Protein AF-0000000087011183 (afdb_homodimer)

Radius of gyration: 33.84 Å; Cα contacts (8 Å, |Δi|>4): 1869; chains: 2; bounding box: 61×112×69 Å

Organism: Acidianus infernus (NCBI:txid12915)

pLDDT: mean 91.59, std 7.74, range [49.94, 98.88]

Sequence (814 aa):
MSFDADVIIVGGGLSGLSAGITAVMEGLNVILLERGEYSGAKNVSGGRMYIHALKMLIPDALERAPLERPITKETFEIFCDKNRKITFSFEEKDKKNSFSVLRSKFDRWLASEAENLGLLISYSTLVLNAYREGEGITLETNRGTLKAPLIIDASGVTSIVFRLLGLRKFTPDKWMLGVKEIIKTDVNLPENEGEVRTIVGAIKGVKGGGFVYTNKDTLSVGMAVTFDSLPKSEFPAKDLVEAFRERIGIEGEILEYSAHAIPYYGFKNLPPLYDKNLIAVGDSAGFLINDGFTIRGMDLAIGSGMIAGLAAKKIVESRNFSNTEVYYEMLKDSFVLKHLELAYNRFELINSPLTLSTYPEILCNVLSDMFTVEENRNTLINDFIYRLKEKGIPLSQTVRDLWKAIKMSFDADVIIVGGGLSGLSAGITAVMEGLNVILLERGEYSGAKNVSGGRMYIHALKMLIPDALERAPLERPITKETFEIFCDKNRKITFSFEEKDKKNSFSVLRSKFDRWLASEAENLGLLISYSTLVLNAYREGEGITLETNRGTLKAPLIIDASGVTSIVFRLLGLRKFTPDKWMLGVKEIIKTDVNLPENEGEVRTIVGAIKGVKGGGFVYTNKDTLSVGMAVTFDSLPKSEFPAKDLVEAFRERIGIEGEILEYSAHAIPYYGFKNLPPLYDKNLIAVGDSAGFLINDGFTIRGMDLAIGSGMIAGLAAKKIVESRNFSNTEVYYEMLKDSFVLKHLELAYNRFELINSPLTLSTYPEILCNVLSDMFTVEENRNTLINDFIYRLKEKGIPLSQTVRDLWKAIK

Secondary structure (DSSP, 8-state):
---S-SEEEE--SHHHHHHHHHHHHTT--EEEE-SSSSTTTT-----EEESHHHHHHSTTHHHHS----BEEEEEEEEEETTTEEEEEEEEETT--SEEE--HHHHHHHHHHHHHHTT-EEE-S--EEEEEEETTEEEEEETTEEEEESEEEE--GGG-HHHHHTTS----GGGEEEEEEEEEE----S-TT-EEEEEEESSSTT--EEEEEEE-SSEEEEEEEEEGGGS-TTT--HHHHHHHHHHHTT--SEEEEEEEEEEE---GGGPPP-EETTEEE-GGGGT--EE-SS-EE-HHHHHHHHHHHHHHHHHHHHHT-TT-THHHHHHHHTSHHHHHHHHTHHHHHHHTSHIIIIIHHHHHHHHHHHHT---SS---HHHHHHHHHHHTT--HHHHHHHHHHHH-/---S-SEEEE--SHHHHHHHHHHHHTT--EEEE-SSSSTTTT----SEEESHHHHHHSTTHHHHS----BEEEEEEEEEETTTEEEEEEEEETT--SEEE--HHHHHHHHHHHHHHTT-EEE-S--EEEEEEETTEEEEEETTEEEEESEEEE--GGG-HHHHHTTS----GGGEEEEEEEEEE----S-TT-EEEEEEESSSTT--EEEEEEE-SSEEEEEEEEEGGGS-TTT--HHHHHHHHHHHTT--SEEEEEEEEEEE---GGGPPP-EETTEEE-GGGGT--EE-SS-EE-HHHHHHHHHHHHHHHHHHHHHT-TT-THHHHHHHHTSHHHHHHHHTHHHHHHHTSHIIIIIHHHHHHHHHHHHT---SS---HHHHHHHHHHHTT--HHHHHHHHHHHH-

Foldseek 3Di:
DDAPWQEEEEALEQLRLLLLLQQVVLPTGYEYEAQAPAYLPADDDLFKAFCVLVCVSPVCCVVPFPFFAAAFKEKEKEAAPPRDIDIDMDGHPPDRRMTGHDRVRRSRVSNVVSVVSPYHYDYSWAFDAWDDDDQWMWTQTPVGIGIHNAYEQAHAQPSPHCVRHVQDDDDLQQKKKKKKWKFFDDDPDPRHYKYKYWYADLDPQWQWIWIWIDGRGIIITIIITRPVSDPPPPPDSVNVRVSSCVSVPHDGDTDDIHMDMAGRQFLVRWGDQDFQSYGYAFRSRRQWFDLSRDTDGSSRSSQLSNLSSVLSSVCSVVVPRGVSCVSVVSVVPDCRSVVRNVSRLSSVLSNDPCNRHVVSNLVSQLVVLVPDDDPDHDDSVVSSCVSCVVVPHDPVNVVVSVVSSVD/DDAPWQEEEEALEQLRLLLLLQQVVLPTGYEYEAQAQAYLPADDDLFKAFCVLVCVSPVCCVVPFPFFAAAFKEKEKEAAPPRDIDMDMDGHPPDRRMTGHDRVRRSRVSVVVSVVSPYHYHYSWAFDAWDDDDQWMWTQTPVGIGIHNAYEQAHAQPSPHCVRHVQDDDDLQQKKKKKKWKFFDDDPDPRHYKYKYWYADLDPQWQWIWIWIDGRGIIITIIITRPVSDPPPPPDSVNVRVSSCVSVPHDGDTDDIHMDMAGRQFLVRWGDQDFQSYGYAFRSRPQWFDLSRDTHGSSRSSQLSSLSSVLSSVCSVVVRRGVSCVSVVSVVPDCRSVVRNVSRLSSVLSNDPCNRHVVSNLVSQLVVLVPDDDPDHDDSVVSSCVSCVVVPHDPVNVVVSVVSSVD

Nearest PDB structures (foldseek):
  3if9-assembly2_C-3  TM=6.413E-01  e=8.658E-13  Bacillus subtilis
  7rdf-assembly1_A  TM=5.840E-01  e=4.592E-14  Pseudomonas aeruginosa PAO1
  1ng3-assembly1_A  TM=6.221E-01  e=1.804E-12  Bacillus subtilis
  3if9-assembly1_B-2  TM=6.233E-01  e=2.835E-12  Bacillus subtilis
  3if9-assembly2_D-3  TM=6.185E-01  e=3.553E-12  Bacillus subtilis

Structure (mmCIF, N/CA/C/O backbone):
data_AF-0000000087011183-model_v1
#
loop_
_entity.id
_entity.type
_entity.pdbx_description
1 polymer 'FAD-dependent oxidoreductase'
#
loop_
_atom_site.group_PDB
_atom_site.id
_atom_site.type_symbol
_atom_site.label_atom_id
_atom_site.label_alt_id
_atom_site.label_comp_id
_atom_site.label_asym_id
_atom_site.label_entity_id
_atom_site.label_seq_id
_atom_site.pdbx_PDB_ins_code
_atom_site.Cartn_x
_atom_site.Cartn_y
_atom_site.Cartn_z
_atom_site.occupancy
_atom_site.B_iso_or_equiv
_atom_site.auth_seq_id
_atom_site.auth_comp_id
_atom_site.auth_asym_id
_atom_site.auth_atom_id
_atom_site.pdbx_PDB_model_num
ATOM 1 N N . MET A 1 1 ? -8.805 58.406 22.766 1 58.78 1 MET A N 1
ATOM 2 C CA . MET A 1 1 ? -9.141 57.219 23.547 1 58.78 1 MET A CA 1
ATOM 3 C C . MET A 1 1 ? -7.879 56.5 23.984 1 58.78 1 MET A C 1
ATOM 5 O O . MET A 1 1 ? -6.895 56.438 23.25 1 58.78 1 MET A O 1
ATOM 9 N N . SER A 1 2 ? -7.793 56.219 25.266 1 85.06 2 SER A N 1
ATOM 10 C CA . SER A 1 2 ? -6.637 55.5 25.797 1 85.06 2 SER A CA 1
ATOM 11 C C . SER A 1 2 ? -6.754 54 25.594 1 85.06 2 SER A C 1
ATOM 13 O O . SER A 1 2 ? -7.82 53.438 25.797 1 85.06 2 SER A O 1
ATOM 15 N N . PHE A 1 3 ? -5.758 53.469 24.906 1 91.38 3 PHE A N 1
ATOM 16 C CA . PHE A 1 3 ? -5.746 52.031 24.641 1 91.38 3 PHE A CA 1
ATOM 17 C C . PHE A 1 3 ? -4.938 51.281 25.688 1 91.38 3 PHE A C 1
ATOM 19 O O . PHE A 1 3 ? -3.984 51.844 26.25 1 91.38 3 PHE A O 1
ATOM 26 N N . ASP A 1 4 ? -5.402 50.062 25.922 1 95.44 4 ASP A N 1
ATOM 27 C CA . ASP A 1 4 ? -4.715 49.25 26.906 1 95.44 4 ASP A CA 1
ATOM 28 C C . ASP A 1 4 ? -3.457 48.625 26.312 1 95.44 4 ASP A C 1
ATOM 30 O O . ASP A 1 4 ? -2.521 48.281 27.047 1 95.44 4 ASP A O 1
ATOM 34 N N . ALA A 1 5 ? -3.404 48.406 25.031 1 97.81 5 ALA A N 1
ATOM 35 C CA . ALA A 1 5 ? -2.287 47.844 24.281 1 97.81 5 ALA A CA 1
ATOM 36 C C . ALA A 1 5 ? -2.336 48.281 22.812 1 97.81 5 ALA A C 1
ATOM 38 O O . ALA A 1 5 ? -3.348 48.812 22.344 1 97.81 5 ALA A O 1
ATOM 39 N N . ASP A 1 6 ? -1.196 48.094 22.141 1 97.81 6 ASP A N 1
ATOM 40 C CA . ASP A 1 6 ? -1.198 48.312 20.703 1 97.81 6 ASP A CA 1
ATOM 41 C C . ASP A 1 6 ? -2.055 47.281 19.984 1 97.81 6 ASP A C 1
ATOM 43 O O . ASP A 1 6 ? -2.732 47.594 19 1 97.81 6 ASP A O 1
ATOM 47 N N . VAL A 1 7 ? -1.964 46.062 20.484 1 98.44 7 VAL A N 1
ATOM 48 C CA . VAL A 1 7 ? -2.668 44.938 19.906 1 98.44 7 VAL A CA 1
ATOM 49 C C . VAL A 1 7 ? -3.186 44.031 21.016 1 98.44 7 VAL A C 1
ATOM 51 O O . VAL A 1 7 ? -2.486 43.781 22 1 98.44 7 VAL A O 1
ATOM 54 N N . ILE A 1 8 ? -4.414 43.531 20.875 1 98.88 8 ILE A N 1
ATOM 55 C CA . ILE A 1 8 ? -4.934 42.469 21.734 1 98.88 8 ILE A CA 1
ATOM 56 C C . ILE A 1 8 ? -5.203 41.219 20.891 1 98.88 8 ILE A C 1
ATOM 58 O O . ILE A 1 8 ? -5.812 41.312 19.828 1 98.88 8 ILE A O 1
ATOM 62 N N . ILE A 1 9 ? -4.652 40.125 21.328 1 98.88 9 ILE A N 1
ATOM 63 C CA . ILE A 1 9 ? -4.844 38.844 20.672 1 98.88 9 ILE A CA 1
ATOM 64 C C . ILE A 1 9 ? -5.82 38 21.484 1 98.88 9 ILE A C 1
ATOM 66 O O . ILE A 1 9 ? -5.66 37.844 22.688 1 98.88 9 ILE A O 1
ATOM 70 N N . VAL A 1 10 ? -6.844 37.469 20.797 1 98.75 10 VAL A N 1
ATOM 71 C CA . VAL A 1 10 ? -7.836 36.656 21.469 1 98.75 10 VAL A CA 1
ATOM 72 C C . VAL A 1 10 ? -7.613 35.188 21.109 1 98.75 10 VAL A C 1
ATOM 74 O O . VAL A 1 10 ? -7.922 34.75 19.984 1 98.75 10 VAL A O 1
ATOM 77 N N . GLY A 1 11 ? -7.145 34.375 22.078 1 97.62 11 GLY A N 1
ATOM 78 C CA . GLY A 1 11 ? -6.832 32.969 21.875 1 97.62 11 GLY A CA 1
ATOM 79 C C . GLY A 1 11 ? -5.355 32.688 22.031 1 97.62 11 GLY A C 1
ATOM 80 O O . GLY A 1 11 ? -4.523 33.219 21.297 1 97.62 11 GLY A O 1
ATOM 81 N N . GLY A 1 12 ? -5.07 31.797 22.891 1 96.94 12 GLY A N 1
ATOM 82 C CA . GLY A 1 12 ? -3.691 31.453 23.188 1 96.94 12 GLY A CA 1
ATOM 83 C C . GLY A 1 12 ? -3.273 30.125 22.609 1 96.94 12 GLY A C 1
ATOM 84 O O . GLY A 1 12 ? -2.559 29.344 23.25 1 96.94 12 GLY A O 1
ATOM 85 N N . GLY A 1 13 ? -3.756 29.766 21.469 1 95.94 13 GLY A N 1
ATOM 86 C CA . GLY A 1 13 ? -3.279 28.609 20.719 1 95.94 13 GLY A CA 1
ATOM 87 C C . GLY A 1 13 ? -2.043 28.906 19.891 1 95.94 13 GLY A C 1
ATOM 88 O O . GLY A 1 13 ? -1.379 29.922 20.094 1 95.94 13 GLY A O 1
ATOM 89 N N . LEU A 1 14 ? -1.748 28.078 18.906 1 96.69 14 LEU A N 1
ATOM 90 C CA . LEU A 1 14 ? -0.529 28.203 18.125 1 96.69 14 LEU A CA 1
ATOM 91 C C . LEU A 1 14 ? -0.516 29.5 17.328 1 96.69 14 LEU A C 1
ATOM 93 O O . LEU A 1 14 ? 0.507 30.188 17.281 1 96.69 14 LEU A O 1
ATOM 97 N N . SER A 1 15 ? -1.608 29.781 16.75 1 97.94 15 SER A N 1
ATOM 98 C CA . SER A 1 15 ? -1.646 30.969 15.906 1 97.94 15 SER A CA 1
ATOM 99 C C . SER A 1 15 ? -1.542 32.25 16.75 1 97.94 15 SER A C 1
ATOM 101 O O . SER A 1 15 ? -0.808 33.156 16.391 1 97.94 15 SER A O 1
ATOM 103 N N . GLY A 1 16 ? -2.258 32.312 17.875 1 98.56 16 GLY A N 1
ATOM 104 C CA . GLY A 1 16 ? -2.191 33.469 18.75 1 98.56 16 GLY A CA 1
ATOM 105 C C . GLY A 1 16 ? -0.817 33.688 19.344 1 98.56 16 GLY A C 1
ATOM 106 O O . GLY A 1 16 ? -0.309 34.781 19.359 1 98.56 16 GLY A O 1
ATOM 107 N N . LEU A 1 17 ? -0.274 32.625 19.828 1 98.69 17 LEU A N 1
ATOM 108 C CA . LEU A 1 17 ? 1.056 32.688 20.422 1 98.69 17 LEU A CA 1
ATOM 109 C C . LEU A 1 17 ? 2.088 33.125 19.391 1 98.69 17 LEU A C 1
ATOM 111 O O . LEU A 1 17 ? 2.982 33.906 19.688 1 98.69 17 LEU A O 1
ATOM 115 N N . SER A 1 18 ? 1.971 32.594 18.203 1 98.81 18 SER A N 1
ATOM 116 C CA . SER A 1 18 ? 2.898 32.969 17.125 1 98.81 18 SER A CA 1
ATOM 117 C C . SER A 1 18 ? 2.764 34.438 16.766 1 98.81 18 SER A C 1
ATOM 119 O O . SER A 1 18 ? 3.764 35.125 16.531 1 98.81 18 SER A O 1
ATOM 121 N N . ALA A 1 19 ? 1.576 34.906 16.688 1 98.88 19 ALA A N 1
ATOM 122 C CA . ALA A 1 19 ? 1.336 36.312 16.438 1 98.88 19 ALA A CA 1
ATOM 123 C C . ALA A 1 19 ? 1.932 37.188 17.562 1 98.88 19 ALA A C 1
ATOM 125 O O . ALA A 1 19 ? 2.588 38.188 17.281 1 98.88 19 ALA A O 1
ATOM 126 N N . GLY A 1 20 ? 1.687 36.781 18.781 1 98.81 20 GLY A N 1
ATOM 127 C CA . GLY A 1 20 ? 2.211 37.5 19.938 1 98.81 20 GLY A CA 1
ATOM 128 C C . GLY A 1 20 ? 3.727 37.562 19.953 1 98.81 20 GLY A C 1
ATOM 129 O O . GLY A 1 20 ? 4.301 38.625 20.156 1 98.81 20 GLY A O 1
ATOM 130 N N . ILE A 1 21 ? 4.312 36.406 19.75 1 98.75 21 ILE A N 1
ATOM 131 C CA . ILE A 1 21 ? 5.77 36.312 19.719 1 98.75 21 ILE A CA 1
ATOM 132 C C . ILE A 1 21 ? 6.312 37.312 18.672 1 98.75 21 ILE A C 1
ATOM 134 O O . ILE A 1 21 ? 7.188 38.125 18.969 1 98.75 21 ILE A O 1
ATOM 138 N N . THR A 1 22 ? 5.773 37.25 17.5 1 98.81 22 THR A N 1
ATOM 139 C CA . THR A 1 22 ? 6.258 38.062 16.406 1 98.81 22 THR A CA 1
ATOM 140 C C . THR A 1 22 ? 6.016 39.562 16.688 1 98.81 22 THR A C 1
ATOM 142 O O . THR A 1 22 ? 6.91 40.375 16.5 1 98.81 22 THR A O 1
ATOM 145 N N . ALA A 1 23 ? 4.879 39.906 17.172 1 98.75 23 ALA A N 1
ATOM 146 C CA . ALA A 1 23 ? 4.527 41.281 17.453 1 98.75 23 ALA A CA 1
ATOM 147 C C . ALA A 1 23 ? 5.43 41.875 18.547 1 98.75 23 ALA A C 1
ATOM 149 O O . ALA A 1 23 ? 5.898 43 18.422 1 98.75 23 ALA A O 1
ATOM 150 N N . VAL A 1 24 ? 5.641 41.125 19.594 1 98.56 24 VAL A N 1
ATOM 151 C CA . VAL A 1 24 ? 6.496 41.594 20.672 1 98.56 24 VAL A CA 1
ATOM 152 C C . VAL A 1 24 ? 7.922 41.781 20.172 1 98.56 24 VAL A C 1
ATOM 154 O O . VAL A 1 24 ? 8.586 42.75 20.516 1 98.56 24 VAL A O 1
ATOM 157 N N . MET A 1 25 ? 8.367 40.844 19.406 1 98.06 25 MET A N 1
ATOM 158 C CA . MET A 1 25 ? 9.703 40.938 18.828 1 98.06 25 MET A CA 1
ATOM 159 C C . MET A 1 25 ? 9.828 42.188 17.969 1 98.06 25 MET A C 1
ATOM 161 O O . MET A 1 25 ? 10.914 42.75 17.828 1 98.06 25 MET A O 1
ATOM 165 N N . GLU A 1 26 ? 8.719 42.594 17.406 1 97.94 26 GLU A N 1
ATOM 166 C CA . GLU A 1 26 ? 8.688 43.812 16.578 1 97.94 26 GLU A CA 1
ATOM 167 C C . GLU A 1 26 ? 8.531 45.062 17.422 1 97.94 26 GLU A C 1
ATOM 169 O O . GLU A 1 26 ? 8.43 46.156 16.891 1 97.94 26 GLU A O 1
ATOM 174 N N . GLY A 1 27 ? 8.383 44.938 18.734 1 97.94 27 GLY A N 1
ATOM 175 C CA . GLY A 1 27 ? 8.422 46.062 19.641 1 97.94 27 GLY A CA 1
ATOM 176 C C . GLY A 1 27 ? 7.039 46.562 20.047 1 97.94 27 GLY A C 1
ATOM 177 O O . GLY A 1 27 ? 6.902 47.656 20.609 1 97.94 27 GLY A O 1
ATOM 178 N N . LEU A 1 28 ? 6.004 45.812 19.812 1 98.38 28 LEU A N 1
ATOM 179 C CA . LEU A 1 28 ? 4.648 46.25 20.125 1 98.38 28 LEU A CA 1
ATOM 180 C C . LEU A 1 28 ? 4.262 45.844 21.531 1 98.38 28 LEU A C 1
ATOM 182 O O . LEU A 1 28 ? 4.754 44.844 22.062 1 98.38 28 LEU A O 1
ATOM 186 N N . ASN A 1 29 ? 3.463 46.656 22.156 1 98.06 29 ASN A N 1
ATOM 187 C CA . ASN A 1 29 ? 2.803 46.25 23.391 1 98.06 29 ASN A CA 1
ATOM 188 C C . ASN A 1 29 ? 1.587 45.375 23.141 1 98.06 29 ASN A C 1
ATOM 190 O O . ASN A 1 29 ? 0.594 45.844 22.562 1 98.06 29 ASN A O 1
ATOM 194 N N . VAL A 1 30 ? 1.672 44.125 23.641 1 98.62 30 VAL A N 1
ATOM 195 C CA . VAL A 1 30 ? 0.666 43.125 23.266 1 98.62 30 VAL A CA 1
ATOM 196 C C . VAL A 1 30 ? 0.103 42.469 24.516 1 98.62 30 VAL A C 1
ATOM 198 O O . VAL A 1 30 ? 0.847 42.156 25.453 1 98.62 30 VAL A O 1
ATOM 201 N N . ILE A 1 31 ? -1.219 42.281 24.531 1 98.75 31 ILE A N 1
ATOM 202 C CA . ILE A 1 31 ? -1.897 41.469 25.531 1 98.75 31 ILE A CA 1
ATOM 203 C C . ILE A 1 31 ? -2.607 40.312 24.844 1 98.75 31 ILE A C 1
ATOM 205 O O . ILE A 1 31 ? -3.344 40.5 23.875 1 98.75 31 ILE A O 1
ATOM 209 N N . LEU A 1 32 ? -2.299 39.125 25.281 1 98.81 32 LEU A N 1
ATOM 210 C CA . LEU A 1 32 ? -2.963 37.906 24.766 1 98.81 32 LEU A CA 1
ATOM 211 C C . LEU A 1 32 ? -3.949 37.375 25.781 1 98.81 32 LEU A C 1
ATOM 213 O O . LEU A 1 32 ? -3.607 37.188 26.953 1 98.81 32 LEU A O 1
ATOM 217 N N . LEU A 1 33 ? -5.191 37.125 25.344 1 98.56 33 LEU A N 1
ATOM 218 C CA . LEU A 1 33 ? -6.25 36.594 26.188 1 98.56 33 LEU A CA 1
ATOM 219 C C . LEU A 1 33 ? -6.488 35.125 25.891 1 98.56 33 LEU A C 1
ATOM 221 O O . LEU A 1 33 ? -6.684 34.75 24.734 1 98.56 33 LEU A O 1
ATOM 225 N N . GLU A 1 34 ? -6.398 34.281 26.891 1 97.44 34 GLU A N 1
ATOM 226 C CA . GLU A 1 34 ? -6.684 32.844 26.781 1 97.44 34 GLU A CA 1
ATOM 227 C C . GLU A 1 34 ? -7.754 32.438 27.797 1 97.44 34 GLU A C 1
ATOM 229 O O . GLU A 1 34 ? -7.633 32.688 28.984 1 97.44 34 GLU A O 1
ATOM 234 N N . ARG A 1 35 ? -8.781 31.766 27.25 1 95.38 35 ARG A N 1
ATOM 235 C CA . ARG A 1 35 ? -9.914 31.406 28.109 1 95.38 35 ARG A CA 1
ATOM 236 C C . ARG A 1 35 ? -9.555 30.25 29.031 1 95.38 35 ARG A C 1
ATOM 238 O O . ARG A 1 35 ? -10.148 30.094 30.094 1 95.38 35 ARG A O 1
ATOM 245 N N . GLY A 1 36 ? -8.664 29.406 28.656 1 93.44 36 GLY A N 1
ATOM 246 C CA . GLY A 1 36 ? -8.234 28.297 29.484 1 93.44 36 GLY A CA 1
ATOM 247 C C . GLY A 1 36 ? -7.266 28.703 30.578 1 93.44 36 GLY A C 1
ATOM 248 O O . GLY A 1 36 ? -6.781 29.844 30.594 1 93.44 36 GLY A O 1
ATOM 249 N N . GLU A 1 37 ? -6.941 27.688 31.438 1 93.69 37 GLU A N 1
ATOM 250 C CA . GLU A 1 37 ? -6 27.938 32.531 1 93.69 37 GLU A CA 1
ATOM 251 C C . GLU A 1 37 ? -4.559 27.953 32.031 1 93.69 37 GLU A C 1
ATOM 253 O O . GLU A 1 37 ? -3.674 28.516 32.656 1 93.69 37 GLU A O 1
ATOM 258 N N . TYR A 1 38 ? -4.371 27.359 30.906 1 93.06 38 TYR A N 1
ATOM 259 C CA . TYR A 1 38 ? -3.09 27.344 30.219 1 93.06 38 TYR A CA 1
ATOM 260 C C . TYR A 1 38 ? -3.285 27.172 28.719 1 93.06 38 TYR A C 1
ATOM 262 O O . TYR A 1 38 ? -4.363 26.781 28.266 1 93.06 38 TYR A O 1
ATOM 270 N N . SER A 1 39 ? -2.285 27.609 27.953 1 91.19 39 SER A N 1
ATOM 271 C CA . SER A 1 39 ? -2.355 27.438 26.5 1 91.19 39 SER A CA 1
ATOM 272 C C . SER A 1 39 ? -2.42 25.969 26.125 1 91.19 39 SER A C 1
ATOM 274 O O . SER A 1 39 ? -1.643 25.156 26.625 1 91.19 39 SER A O 1
ATOM 276 N N . GLY A 1 40 ? -3.312 25.625 25.219 1 81.12 40 GLY A N 1
ATOM 277 C CA . GLY A 1 40 ? -3.445 24.234 24.781 1 81.12 40 GLY A CA 1
ATOM 278 C C . GLY A 1 40 ? -4.5 23.469 25.547 1 81.12 40 GLY A C 1
ATOM 279 O O . GLY A 1 40 ? -4.805 22.312 25.203 1 81.12 40 GLY A O 1
ATOM 280 N N . ALA A 1 41 ? -5.117 24.062 26.453 1 75.75 41 ALA A N 1
ATOM 281 C CA . ALA A 1 41 ? -6.066 23.375 27.312 1 75.75 41 ALA A CA 1
ATOM 282 C C . ALA A 1 41 ? -7.324 22.969 26.547 1 75.75 41 ALA A C 1
ATOM 284 O O . ALA A 1 41 ? -8.008 22.016 26.906 1 75.75 41 ALA A O 1
ATOM 285 N N . LYS A 1 42 ? -7.559 23.609 25.453 1 69.88 42 LYS A N 1
ATOM 286 C CA . LYS A 1 42 ? -8.828 23.391 24.766 1 69.88 42 LYS A CA 1
ATOM 287 C C . LYS A 1 42 ? -8.594 22.969 23.312 1 69.88 42 LYS A C 1
ATOM 289 O O . LYS A 1 42 ? -9.477 23.141 22.469 1 69.88 42 LYS A O 1
ATOM 294 N N . ASN A 1 43 ? -7.48 22.422 23.094 1 74.06 43 ASN A N 1
ATOM 295 C CA . ASN A 1 43 ? -7.145 22.125 21.703 1 74.06 43 ASN A CA 1
ATOM 296 C C . ASN A 1 43 ? -7.324 20.641 21.391 1 74.06 43 ASN A C 1
ATOM 298 O O . ASN A 1 43 ? -7.211 19.797 22.281 1 74.06 43 ASN A O 1
ATOM 302 N N . VAL A 1 44 ? -7.895 20.5 20.172 1 70.56 44 VAL A N 1
ATOM 303 C CA . VAL A 1 44 ? -7.918 19.141 19.625 1 70.56 44 VAL A CA 1
ATOM 304 C C . VAL A 1 44 ? -7.18 19.109 18.297 1 70.56 44 VAL A C 1
ATOM 306 O O . VAL A 1 44 ? -7.422 19.953 17.422 1 70.56 44 VAL A O 1
ATOM 309 N N . SER A 1 45 ? -6.098 18.406 18.281 1 76.94 45 SER A N 1
ATOM 310 C CA . SER A 1 45 ? -5.344 18.172 17.047 1 76.94 45 SER A CA 1
ATOM 311 C C . SER A 1 45 ? -5.031 16.688 16.875 1 76.94 45 SER A C 1
ATOM 313 O O . SER A 1 45 ? -5.066 15.922 17.844 1 76.94 45 SER A O 1
ATOM 315 N N . GLY A 1 46 ? -4.855 16.406 15.602 1 77.25 46 GLY A N 1
ATOM 316 C CA . GLY A 1 46 ? -4.387 15.039 15.398 1 77.25 46 GLY A CA 1
ATOM 317 C C . GLY A 1 46 ? -3.02 14.781 16 1 77.25 46 GLY A C 1
ATOM 318 O O . GLY A 1 46 ? -2.787 13.727 16.594 1 77.25 46 GLY A O 1
ATOM 319 N N . GLY A 1 47 ? -2.176 15.766 15.773 1 89.25 47 GLY A N 1
ATOM 320 C CA . GLY A 1 47 ? -0.932 15.633 16.516 1 89.25 47 GLY A CA 1
ATOM 321 C C . GLY A 1 47 ? 0.29 15.547 15.617 1 89.25 47 GLY A C 1
ATOM 322 O O . GLY A 1 47 ? 1.333 15.031 16.031 1 89.25 47 GLY A O 1
ATOM 323 N N . ARG A 1 48 ? 0.129 15.945 14.422 1 94.69 48 ARG A N 1
ATOM 324 C CA . ARG A 1 48 ? 1.303 16.016 13.555 1 94.69 48 ARG A CA 1
ATOM 325 C C . ARG A 1 48 ? 1.602 17.469 13.156 1 94.69 48 ARG A C 1
ATOM 327 O O . ARG A 1 48 ? 0.699 18.203 12.758 1 94.69 48 ARG A O 1
ATOM 334 N N . MET A 1 49 ? 2.893 17.797 13.258 1 96.06 49 MET A N 1
ATOM 335 C CA . MET A 1 49 ? 3.303 19.156 12.883 1 96.06 49 MET A CA 1
ATOM 336 C C . MET A 1 49 ? 4.449 19.109 11.883 1 96.06 49 MET A C 1
ATOM 338 O O . MET A 1 49 ? 5.488 18.5 12.141 1 96.06 49 MET A O 1
ATOM 342 N N . TYR A 1 50 ? 4.223 19.719 10.766 1 95.25 50 TYR A N 1
ATOM 343 C CA . TYR A 1 50 ? 5.348 20 9.883 1 95.25 50 TYR A CA 1
ATOM 344 C C . TYR A 1 50 ? 6.184 21.156 10.422 1 95.25 50 TYR A C 1
ATOM 346 O O . TYR A 1 50 ? 5.645 22.203 10.773 1 95.25 50 TYR A O 1
ATOM 354 N N . ILE A 1 51 ? 7.453 21.094 10.414 1 95.75 51 ILE A N 1
ATOM 355 C CA . ILE A 1 51 ? 8.266 21.891 11.328 1 95.75 51 ILE A CA 1
ATOM 356 C C . ILE A 1 51 ? 8.758 23.156 10.617 1 95.75 51 ILE A C 1
ATOM 358 O O . ILE A 1 51 ? 9.305 24.062 11.258 1 95.75 51 ILE A O 1
ATOM 362 N N . HIS A 1 52 ? 8.555 23.297 9.336 1 95.12 52 HIS A N 1
ATOM 363 C CA . HIS A 1 52 ? 9.141 24.391 8.57 1 95.12 52 HIS A CA 1
ATOM 364 C C . HIS A 1 52 ? 8.711 25.734 9.133 1 95.12 52 HIS A C 1
ATOM 366 O O . HIS A 1 52 ? 9.523 26.656 9.273 1 95.12 52 HIS A O 1
ATOM 372 N N . ALA A 1 53 ? 7.461 25.891 9.492 1 97.06 53 ALA A N 1
ATOM 373 C CA . ALA A 1 53 ? 6.961 27.156 10.039 1 97.06 53 ALA A CA 1
ATOM 374 C C . ALA A 1 53 ? 7.523 27.406 11.438 1 97.06 53 ALA A C 1
ATOM 376 O O . ALA A 1 53 ? 7.891 28.531 11.766 1 97.06 53 ALA A O 1
ATOM 377 N N . LEU A 1 54 ? 7.582 26.391 12.211 1 97.56 54 LEU A N 1
ATOM 378 C CA . LEU A 1 54 ? 8.133 26.516 13.555 1 97.56 54 LEU A CA 1
ATOM 379 C C . LEU A 1 54 ? 9.586 26.969 13.508 1 97.56 54 LEU A C 1
ATOM 381 O O . LEU A 1 54 ? 10 27.828 14.297 1 97.56 54 LEU A O 1
ATOM 385 N N . LYS A 1 55 ? 10.289 26.438 12.617 1 96.31 55 LYS A N 1
ATOM 386 C CA . LYS A 1 55 ? 11.695 26.797 12.477 1 96.31 55 LYS A CA 1
ATOM 387 C C . LYS A 1 55 ? 11.852 28.266 12.078 1 96.31 55 LYS A C 1
ATOM 389 O O . LYS A 1 55 ? 12.82 28.922 12.469 1 96.31 55 LYS A O 1
ATOM 394 N N . MET A 1 56 ? 10.953 28.75 11.336 1 96.19 56 MET A N 1
ATOM 395 C CA . MET A 1 56 ? 10.969 30.156 10.969 1 96.19 56 MET A CA 1
ATOM 396 C C . MET A 1 56 ? 10.711 31.047 12.18 1 96.19 56 MET A C 1
ATOM 398 O O . MET A 1 56 ? 11.328 32.094 12.336 1 96.19 56 MET A O 1
ATOM 402 N N . LEU A 1 57 ? 9.82 30.594 13.023 1 97.75 57 LEU A N 1
ATOM 403 C CA . LEU A 1 57 ? 9.438 31.375 14.203 1 97.75 57 LEU A CA 1
ATOM 404 C C . LEU A 1 57 ? 10.523 31.297 15.273 1 97.75 57 LEU A C 1
ATOM 406 O O . LEU A 1 57 ? 10.891 32.312 15.859 1 97.75 57 LEU A O 1
ATOM 410 N N . ILE A 1 58 ? 10.961 30.109 15.523 1 97.25 58 ILE A N 1
ATOM 411 C CA . ILE A 1 58 ? 12.008 29.828 16.5 1 97.25 58 ILE A CA 1
ATOM 412 C C . ILE A 1 58 ? 13.062 28.922 15.867 1 97.25 58 ILE A C 1
ATOM 414 O O . ILE A 1 58 ? 12.93 27.703 15.891 1 97.25 58 ILE A O 1
ATOM 418 N N . PRO A 1 59 ? 14.125 29.422 15.391 1 95.44 59 PRO A N 1
ATOM 419 C CA . PRO A 1 59 ? 15.094 28.688 14.57 1 95.44 59 PRO A CA 1
ATOM 420 C C . PRO A 1 59 ? 15.695 27.484 15.297 1 95.44 59 PRO A C 1
ATOM 422 O O . PRO A 1 59 ? 15.992 26.469 14.672 1 95.44 59 PRO A O 1
ATOM 425 N N . ASP A 1 60 ? 15.891 27.484 16.625 1 94.94 60 ASP A N 1
ATOM 426 C CA . ASP A 1 60 ? 16.484 26.375 17.359 1 94.94 60 ASP A CA 1
ATOM 427 C C . ASP A 1 60 ? 15.422 25.547 18.078 1 94.94 60 ASP A C 1
ATOM 429 O O . ASP A 1 60 ? 15.703 24.906 19.078 1 94.94 60 ASP A O 1
ATOM 433 N N . ALA A 1 61 ? 14.211 25.641 17.625 1 93.31 61 ALA A N 1
ATOM 434 C CA . ALA A 1 61 ? 13.07 25 18.266 1 93.31 61 ALA A CA 1
ATOM 435 C C . ALA A 1 61 ? 13.242 23.484 18.312 1 93.31 61 ALA A C 1
ATOM 437 O O . ALA A 1 61 ? 12.797 22.828 19.25 1 93.31 61 ALA A O 1
ATOM 438 N N . LEU A 1 62 ? 13.844 22.891 17.344 1 92.25 62 LEU A N 1
ATOM 439 C CA . LEU A 1 62 ? 13.969 21.438 17.266 1 92.25 62 LEU A CA 1
ATOM 440 C C . LEU A 1 62 ? 14.742 20.891 18.453 1 92.25 62 LEU A C 1
ATOM 442 O O . LEU A 1 62 ? 14.508 19.766 18.891 1 92.25 62 LEU A O 1
ATOM 446 N N . GLU A 1 63 ? 15.555 21.656 18.953 1 93.19 63 GLU A N 1
ATOM 447 C CA . GLU A 1 63 ? 16.391 21.234 20.078 1 93.19 63 GLU A CA 1
ATOM 448 C C . GLU A 1 63 ? 15.664 21.438 21.406 1 93.19 63 GLU A C 1
ATOM 450 O O . GLU A 1 63 ? 15.961 20.75 22.391 1 93.19 63 GLU A O 1
ATOM 455 N N . ARG A 1 64 ? 14.695 22.297 21.406 1 95.38 64 ARG A N 1
ATOM 456 C CA . ARG A 1 64 ? 14.156 22.734 22.688 1 95.38 64 ARG A CA 1
ATOM 457 C C . ARG A 1 64 ? 12.688 22.344 22.828 1 95.38 64 ARG A C 1
ATOM 459 O O . ARG A 1 64 ? 12.195 22.156 23.938 1 95.38 64 ARG A O 1
ATOM 466 N N . ALA A 1 65 ? 12.039 22.203 21.781 1 96.62 65 ALA A N 1
ATOM 467 C CA . ALA A 1 65 ? 10.602 21.969 21.812 1 96.62 65 ALA A CA 1
ATOM 468 C C . ALA A 1 65 ? 10.289 20.531 22.234 1 96.62 65 ALA A C 1
ATOM 470 O O . ALA A 1 65 ? 11.062 19.625 21.938 1 96.62 65 ALA A O 1
ATOM 471 N N . PRO A 1 66 ? 9.211 20.359 22.922 1 96.5 66 PRO A N 1
ATOM 472 C CA . PRO A 1 66 ? 8.812 19.016 23.344 1 96.5 66 PRO A CA 1
ATOM 473 C C . PRO A 1 66 ? 8.141 18.219 22.219 1 96.5 66 PRO A C 1
ATOM 475 O O . PRO A 1 66 ? 6.965 17.875 22.328 1 96.5 66 PRO A O 1
ATOM 478 N N . LEU A 1 67 ? 8.914 17.891 21.281 1 96.75 67 LEU A N 1
ATOM 479 C CA . LEU A 1 67 ? 8.438 17.047 20.172 1 96.75 67 LEU A CA 1
ATOM 480 C C . LEU A 1 67 ? 8.438 15.578 20.578 1 96.75 67 LEU A C 1
ATOM 482 O O . LEU A 1 67 ? 9.266 15.148 21.391 1 96.75 67 LEU A O 1
ATOM 486 N N . GLU A 1 68 ? 7.484 14.836 20.062 1 96.25 68 GLU A N 1
ATOM 487 C CA . GLU A 1 68 ? 7.395 13.414 20.391 1 96.25 68 GLU A CA 1
ATOM 488 C C . GLU A 1 68 ? 8.289 12.578 19.469 1 96.25 68 GLU A C 1
ATOM 490 O O . GLU A 1 68 ? 9.492 12.453 19.719 1 96.25 68 GLU A O 1
ATOM 495 N N . ARG A 1 69 ? 7.793 12.25 18.25 1 96.31 69 ARG A N 1
ATOM 496 C CA . ARG A 1 69 ? 8.586 11.453 17.312 1 96.31 69 ARG A CA 1
ATOM 497 C C . ARG A 1 69 ? 8.578 12.07 15.922 1 96.31 69 ARG A C 1
ATOM 499 O O . ARG A 1 69 ? 7.551 12.586 15.469 1 96.31 69 ARG A O 1
ATOM 506 N N . PRO A 1 70 ? 9.82 11.969 15.273 1 96.88 70 PRO A N 1
ATOM 507 C CA . PRO A 1 70 ? 9.75 12.273 13.844 1 96.88 70 PRO A CA 1
ATOM 508 C C . PRO A 1 70 ? 8.898 11.266 13.07 1 96.88 70 PRO A C 1
ATOM 510 O O . PRO A 1 70 ? 8.93 10.07 13.367 1 96.88 70 PRO A O 1
ATOM 513 N N . ILE A 1 71 ? 8.141 11.758 12.133 1 96.38 71 ILE A N 1
ATOM 514 C CA . ILE A 1 71 ? 7.312 10.883 11.312 1 96.38 71 ILE A CA 1
ATOM 515 C C . ILE A 1 71 ? 8.125 10.359 10.133 1 96.38 71 ILE A C 1
ATOM 517 O O . ILE A 1 71 ? 8.539 11.133 9.266 1 96.38 71 ILE A O 1
ATOM 521 N N . THR A 1 72 ? 8.344 9.062 10.094 1 96.75 72 THR A N 1
ATOM 522 C CA . THR A 1 72 ? 9.18 8.469 9.047 1 96.75 72 THR A CA 1
ATOM 523 C C . THR A 1 72 ? 8.367 7.48 8.211 1 96.75 72 THR A C 1
ATOM 525 O O . THR A 1 72 ? 8.875 6.938 7.227 1 96.75 72 THR A O 1
ATOM 528 N N . LYS A 1 73 ? 7.168 7.23 8.57 1 95.69 73 LYS A N 1
ATOM 529 C CA . LYS A 1 73 ? 6.316 6.285 7.855 1 95.69 73 LYS A CA 1
ATOM 530 C C . LYS A 1 73 ? 4.895 6.824 7.715 1 95.69 73 LYS A C 1
ATOM 532 O O . LYS A 1 73 ? 4.297 7.277 8.695 1 95.69 73 LYS A O 1
ATOM 537 N N . GLU A 1 74 ? 4.418 6.824 6.465 1 95.62 74 GLU A N 1
ATOM 538 C CA . GLU A 1 74 ? 3.043 7.18 6.121 1 95.62 74 GLU A CA 1
ATOM 539 C C . GLU A 1 74 ? 2.246 5.957 5.684 1 95.62 74 GLU A C 1
ATOM 541 O O . GLU A 1 74 ? 2.674 5.211 4.801 1 95.62 74 GLU A O 1
ATOM 546 N N . THR A 1 75 ? 1.126 5.766 6.332 1 96.06 75 THR A N 1
ATOM 547 C CA . THR A 1 75 ? 0.302 4.617 5.973 1 96.06 75 THR A CA 1
ATOM 548 C C . THR A 1 75 ? -1.134 5.047 5.688 1 96.06 75 THR A C 1
ATOM 550 O O . THR A 1 75 ? -1.719 5.82 6.449 1 96.06 75 THR A O 1
ATOM 553 N N . PHE A 1 76 ? -1.646 4.617 4.59 1 94.44 76 PHE A N 1
ATOM 554 C CA . PHE A 1 76 ? -3.037 4.828 4.211 1 94.44 76 PHE A CA 1
ATOM 555 C C . PHE A 1 76 ? -3.797 3.508 4.184 1 94.44 76 PHE A C 1
ATOM 557 O O . PHE A 1 76 ? -3.334 2.529 3.594 1 94.44 76 PHE A O 1
ATOM 564 N N . GLU A 1 77 ? -4.859 3.449 4.883 1 95.5 77 GLU A N 1
ATOM 565 C CA . GLU A 1 77 ? -5.688 2.248 4.93 1 95.5 77 GLU A CA 1
ATOM 566 C C . GLU A 1 77 ? -7.109 2.535 4.457 1 95.5 77 GLU A C 1
ATOM 568 O O . GLU A 1 77 ? -7.715 3.529 4.863 1 95.5 77 GLU A O 1
ATOM 573 N N . ILE A 1 78 ? -7.598 1.699 3.629 1 93.62 78 ILE A N 1
ATOM 574 C CA . ILE A 1 78 ? -8.961 1.793 3.113 1 93.62 78 ILE A CA 1
ATOM 575 C C . ILE A 1 78 ? -9.719 0.507 3.428 1 93.62 78 ILE A C 1
ATOM 577 O O . ILE A 1 78 ? -9.336 -0.574 2.973 1 93.62 78 ILE A O 1
ATOM 581 N N . PHE A 1 79 ? -10.734 0.63 4.211 1 93 79 PHE A N 1
ATOM 582 C CA . PHE A 1 79 ? -11.609 -0.497 4.496 1 93 79 PHE A CA 1
ATOM 583 C C . PHE A 1 79 ? -12.734 -0.585 3.469 1 93 79 PHE A C 1
ATOM 585 O O . PHE A 1 79 ? -13.43 0.4 3.215 1 93 79 PHE A O 1
ATOM 592 N N . CYS A 1 80 ? -12.836 -1.705 2.857 1 92.38 80 CYS A N 1
ATOM 593 C CA . CYS A 1 80 ? -13.883 -1.968 1.882 1 92.38 80 CYS A CA 1
ATOM 594 C C . CYS A 1 80 ? -14.883 -2.982 2.42 1 92.38 80 CYS A C 1
ATOM 596 O O . CYS A 1 80 ? -14.734 -3.48 3.537 1 92.38 80 CYS A O 1
ATOM 598 N N . ASP A 1 81 ? -15.992 -3.221 1.666 1 88.94 81 ASP A N 1
ATOM 599 C CA . ASP A 1 81 ? -16.984 -4.234 2.021 1 88.94 81 ASP A CA 1
ATOM 600 C C . ASP A 1 81 ? -16.375 -5.637 1.973 1 88.94 81 ASP A C 1
ATOM 602 O O . ASP A 1 81 ? -15.266 -5.82 1.466 1 88.94 81 ASP A O 1
ATOM 606 N N . LYS A 1 82 ? -17.031 -6.594 2.664 1 88 82 LYS A N 1
ATOM 607 C CA . LYS A 1 82 ? -16.688 -8.016 2.629 1 88 82 LYS A CA 1
ATOM 608 C C . LYS A 1 82 ? -15.344 -8.273 3.295 1 88 82 LYS A C 1
ATOM 610 O O . LYS A 1 82 ? -14.555 -9.086 2.805 1 88 82 LYS A O 1
ATOM 615 N N . ASN A 1 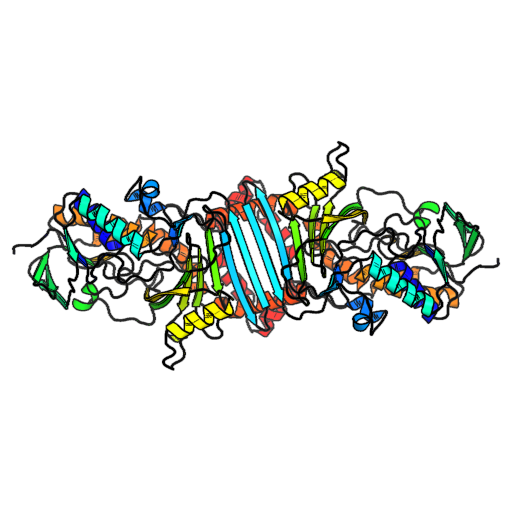83 ? -15.086 -7.418 4.309 1 88.31 83 ASN A N 1
ATOM 616 C CA . ASN A 1 83 ? -13.891 -7.602 5.125 1 88.31 83 ASN A CA 1
ATOM 617 C C . ASN A 1 83 ? -12.617 -7.48 4.293 1 88.31 83 ASN A C 1
ATOM 619 O O . ASN A 1 83 ? -11.695 -8.289 4.434 1 88.31 83 ASN A O 1
ATOM 623 N N . ARG A 1 84 ? -12.617 -6.602 3.408 1 94.25 84 ARG A N 1
ATOM 624 C CA . ARG A 1 84 ? -11.445 -6.324 2.58 1 94.25 84 ARG A CA 1
ATOM 625 C C . ARG A 1 84 ? -10.773 -5.02 2.996 1 94.25 84 ARG A C 1
ATOM 627 O O . ARG A 1 84 ? -11.438 -4.117 3.521 1 94.25 84 ARG A O 1
ATOM 634 N N . LYS A 1 85 ? -9.5 -4.961 2.789 1 95.19 85 LYS A N 1
ATOM 635 C CA . LYS A 1 85 ? -8.734 -3.785 3.201 1 95.19 85 LYS A CA 1
ATOM 636 C C . LYS A 1 85 ? -7.531 -3.564 2.291 1 95.19 85 LYS A C 1
ATOM 638 O O . LYS A 1 85 ? -6.832 -4.516 1.937 1 95.19 85 LYS A O 1
ATOM 643 N N . ILE A 1 86 ? -7.363 -2.363 1.85 1 95.88 86 ILE A N 1
ATOM 644 C CA . ILE A 1 86 ? -6.176 -1.936 1.123 1 95.88 86 ILE A CA 1
ATOM 645 C C . ILE A 1 86 ? -5.266 -1.133 2.051 1 95.88 86 ILE A C 1
ATOM 647 O O . ILE A 1 86 ? -5.734 -0.285 2.812 1 95.88 86 ILE A O 1
ATOM 651 N N . THR A 1 87 ? -3.984 -1.405 2.012 1 96.44 87 THR A N 1
ATOM 652 C CA . THR A 1 87 ? -3.014 -0.63 2.777 1 96.44 87 THR A CA 1
ATOM 653 C C . THR A 1 87 ? -1.862 -0.173 1.887 1 96.44 87 THR A C 1
ATOM 655 O O . THR A 1 87 ? -1.307 -0.968 1.125 1 96.44 87 THR A O 1
ATOM 658 N N . PHE A 1 88 ? -1.578 1.04 1.913 1 95.38 88 PHE A N 1
ATOM 659 C CA . PHE A 1 88 ? -0.417 1.63 1.258 1 95.38 88 PHE A CA 1
ATOM 660 C C . PHE A 1 88 ? 0.468 2.35 2.27 1 95.38 88 PHE A C 1
ATOM 662 O O . PHE A 1 88 ? -0.023 3.129 3.088 1 95.38 88 PHE A O 1
ATOM 669 N N . SER A 1 89 ? 1.762 2.086 2.229 1 96 89 SER A N 1
ATOM 670 C CA . SER A 1 89 ? 2.67 2.771 3.141 1 96 89 SER A CA 1
ATOM 671 C C . SER A 1 89 ? 3.943 3.213 2.426 1 96 89 SER A C 1
ATOM 673 O O . SER A 1 89 ? 4.371 2.58 1.459 1 96 89 SER A O 1
ATOM 675 N N . PHE A 1 90 ? 4.449 4.266 2.818 1 95.62 90 PHE A N 1
ATOM 676 C CA . PHE A 1 90 ? 5.734 4.797 2.377 1 95.62 90 PHE A CA 1
ATOM 677 C C . PHE A 1 90 ? 6.617 5.145 3.57 1 95.62 90 PHE A C 1
ATOM 679 O O . PHE A 1 90 ? 6.199 5.887 4.461 1 95.62 90 PHE A O 1
ATOM 686 N N . GLU A 1 91 ? 7.812 4.609 3.588 1 95.69 91 GLU A N 1
ATOM 687 C CA . GLU A 1 91 ? 8.758 4.809 4.684 1 95.69 91 GLU A CA 1
ATOM 688 C C . GLU A 1 91 ? 10.031 5.5 4.195 1 95.69 91 GLU A C 1
ATOM 690 O O . GLU A 1 91 ? 10.555 5.164 3.131 1 95.69 91 GLU A O 1
ATOM 695 N N . GLU A 1 92 ? 10.422 6.465 4.836 1 94.62 92 GLU A N 1
ATOM 696 C CA . GLU A 1 92 ? 11.695 7.156 4.648 1 94.62 92 GLU A CA 1
ATOM 697 C C . GLU A 1 92 ? 12.414 7.363 5.98 1 94.62 92 GLU A C 1
ATOM 699 O O . GLU A 1 92 ? 12.164 8.344 6.68 1 94.62 92 GLU A O 1
ATOM 704 N N . LYS A 1 93 ? 13.422 6.531 6.238 1 90.88 93 LYS A N 1
ATOM 705 C CA . LYS A 1 93 ? 14.117 6.555 7.52 1 90.88 93 LYS A CA 1
ATOM 706 C C . LYS A 1 93 ? 14.898 7.855 7.695 1 90.88 93 LYS A C 1
ATOM 708 O O . LYS A 1 93 ? 15.383 8.43 6.723 1 90.88 93 LYS A O 1
ATOM 713 N N . ASP A 1 94 ? 14.945 8.43 8.891 1 89.38 94 ASP A N 1
ATOM 714 C CA . ASP A 1 94 ? 15.727 9.578 9.32 1 89.38 94 ASP A CA 1
ATOM 715 C C . ASP A 1 94 ? 15.094 10.883 8.836 1 89.38 94 ASP A C 1
ATOM 717 O O . ASP A 1 94 ? 15.688 11.953 8.984 1 89.38 94 ASP A O 1
ATOM 721 N N . LYS A 1 95 ? 13.961 10.773 8.203 1 92 95 LYS A N 1
ATOM 722 C CA . LYS A 1 95 ? 13.258 11.992 7.82 1 92 95 LYS A CA 1
ATOM 723 C C . LYS A 1 95 ? 12.859 12.812 9.047 1 92 95 LYS A C 1
ATOM 725 O O . LYS A 1 95 ? 12.375 12.258 10.039 1 92 95 LYS A O 1
ATOM 730 N N . LYS A 1 96 ? 13.094 14.094 9 1 92.62 96 LYS A N 1
ATOM 731 C CA . LYS A 1 96 ? 12.781 14.969 10.125 1 92.62 96 LYS A CA 1
ATOM 732 C C . LYS A 1 96 ? 12 16.203 9.664 1 92.62 96 LYS A C 1
ATOM 734 O O . LYS A 1 96 ? 12.242 17.312 10.148 1 92.62 96 LYS A O 1
ATOM 739 N N . ASN A 1 97 ? 11.109 15.992 8.789 1 94.5 97 ASN A N 1
ATOM 740 C CA . ASN A 1 97 ? 10.328 17.094 8.227 1 94.5 97 ASN A CA 1
ATOM 741 C C . ASN A 1 97 ? 9.078 17.359 9.062 1 94.5 97 ASN A C 1
ATOM 743 O O . ASN A 1 97 ? 8.562 18.484 9.062 1 94.5 97 ASN A O 1
ATOM 747 N N . SER A 1 98 ? 8.641 16.359 9.75 1 96.44 98 SER A N 1
ATOM 748 C CA . SER A 1 98 ? 7.465 16.5 10.617 1 96.44 98 SER A CA 1
ATOM 749 C C . SER A 1 98 ? 7.586 15.633 11.859 1 96.44 98 SER A C 1
ATOM 751 O O . SER A 1 98 ? 8.359 14.68 11.883 1 96.44 98 SER A O 1
ATOM 753 N N . PHE A 1 99 ? 6.832 16 12.859 1 96.81 99 PHE A N 1
ATOM 754 C CA . PHE A 1 99 ? 6.879 15.32 14.156 1 96.81 99 PHE A CA 1
ATOM 755 C C . PHE A 1 99 ? 5.477 15.18 14.742 1 96.81 99 PHE A C 1
ATOM 757 O O . PHE A 1 99 ? 4.609 16.016 14.492 1 96.81 99 PHE A O 1
ATOM 764 N N . SER A 1 100 ? 5.273 14.102 15.469 1 96.75 100 SER A N 1
ATOM 765 C CA . SER A 1 100 ? 4.113 14.078 16.344 1 96.75 100 SER A CA 1
ATOM 766 C C . SER A 1 100 ? 4.312 14.984 17.562 1 96.75 100 SER A C 1
ATOM 768 O O . SER A 1 100 ? 5.434 15.133 18.047 1 96.75 100 SER A O 1
ATOM 770 N N . VAL A 1 101 ? 3.184 15.578 17.953 1 95.94 101 VAL A N 1
ATOM 771 C CA . VAL A 1 101 ? 3.23 16.5 19.078 1 95.94 101 VAL A CA 1
ATOM 772 C C . VAL A 1 101 ? 1.989 16.328 19.953 1 95.94 101 VAL A C 1
ATOM 774 O O . VAL A 1 101 ? 0.911 16 19.453 1 95.94 101 VAL A O 1
ATOM 777 N N . LEU A 1 102 ? 2.186 16.438 21.203 1 93.69 102 LEU A N 1
ATOM 778 C CA . LEU A 1 102 ? 1.083 16.609 22.141 1 93.69 102 LEU A CA 1
ATOM 779 C C . LEU A 1 102 ? 0.866 18.078 22.484 1 93.69 102 LEU A C 1
ATOM 781 O O . LEU A 1 102 ? 1.695 18.688 23.156 1 93.69 102 LEU A O 1
ATOM 785 N N . ARG A 1 103 ? -0.259 18.547 22.062 1 92.44 103 ARG A N 1
ATOM 786 C CA . ARG A 1 103 ? -0.509 19.984 22.109 1 92.44 103 ARG A CA 1
ATOM 787 C C . ARG A 1 103 ? -0.529 20.5 23.547 1 92.44 103 ARG A C 1
ATOM 789 O O . ARG A 1 103 ? -0.148 21.641 23.812 1 92.44 103 ARG A O 1
ATOM 796 N N . SER A 1 104 ? -0.966 19.703 24.484 1 88.31 104 SER A N 1
ATOM 797 C CA . SER A 1 104 ? -0.979 20.109 25.875 1 88.31 104 SER A CA 1
ATOM 798 C C . SER A 1 104 ? 0.423 20.469 26.359 1 88.31 104 SER A C 1
ATOM 800 O O . SER A 1 104 ? 0.59 21.375 27.188 1 88.31 104 SER A O 1
ATOM 802 N N . LYS A 1 105 ? 1.371 19.766 25.891 1 92.06 105 LYS A N 1
ATOM 803 C CA . LYS A 1 105 ? 2.762 20.016 26.25 1 92.06 105 LYS A CA 1
ATOM 804 C C . LYS A 1 105 ? 3.369 21.094 25.359 1 92.06 105 LYS A C 1
ATOM 806 O O . LYS A 1 105 ? 4.035 22.016 25.844 1 92.06 105 LYS A O 1
ATOM 811 N N . PHE A 1 106 ? 3.139 20.984 24.156 1 96.06 106 PHE A N 1
ATOM 812 C CA . PHE A 1 106 ? 3.791 21.844 23.188 1 96.06 106 PHE A CA 1
ATOM 813 C C . PHE A 1 106 ? 3.32 23.297 23.344 1 96.06 106 PHE A C 1
ATOM 815 O O . PHE A 1 106 ? 4.129 24.219 23.328 1 96.06 106 PHE A O 1
ATOM 822 N N . ASP A 1 107 ? 2.02 23.5 23.406 1 96 107 ASP A N 1
ATOM 823 C CA . ASP A 1 107 ? 1.486 24.859 23.516 1 96 107 ASP A CA 1
ATOM 824 C C . ASP A 1 107 ? 1.979 25.547 24.797 1 96 107 ASP A C 1
ATOM 826 O O . ASP A 1 107 ? 2.219 26.75 24.812 1 96 107 ASP A O 1
ATOM 830 N N . ARG A 1 108 ? 2.078 24.797 25.844 1 95.75 108 ARG A N 1
ATOM 831 C CA . ARG A 1 108 ? 2.609 25.359 27.094 1 95.75 108 ARG A CA 1
ATOM 832 C C . ARG A 1 108 ? 4.055 25.812 26.906 1 95.75 108 ARG A C 1
ATOM 834 O O . ARG A 1 108 ? 4.449 26.859 27.406 1 95.75 108 ARG A O 1
ATOM 841 N N . TRP A 1 109 ? 4.75 24.938 26.281 1 97.44 109 TRP A N 1
ATOM 842 C CA . TRP A 1 109 ? 6.133 25.297 25.984 1 97.44 109 TRP A CA 1
ATOM 843 C C . TRP A 1 109 ? 6.203 26.562 25.141 1 97.44 109 TRP A C 1
ATOM 845 O O . TRP A 1 109 ? 6.969 27.484 25.453 1 97.44 109 TRP A O 1
ATOM 855 N N . LEU A 1 110 ? 5.414 26.641 24.109 1 97.94 110 LEU A N 1
ATOM 856 C CA . LEU A 1 110 ? 5.422 27.812 23.234 1 97.94 110 LEU A CA 1
ATOM 857 C C . LEU A 1 110 ? 5 29.062 23.984 1 97.94 110 LEU A C 1
ATOM 859 O O . LEU A 1 110 ? 5.547 30.141 23.766 1 97.94 110 LEU A O 1
ATOM 863 N N . ALA A 1 111 ? 4.047 28.922 24.859 1 98.06 111 ALA A N 1
ATOM 864 C CA . ALA A 1 111 ? 3.605 30.031 25.703 1 98.06 111 ALA A CA 1
ATOM 865 C C . ALA A 1 111 ? 4.738 30.547 26.594 1 98.06 111 ALA A C 1
ATOM 867 O O . ALA A 1 111 ? 4.91 31.75 26.75 1 98.06 111 ALA A O 1
ATOM 868 N N . SER A 1 112 ? 5.406 29.625 27.141 1 98 112 SER A N 1
ATOM 869 C CA . SER A 1 112 ? 6.539 30 27.984 1 98 112 SER A CA 1
ATOM 870 C C . SER A 1 112 ? 7.586 30.766 27.188 1 98 112 SER A C 1
ATOM 872 O O . SER A 1 112 ? 8.156 31.75 27.672 1 98 112 SER A O 1
ATOM 874 N N . GLU A 1 113 ? 7.855 30.312 25.969 1 97.62 113 GLU A N 1
ATOM 875 C CA . GLU A 1 113 ? 8.758 31.031 25.078 1 97.62 113 GLU A CA 1
ATOM 876 C C . GLU A 1 113 ? 8.266 32.469 24.844 1 97.62 113 GLU A C 1
ATOM 878 O O . GLU A 1 113 ? 9.062 33.406 24.828 1 97.62 113 GLU A O 1
ATOM 883 N N . ALA A 1 114 ? 6.996 32.562 24.625 1 98.25 114 ALA A N 1
ATOM 884 C CA . ALA A 1 114 ? 6.383 33.875 24.359 1 98.25 114 ALA A CA 1
ATOM 885 C C . ALA A 1 114 ? 6.508 34.781 25.578 1 98.25 114 ALA A C 1
ATOM 887 O O . ALA A 1 114 ? 6.855 35.969 25.438 1 98.25 114 ALA A O 1
ATOM 888 N N . GLU A 1 115 ? 6.227 34.281 26.719 1 98.19 115 GLU A N 1
ATOM 889 C CA . GLU A 1 115 ? 6.309 35.062 27.953 1 98.19 115 GLU A CA 1
ATOM 890 C C . GLU A 1 115 ? 7.738 35.5 28.234 1 98.19 115 GLU A C 1
ATOM 892 O O . GLU A 1 115 ? 7.961 36.625 28.688 1 98.19 115 GLU A O 1
ATOM 897 N N . ASN A 1 116 ? 8.656 34.656 27.969 1 97.5 116 ASN A N 1
ATOM 898 C CA . ASN A 1 116 ? 10.062 35 28.141 1 97.5 116 ASN A CA 1
ATOM 899 C C . ASN A 1 116 ? 10.477 36.156 27.25 1 97.5 116 ASN A C 1
ATOM 901 O O . ASN A 1 116 ? 11.422 36.906 27.562 1 97.5 116 ASN A O 1
ATOM 905 N N . LEU A 1 117 ? 9.766 36.375 26.172 1 97.06 117 LEU A N 1
ATOM 906 C CA . LEU A 1 117 ? 10.07 37.438 25.25 1 97.06 117 LEU A CA 1
ATOM 907 C C . LEU A 1 117 ? 9.328 38.719 25.641 1 97.06 117 LEU A C 1
ATOM 909 O O . LEU A 1 117 ? 9.516 39.781 25.031 1 97.06 117 LEU A O 1
ATOM 913 N N . GLY A 1 118 ? 8.414 38.594 26.641 1 97.06 118 GLY A N 1
ATOM 914 C CA . GLY A 1 118 ? 7.746 39.781 27.141 1 97.06 118 GLY A CA 1
ATOM 915 C C . GLY A 1 118 ? 6.27 39.812 26.797 1 97.06 118 GLY A C 1
ATOM 916 O O . GLY A 1 118 ? 5.59 40.812 27.078 1 97.06 118 GLY A O 1
ATOM 917 N N . LEU A 1 119 ? 5.766 38.75 26.281 1 98.5 119 LEU A N 1
ATOM 918 C CA . LEU A 1 119 ? 4.336 38.719 25.984 1 98.5 119 LEU A CA 1
ATOM 919 C C . LEU A 1 119 ? 3.521 38.594 27.266 1 98.5 119 LEU A C 1
ATOM 921 O O . LEU A 1 119 ? 3.785 37.688 28.078 1 98.5 119 LEU A O 1
ATOM 925 N N . LEU A 1 120 ? 2.547 39.469 27.422 1 98.38 120 LEU A N 1
ATOM 926 C CA . LEU A 1 120 ? 1.627 39.375 28.547 1 98.38 120 LEU A CA 1
ATOM 927 C C . LEU A 1 120 ? 0.434 38.469 28.203 1 98.38 120 LEU A C 1
ATOM 929 O O . LEU A 1 120 ? -0.373 38.812 27.328 1 98.38 120 LEU A O 1
ATOM 933 N N . ILE A 1 121 ? 0.339 37.375 28.891 1 98.38 121 ILE A N 1
ATOM 934 C CA . ILE A 1 121 ? -0.763 36.438 28.656 1 98.38 121 ILE A CA 1
ATOM 935 C C . ILE A 1 121 ? -1.721 36.469 29.844 1 98.38 121 ILE A C 1
ATOM 937 O O . ILE A 1 121 ? -1.307 36.25 30.984 1 98.38 121 ILE A O 1
ATOM 941 N N . SER A 1 122 ? -2.938 36.781 29.531 1 98.06 122 SER A N 1
ATOM 942 C CA . SER A 1 122 ? -3.986 36.719 30.547 1 98.06 122 SER A CA 1
ATOM 943 C C . SER A 1 122 ? -4.801 35.438 30.422 1 98.06 122 SER A C 1
ATOM 945 O O . SER A 1 122 ? -5.648 35.312 29.531 1 98.06 122 SER A O 1
ATOM 947 N N . TYR A 1 123 ? -4.574 34.5 31.328 1 97.06 123 TYR A N 1
ATOM 948 C CA . TYR A 1 123 ? -5.289 33.219 31.328 1 97.06 123 TYR A CA 1
ATOM 949 C C . TYR A 1 123 ? -6.652 33.375 32 1 97.06 123 TYR A C 1
ATOM 951 O O . TYR A 1 123 ? -6.938 34.375 32.625 1 97.06 123 TYR A O 1
ATOM 959 N N . SER A 1 124 ? -7.512 32.344 31.781 1 96.94 124 SER A N 1
ATOM 960 C CA . SER A 1 124 ? -8.852 32.312 32.344 1 96.94 124 SER A CA 1
ATOM 961 C C . SER A 1 124 ? -9.617 33.594 32.031 1 96.94 124 SER A C 1
ATOM 963 O O . SER A 1 124 ? -10.312 34.125 32.875 1 96.94 124 SER A O 1
ATOM 965 N N . THR A 1 125 ? -9.398 34.156 30.891 1 97.5 125 THR A N 1
ATOM 966 C CA . THR A 1 125 ? -10.047 35.375 30.422 1 97.5 125 THR A CA 1
ATOM 967 C C . THR A 1 125 ? -10.93 35.094 29.219 1 97.5 125 THR A C 1
ATOM 969 O O . THR A 1 125 ? -10.422 34.875 28.109 1 97.5 125 THR A O 1
ATOM 972 N N . LEU A 1 126 ? -12.141 35.125 29.438 1 96.94 126 LEU A N 1
ATOM 973 C CA . LEU A 1 126 ? -13.133 34.812 28.422 1 96.94 126 LEU A CA 1
ATOM 974 C C . LEU A 1 126 ? -13.711 36.094 27.828 1 96.94 126 LEU A C 1
ATOM 976 O O . LEU A 1 126 ? -14.164 36.969 28.562 1 96.94 126 LEU A O 1
ATOM 980 N N . VAL A 1 127 ? -13.672 36.219 26.547 1 98.31 127 VAL A N 1
ATOM 981 C CA . VAL A 1 127 ? -14.289 37.375 25.859 1 98.31 127 VAL A CA 1
ATOM 982 C C . VAL A 1 127 ? -15.789 37.125 25.719 1 98.31 127 VAL A C 1
ATOM 984 O O . VAL A 1 127 ? -16.203 36.125 25.125 1 98.31 127 VAL A O 1
ATOM 987 N N . LEU A 1 128 ? -16.578 38.094 26.172 1 98.12 128 LEU A N 1
ATOM 988 C CA . LEU A 1 128 ? -18.016 37.938 26.219 1 98.12 128 LEU A CA 1
ATOM 989 C C . LEU A 1 128 ? -18.719 38.812 25.188 1 98.12 128 LEU A C 1
ATOM 991 O O . LEU A 1 128 ? -19.828 38.531 24.766 1 98.12 128 LEU A O 1
ATOM 995 N N . ASN A 1 129 ? -18.062 39.875 24.953 1 98.31 129 ASN A N 1
ATOM 996 C CA . ASN A 1 129 ? -18.625 40.844 24 1 98.31 129 ASN A CA 1
ATOM 997 C C . ASN A 1 129 ? -17.531 41.656 23.328 1 98.31 129 ASN A C 1
ATOM 999 O O . ASN A 1 129 ? -16.422 41.781 23.859 1 98.31 129 ASN A O 1
ATOM 1003 N N . ALA A 1 130 ? -17.875 42.219 22.172 1 98.5 130 ALA A N 1
ATOM 1004 C CA . ALA A 1 130 ? -16.969 43.062 21.422 1 98.5 130 ALA A CA 1
ATOM 1005 C C . ALA A 1 130 ? -17.734 44.125 20.625 1 98.5 130 ALA A C 1
ATOM 1007 O O . ALA A 1 130 ? -18.797 43.844 20.078 1 98.5 130 ALA A O 1
ATOM 1008 N N . TYR A 1 131 ? -17.234 45.375 20.641 1 97.81 131 TYR A N 1
ATOM 1009 C CA . TYR A 1 131 ? -17.859 46.438 19.859 1 97.81 131 TYR A CA 1
ATOM 1010 C C . TYR A 1 131 ? -16.828 47.5 19.484 1 97.81 131 TYR A C 1
ATOM 1012 O O . TYR A 1 131 ? -15.828 47.656 20.172 1 97.81 131 TYR A O 1
ATOM 1020 N N . ARG A 1 132 ? -17.109 48.094 18.422 1 96.62 132 ARG A N 1
ATOM 1021 C CA . ARG A 1 132 ? -16.234 49.188 17.953 1 96.62 132 ARG A CA 1
ATOM 1022 C C . ARG A 1 132 ? -16.484 50.469 18.734 1 96.62 132 ARG A C 1
ATOM 1024 O O . ARG A 1 132 ? -17.625 50.781 19.047 1 96.62 132 ARG A O 1
ATOM 1031 N N . GLU A 1 133 ? -15.492 51.062 19.141 1 92.69 133 GLU A N 1
ATOM 1032 C CA . GLU A 1 133 ? -15.539 52.344 19.859 1 92.69 133 GLU A CA 1
ATOM 1033 C C . GLU A 1 133 ? -14.352 53.219 19.5 1 92.69 133 GLU A C 1
ATOM 1035 O O . GLU A 1 133 ? -13.195 52.844 19.688 1 92.69 133 GLU A O 1
ATOM 1040 N N . GLY A 1 134 ? -14.672 54.469 18.969 1 90.12 134 GLY A N 1
ATOM 1041 C CA . GLY A 1 134 ? -13.602 55.312 18.516 1 90.12 134 GLY A CA 1
ATOM 1042 C C . GLY A 1 134 ? -12.805 54.75 17.359 1 90.12 134 GLY A C 1
ATOM 1043 O O . GLY A 1 134 ? -13.383 54.344 16.344 1 90.12 134 GLY A O 1
ATOM 1044 N N . GLU A 1 135 ? -11.523 54.656 17.656 1 92 135 GLU A N 1
ATOM 1045 C CA . GLU A 1 135 ? -10.641 54.188 16.594 1 92 135 GLU A CA 1
ATOM 1046 C C . GLU A 1 135 ? -10.227 52.719 16.828 1 92 135 GLU A C 1
ATOM 1048 O O . GLU A 1 135 ? -9.305 52.219 16.188 1 92 135 GLU A O 1
ATOM 1053 N N . GLY A 1 136 ? -10.953 52.094 17.75 1 96 136 GLY A N 1
ATOM 1054 C CA . GLY A 1 136 ? -10.555 50.75 18.062 1 96 136 GLY A CA 1
ATOM 1055 C C . GLY A 1 136 ? -11.727 49.844 18.391 1 96 136 GLY A C 1
ATOM 1056 O O . GLY A 1 136 ? -12.844 50.062 17.938 1 96 136 GLY A O 1
ATOM 1057 N N . ILE A 1 137 ? -11.398 48.719 19.016 1 97.88 137 ILE A N 1
ATOM 1058 C CA . ILE A 1 137 ? -12.398 47.75 19.453 1 97.88 137 ILE A CA 1
ATOM 1059 C C . ILE A 1 137 ? -12.297 47.531 20.953 1 97.88 137 ILE A C 1
ATOM 1061 O O . ILE A 1 137 ? -11.195 47.469 21.516 1 97.88 137 ILE A O 1
ATOM 1065 N N . THR A 1 138 ? -13.43 47.562 21.578 1 98.25 138 THR A N 1
ATOM 1066 C CA . THR A 1 138 ? -13.531 47.281 23 1 98.25 138 THR A CA 1
ATOM 1067 C C . THR A 1 138 ? -13.992 45.844 23.219 1 98.25 138 THR A C 1
ATOM 1069 O O . THR A 1 138 ? -14.977 45.406 22.609 1 98.25 138 THR A O 1
ATOM 1072 N N . LEU A 1 139 ? -13.258 45.062 24.047 1 98.56 139 LEU A N 1
ATOM 1073 C CA . LEU A 1 139 ? -13.602 43.719 24.422 1 98.56 139 LEU A CA 1
ATOM 1074 C C . LEU A 1 139 ? -14.086 43.656 25.875 1 98.56 139 LEU A C 1
ATOM 1076 O O . LEU A 1 139 ? -13.391 44.094 26.781 1 98.56 139 LEU A O 1
ATOM 1080 N N . GLU A 1 140 ? -15.289 43.156 26.047 1 98.62 140 GLU A N 1
ATOM 1081 C CA . GLU A 1 140 ? -15.773 42.844 27.391 1 98.62 140 GLU A CA 1
ATOM 1082 C C . GLU A 1 140 ? -15.445 41.406 27.766 1 98.62 140 GLU A C 1
ATOM 1084 O O . GLU A 1 140 ? -15.812 40.469 27.047 1 98.62 140 GLU A O 1
ATOM 1089 N N . THR A 1 141 ? -14.695 41.281 28.859 1 98.19 141 THR A N 1
ATOM 1090 C CA . THR A 1 141 ? -14.32 39.938 29.328 1 98.19 141 THR A CA 1
ATOM 1091 C C . THR A 1 141 ? -14.883 39.688 30.719 1 98.19 141 THR A C 1
ATOM 1093 O O . THR A 1 141 ? -15.5 40.562 31.328 1 98.19 141 THR A O 1
ATOM 1096 N N . ASN A 1 142 ? -14.719 38.438 31.188 1 97.81 142 ASN A N 1
ATOM 1097 C CA . ASN A 1 142 ? -15.117 38.094 32.531 1 97.81 142 ASN A CA 1
ATOM 1098 C C . ASN A 1 142 ? -14.195 38.75 33.562 1 97.81 142 ASN A C 1
ATOM 1100 O O . ASN A 1 142 ? -14.445 38.656 34.781 1 97.81 142 ASN A O 1
ATOM 1104 N N . ARG A 1 143 ? -13.156 39.406 33.125 1 96.69 143 ARG A N 1
ATOM 1105 C CA . ARG A 1 143 ? -12.195 40.031 34.031 1 96.69 143 ARG A CA 1
ATOM 1106 C C . ARG A 1 143 ? -12.094 41.531 33.812 1 96.69 143 ARG A C 1
ATOM 1108 O O . ARG A 1 143 ? -11.156 42.188 34.281 1 96.69 143 ARG A O 1
ATOM 1115 N N . GLY A 1 144 ? -13.031 42.094 33.062 1 96.88 144 GLY A N 1
ATOM 1116 C CA . GLY A 1 144 ? -13.031 43.5 32.812 1 96.88 144 GLY A CA 1
ATOM 1117 C C . GLY A 1 144 ? -13.039 43.844 31.328 1 96.88 144 GLY A C 1
ATOM 1118 O O . GLY A 1 144 ? -13.242 42.969 30.484 1 96.88 144 GLY A O 1
ATOM 1119 N N . THR A 1 145 ? -12.844 45.094 31.109 1 97.62 145 THR A N 1
ATOM 1120 C CA . THR A 1 145 ? -12.906 45.594 29.734 1 97.62 145 THR A CA 1
ATOM 1121 C C . THR A 1 145 ? -11.523 46.031 29.25 1 97.62 145 THR A C 1
ATOM 1123 O O . THR A 1 145 ? -10.75 46.625 30.016 1 97.62 145 THR A O 1
ATOM 1126 N N . LEU A 1 146 ? -11.227 45.656 28.016 1 97.94 146 LEU A N 1
ATOM 1127 C CA . LEU A 1 146 ? -9.969 46 27.375 1 97.94 146 LEU A CA 1
ATOM 1128 C C . LEU A 1 146 ? -10.211 46.625 26 1 97.94 146 LEU A C 1
ATOM 1130 O O . LEU A 1 146 ? -11.172 46.281 25.328 1 97.94 146 LEU A O 1
ATOM 1134 N N . LYS A 1 147 ? -9.297 47.562 25.672 1 97.5 147 LYS A N 1
ATOM 1135 C CA . LYS A 1 147 ? -9.43 48.25 24.391 1 97.5 147 LYS A CA 1
ATOM 1136 C C . LYS A 1 147 ? -8.102 48.281 23.641 1 97.5 147 LYS A C 1
ATOM 1138 O O . LYS A 1 147 ? -7.043 48.469 24.25 1 97.5 147 LYS A O 1
ATOM 1143 N N . ALA A 1 148 ? -8.164 48.125 22.344 1 97.94 148 ALA A N 1
ATOM 1144 C CA . ALA A 1 148 ? -6.988 48.25 21.484 1 97.94 148 ALA A CA 1
ATOM 1145 C C . ALA A 1 148 ? -7.371 48.719 20.078 1 97.94 148 ALA A C 1
ATOM 1147 O O . ALA A 1 148 ? -8.516 48.531 19.656 1 97.94 148 ALA A O 1
ATOM 1148 N N . PRO A 1 149 ? -6.488 49.375 19.406 1 97.75 149 PRO A N 1
ATOM 1149 C CA . PRO A 1 149 ? -6.773 49.781 18.031 1 97.75 149 PRO A CA 1
ATOM 1150 C C . PRO A 1 149 ? -6.781 48.625 17.031 1 97.75 149 PRO A C 1
ATOM 1152 O O . PRO A 1 149 ? -7.352 48.75 15.945 1 97.75 149 PRO A O 1
ATOM 1155 N N . LEU A 1 150 ? -6.191 47.531 17.375 1 98.31 150 LEU A N 1
ATOM 1156 C CA . LEU A 1 150 ? -6.137 46.344 16.516 1 98.31 150 LEU A CA 1
ATOM 1157 C C . LEU A 1 150 ? -6.363 45.094 17.344 1 98.31 150 LEU A C 1
ATOM 1159 O O . LEU A 1 150 ? -5.773 44.938 18.422 1 98.31 150 LEU A O 1
ATOM 1163 N N . ILE A 1 151 ? -7.238 44.219 16.812 1 98.88 151 ILE A N 1
ATOM 1164 C CA . ILE A 1 151 ? -7.5 42.906 17.438 1 98.88 151 ILE A CA 1
ATOM 1165 C C . ILE A 1 151 ? -7.117 41.812 16.469 1 98.88 151 ILE A C 1
ATOM 1167 O O . ILE A 1 151 ? -7.414 41.875 15.273 1 98.88 151 ILE A O 1
ATOM 1171 N N . ILE A 1 152 ? -6.379 40.844 16.938 1 98.88 152 ILE A N 1
ATOM 1172 C CA . ILE A 1 152 ? -6.129 39.594 16.203 1 98.88 152 ILE A CA 1
ATOM 1173 C C . ILE A 1 152 ? -6.988 38.469 16.781 1 98.88 152 ILE A C 1
ATOM 1175 O O . ILE A 1 152 ? -6.816 38.094 17.953 1 98.88 152 ILE A O 1
ATOM 1179 N N . ASP A 1 153 ? -7.883 37.969 15.992 1 98.81 153 ASP A N 1
ATOM 1180 C CA . ASP A 1 153 ? -8.766 36.875 16.406 1 98.81 153 ASP A CA 1
ATOM 1181 C C . ASP A 1 153 ? -8.117 35.531 16.156 1 98.81 153 ASP A C 1
ATOM 1183 O O . ASP A 1 153 ? -8.117 35.031 15.023 1 98.81 153 ASP A O 1
ATOM 1187 N N . ALA A 1 154 ? -7.641 34.938 17.156 1 98.19 154 ALA A N 1
ATOM 1188 C CA . ALA A 1 154 ? -7.035 33.625 17.156 1 98.19 154 ALA A CA 1
ATOM 1189 C C . ALA A 1 154 ? -7.84 32.625 18.016 1 98.19 154 ALA A C 1
ATOM 1191 O O . ALA A 1 154 ? -7.273 31.781 18.688 1 98.19 154 ALA A O 1
ATOM 1192 N N . SER A 1 155 ? -9.141 32.781 18.016 1 96.31 155 SER A N 1
ATOM 1193 C CA . SER A 1 155 ? -10.008 32.062 18.938 1 96.31 155 SER A CA 1
ATOM 1194 C C . SER A 1 155 ? -10.477 30.75 18.359 1 96.31 155 SER A C 1
ATOM 1196 O O . SER A 1 155 ? -11.492 30.203 18.781 1 96.31 155 SER A O 1
ATOM 1198 N N . GLY A 1 156 ? -9.758 30.234 17.344 1 93.44 156 GLY A N 1
ATOM 1199 C CA . GLY A 1 156 ? -10.094 28.938 16.766 1 93.44 156 GLY A CA 1
ATOM 1200 C C . GLY A 1 156 ? -11.305 29 15.852 1 93.44 156 GLY A C 1
ATOM 1201 O O . GLY A 1 156 ? -11.602 30.031 15.266 1 93.44 156 GLY A O 1
ATOM 1202 N N . VAL A 1 157 ? -11.906 27.891 15.68 1 91.38 157 VAL A N 1
ATOM 1203 C CA . VAL A 1 157 ? -12.961 27.734 14.688 1 91.38 157 VAL A CA 1
ATOM 1204 C C . VAL A 1 157 ? -14.164 28.594 15.062 1 91.38 157 VAL A C 1
ATOM 1206 O O . VAL A 1 157 ? -14.953 28.984 14.203 1 91.38 157 VAL A O 1
ATOM 1209 N N . THR A 1 158 ? -14.281 28.969 16.266 1 90.44 158 THR A N 1
ATOM 1210 C CA . THR A 1 158 ? -15.422 29.75 16.719 1 90.44 158 THR A CA 1
ATOM 1211 C C . THR A 1 158 ? -15.312 31.188 16.219 1 90.44 158 THR A C 1
ATOM 1213 O O . THR A 1 158 ? -16.328 31.859 16.016 1 90.44 158 THR A O 1
ATOM 1216 N N . SER A 1 159 ? -14.07 31.641 16.062 1 95 159 SER A N 1
ATOM 1217 C CA . SER A 1 159 ? -13.844 33 15.602 1 95 159 SER A CA 1
ATOM 1218 C C . SER A 1 159 ? -14.703 34 16.375 1 95 159 SER A C 1
ATOM 1220 O O . SER A 1 159 ? -15.43 34.781 15.781 1 95 159 SER A O 1
ATOM 1222 N N . ILE A 1 160 ? -14.555 34.094 17.594 1 96.31 160 ILE A N 1
ATOM 1223 C CA . ILE A 1 160 ? -15.508 34.688 18.531 1 96.31 160 ILE A CA 1
ATOM 1224 C C . ILE A 1 160 ? -15.617 36.188 18.281 1 96.31 160 ILE A C 1
ATOM 1226 O O . ILE A 1 160 ? -16.703 36.75 18.344 1 96.31 160 ILE A O 1
ATOM 1230 N N . VAL A 1 161 ? -14.539 36.906 18 1 98.25 161 VAL A N 1
ATOM 1231 C CA . VAL A 1 161 ? -14.578 38.344 17.844 1 98.25 161 VAL A CA 1
ATOM 1232 C C . VAL A 1 161 ? -15.32 38.719 16.562 1 98.25 161 VAL A C 1
ATOM 1234 O O . VAL A 1 161 ? -16.172 39.594 16.562 1 98.25 161 VAL A O 1
ATOM 1237 N N . PHE A 1 162 ? -14.977 37.969 15.516 1 97.94 162 PHE A N 1
ATOM 1238 C CA . PHE A 1 162 ? -15.711 38.156 14.266 1 97.94 162 PHE A CA 1
ATOM 1239 C C . PHE A 1 162 ? -17.203 37.969 14.477 1 97.94 162 PHE A C 1
ATOM 1241 O O . PHE A 1 162 ? -18.016 38.719 13.945 1 97.94 162 PHE A O 1
ATOM 1248 N N . ARG A 1 163 ? -17.516 36.969 15.195 1 96.25 163 ARG A N 1
ATOM 1249 C CA . ARG A 1 163 ? -18.922 36.656 15.43 1 96.25 163 ARG A CA 1
ATOM 1250 C C . ARG A 1 163 ? -19.594 37.719 16.281 1 96.25 163 ARG A C 1
ATOM 1252 O O . ARG A 1 163 ? -20.719 38.125 15.977 1 96.25 163 ARG A O 1
ATOM 1259 N N . LEU A 1 164 ? -19.031 38.188 17.328 1 97.12 164 LEU A N 1
ATOM 1260 C CA . LEU A 1 164 ? -19.594 39.156 18.234 1 97.12 164 LEU A CA 1
ATOM 1261 C C . LEU A 1 164 ? -19.781 40.5 17.516 1 97.12 164 LEU A C 1
ATOM 1263 O O . LEU A 1 164 ? -20.703 41.25 17.844 1 97.12 164 LEU A O 1
ATOM 1267 N N . LEU A 1 165 ? -18.969 40.75 16.484 1 97.62 165 LEU A N 1
ATOM 1268 C CA . LEU A 1 165 ? -19.094 42 15.727 1 97.62 165 LEU A CA 1
ATOM 1269 C C . LEU A 1 165 ? -20.062 41.812 14.57 1 97.62 165 LEU A C 1
ATOM 1271 O O . LEU A 1 165 ? -20.234 42.75 13.758 1 97.62 165 LEU A O 1
ATOM 1275 N N . GLY A 1 166 ? -20.641 40.594 14.406 1 95.69 166 GLY A N 1
ATOM 1276 C CA . GLY A 1 166 ? -21.641 40.312 13.375 1 95.69 166 GLY A CA 1
ATOM 1277 C C . GLY A 1 166 ? -21.031 40.094 12 1 95.69 166 GLY A C 1
ATOM 1278 O O . GLY A 1 166 ? -21.719 40.219 10.984 1 95.69 166 GLY A O 1
ATOM 1279 N N . LEU A 1 167 ? -19.766 39.75 11.93 1 96 167 LEU A N 1
ATOM 1280 C CA . LEU A 1 167 ? -19.062 39.656 10.656 1 96 167 LEU A CA 1
ATOM 1281 C C . LEU A 1 167 ? -19.031 38.188 10.18 1 96 167 LEU A C 1
ATOM 1283 O O . LEU A 1 167 ? -18.609 37.906 9.055 1 96 167 LEU A O 1
ATOM 1287 N N . ARG A 1 168 ? -19.344 37.281 11.023 1 93.62 168 ARG A N 1
ATOM 1288 C CA . ARG A 1 168 ? -19.344 35.844 10.711 1 93.62 168 ARG A CA 1
ATOM 1289 C C . ARG A 1 168 ? -20.516 35.125 11.367 1 93.62 168 ARG A C 1
ATOM 1291 O O . ARG A 1 168 ? -20.875 35.438 12.508 1 93.62 168 ARG A O 1
ATOM 1298 N N . LYS A 1 169 ? -21.141 34.219 10.594 1 88.62 169 LYS A N 1
ATOM 1299 C CA . LYS A 1 169 ? -22.234 33.438 11.102 1 88.62 169 LYS A CA 1
ATOM 1300 C C . LYS A 1 169 ? -21.781 32 11.406 1 88.62 169 LYS A C 1
ATOM 1302 O O . LYS A 1 169 ? -20.75 31.547 10.898 1 88.62 169 LYS A O 1
ATOM 1307 N N . PHE A 1 170 ? -22.562 31.469 12.188 1 79.62 170 PHE A N 1
ATOM 1308 C CA . PHE A 1 170 ? -22.312 30.062 12.492 1 79.62 170 PHE A CA 1
ATOM 1309 C C . PHE A 1 170 ? -22.594 29.188 11.281 1 79.62 170 PHE A C 1
ATOM 1311 O O . PHE A 1 170 ? -23.672 29.266 10.695 1 79.62 170 PHE A O 1
ATOM 1318 N N . THR A 1 171 ? -21.578 28.391 10.797 1 81.81 171 THR A N 1
ATOM 1319 C CA . THR A 1 171 ? -21.734 27.562 9.609 1 81.81 171 THR A CA 1
ATOM 1320 C C . THR A 1 171 ? -21.312 26.125 9.906 1 81.81 171 THR A C 1
ATOM 1322 O O . THR A 1 171 ? -20.25 25.672 9.445 1 81.81 171 THR A O 1
ATOM 1325 N N . PRO A 1 172 ? -22.141 25.344 10.469 1 79.06 172 PRO A N 1
ATOM 1326 C CA . PRO A 1 172 ? -21.781 23.969 10.812 1 79.06 172 PRO A CA 1
ATOM 1327 C C . PRO A 1 172 ? -21.453 23.109 9.586 1 79.06 172 PRO A C 1
ATOM 1329 O O . PRO A 1 172 ? -20.688 22.156 9.68 1 79.06 172 PRO A O 1
ATOM 1332 N N . ASP A 1 173 ? -21.984 23.469 8.461 1 83.38 173 ASP A N 1
ATOM 1333 C CA . ASP A 1 173 ? -21.766 22.719 7.23 1 83.38 173 ASP A CA 1
ATOM 1334 C C . ASP A 1 173 ? -20.344 22.906 6.723 1 83.38 173 ASP A C 1
ATOM 1336 O O . ASP A 1 173 ? -19.891 22.156 5.859 1 83.38 173 ASP A O 1
ATOM 1340 N N . LYS A 1 174 ? -19.719 23.844 7.305 1 87.12 174 LYS A N 1
ATOM 1341 C CA . LYS A 1 174 ? -18.328 24.109 6.91 1 87.12 174 LYS A CA 1
ATOM 1342 C C . LYS A 1 174 ? -17.359 23.688 8 1 87.12 174 LYS A C 1
ATOM 1344 O O . LYS A 1 174 ? -16.203 24.109 8.008 1 87.12 174 LYS A O 1
ATOM 1349 N N . TRP A 1 175 ? -17.875 22.859 8.852 1 88.12 175 TRP A N 1
ATOM 1350 C CA . TRP A 1 175 ? -17.047 22.344 9.922 1 88.12 175 TRP A CA 1
ATOM 1351 C C . TRP A 1 175 ? -17.047 20.812 9.93 1 88.12 175 TRP A C 1
ATOM 1353 O O . TRP A 1 175 ? -17.906 20.188 9.297 1 88.12 175 TRP A O 1
ATOM 1363 N N . MET A 1 176 ? -16.094 20.312 10.555 1 88.19 176 MET A N 1
ATOM 1364 C CA . MET A 1 176 ? -16.016 18.891 10.867 1 88.19 176 MET A CA 1
ATOM 1365 C C . MET A 1 176 ? -15.812 18.656 12.359 1 88.19 176 MET A C 1
ATOM 1367 O O . MET A 1 176 ? -15.367 19.562 13.07 1 88.19 176 MET A O 1
ATOM 1371 N N . LEU A 1 177 ? -16.219 17.5 12.75 1 88.69 177 LEU A N 1
ATOM 1372 C CA . LEU A 1 177 ? -15.938 17.094 14.125 1 88.69 177 LEU A CA 1
ATOM 1373 C C . LEU A 1 177 ? -14.633 16.312 14.195 1 88.69 177 LEU A C 1
ATOM 1375 O O . LEU A 1 177 ? -14.453 15.32 13.492 1 88.69 177 LEU A O 1
ATOM 1379 N N . GLY A 1 178 ? -13.758 16.828 14.984 1 90.5 178 GLY A N 1
ATOM 1380 C CA . GLY A 1 178 ? -12.562 16.062 15.344 1 90.5 178 GLY A CA 1
ATOM 1381 C C . GLY A 1 178 ? -12.648 15.438 16.719 1 90.5 178 GLY A C 1
ATOM 1382 O O . GLY A 1 178 ? -12.938 16.109 17.703 1 90.5 178 GLY A O 1
ATOM 1383 N N . VAL A 1 179 ? -12.477 14.164 16.781 1 91.62 179 VAL A N 1
ATOM 1384 C CA . VAL A 1 179 ? -12.438 13.445 18.047 1 91.62 179 VAL A CA 1
ATOM 1385 C C . VAL A 1 179 ? -11.117 12.688 18.172 1 91.62 179 VAL A C 1
ATOM 1387 O O . VAL A 1 179 ? -10.586 12.18 17.172 1 91.62 179 VAL A O 1
ATOM 1390 N N . LYS A 1 180 ? -10.625 12.656 19.359 1 93.31 180 LYS A N 1
ATOM 1391 C CA . LYS A 1 180 ? -9.32 12.031 19.531 1 93.31 180 LYS A CA 1
ATOM 1392 C C . LYS A 1 180 ? -9.18 11.422 20.922 1 93.31 180 LYS A C 1
ATOM 1394 O O . LYS A 1 180 ? -9.688 11.969 21.906 1 93.31 180 LYS A O 1
ATOM 1399 N N . GLU A 1 181 ? -8.523 10.32 20.984 1 94.81 181 GLU A N 1
ATOM 1400 C CA . GLU A 1 181 ? -8.086 9.672 22.219 1 94.81 181 GLU A CA 1
ATOM 1401 C C . GLU A 1 181 ? -6.57 9.5 22.25 1 94.81 181 GLU A C 1
ATOM 1403 O O . GLU A 1 181 ? -5.957 9.242 21.203 1 94.81 181 GLU A O 1
ATOM 1408 N N . ILE A 1 182 ? -6.059 9.719 23.391 1 95.19 182 ILE A N 1
ATOM 1409 C CA . ILE A 1 182 ? -4.668 9.336 23.609 1 95.19 182 ILE A CA 1
ATOM 1410 C C . ILE A 1 182 ? -4.613 8 24.344 1 95.19 182 ILE A C 1
ATOM 1412 O O . ILE A 1 182 ? -5.133 7.875 25.469 1 95.19 182 ILE A O 1
ATOM 1416 N N . ILE A 1 183 ? -3.967 7.082 23.734 1 96.56 183 ILE A N 1
ATOM 1417 C CA . ILE A 1 183 ? -3.98 5.715 24.234 1 96.56 183 ILE A CA 1
ATOM 1418 C C . ILE A 1 183 ? -2.574 5.312 24.672 1 96.56 183 ILE A C 1
ATOM 1420 O O . ILE A 1 183 ? -1.63 5.375 23.891 1 96.56 183 ILE A O 1
ATOM 1424 N N . LYS A 1 184 ? -2.453 4.93 25.906 1 96.31 184 LYS A N 1
ATOM 1425 C CA . LYS A 1 184 ? -1.201 4.34 26.375 1 96.31 184 LYS A CA 1
ATOM 1426 C C . LYS A 1 184 ? -1.086 2.883 25.938 1 96.31 184 LYS A C 1
ATOM 1428 O O . LYS A 1 184 ? -1.926 2.053 26.281 1 96.31 184 LYS A O 1
ATOM 1433 N N . THR A 1 185 ? -0.179 2.59 25.109 1 92.38 185 THR A N 1
ATOM 1434 C CA . THR A 1 185 ? 0.041 1.243 24.594 1 92.38 185 THR A CA 1
ATOM 1435 C C . THR A 1 185 ? 1.509 1.034 24.234 1 92.38 185 THR A C 1
ATOM 1437 O O . THR A 1 185 ? 2.311 1.969 24.312 1 92.38 185 THR A O 1
ATOM 1440 N N . ASP A 1 186 ? 1.915 -0.202 23.984 1 88.44 186 ASP A N 1
ATOM 1441 C CA . ASP A 1 186 ? 3.271 -0.497 23.531 1 88.44 186 ASP A CA 1
ATOM 1442 C C . ASP A 1 186 ? 3.473 -0.062 22.078 1 88.44 186 ASP A C 1
ATOM 1444 O O . ASP A 1 186 ? 2.824 -0.587 21.172 1 88.44 186 ASP A O 1
ATOM 1448 N N . VAL A 1 187 ? 4.32 0.995 22.062 1 87.06 187 VAL A N 1
ATOM 1449 C CA . VAL A 1 187 ? 4.688 1.452 20.719 1 87.06 187 VAL A CA 1
ATOM 1450 C C . VAL A 1 187 ? 5.848 0.614 20.188 1 87.06 187 VAL A C 1
ATOM 1452 O O . VAL A 1 187 ? 6.938 0.611 20.766 1 87.06 187 VAL A O 1
ATOM 1455 N N . ASN A 1 188 ? 5.699 -0.399 19.422 1 83.38 188 ASN A N 1
ATOM 1456 C CA . ASN A 1 188 ? 6.703 -1.319 18.891 1 83.38 188 ASN A CA 1
ATOM 1457 C C . ASN A 1 188 ? 7.434 -0.724 17.703 1 83.38 188 ASN A C 1
ATOM 1459 O O . ASN A 1 188 ? 7.504 -1.347 16.641 1 83.38 188 ASN A O 1
ATOM 1463 N N . LEU A 1 189 ? 8.047 0.483 17.828 1 89.38 189 LEU A N 1
ATOM 1464 C CA . LEU A 1 189 ? 8.867 1.167 16.828 1 89.38 189 LEU A CA 1
ATOM 1465 C C . LEU A 1 189 ? 10.117 1.755 17.469 1 89.38 189 LEU A C 1
ATOM 1467 O O . LEU A 1 189 ? 10.102 2.127 18.656 1 89.38 189 LEU A O 1
ATOM 1471 N N . PRO A 1 190 ? 11.203 1.809 16.75 1 88 190 PRO A N 1
ATOM 1472 C CA . PRO A 1 190 ? 12.375 2.518 17.281 1 88 190 PRO A CA 1
ATOM 1473 C C . PRO A 1 190 ? 12.055 3.951 17.703 1 88 190 PRO A C 1
ATOM 1475 O O . PRO A 1 190 ? 11.141 4.57 17.156 1 88 190 PRO A O 1
ATOM 1478 N N . GLU A 1 191 ? 12.82 4.477 18.656 1 86.5 191 GLU A N 1
ATOM 1479 C CA . GLU A 1 191 ? 12.547 5.766 19.281 1 86.5 191 GLU A CA 1
ATOM 1480 C C . GLU A 1 191 ? 12.531 6.891 18.25 1 86.5 191 GLU A C 1
ATOM 1482 O O . GLU A 1 191 ? 11.812 7.879 18.422 1 86.5 191 GLU A O 1
ATOM 1487 N N . ASN A 1 192 ? 13.25 6.824 17.234 1 89.75 192 ASN A N 1
ATOM 1488 C CA . ASN A 1 192 ? 13.359 7.91 16.266 1 89.75 192 ASN A CA 1
ATOM 1489 C C . ASN A 1 192 ? 12.492 7.656 15.039 1 89.75 192 ASN A C 1
ATOM 1491 O O . ASN A 1 192 ? 12.719 8.242 13.984 1 89.75 192 ASN A O 1
ATOM 1495 N N . GLU A 1 193 ? 11.547 6.793 15.227 1 94.69 193 GLU A N 1
ATOM 1496 C CA . GLU A 1 193 ? 10.641 6.492 14.117 1 94.69 193 GLU A CA 1
ATOM 1497 C C . GLU A 1 193 ? 9.188 6.605 14.562 1 94.69 193 GLU A C 1
ATOM 1499 O O . GLU A 1 193 ? 8.812 6.125 15.633 1 94.69 193 GLU A O 1
ATOM 1504 N N . GLY A 1 194 ? 8.43 7.359 13.828 1 96.62 194 GLY A N 1
ATOM 1505 C CA . GLY A 1 194 ? 6.996 7.477 14.031 1 96.62 194 GLY A CA 1
ATOM 1506 C C . GLY A 1 194 ? 6.188 7.195 12.781 1 96.62 194 GLY A C 1
ATOM 1507 O O . GLY A 1 194 ? 6.703 7.297 11.664 1 96.62 194 GLY A O 1
ATOM 1508 N N . GLU A 1 195 ? 4.949 6.812 13.039 1 96.56 195 GLU A N 1
ATOM 1509 C CA . GLU A 1 195 ? 4.059 6.469 11.93 1 96.56 195 GLU A CA 1
ATOM 1510 C C . GLU A 1 195 ? 2.76 7.266 12 1 96.56 195 GLU A C 1
ATOM 1512 O O . GLU A 1 195 ? 2.234 7.516 13.086 1 96.56 195 GLU A O 1
ATOM 1517 N N . VAL A 1 196 ? 2.346 7.707 10.852 1 96.06 196 VAL A N 1
ATOM 1518 C CA . VAL A 1 196 ? 1.017 8.289 10.695 1 96.06 196 VAL A CA 1
ATOM 1519 C C . VAL A 1 196 ? 0.152 7.379 9.828 1 96.06 196 VAL A C 1
ATOM 1521 O O . VAL A 1 196 ? 0.533 7.039 8.703 1 96.06 196 VAL A O 1
ATOM 1524 N N . ARG A 1 197 ? -0.982 6.988 10.375 1 95.75 197 ARG A N 1
ATOM 1525 C CA . ARG A 1 197 ? -1.961 6.199 9.641 1 95.75 197 ARG A CA 1
ATOM 1526 C C . ARG A 1 197 ? -3.211 7.02 9.336 1 95.75 197 ARG A C 1
ATOM 1528 O O . ARG A 1 197 ? -3.777 7.652 10.227 1 95.75 197 ARG A O 1
ATOM 1535 N N . THR A 1 198 ? -3.52 7.074 8.125 1 94 198 THR A N 1
ATOM 1536 C CA . THR A 1 198 ? -4.785 7.645 7.68 1 94 198 THR A CA 1
ATOM 1537 C C . THR A 1 198 ? -5.742 6.547 7.223 1 94 198 THR A C 1
ATOM 1539 O O . THR A 1 198 ? -5.391 5.73 6.367 1 94 198 THR A O 1
ATOM 1542 N N . ILE A 1 199 ? -6.922 6.555 7.781 1 93.94 199 ILE A N 1
ATOM 1543 C CA . ILE A 1 199 ? -7.816 5.422 7.594 1 93.94 199 ILE A CA 1
ATOM 1544 C C . ILE A 1 199 ? -9.172 5.91 7.086 1 93.94 199 ILE A C 1
ATOM 1546 O O . ILE A 1 199 ? -9.758 6.832 7.656 1 93.94 199 ILE A O 1
ATOM 1550 N N . VAL A 1 200 ? -9.648 5.301 6.059 1 90.75 200 VAL A N 1
ATOM 1551 C CA . VAL A 1 200 ? -10.961 5.648 5.516 1 90.75 200 VAL A CA 1
ATOM 1552 C C . VAL A 1 200 ? -11.828 4.398 5.43 1 90.75 200 VAL A C 1
ATOM 1554 O O . VAL A 1 200 ? -11.32 3.293 5.234 1 90.75 200 VAL A O 1
ATOM 1557 N N . GLY A 1 201 ? -13.094 4.547 5.691 1 88.75 201 GLY A N 1
ATOM 1558 C CA . GLY A 1 201 ? -14.07 3.49 5.48 1 88.75 201 GLY A CA 1
ATOM 1559 C C . GLY A 1 201 ? -14.164 2.52 6.641 1 88.75 201 GLY A C 1
ATOM 1560 O O . GLY A 1 201 ? -14.812 1.479 6.539 1 88.75 201 GLY A O 1
ATOM 1561 N N . ALA A 1 202 ? -13.516 2.809 7.691 1 88.81 202 ALA A N 1
ATOM 1562 C CA . ALA A 1 202 ? -13.5 1.888 8.828 1 88.81 202 ALA A CA 1
ATOM 1563 C C . ALA A 1 202 ? -14.875 1.817 9.492 1 88.81 202 ALA A C 1
ATOM 1565 O O . ALA A 1 202 ? -15.258 0.775 10.023 1 88.81 202 ALA A O 1
ATOM 1566 N N . ILE A 1 203 ? -15.484 2.977 9.523 1 85.94 203 ILE A N 1
ATOM 1567 C CA . ILE A 1 203 ? -16.828 3.014 10.078 1 85.94 203 ILE A CA 1
ATOM 1568 C C . ILE A 1 203 ? -17.844 3.285 8.961 1 85.94 203 ILE A C 1
ATOM 1570 O O . ILE A 1 203 ? -17.844 4.367 8.367 1 85.94 203 ILE A O 1
ATOM 1574 N N . LYS A 1 204 ? -18.672 2.299 8.805 1 79.62 204 LYS A N 1
ATOM 1575 C CA . LYS A 1 204 ? -19.641 2.393 7.707 1 79.62 204 LYS A CA 1
ATOM 1576 C C . LYS A 1 204 ? -20.594 3.561 7.918 1 79.62 204 LYS A C 1
ATOM 1578 O O . LYS A 1 204 ? -21.078 3.781 9.031 1 79.62 204 LYS A O 1
ATOM 1583 N N . GLY A 1 205 ? -20.797 4.316 6.836 1 76.88 205 GLY A N 1
ATOM 1584 C CA . GLY A 1 205 ? -21.797 5.367 6.859 1 76.88 205 GLY A CA 1
ATOM 1585 C C . GLY A 1 205 ? -21.266 6.699 7.344 1 76.88 205 GLY A C 1
ATOM 1586 O O . GLY A 1 205 ? -21.938 7.727 7.242 1 76.88 205 GLY A O 1
ATOM 1587 N N . VAL A 1 206 ? -20.141 6.699 7.883 1 80.12 206 VAL A N 1
ATOM 1588 C CA . VAL A 1 206 ? -19.531 7.93 8.391 1 80.12 206 VAL A CA 1
ATOM 1589 C C . VAL A 1 206 ? -18.672 8.57 7.312 1 80.12 206 VAL A C 1
ATOM 1591 O O . VAL A 1 206 ? -17.828 7.898 6.711 1 80.12 206 VAL A O 1
ATOM 1594 N N . LYS A 1 207 ? -18.953 9.828 7.051 1 83.31 207 LYS A N 1
ATOM 1595 C CA . LYS A 1 207 ? -18.156 10.57 6.082 1 83.31 207 LYS A CA 1
ATOM 1596 C C . LYS A 1 207 ? -16.938 11.219 6.75 1 83.31 207 LYS A C 1
ATOM 1598 O O . LYS A 1 207 ? -17.094 12.047 7.652 1 83.31 207 LYS A O 1
ATOM 1603 N N . GLY A 1 208 ? -15.891 10.891 6.371 1 86.25 208 GLY A N 1
ATOM 1604 C CA . GLY A 1 208 ? -14.633 11.328 6.961 1 86.25 208 GLY A CA 1
ATOM 1605 C C . GLY A 1 208 ? -13.602 10.219 7.066 1 86.25 208 GLY A C 1
ATOM 1606 O O . GLY A 1 208 ? -13.609 9.281 6.266 1 86.25 208 GLY A O 1
ATOM 1607 N N . GLY A 1 209 ? -12.688 10.414 7.961 1 88.31 209 GLY A N 1
ATOM 1608 C CA . GLY A 1 209 ? -11.609 9.453 8.109 1 88.31 209 GLY A CA 1
ATOM 1609 C C . GLY A 1 209 ? -11.008 9.445 9.508 1 88.31 209 GLY A C 1
ATOM 1610 O O . GLY A 1 209 ? -11.422 10.219 10.367 1 88.31 209 GLY A O 1
ATOM 1611 N N . GLY A 1 210 ? -10.289 8.453 9.703 1 92.38 210 GLY A N 1
ATOM 1612 C CA . GLY A 1 210 ? -9.586 8.312 10.969 1 92.38 210 GLY A CA 1
ATOM 1613 C C . GLY A 1 210 ? -8.078 8.445 10.828 1 92.38 210 GLY A C 1
ATOM 1614 O O . GLY A 1 210 ? -7.551 8.469 9.719 1 92.38 210 GLY A O 1
ATOM 1615 N N . PHE A 1 211 ? -7.469 8.625 11.984 1 95.19 211 PHE A N 1
ATOM 1616 C CA . PHE A 1 211 ? -6.016 8.75 12 1 95.19 211 PHE A CA 1
ATOM 1617 C C . PHE A 1 211 ? -5.43 8.086 13.234 1 95.19 211 PHE A C 1
ATOM 1619 O O . PHE A 1 211 ? -6.117 7.938 14.25 1 95.19 211 PHE A O 1
ATOM 1626 N N . VAL A 1 212 ? -4.23 7.652 13.148 1 96.69 212 VAL A N 1
ATOM 1627 C CA . VAL A 1 212 ? -3.414 7.168 14.25 1 96.69 212 VAL A CA 1
ATOM 1628 C C . VAL A 1 212 ? -2.006 7.746 14.148 1 96.69 212 VAL A C 1
ATOM 1630 O O . VAL A 1 212 ? -1.318 7.551 13.141 1 96.69 212 VAL A O 1
ATOM 1633 N N . TYR A 1 213 ? -1.629 8.492 15.094 1 96.5 213 TYR A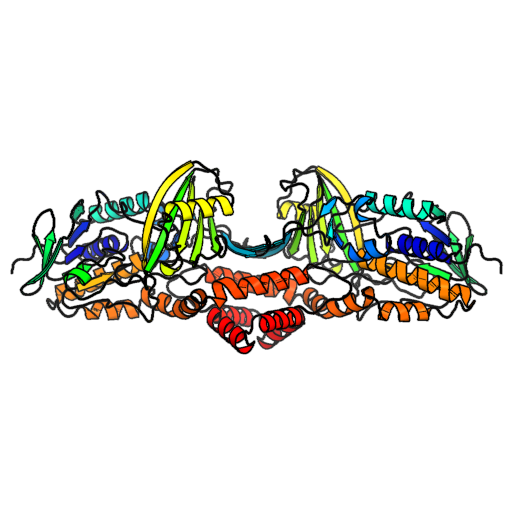 N 1
ATOM 1634 C CA . TYR A 1 213 ? -0.283 9.047 15.148 1 96.5 213 TYR A CA 1
ATOM 1635 C C . TYR A 1 213 ? 0.514 8.438 16.297 1 96.5 213 TYR A C 1
ATOM 1637 O O . TYR A 1 213 ? 0.005 8.305 17.422 1 96.5 213 TYR A O 1
ATOM 1645 N N . THR A 1 214 ? 1.736 8.094 16.031 1 96.75 214 THR A N 1
ATOM 1646 C CA . THR A 1 214 ? 2.607 7.5 17.031 1 96.75 214 THR A CA 1
ATOM 1647 C C . THR A 1 214 ? 3.354 8.578 17.812 1 96.75 214 THR A C 1
ATOM 1649 O O . THR A 1 214 ? 4.055 9.406 17.219 1 96.75 214 THR A O 1
ATOM 1652 N N . ASN A 1 215 ? 3.158 8.555 19.078 1 96.38 215 ASN A N 1
ATOM 1653 C CA . ASN A 1 215 ? 3.947 9.398 19.969 1 96.38 215 ASN A CA 1
ATOM 1654 C C . ASN A 1 215 ? 5.062 8.609 20.641 1 96.38 215 ASN A C 1
ATOM 1656 O O . ASN A 1 215 ? 5.461 7.547 20.156 1 96.38 215 ASN A O 1
ATOM 1660 N N . LYS A 1 216 ? 5.711 9.195 21.656 1 94.88 216 LYS A N 1
ATOM 1661 C CA . LYS A 1 216 ? 6.824 8.516 22.312 1 94.88 216 LYS A CA 1
ATOM 1662 C C . LYS A 1 216 ? 6.355 7.238 23 1 94.88 216 LYS A C 1
ATOM 1664 O O . LYS A 1 216 ? 6.887 6.152 22.734 1 94.88 216 LYS A O 1
ATOM 1669 N N . ASP A 1 217 ? 5.227 7.355 23.797 1 93.25 217 ASP A N 1
ATOM 1670 C CA . ASP A 1 217 ? 4.758 6.203 24.562 1 93.25 217 ASP A CA 1
ATOM 1671 C C . ASP A 1 217 ? 3.244 6.043 24.453 1 93.25 217 ASP A C 1
ATOM 1673 O O . ASP A 1 217 ? 2.629 5.297 25.219 1 93.25 217 ASP A O 1
ATOM 1677 N N . THR A 1 218 ? 2.684 6.762 23.531 1 95.56 218 THR A N 1
ATOM 1678 C CA . THR A 1 218 ? 1.238 6.727 23.344 1 95.56 218 THR A CA 1
ATOM 1679 C C . THR A 1 218 ? 0.891 6.777 21.859 1 95.56 218 THR A C 1
ATOM 1681 O O . THR A 1 218 ? 1.76 7.023 21.016 1 95.56 218 THR A O 1
ATOM 1684 N N . LEU A 1 219 ? -0.354 6.43 21.609 1 96.56 219 LEU A N 1
ATOM 1685 C CA . LEU A 1 219 ? -0.94 6.641 20.297 1 96.56 219 LEU A CA 1
ATOM 1686 C C . LEU A 1 219 ? -2.049 7.688 20.359 1 96.56 219 LEU A C 1
ATOM 1688 O O . LEU A 1 219 ? -2.844 7.703 21.297 1 96.56 219 LEU A O 1
ATOM 1692 N N . SER A 1 220 ? -1.973 8.641 19.438 1 96.19 220 SER A N 1
ATOM 1693 C CA . SER A 1 220 ? -3.135 9.492 19.203 1 96.19 220 SER A CA 1
ATOM 1694 C C . SER A 1 220 ? -4.086 8.852 18.203 1 96.19 220 SER A C 1
ATOM 1696 O O . SER A 1 220 ? -3.732 8.664 17.031 1 96.19 220 SER A O 1
ATOM 1698 N N . VAL A 1 221 ? -5.266 8.492 18.625 1 96.31 221 VAL A N 1
ATOM 1699 C CA . VAL A 1 221 ? -6.266 7.832 17.797 1 96.31 221 VAL A CA 1
ATOM 1700 C C . VAL A 1 221 ? -7.504 8.719 17.672 1 96.31 221 VAL A C 1
ATOM 1702 O O . VAL A 1 221 ? -8.094 9.109 18.688 1 96.31 221 VAL A O 1
ATOM 1705 N N . GLY A 1 222 ? -7.836 8.992 16.422 1 94.56 222 GLY A N 1
ATOM 1706 C CA . GLY A 1 222 ? -8.977 9.883 16.297 1 94.56 222 GLY A CA 1
ATOM 1707 C C . GLY A 1 222 ? -9.617 9.836 14.914 1 94.56 222 GLY A C 1
ATOM 1708 O O . GLY A 1 222 ? -9.234 9.023 14.078 1 94.56 222 GLY A O 1
ATOM 1709 N N . MET A 1 223 ? -10.711 10.641 14.789 1 92.06 223 MET A N 1
ATOM 1710 C CA . MET A 1 223 ? -11.445 10.758 13.531 1 92.06 223 MET A CA 1
ATOM 1711 C C . MET A 1 223 ? -11.828 12.211 13.266 1 92.06 223 MET A C 1
ATOM 1713 O O . MET A 1 223 ? -11.992 13 14.203 1 92.06 223 MET A O 1
ATOM 1717 N N . ALA A 1 224 ? -11.836 12.562 12.07 1 90.12 224 ALA A N 1
ATOM 1718 C CA . ALA A 1 224 ? -12.477 13.781 11.578 1 90.12 224 ALA A CA 1
ATOM 1719 C C . ALA A 1 224 ? -13.664 13.445 10.68 1 90.12 224 ALA A C 1
ATOM 1721 O O . ALA A 1 224 ? -13.5 12.812 9.633 1 90.12 224 ALA A O 1
ATOM 1722 N N . VAL A 1 225 ? -14.844 13.898 11.102 1 88.25 225 VAL A N 1
ATOM 1723 C CA . VAL A 1 225 ? -16.047 13.484 10.375 1 88.25 225 VAL A CA 1
ATOM 1724 C C . VAL A 1 225 ? -16.969 14.688 10.172 1 88.25 225 VAL A C 1
ATOM 1726 O O . VAL A 1 225 ? -16.938 15.641 10.961 1 88.25 225 VAL A O 1
ATOM 1729 N N . THR A 1 226 ? -17.719 14.57 9.148 1 84.62 226 THR A N 1
ATOM 1730 C CA . THR A 1 226 ? -18.688 15.641 8.914 1 84.62 226 THR A CA 1
ATOM 1731 C C . THR A 1 226 ? -19.875 15.492 9.844 1 84.62 226 THR A C 1
ATOM 1733 O O . THR A 1 226 ? -20.297 14.375 10.156 1 84.62 226 THR A O 1
ATOM 1736 N N . PHE A 1 227 ? -20.422 16.594 10.125 1 80.69 227 PHE A N 1
ATOM 1737 C CA . PHE A 1 227 ? -21.516 16.594 11.078 1 80.69 227 PHE A CA 1
ATOM 1738 C C . PHE A 1 227 ? -22.75 15.922 10.484 1 80.69 227 PHE A C 1
ATOM 1740 O O . PHE A 1 227 ? -23.531 15.281 11.203 1 80.69 227 PHE A O 1
ATOM 1747 N N . ASP A 1 228 ? -22.938 16.016 9.242 1 78.31 228 ASP A N 1
ATOM 1748 C CA . ASP A 1 228 ? -24.141 15.477 8.586 1 78.31 228 ASP A CA 1
ATOM 1749 C C . ASP A 1 228 ? -24.094 13.953 8.523 1 78.31 228 ASP A C 1
ATOM 1751 O O . ASP A 1 228 ? -25.109 13.312 8.273 1 78.31 228 ASP A O 1
ATOM 1755 N N . SER A 1 229 ? -23 13.43 8.719 1 76.12 229 SER A N 1
ATOM 1756 C CA . SER A 1 229 ? -22.875 11.984 8.625 1 76.12 229 SER A CA 1
ATOM 1757 C C . SER A 1 229 ? -23.078 11.32 9.984 1 76.12 229 SER A C 1
ATOM 1759 O O . SER A 1 229 ? -23.109 10.094 10.086 1 76.12 229 SER A O 1
ATOM 1761 N N . LEU A 1 230 ? -23.125 12.102 10.977 1 75.06 230 LEU A N 1
ATOM 1762 C CA . LEU A 1 230 ? -23.328 11.562 12.32 1 75.06 230 LEU A CA 1
ATOM 1763 C C . LEU A 1 230 ? -24.781 11.156 12.539 1 75.06 230 LEU A C 1
ATOM 1765 O O . LEU A 1 230 ? -25.703 11.828 12.055 1 75.06 230 LEU A O 1
ATOM 1769 N N . PRO A 1 231 ? -24.984 9.828 12.93 1 62.72 231 PRO A N 1
ATOM 1770 C CA . PRO A 1 231 ? -26.375 9.438 13.172 1 62.72 231 PRO A CA 1
ATOM 1771 C C . PRO A 1 231 ? -27.109 10.414 14.078 1 62.72 231 PRO A C 1
ATOM 1773 O O . PRO A 1 231 ? -26.5 11.023 14.961 1 62.72 231 PRO A O 1
ATOM 1776 N N . LYS A 1 232 ? -28.359 10.836 13.648 1 57.62 232 LYS A N 1
ATOM 1777 C CA . LYS A 1 232 ? -29.25 11.75 14.367 1 57.62 232 LYS A CA 1
ATOM 1778 C C . LYS A 1 232 ? -29.25 11.445 15.859 1 57.62 232 LYS A C 1
ATOM 1780 O O . LYS A 1 232 ? -29.656 12.281 16.672 1 57.62 232 LYS A O 1
ATOM 1785 N N . SER A 1 233 ? -29.078 10.164 16.141 1 50.5 233 SER A N 1
ATOM 1786 C CA . SER A 1 233 ? -29.109 9.883 17.578 1 50.5 233 SER A CA 1
ATOM 1787 C C . SER A 1 233 ? -27.859 10.383 18.281 1 50.5 233 SER A C 1
ATOM 1789 O O . SER A 1 233 ? -26.797 10.508 17.656 1 50.5 233 SER A O 1
ATOM 1791 N N . GLU A 1 234 ? -27.984 10.852 19.375 1 50.97 234 GLU A N 1
ATOM 1792 C CA . GLU A 1 234 ? -26.969 11.367 20.281 1 50.97 234 GLU A CA 1
ATOM 1793 C C . GLU A 1 234 ? -25.766 10.43 20.344 1 50.97 234 GLU A C 1
ATOM 1795 O O . GLU A 1 234 ? -25.594 9.68 21.312 1 50.97 234 GLU A O 1
ATOM 1800 N N . PHE A 1 235 ? -25.438 9.758 19.312 1 55.59 235 PHE A N 1
ATOM 1801 C CA . PHE A 1 235 ? -24.203 8.992 19.438 1 55.59 235 PHE A CA 1
ATOM 1802 C C . PHE A 1 235 ? -23.047 9.891 19.844 1 55.59 235 PHE A C 1
ATOM 1804 O O . PHE A 1 235 ? -22.672 10.805 19.094 1 55.59 235 PHE A O 1
ATOM 1811 N N . PRO A 1 236 ? -22.781 9.867 21.125 1 70.06 236 PRO A N 1
ATOM 1812 C CA . PRO A 1 236 ? -21.688 10.711 21.641 1 70.06 236 PRO A CA 1
ATOM 1813 C C . PRO A 1 236 ? -20.391 10.523 20.875 1 70.06 236 PRO A C 1
ATOM 1815 O O . PRO A 1 236 ? -20.094 9.422 20.391 1 70.06 236 PRO A O 1
ATOM 1818 N N . ALA A 1 237 ? -19.891 11.562 20.312 1 77.56 237 ALA A N 1
ATOM 1819 C CA . ALA A 1 237 ? -18.562 11.602 19.688 1 77.56 237 ALA A CA 1
ATOM 1820 C C . ALA A 1 237 ? -17.625 10.57 20.312 1 77.56 237 ALA A C 1
ATOM 1822 O O . ALA A 1 237 ? -16.812 9.969 19.625 1 77.56 237 ALA A O 1
ATOM 1823 N N . LYS A 1 238 ? -17.906 10.273 21.516 1 81.56 238 LYS A N 1
ATOM 1824 C CA . LYS A 1 238 ? -17.078 9.328 22.266 1 81.56 238 LYS A CA 1
ATOM 1825 C C . LYS A 1 238 ? -17.281 7.902 21.766 1 81.56 238 LYS A C 1
ATOM 1827 O O . LYS A 1 238 ? -16.312 7.133 21.656 1 81.56 238 LYS A O 1
ATOM 1832 N N . ASP A 1 239 ? -18.484 7.602 21.406 1 86.5 239 ASP A N 1
ATOM 1833 C CA . ASP A 1 239 ? -18.781 6.262 20.922 1 86.5 239 ASP A CA 1
ATOM 1834 C C . ASP A 1 239 ? -18.172 6.031 19.531 1 86.5 239 ASP A C 1
ATOM 1836 O O . ASP A 1 239 ? -17.75 4.918 19.219 1 86.5 239 ASP A O 1
ATOM 1840 N N . LEU A 1 240 ? -18.094 7.039 18.844 1 87.75 240 LEU A N 1
ATOM 1841 C CA . LEU A 1 240 ? -17.562 6.953 17.5 1 87.75 240 LEU A CA 1
ATOM 1842 C C . LEU A 1 240 ? -16.078 6.598 17.516 1 87.75 240 LEU A C 1
ATOM 1844 O O . LEU A 1 240 ? -15.641 5.668 16.844 1 87.75 240 LEU A O 1
ATOM 1848 N N . VAL A 1 241 ? -15.336 7.254 18.328 1 91.5 241 VAL A N 1
ATOM 1849 C CA . VAL A 1 241 ? -13.898 7.023 18.375 1 91.5 241 VAL A CA 1
ATOM 1850 C C . VAL A 1 241 ? -13.609 5.664 19 1 91.5 241 VAL A C 1
ATOM 1852 O O . VAL A 1 241 ? -12.656 4.977 18.625 1 91.5 241 VAL A O 1
ATOM 1855 N N . GLU A 1 242 ? -14.43 5.316 19.922 1 92.44 242 GLU A N 1
ATOM 1856 C CA . GLU A 1 242 ? -14.273 4.004 20.531 1 92.44 242 GLU A CA 1
ATOM 1857 C C . GLU A 1 242 ? -14.523 2.887 19.516 1 92.44 242 GLU A C 1
ATOM 1859 O O . GLU A 1 242 ? -13.75 1.933 19.438 1 92.44 242 GLU A O 1
ATOM 1864 N N . ALA A 1 243 ? -15.594 3.029 18.812 1 91.88 243 ALA A N 1
ATOM 1865 C CA . ALA A 1 243 ? -15.898 2.055 17.766 1 91.88 243 ALA A CA 1
ATOM 1866 C C . ALA A 1 243 ? -14.781 1.989 16.734 1 91.88 243 ALA A C 1
ATOM 1868 O O . ALA A 1 243 ? -14.414 0.905 16.266 1 91.88 243 ALA A O 1
ATOM 1869 N N . PHE A 1 244 ? -14.281 3.062 16.375 1 94.06 244 PHE A N 1
ATOM 1870 C CA . PHE A 1 244 ? -13.172 3.15 15.43 1 94.06 244 PHE A CA 1
ATOM 1871 C C . PHE A 1 244 ? -11.938 2.441 15.977 1 94.06 244 PHE A C 1
ATOM 1873 O O . PHE A 1 244 ? -11.344 1.608 15.297 1 94.06 244 PHE A O 1
ATOM 1880 N N . ARG A 1 245 ? -11.586 2.789 17.203 1 95.25 245 ARG A N 1
ATOM 1881 C CA . ARG A 1 245 ? -10.43 2.186 17.859 1 95.25 245 ARG A CA 1
ATOM 1882 C C . ARG A 1 245 ? -10.547 0.667 17.891 1 95.25 245 ARG A C 1
ATOM 1884 O O . ARG A 1 245 ? -9.586 -0.043 17.594 1 95.25 245 ARG A O 1
ATOM 1891 N N . GLU A 1 246 ? -11.695 0.166 18.172 1 93.56 246 GLU A N 1
ATOM 1892 C CA . GLU A 1 246 ? -11.938 -1.274 18.203 1 93.56 246 GLU A CA 1
ATOM 1893 C C . GLU A 1 246 ? -11.812 -1.886 16.812 1 93.56 246 GLU A C 1
ATOM 1895 O O . GLU A 1 246 ? -11.227 -2.959 16.656 1 93.56 246 GLU A O 1
ATOM 1900 N N . ARG A 1 247 ? -12.344 -1.208 15.867 1 92.69 247 ARG A N 1
ATOM 1901 C CA . ARG A 1 247 ? -12.344 -1.678 14.484 1 92.69 247 ARG A CA 1
ATOM 1902 C C . ARG A 1 247 ? -10.914 -1.851 13.969 1 92.69 247 ARG A C 1
ATOM 1904 O O . ARG A 1 247 ? -10.633 -2.785 13.219 1 92.69 247 ARG A O 1
ATOM 1911 N N . ILE A 1 248 ? -10.086 -0.979 14.383 1 94.12 248 ILE A N 1
ATOM 1912 C CA . ILE A 1 248 ? -8.734 -1.026 13.836 1 94.12 248 ILE A CA 1
ATOM 1913 C C . ILE A 1 248 ? -7.82 -1.811 14.781 1 94.12 248 ILE A C 1
ATOM 1915 O O . ILE A 1 248 ? -6.613 -1.91 14.547 1 94.12 248 ILE A O 1
ATOM 1919 N N . GLY A 1 249 ? -8.367 -2.271 15.883 1 92.56 249 GLY A N 1
ATOM 1920 C CA . GLY A 1 249 ? -7.695 -3.246 16.719 1 92.56 249 GLY A CA 1
ATOM 1921 C C . GLY A 1 249 ? -6.699 -2.617 17.688 1 92.56 249 GLY A C 1
ATOM 1922 O O . GLY A 1 249 ? -5.68 -3.225 18.016 1 92.56 249 GLY A O 1
ATOM 1923 N N . ILE A 1 250 ? -6.863 -1.446 18.078 1 94.38 250 ILE A N 1
ATOM 1924 C CA . ILE A 1 250 ? -5.969 -0.796 19.031 1 94.38 250 ILE A CA 1
ATOM 1925 C C . ILE A 1 250 ? -6.527 -0.937 20.438 1 94.38 250 ILE A C 1
ATOM 1927 O O . ILE A 1 250 ? -7.664 -0.533 20.703 1 94.38 250 ILE A O 1
ATOM 1931 N N . GLU A 1 251 ? -5.758 -1.493 21.25 1 92.31 251 GLU A N 1
ATOM 1932 C CA . GLU A 1 251 ? -6.098 -1.661 22.656 1 92.31 251 GLU A CA 1
ATOM 1933 C C . GLU A 1 251 ? -5.145 -0.872 23.547 1 92.31 251 GLU A C 1
ATOM 1935 O O . GLU A 1 251 ? -4.043 -0.513 23.125 1 92.31 251 GLU A O 1
ATOM 1940 N N . GLY A 1 252 ? -5.598 -0.546 24.719 1 93.38 252 GLY A N 1
ATOM 1941 C CA . GLY A 1 252 ? -4.777 0.163 25.688 1 93.38 252 GLY A CA 1
ATOM 1942 C C . GLY A 1 252 ? -5.582 1.019 26.641 1 93.38 252 GLY A C 1
ATOM 1943 O O . GLY A 1 252 ? -6.816 1.016 26.594 1 93.38 252 GLY A O 1
ATOM 1944 N N . GLU A 1 253 ? -4.859 1.715 27.531 1 95.81 253 GLU A N 1
ATOM 1945 C CA . GLU A 1 253 ? -5.48 2.609 28.516 1 95.81 253 GLU A CA 1
ATOM 1946 C C . GLU A 1 253 ? -5.738 3.986 27.906 1 95.81 253 GLU A C 1
ATOM 1948 O O . GLU A 1 253 ? -4.832 4.602 27.344 1 95.81 253 GLU A O 1
ATOM 1953 N N . ILE A 1 254 ? -6.965 4.434 27.984 1 95 254 ILE A N 1
ATOM 1954 C CA . ILE A 1 254 ? -7.301 5.766 27.484 1 95 254 ILE A CA 1
ATOM 1955 C C . ILE A 1 254 ? -6.82 6.82 28.484 1 95 254 ILE A C 1
ATOM 1957 O O . ILE A 1 254 ? -7.281 6.859 29.625 1 95 254 ILE A O 1
ATOM 1961 N N . LEU A 1 255 ? -5.984 7.715 28.031 1 93.25 255 LEU A N 1
ATOM 1962 C CA . LEU A 1 255 ? -5.426 8.734 28.906 1 93.25 255 LEU A CA 1
ATOM 1963 C C . LEU A 1 255 ? -6.207 10.039 28.797 1 93.25 255 LEU A C 1
ATOM 1965 O O . LEU A 1 255 ? -6.34 10.789 29.766 1 93.25 255 LEU A O 1
ATOM 1969 N N . GLU A 1 256 ? -6.57 10.359 27.609 1 89.94 256 GLU A N 1
ATOM 1970 C CA . GLU A 1 256 ? -7.262 11.609 27.328 1 89.94 256 GLU A CA 1
ATOM 1971 C C . GLU A 1 256 ? -8.289 11.43 26.219 1 89.94 256 GLU A C 1
ATOM 1973 O O . GLU A 1 256 ? -8.125 10.578 25.344 1 89.94 256 GLU A O 1
ATOM 1978 N N . TYR A 1 257 ? -9.297 12.148 26.312 1 90.25 257 TYR A N 1
ATOM 1979 C CA . TYR A 1 257 ? -10.312 12.266 25.266 1 90.25 257 TYR A CA 1
ATOM 1980 C C . TYR A 1 257 ? -10.586 13.727 24.938 1 90.25 257 TYR A C 1
ATOM 1982 O O . TYR A 1 257 ? -10.641 14.57 25.828 1 90.25 257 TYR A O 1
ATOM 1990 N N . SER A 1 258 ? -10.695 13.992 23.672 1 88.75 258 SER A N 1
ATOM 1991 C CA . SER A 1 258 ? -11.031 15.359 23.266 1 88.75 258 SER A CA 1
ATOM 1992 C C . SER A 1 258 ? -11.898 15.359 22.016 1 88.75 258 SER A C 1
ATOM 1994 O O . SER A 1 258 ? -11.789 14.477 21.156 1 88.75 258 SER A O 1
ATOM 1996 N N . ALA A 1 259 ? -12.75 16.297 21.938 1 88.75 259 ALA A N 1
ATOM 1997 C CA . ALA A 1 259 ? -13.602 16.547 20.781 1 88.75 259 ALA A CA 1
ATOM 1998 C C . ALA A 1 259 ? -13.695 18.031 20.484 1 88.75 259 ALA A C 1
ATOM 2000 O O . ALA A 1 259 ? -13.805 18.844 21.391 1 88.75 259 ALA A O 1
ATOM 2001 N N . HIS A 1 260 ? -13.5 18.359 19.25 1 87.56 260 HIS A N 1
ATOM 2002 C CA . HIS A 1 260 ? -13.578 19.75 18.859 1 87.56 260 HIS A CA 1
ATOM 2003 C C . HIS A 1 260 ? -14.016 19.891 17.406 1 87.56 260 HIS A C 1
ATOM 2005 O O . HIS A 1 260 ? -13.75 19.016 16.578 1 87.56 260 HIS A O 1
ATOM 2011 N N . ALA A 1 261 ? -14.594 20.984 17.125 1 88.81 261 ALA A N 1
ATOM 2012 C CA . ALA A 1 261 ? -14.891 21.328 15.734 1 88.81 261 ALA A CA 1
ATOM 2013 C C . ALA A 1 261 ? -13.648 21.859 15.023 1 88.81 261 ALA A C 1
ATOM 2015 O O . ALA A 1 261 ? -12.836 22.562 15.633 1 88.81 261 ALA A O 1
ATOM 2016 N N . ILE A 1 262 ? -13.523 21.516 13.781 1 88.81 262 ILE A N 1
ATOM 2017 C CA . ILE A 1 262 ? -12.422 22.031 12.977 1 88.81 262 ILE A CA 1
ATOM 2018 C C . ILE A 1 262 ? -12.961 22.625 11.68 1 88.81 262 ILE A C 1
ATOM 2020 O O . ILE A 1 262 ? -14 22.188 11.18 1 88.81 262 ILE A O 1
ATOM 2024 N N . PRO A 1 263 ? -12.273 23.609 11.188 1 89.5 263 PRO A N 1
ATOM 2025 C CA . PRO A 1 263 ? -12.766 24.234 9.961 1 89.5 263 PRO A CA 1
ATOM 2026 C C . PRO A 1 263 ? -12.602 23.344 8.734 1 89.5 263 PRO A C 1
ATOM 2028 O O . PRO A 1 263 ? -11.617 22.609 8.633 1 89.5 263 PRO A O 1
ATOM 2031 N N . TYR A 1 264 ? -13.492 23.438 7.914 1 86.31 264 TYR A N 1
ATOM 2032 C CA . TYR A 1 264 ? -13.539 22.656 6.676 1 86.31 264 TYR A CA 1
ATOM 2033 C C . TYR A 1 264 ? -14.023 23.531 5.516 1 86.31 264 TYR A C 1
ATOM 2035 O O . TYR A 1 264 ? -14.969 23.156 4.812 1 86.31 264 TYR A O 1
ATOM 2043 N N . TYR A 1 265 ? -13.352 24.609 5.262 1 83.38 265 TYR A N 1
ATOM 2044 C CA . TYR A 1 265 ? -13.805 25.609 4.293 1 83.38 265 TYR A CA 1
ATOM 2045 C C . TYR A 1 265 ? -13.25 25.312 2.906 1 83.38 265 TYR A C 1
ATOM 2047 O O . TYR A 1 265 ? -13.961 25.406 1.909 1 83.38 265 TYR A O 1
ATOM 2055 N N . GLY A 1 266 ? -12.008 24.969 2.848 1 86.44 266 GLY A N 1
ATOM 2056 C CA . GLY A 1 266 ? -11.289 24.984 1.583 1 86.44 266 GLY A CA 1
ATOM 2057 C C . GLY A 1 266 ? -10.898 26.375 1.14 1 86.44 266 GLY A C 1
ATOM 2058 O O . GLY A 1 266 ? -11.484 27.375 1.58 1 86.44 266 GLY A O 1
ATOM 2059 N N . PHE A 1 267 ? -10.078 26.453 0.155 1 91.38 267 PHE A N 1
ATOM 2060 C CA . PHE A 1 267 ? -9.453 27.719 -0.239 1 91.38 267 PHE A CA 1
ATOM 2061 C C . PHE A 1 267 ? -10.5 28.688 -0.785 1 91.38 267 PHE A C 1
ATOM 2063 O O . PHE A 1 267 ? -10.539 29.844 -0.391 1 91.38 267 PHE A O 1
ATOM 2070 N N . LYS A 1 268 ? -11.406 28.266 -1.594 1 91 268 LYS A N 1
ATOM 2071 C CA . LYS A 1 268 ? -12.336 29.141 -2.301 1 91 268 LYS A CA 1
ATOM 2072 C C . LYS A 1 268 ? -13.492 29.578 -1.397 1 91 268 LYS A C 1
ATOM 2074 O O . LYS A 1 268 ? -14.242 30.484 -1.728 1 91 268 LYS A O 1
ATOM 2079 N N . ASN A 1 269 ? -13.602 28.953 -0.229 1 90.5 269 ASN A N 1
ATOM 2080 C CA . ASN A 1 269 ? -14.727 29.234 0.646 1 90.5 269 ASN A CA 1
ATOM 2081 C C . ASN A 1 269 ? -14.273 29.812 1.979 1 90.5 269 ASN A C 1
ATOM 2083 O O . ASN A 1 269 ? -14.992 29.734 2.979 1 90.5 269 ASN A O 1
ATOM 2087 N N . LEU A 1 270 ? -13.172 30.375 1.961 1 93.75 270 LEU A N 1
ATOM 2088 C CA . LEU A 1 270 ? -12.672 30.969 3.193 1 93.75 270 LEU A CA 1
ATOM 2089 C C . LEU A 1 270 ? -13.555 32.125 3.633 1 93.75 270 LEU A C 1
ATOM 2091 O O . LEU A 1 270 ? -14.031 32.906 2.799 1 93.75 270 LEU A O 1
ATOM 2095 N N . PRO A 1 271 ? -13.727 32.25 4.957 1 93.69 271 PRO A N 1
ATOM 2096 C CA . PRO A 1 271 ? -14.422 33.438 5.461 1 93.69 271 PRO A CA 1
ATOM 2097 C C . PRO A 1 271 ? -13.562 34.719 5.387 1 93.69 271 PRO A C 1
ATOM 2099 O O . PRO A 1 271 ? -12.383 34.625 5.055 1 93.69 271 PRO A O 1
ATOM 2102 N N . PRO A 1 272 ? -14.242 35.844 5.688 1 94.88 272 PRO A N 1
ATOM 2103 C CA . PRO A 1 272 ? -13.43 37.062 5.703 1 94.88 272 PRO A CA 1
ATOM 2104 C C . PRO A 1 272 ? -12.227 36.969 6.641 1 94.88 272 PRO A C 1
ATOM 2106 O O . PRO A 1 272 ? -12.383 36.562 7.797 1 94.88 272 PRO A O 1
ATOM 2109 N N . LEU A 1 273 ? -11.117 37.406 6.16 1 97.62 273 LEU A N 1
ATOM 2110 C CA . LEU A 1 273 ? -9.867 37.25 6.898 1 97.62 273 LEU A CA 1
ATOM 2111 C C . LEU A 1 273 ? -9.523 38.5 7.691 1 97.62 273 LEU A C 1
ATOM 2113 O O . LEU A 1 273 ? -8.672 38.469 8.578 1 97.62 273 LEU A O 1
ATOM 2117 N N . TYR A 1 274 ? -10.141 39.562 7.289 1 97.94 274 TYR A N 1
ATOM 2118 C CA . TYR A 1 274 ? -9.859 40.844 7.953 1 97.94 274 TYR A CA 1
ATOM 2119 C C . TYR A 1 274 ? -11.039 41.812 7.82 1 97.94 274 TYR A C 1
ATOM 2121 O O . TYR A 1 274 ? -11.922 41.594 6.98 1 97.94 274 TYR A O 1
ATOM 2129 N N . ASP A 1 275 ? -11.141 42.656 8.695 1 97.88 275 ASP A N 1
ATOM 2130 C CA . ASP A 1 275 ? -12.023 43.812 8.703 1 97.88 275 ASP A CA 1
ATOM 2131 C C . ASP A 1 275 ? -11.367 45 9.422 1 97.88 275 ASP A C 1
ATOM 2133 O O . ASP A 1 275 ? -10.227 44.906 9.891 1 97.88 275 ASP A O 1
ATOM 2137 N N . LYS A 1 276 ? -12.086 46.188 9.461 1 96.5 276 LYS A N 1
ATOM 2138 C CA . LYS A 1 276 ? -11.523 47.344 10.148 1 96.5 276 LYS A CA 1
ATOM 2139 C C . LYS A 1 276 ? -11.102 47 11.57 1 96.5 276 LYS A C 1
ATOM 2141 O O . LYS A 1 276 ? -11.914 46.531 12.359 1 96.5 276 LYS A O 1
ATOM 2146 N N . ASN A 1 277 ? -9.773 47.188 11.938 1 97.88 277 ASN A N 1
ATOM 2147 C CA . ASN A 1 277 ? -9.195 47 13.266 1 97.88 277 ASN A CA 1
ATOM 2148 C C . ASN A 1 277 ? -9.148 45.5 13.656 1 97.88 277 ASN A C 1
ATOM 2150 O O . ASN A 1 277 ? -8.906 45.188 14.82 1 97.88 277 ASN A O 1
ATOM 2154 N N . LEU A 1 278 ? -9.391 44.562 12.617 1 98.38 278 LEU A N 1
ATOM 2155 C CA . LEU A 1 278 ? -9.578 43.156 12.984 1 98.38 278 LEU A CA 1
ATOM 2156 C C . LEU A 1 278 ? -8.953 42.25 11.953 1 98.38 278 LEU A C 1
ATOM 2158 O O . LEU A 1 278 ? -9.156 42.438 10.75 1 98.38 278 LEU A O 1
ATOM 2162 N N . ILE A 1 279 ? -8.172 41.281 12.469 1 98.5 279 ILE A N 1
ATOM 2163 C CA . ILE A 1 279 ? -7.555 40.25 11.617 1 98.5 279 ILE A CA 1
ATOM 2164 C C . ILE A 1 279 ? -7.816 38.875 12.195 1 98.5 279 ILE A C 1
ATOM 2166 O O . ILE A 1 279 ? -7.816 38.688 13.414 1 98.5 279 ILE A O 1
ATOM 2170 N N . ALA A 1 280 ? -7.969 37.844 11.266 1 98.56 280 ALA A N 1
ATOM 2171 C CA . ALA A 1 280 ? -8.18 36.469 11.688 1 98.56 280 ALA A CA 1
ATOM 2172 C C . ALA A 1 280 ? -6.957 35.594 11.375 1 98.56 280 ALA A C 1
ATOM 2174 O O . ALA A 1 280 ? -6.348 35.75 10.312 1 98.56 280 ALA A O 1
ATOM 2175 N N . VAL A 1 281 ? -6.598 34.688 12.266 1 98.5 281 VAL A N 1
ATOM 2176 C CA . VAL A 1 281 ? -5.461 33.781 12.039 1 98.5 281 VAL A CA 1
ATOM 2177 C C . VAL A 1 281 ? -5.836 32.344 12.414 1 98.5 281 VAL A C 1
ATOM 2179 O O . VAL A 1 281 ? -6.781 32.125 13.18 1 98.5 281 VAL A O 1
ATOM 2182 N N . GLY A 1 282 ? -5.066 31.344 11.883 1 97 282 GLY A N 1
ATOM 2183 C CA . GLY A 1 282 ? -5.281 29.938 12.219 1 97 282 GLY A CA 1
ATOM 2184 C C . GLY A 1 282 ? -6.664 29.438 11.836 1 97 282 GLY A C 1
ATOM 2185 O O . GLY A 1 282 ? -7.164 29.75 10.75 1 97 282 GLY A O 1
ATOM 2186 N N . ASP A 1 283 ? -7.242 28.688 12.758 1 95.31 283 ASP A N 1
ATOM 2187 C CA . ASP A 1 283 ? -8.547 28.094 12.492 1 95.31 283 ASP A CA 1
ATOM 2188 C C . ASP A 1 283 ? -9.625 29.172 12.391 1 95.31 283 ASP A C 1
ATOM 2190 O O . ASP A 1 283 ? -10.633 28.984 11.703 1 95.31 283 ASP A O 1
ATOM 2194 N N . SER A 1 284 ? -9.422 30.281 13.094 1 96 284 SER A N 1
ATOM 2195 C CA . SER A 1 284 ? -10.359 31.391 12.969 1 96 284 SER A CA 1
ATOM 2196 C C . SER A 1 284 ? -10.438 31.906 11.531 1 96 284 SER A C 1
ATOM 2198 O O . SER A 1 284 ? -11.492 32.375 11.086 1 96 284 SER A O 1
ATOM 2200 N N . ALA A 1 285 ? -9.344 31.781 10.836 1 97.12 285 ALA A N 1
ATOM 2201 C CA . ALA A 1 285 ? -9.266 32.188 9.438 1 97.12 285 ALA A CA 1
ATOM 2202 C C . ALA A 1 285 ? -9.617 31.047 8.5 1 97.12 285 ALA A C 1
ATOM 2204 O O . ALA A 1 285 ? -9.688 31.234 7.285 1 97.12 285 ALA A O 1
ATOM 2205 N N . GLY A 1 286 ? -9.773 29.875 9.062 1 95.25 286 GLY A N 1
ATOM 2206 C CA . GLY A 1 286 ? -10.125 28.719 8.258 1 95.25 286 GLY A CA 1
ATOM 2207 C C . GLY A 1 286 ? -8.922 28.031 7.633 1 95.25 286 GLY A C 1
ATOM 2208 O O . GLY A 1 286 ? -9.055 27.312 6.645 1 95.25 286 GLY A O 1
ATOM 2209 N N . PHE A 1 287 ? -7.762 28.297 8.164 1 96.25 287 PHE A N 1
ATOM 2210 C CA . PHE A 1 287 ? -6.539 27.781 7.562 1 96.25 287 PHE A CA 1
ATOM 2211 C C . PHE A 1 287 ? -6.293 26.344 7.996 1 96.25 287 PHE A C 1
ATOM 2213 O O . PHE A 1 287 ? -5.531 26.078 8.93 1 96.25 287 PHE A O 1
ATOM 2220 N N . LEU A 1 288 ? -6.918 25.391 7.316 1 93.56 288 LEU A N 1
ATOM 2221 C CA . LEU A 1 288 ? -6.762 23.953 7.508 1 93.56 288 LEU A CA 1
ATOM 2222 C C . LEU A 1 288 ? -6.785 23.234 6.168 1 93.56 288 LEU A C 1
ATOM 2224 O O . LEU A 1 288 ? -7.641 23.5 5.32 1 93.56 288 LEU A O 1
ATOM 2228 N N . ILE A 1 289 ? -5.801 22.453 6.016 1 90.75 289 ILE A N 1
ATOM 2229 C CA . ILE A 1 289 ? -5.711 21.641 4.812 1 90.75 289 ILE A CA 1
ATOM 2230 C C . ILE A 1 289 ? -6.074 20.188 5.145 1 90.75 289 ILE A C 1
ATOM 2232 O O . ILE A 1 289 ? -5.504 19.594 6.062 1 90.75 289 ILE A O 1
ATOM 2236 N N . ASN A 1 290 ? -7.051 19.719 4.527 1 83.81 290 ASN A N 1
ATOM 2237 C CA . ASN A 1 290 ? -7.406 18.312 4.492 1 83.81 290 ASN A CA 1
ATOM 2238 C C . ASN A 1 290 ? -7.543 17.797 3.061 1 83.81 290 ASN A C 1
ATOM 2240 O O . ASN A 1 290 ? -8.578 17.984 2.428 1 83.81 290 ASN A O 1
ATOM 2244 N N . ASP A 1 291 ? -6.555 17.109 2.568 1 77.06 291 ASP A N 1
ATOM 2245 C CA . ASP A 1 291 ? -6.574 16.75 1.153 1 77.06 291 ASP A CA 1
ATOM 2246 C C . ASP A 1 291 ? -6.609 15.234 0.969 1 77.06 291 ASP A C 1
ATOM 2248 O O . ASP A 1 291 ? -6.27 14.727 -0.101 1 77.06 291 ASP A O 1
ATOM 2252 N N . GLY A 1 292 ? -7.023 14.547 2.064 1 73.25 292 GLY A N 1
ATOM 2253 C CA . GLY A 1 292 ? -7.137 13.102 1.963 1 73.25 292 GLY A CA 1
ATOM 2254 C C . GLY A 1 292 ? -5.848 12.383 2.299 1 73.25 292 GLY A C 1
ATOM 2255 O O . GLY A 1 292 ? -5.871 11.234 2.756 1 73.25 292 GLY A O 1
ATOM 2256 N N . PHE A 1 293 ? -4.777 13.109 2.068 1 75 293 PHE A N 1
ATOM 2257 C CA . PHE A 1 293 ? -3.486 12.5 2.379 1 75 293 PHE A CA 1
ATOM 2258 C C . PHE A 1 293 ? -2.943 13.031 3.701 1 75 293 PHE A C 1
ATOM 2260 O O . PHE A 1 293 ? -2.318 12.297 4.461 1 75 293 PHE A O 1
ATOM 2267 N N . THR A 1 294 ? -3.223 14.289 3.906 1 80.81 294 THR A N 1
ATOM 2268 C CA . THR A 1 294 ? -2.721 14.922 5.121 1 80.81 294 THR A CA 1
ATOM 2269 C C . THR A 1 294 ? -3.768 15.859 5.715 1 80.81 294 THR A C 1
ATOM 2271 O O . THR A 1 294 ? -4.641 16.359 5 1 80.81 294 THR A O 1
ATOM 2274 N N . ILE A 1 295 ? -3.719 15.906 6.957 1 85.5 295 ILE A N 1
ATOM 2275 C CA . ILE A 1 295 ? -4.418 16.969 7.684 1 85.5 295 ILE A CA 1
ATOM 2276 C C . ILE A 1 295 ? -3.402 17.922 8.305 1 85.5 295 ILE A C 1
ATOM 2278 O O . ILE A 1 295 ? -2.652 17.547 9.203 1 85.5 295 ILE A O 1
ATOM 2282 N N . ARG A 1 296 ? -3.404 19.141 7.766 1 91.69 296 ARG A N 1
ATOM 2283 C CA . ARG A 1 296 ? -2.404 20.125 8.18 1 91.69 296 ARG A CA 1
ATOM 2284 C C . ARG A 1 296 ? -3.062 21.406 8.648 1 91.69 296 ARG A C 1
ATOM 2286 O O . ARG A 1 296 ? -3.939 21.953 7.977 1 91.69 296 ARG A O 1
ATOM 2293 N N . GLY A 1 297 ? -2.686 21.828 9.781 1 94.25 297 GLY A N 1
ATOM 2294 C CA . GLY A 1 297 ? -3.197 23.094 10.281 1 94.25 297 GLY A CA 1
ATOM 2295 C C . GLY A 1 297 ? -2.217 23.828 11.18 1 94.25 297 GLY A C 1
ATOM 2296 O O . GLY A 1 297 ? -2.219 25.062 11.242 1 94.25 297 GLY A O 1
ATOM 2297 N N . MET A 1 298 ? -1.379 23.078 11.781 1 96 298 MET A N 1
ATOM 2298 C CA . MET A 1 298 ? -0.498 23.672 12.781 1 96 298 MET A CA 1
ATOM 2299 C C . MET A 1 298 ? 0.537 24.578 12.117 1 96 298 MET A C 1
ATOM 2301 O O . MET A 1 298 ? 0.804 25.688 12.602 1 96 298 MET A O 1
ATOM 2305 N N . ASP A 1 299 ? 1.103 24.094 11.047 1 96.44 299 ASP A N 1
ATOM 2306 C CA . ASP A 1 299 ? 2.076 24.938 10.359 1 96.44 299 ASP A CA 1
ATOM 2307 C C . ASP A 1 299 ? 1.41 26.188 9.766 1 96.44 299 ASP A C 1
ATOM 2309 O O . ASP A 1 299 ? 1.995 27.266 9.766 1 96.44 299 ASP A O 1
ATOM 2313 N N . LEU A 1 300 ? 0.199 26.016 9.328 1 97 300 LEU A N 1
ATOM 2314 C CA . LEU A 1 300 ? -0.54 27.156 8.805 1 97 300 LEU A CA 1
ATOM 2315 C C . LEU A 1 300 ? -0.89 28.141 9.922 1 97 300 LEU A C 1
ATOM 2317 O O . LEU A 1 300 ? -0.872 29.359 9.711 1 97 300 LEU A O 1
ATOM 2321 N N . ALA A 1 301 ? -1.229 27.594 11.031 1 97.31 301 ALA A N 1
ATOM 2322 C CA . ALA A 1 301 ? -1.512 28.422 12.195 1 97.31 301 ALA A CA 1
ATOM 2323 C C . ALA A 1 301 ? -0.293 29.25 12.586 1 97.31 301 ALA A C 1
ATOM 2325 O O . ALA A 1 301 ? -0.394 30.469 12.75 1 97.31 301 ALA A O 1
ATOM 2326 N N . ILE A 1 302 ? 0.803 28.656 12.672 1 98.31 302 ILE A N 1
ATOM 2327 C CA . ILE A 1 302 ? 2.035 29.344 13.039 1 98.31 302 ILE A CA 1
ATOM 2328 C C . ILE A 1 302 ? 2.381 30.391 11.977 1 98.31 302 ILE A C 1
ATOM 2330 O O . ILE A 1 302 ? 2.664 31.547 12.297 1 98.31 302 ILE A O 1
ATOM 2334 N N . GLY A 1 303 ? 2.316 29.969 10.734 1 98.44 303 GLY A N 1
ATOM 2335 C CA . GLY A 1 303 ? 2.629 30.875 9.641 1 98.44 303 GLY A CA 1
ATOM 2336 C C . GLY A 1 303 ? 1.732 32.094 9.609 1 98.44 303 GLY A C 1
ATOM 2337 O O . GLY A 1 303 ? 2.217 33.219 9.492 1 98.44 303 GLY A O 1
ATOM 2338 N N . SER A 1 304 ? 0.466 31.875 9.719 1 98.69 304 SER A N 1
ATOM 2339 C CA . SER A 1 304 ? -0.469 33 9.695 1 98.69 304 SER A CA 1
ATOM 2340 C C . SER A 1 304 ? -0.277 33.906 10.906 1 98.69 304 SER A C 1
ATOM 2342 O O . SER A 1 304 ? -0.429 35.125 10.805 1 98.69 304 SER A O 1
ATOM 2344 N N . GLY A 1 305 ? 0.035 33.312 12.047 1 98.88 305 GLY A N 1
ATOM 2345 C CA . GLY A 1 305 ? 0.358 34.125 13.227 1 98.88 305 GLY A CA 1
ATOM 2346 C C . GLY A 1 305 ? 1.56 35.031 13.023 1 98.88 305 GLY A C 1
ATOM 2347 O O . GLY A 1 305 ? 1.502 36.219 13.32 1 98.88 305 GLY A O 1
ATOM 2348 N N . MET A 1 306 ? 2.574 34.438 12.492 1 98.81 306 MET A N 1
ATOM 2349 C CA . MET A 1 306 ? 3.779 35.219 12.219 1 98.81 306 MET A CA 1
ATOM 2350 C C . MET A 1 306 ? 3.473 36.406 11.305 1 98.81 306 MET A C 1
ATOM 2352 O O . MET A 1 306 ? 3.879 37.531 11.586 1 98.81 306 MET A O 1
ATOM 2356 N N . ILE A 1 307 ? 2.758 36.125 10.281 1 98.75 307 ILE A N 1
ATOM 2357 C CA . ILE A 1 307 ? 2.428 37.156 9.297 1 98.75 307 ILE A CA 1
ATOM 2358 C C . ILE A 1 307 ? 1.554 38.25 9.953 1 98.75 307 ILE A C 1
ATOM 2360 O O . ILE A 1 307 ? 1.729 39.438 9.695 1 98.75 307 ILE A O 1
ATOM 2364 N N . ALA A 1 308 ? 0.658 37.812 10.781 1 98.88 308 ALA A N 1
ATOM 2365 C CA . ALA A 1 308 ? -0.206 38.75 11.492 1 98.88 308 ALA A CA 1
ATOM 2366 C C . ALA A 1 308 ? 0.609 39.656 12.398 1 98.88 308 ALA A C 1
ATOM 2368 O O . ALA A 1 308 ? 0.325 40.875 12.5 1 98.88 308 ALA A O 1
ATOM 2369 N N . GLY A 1 309 ? 1.586 39.156 13.109 1 98.81 309 GLY A N 1
ATOM 2370 C CA . GLY A 1 309 ? 2.461 39.969 13.938 1 98.81 309 GLY A CA 1
ATOM 2371 C C . GLY A 1 309 ? 3.199 41.031 13.148 1 98.81 309 GLY A C 1
ATOM 2372 O O . GLY A 1 309 ? 3.268 42.188 13.57 1 98.81 309 GLY A O 1
ATOM 2373 N N . LEU A 1 310 ? 3.682 40.625 12.008 1 98.69 310 LEU A N 1
ATOM 2374 C CA . LEU A 1 310 ? 4.387 41.562 11.141 1 98.69 310 LEU A CA 1
ATOM 2375 C C . LEU A 1 310 ? 3.434 42.625 10.586 1 98.69 310 LEU A C 1
ATOM 2377 O O . LEU A 1 310 ? 3.785 43.781 10.5 1 98.69 310 LEU A O 1
ATOM 2381 N N . ALA A 1 311 ? 2.283 42.188 10.203 1 98.62 311 ALA A N 1
ATOM 2382 C CA . ALA A 1 311 ? 1.275 43.094 9.703 1 98.62 311 ALA A CA 1
ATOM 2383 C C . ALA A 1 311 ? 0.861 44.094 10.773 1 98.62 311 ALA A C 1
ATOM 2385 O O . ALA A 1 311 ? 0.655 45.281 10.484 1 98.62 311 ALA A O 1
ATOM 2386 N N . ALA A 1 312 ? 0.729 43.625 11.984 1 98.56 312 ALA A N 1
ATOM 2387 C CA . ALA A 1 312 ? 0.369 44.5 13.102 1 98.56 312 ALA A CA 1
ATOM 2388 C C . ALA A 1 312 ? 1.368 45.656 13.25 1 98.56 312 ALA A C 1
ATOM 2390 O O . ALA A 1 312 ? 0.981 46.781 13.5 1 98.56 312 ALA A O 1
ATOM 2391 N N . LYS A 1 313 ? 2.59 45.344 13.148 1 98.31 313 LYS A N 1
ATOM 2392 C CA . LYS A 1 313 ? 3.619 46.375 13.219 1 98.31 313 LYS A CA 1
ATOM 2393 C C . LYS A 1 313 ? 3.371 47.469 12.188 1 98.31 313 LYS A C 1
ATOM 2395 O O . LYS A 1 313 ? 3.379 48.656 12.516 1 98.31 313 LYS A O 1
ATOM 2400 N N . LYS A 1 314 ? 3.119 47.031 10.992 1 98 314 LYS A N 1
ATOM 2401 C CA . LYS A 1 314 ? 2.885 47.969 9.906 1 98 314 LYS A CA 1
ATOM 2402 C C . LYS A 1 314 ? 1.643 48.844 10.172 1 98 314 LYS A C 1
ATOM 2404 O O . LYS A 1 314 ? 1.653 50.031 9.961 1 98 314 LYS A O 1
ATOM 2409 N N . ILE A 1 315 ? 0.627 48.188 10.641 1 97.5 315 ILE A N 1
ATOM 2410 C CA . ILE A 1 315 ? -0.648 48.844 10.883 1 97.5 315 ILE A CA 1
ATOM 2411 C C . ILE A 1 315 ? -0.496 49.875 12.016 1 97.5 315 ILE A C 1
ATOM 2413 O O . ILE A 1 315 ? -0.914 51.031 11.898 1 97.5 315 ILE A O 1
ATOM 2417 N N . VAL A 1 316 ? 0.121 49.5 13.117 1 96.19 316 VAL A N 1
ATOM 2418 C CA . VAL A 1 316 ? 0.276 50.344 14.305 1 96.19 316 VAL A CA 1
ATOM 2419 C C . VAL A 1 316 ? 1.209 51.5 13.992 1 96.19 316 VAL A C 1
ATOM 2421 O O . VAL A 1 316 ? 0.942 52.625 14.391 1 96.19 316 VAL A O 1
ATOM 2424 N N . GLU A 1 317 ? 2.238 51.25 13.289 1 95.88 317 GLU A N 1
ATOM 2425 C CA . GLU A 1 317 ? 3.203 52.312 12.961 1 95.88 317 GLU A CA 1
ATOM 2426 C C . GLU A 1 317 ? 2.582 53.375 12.055 1 95.88 317 GLU A C 1
ATOM 2428 O O . GLU A 1 317 ? 2.9 54.562 12.164 1 95.88 317 GLU A O 1
ATOM 2433 N N . SER A 1 318 ? 1.779 52.969 11.195 1 95.56 318 SER A N 1
ATOM 2434 C CA . SER A 1 318 ? 1.146 53.906 10.273 1 95.56 318 SER A CA 1
ATOM 2435 C C . SER A 1 318 ? 0.009 54.688 10.953 1 95.56 318 SER A C 1
ATOM 2437 O O . SER A 1 318 ? -0.469 55.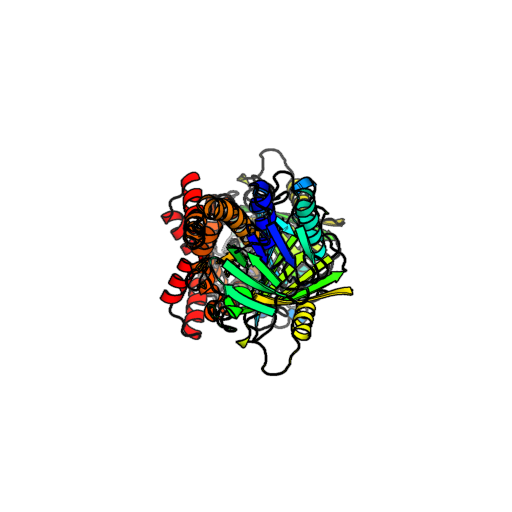688 10.438 1 95.56 318 SER A O 1
ATOM 2439 N N . ARG A 1 319 ? -0.515 54.219 12.031 1 93.62 319 ARG A N 1
ATOM 2440 C CA . ARG A 1 319 ? -1.638 54.75 12.789 1 93.62 319 ARG A CA 1
ATOM 2441 C C . ARG A 1 319 ? -2.918 54.719 11.961 1 93.62 319 ARG A C 1
ATOM 2443 O O . ARG A 1 319 ? -3.805 55.562 12.164 1 93.62 319 ARG A O 1
ATOM 2450 N N . ASN A 1 320 ? -2.951 53.906 10.953 1 94.06 320 ASN A N 1
ATOM 2451 C CA . ASN A 1 320 ? -4.145 53.625 10.164 1 94.06 320 ASN A CA 1
ATOM 2452 C C . ASN A 1 320 ? -4.695 52.219 10.445 1 94.06 320 ASN A C 1
ATOM 2454 O O . ASN A 1 320 ? -4.465 51.281 9.672 1 94.06 320 ASN A O 1
ATOM 2458 N N . PHE A 1 321 ? -5.52 52.156 11.375 1 94.44 321 PHE A N 1
ATOM 2459 C CA . PHE A 1 321 ? -5.957 50.875 11.938 1 94.44 321 PHE A CA 1
ATOM 2460 C C . PHE A 1 321 ? -7.051 50.25 11.07 1 94.44 321 PHE A C 1
ATOM 2462 O O . PHE A 1 321 ? -7.395 49.094 11.25 1 94.44 321 PHE A O 1
ATOM 2469 N N . SER A 1 322 ? -7.523 50.938 10.094 1 92.94 322 SER A N 1
ATOM 2470 C CA . SER A 1 322 ? -8.523 50.406 9.156 1 92.94 322 SER A CA 1
ATOM 2471 C C . SER A 1 322 ? -7.863 49.688 7.992 1 92.94 322 SER A C 1
ATOM 2473 O O . SER A 1 322 ? -8.516 48.938 7.277 1 92.94 322 SER A O 1
ATOM 2475 N N . ASN A 1 323 ? -6.574 49.875 7.82 1 94.5 323 ASN A N 1
ATOM 2476 C CA . ASN A 1 323 ? -5.852 49.281 6.703 1 94.5 323 ASN A CA 1
ATOM 2477 C C . ASN A 1 323 ? -5.375 47.875 7.031 1 94.5 323 ASN A C 1
ATOM 2479 O O . ASN A 1 323 ? -4.184 47.594 6.926 1 94.5 323 ASN A O 1
ATOM 2483 N N . THR A 1 324 ? -6.336 47.031 7.344 1 97.31 324 THR A N 1
ATOM 2484 C CA . THR A 1 324 ? -6.008 45.656 7.715 1 97.31 324 THR A CA 1
ATOM 2485 C C . THR A 1 324 ? -5.809 44.812 6.469 1 97.31 324 THR A C 1
ATOM 2487 O O . THR A 1 324 ? -5.352 43.656 6.566 1 97.31 324 THR A O 1
ATOM 2490 N N . GLU A 1 325 ? -5.996 45.344 5.277 1 97 325 GLU A N 1
ATOM 2491 C CA . GLU A 1 325 ? -5.785 44.656 4.008 1 97 325 GLU A CA 1
ATOM 2492 C C . GLU A 1 325 ? -4.316 44.281 3.818 1 97 325 GLU A C 1
ATOM 2494 O O . GLU A 1 325 ? -3.996 43.344 3.094 1 97 325 GLU A O 1
ATOM 2499 N N . VAL A 1 326 ? -3.447 45 4.453 1 97.56 326 VAL A N 1
ATOM 2500 C CA . VAL A 1 326 ? -2.016 44.719 4.375 1 97.56 326 VAL A CA 1
ATOM 2501 C C . VAL A 1 326 ? -1.74 43.312 4.82 1 97.56 326 VAL A C 1
ATOM 2503 O O . VAL A 1 326 ? -0.852 42.625 4.285 1 97.56 326 VAL A O 1
ATOM 2506 N N . TYR A 1 327 ? -2.471 42.812 5.766 1 98.12 327 TYR A N 1
ATOM 2507 C CA . TYR A 1 327 ? -2.35 41.438 6.219 1 98.12 327 TYR A CA 1
ATOM 2508 C C . TYR A 1 327 ? -2.613 40.469 5.082 1 98.12 327 TYR A C 1
ATOM 2510 O O . TYR A 1 327 ? -1.836 39.531 4.859 1 98.12 327 TYR A O 1
ATOM 2518 N N . TYR A 1 328 ? -3.672 40.688 4.391 1 97.56 328 TYR A N 1
ATOM 2519 C CA . TYR A 1 328 ? -4.039 39.812 3.283 1 97.56 328 TYR A CA 1
ATOM 2520 C C . TYR A 1 328 ? -2.984 39.844 2.184 1 97.56 328 TYR A C 1
ATOM 2522 O O . TYR A 1 328 ? -2.654 38.812 1.594 1 97.56 328 TYR A O 1
ATOM 2530 N N . GLU A 1 329 ? -2.496 41 1.895 1 97.69 329 GLU A N 1
ATOM 2531 C CA . GLU A 1 329 ? -1.453 41.156 0.883 1 97.69 329 GLU A CA 1
ATOM 2532 C C . GLU A 1 329 ? -0.216 40.344 1.247 1 97.69 329 GLU A C 1
ATOM 2534 O O . GLU A 1 329 ? 0.402 39.719 0.381 1 97.69 329 GLU A O 1
ATOM 2539 N N . MET A 1 330 ? 0.095 40.312 2.479 1 97.94 330 MET A N 1
ATOM 2540 C CA . MET A 1 330 ? 1.242 39.562 2.953 1 97.94 330 MET A CA 1
ATOM 2541 C C . MET A 1 330 ? 0.946 38.062 2.924 1 97.94 330 MET A C 1
ATOM 2543 O O . MET A 1 330 ? 1.825 37.25 2.611 1 97.94 330 MET A O 1
ATOM 2547 N N . LEU A 1 331 ? -0.23 37.688 3.26 1 97.38 331 LEU A N 1
ATOM 2548 C CA . LEU A 1 331 ? -0.656 36.281 3.242 1 97.38 331 LEU A CA 1
ATOM 2549 C C . LEU A 1 331 ? -0.578 35.719 1.831 1 97.38 331 LEU A C 1
ATOM 2551 O O . LEU A 1 331 ? -0.202 34.562 1.648 1 97.38 331 LEU A O 1
ATOM 2555 N N . LYS A 1 332 ? -0.974 36.469 0.855 1 95.56 332 LYS A N 1
ATOM 2556 C CA . LYS A 1 332 ? -1.026 36.031 -0.537 1 95.56 332 LYS A CA 1
ATOM 2557 C C . LYS A 1 332 ? 0.339 35.531 -1.012 1 95.56 332 LYS A C 1
ATOM 2559 O O . LYS A 1 332 ? 0.425 34.625 -1.833 1 95.56 332 LYS A O 1
ATOM 2564 N N . ASP A 1 333 ? 1.324 36.125 -0.494 1 94.19 333 ASP A N 1
ATOM 2565 C CA . ASP A 1 333 ? 2.676 35.781 -0.928 1 94.19 333 ASP A CA 1
ATOM 2566 C C . ASP A 1 333 ? 3.293 34.719 -0.022 1 94.19 333 ASP A C 1
ATOM 2568 O O . ASP A 1 333 ? 4.422 34.281 -0.254 1 94.19 333 ASP A O 1
ATOM 2572 N N . SER A 1 334 ? 2.605 34.281 0.891 1 96.19 334 SER A N 1
ATOM 2573 C CA . SER A 1 334 ? 3.119 33.344 1.873 1 96.19 334 SER A CA 1
ATOM 2574 C C . SER A 1 334 ? 2.738 31.906 1.512 1 96.19 334 SER A C 1
ATOM 2576 O O . SER A 1 334 ? 1.85 31.688 0.686 1 96.19 334 SER A O 1
ATOM 2578 N N . PHE A 1 335 ? 3.422 30.938 2.178 1 95.31 335 PHE A N 1
ATOM 2579 C CA . PHE A 1 335 ? 3.115 29.531 1.952 1 95.31 335 PHE A CA 1
ATOM 2580 C C . PHE A 1 335 ? 1.71 29.188 2.438 1 95.31 335 PHE A C 1
ATOM 2582 O O . PHE A 1 335 ? 1.091 28.234 1.958 1 95.31 335 PHE A O 1
ATOM 2589 N N . VAL A 1 336 ? 1.172 30 3.365 1 96.94 336 VAL A N 1
ATOM 2590 C CA . VAL A 1 336 ? -0.111 29.688 3.988 1 96.94 336 VAL A CA 1
ATOM 2591 C C . VAL A 1 336 ? -1.203 29.641 2.924 1 96.94 336 VAL A C 1
ATOM 2593 O O . VAL A 1 336 ? -1.841 28.594 2.736 1 96.94 336 VAL A O 1
ATOM 2596 N N . LEU A 1 337 ? -1.384 30.688 2.17 1 95.81 337 LEU A N 1
ATOM 2597 C CA . LEU A 1 337 ? -2.441 30.719 1.164 1 95.81 337 LEU A CA 1
ATOM 2598 C C . LEU A 1 337 ? -2.055 29.906 -0.058 1 95.81 337 LEU A C 1
ATOM 2600 O O . LEU A 1 337 ? -2.91 29.266 -0.681 1 95.81 337 LEU A O 1
ATOM 2604 N N . LYS A 1 338 ? -0.792 29.891 -0.385 1 94.19 338 LYS A N 1
ATOM 2605 C CA . LYS A 1 338 ? -0.331 29.141 -1.545 1 94.19 338 LYS A CA 1
ATOM 2606 C C . LYS A 1 338 ? -0.579 27.641 -1.361 1 94.19 338 LYS A C 1
ATOM 2608 O O . LYS A 1 338 ? -1.025 26.969 -2.287 1 94.19 338 LYS A O 1
ATOM 2613 N N . HIS A 1 339 ? -0.243 27.156 -0.189 1 93.88 339 HIS A N 1
ATOM 2614 C CA . HIS A 1 339 ? -0.467 25.734 0.079 1 93.88 339 HIS A CA 1
ATOM 2615 C C . HIS A 1 339 ? -1.956 25.406 0.095 1 93.88 339 HIS A C 1
ATOM 2617 O O . HIS A 1 339 ? -2.361 24.328 -0.348 1 93.88 339 HIS A O 1
ATOM 2623 N N . LEU A 1 340 ? -2.727 26.328 0.672 1 93.75 340 LEU A N 1
ATOM 2624 C CA . LEU A 1 340 ? -4.172 26.125 0.689 1 93.75 340 LEU A CA 1
ATOM 2625 C C . LEU A 1 340 ? -4.727 26.047 -0.729 1 93.75 340 LEU A C 1
ATOM 2627 O O . LEU A 1 340 ? -5.562 25.188 -1.028 1 93.75 340 LEU A O 1
ATOM 2631 N N . GLU A 1 341 ? -4.277 26.891 -1.551 1 92.38 341 GLU A N 1
ATOM 2632 C CA . GLU A 1 341 ? -4.727 26.938 -2.939 1 92.38 341 GLU A CA 1
ATOM 2633 C C . GLU A 1 341 ? -4.305 25.672 -3.689 1 92.38 341 GLU A C 1
ATOM 2635 O O . GLU A 1 341 ? -5.09 25.094 -4.445 1 92.38 341 GLU A O 1
ATOM 2640 N N . LEU A 1 342 ? -3.119 25.328 -3.449 1 88.25 342 LEU A N 1
ATOM 2641 C CA . LEU A 1 342 ? -2.582 24.141 -4.098 1 88.25 342 LEU A CA 1
ATOM 2642 C C . LEU A 1 342 ? -3.379 22.906 -3.705 1 88.25 342 LEU A C 1
ATOM 2644 O O . LEU A 1 342 ? -3.559 21.984 -4.516 1 88.25 342 LEU A O 1
ATOM 2648 N N . ALA A 1 343 ? -3.848 22.844 -2.508 1 89.25 343 ALA A N 1
ATOM 2649 C CA . ALA A 1 343 ? -4.527 21.656 -1.979 1 89.25 343 ALA A CA 1
ATOM 2650 C C . ALA A 1 343 ? -6.008 21.672 -2.352 1 89.25 343 ALA A C 1
ATOM 2652 O O . ALA A 1 343 ? -6.727 20.703 -2.092 1 89.25 343 ALA A O 1
ATOM 2653 N N . TYR A 1 344 ? -6.469 22.672 -2.957 1 88.06 344 TYR A N 1
ATOM 2654 C CA . TYR A 1 344 ? -7.902 22.906 -3.117 1 88.06 344 TYR A CA 1
ATOM 2655 C C . TYR A 1 344 ? -8.531 21.812 -3.973 1 88.06 344 TYR A C 1
ATOM 2657 O O . TYR A 1 344 ? -9.602 21.297 -3.643 1 88.06 344 TYR A O 1
ATOM 2665 N N . ASN A 1 345 ? -7.887 21.438 -5.066 1 82.81 345 ASN A N 1
ATOM 2666 C CA . ASN A 1 345 ? -8.438 20.422 -5.953 1 82.81 345 ASN A CA 1
ATOM 2667 C C . ASN A 1 345 ? -8.586 19.078 -5.246 1 82.81 345 ASN A C 1
ATOM 2669 O O . ASN A 1 345 ? -9.602 18.406 -5.391 1 82.81 345 ASN A O 1
ATOM 2673 N N . ARG A 1 346 ? -7.645 18.719 -4.551 1 84.12 346 ARG A N 1
ATOM 2674 C CA . ARG A 1 346 ? -7.699 17.469 -3.797 1 84.12 346 ARG A CA 1
ATOM 2675 C C . ARG A 1 346 ? -8.742 17.547 -2.686 1 84.12 346 ARG A C 1
ATOM 2677 O O . ARG A 1 346 ? -9.414 16.547 -2.391 1 84.12 346 ARG A O 1
ATOM 2684 N N . PHE A 1 347 ? -8.828 18.688 -2.17 1 77.62 347 PHE A N 1
ATOM 2685 C CA . PHE A 1 347 ? -9.844 18.938 -1.149 1 77.62 347 PHE A CA 1
ATOM 2686 C C . PHE A 1 347 ? -11.234 18.672 -1.7 1 77.62 347 PHE A C 1
ATOM 2688 O O . PHE A 1 347 ? -12.039 17.984 -1.07 1 77.62 347 PHE A O 1
ATOM 2695 N N . GLU A 1 348 ? -11.508 19.125 -2.828 1 80.69 348 GLU A N 1
ATOM 2696 C CA . GLU A 1 348 ? -12.812 18.953 -3.451 1 80.69 348 GLU A CA 1
ATOM 2697 C C . GLU A 1 348 ? -13.07 17.484 -3.773 1 80.69 348 GLU A C 1
ATOM 2699 O O . GLU A 1 348 ? -14.195 17 -3.637 1 80.69 348 GLU A O 1
ATOM 2704 N N . LEU A 1 349 ? -12.086 16.891 -4.145 1 81 349 LEU A N 1
ATOM 2705 C CA . LEU A 1 349 ? -12.203 15.492 -4.531 1 81 349 LEU A CA 1
ATOM 2706 C C . LEU A 1 349 ? -12.531 14.625 -3.32 1 81 349 LEU A C 1
ATOM 2708 O O . LEU A 1 349 ? -13.43 13.781 -3.385 1 81 349 LEU A O 1
ATOM 2712 N N . ILE A 1 350 ? -11.836 14.82 -2.289 1 77.69 350 ILE A N 1
ATOM 2713 C CA . ILE A 1 350 ? -11.969 13.938 -1.133 1 77.69 350 ILE A CA 1
ATOM 2714 C C . ILE A 1 350 ? -13.328 14.164 -0.471 1 77.69 350 ILE A C 1
ATOM 2716 O O . ILE A 1 350 ? -13.82 13.305 0.266 1 77.69 350 ILE A O 1
ATOM 2720 N N . ASN A 1 351 ? -13.883 15.25 -0.766 1 74.19 351 ASN A N 1
ATOM 2721 C CA . ASN A 1 351 ? -15.195 15.562 -0.196 1 74.19 351 ASN A CA 1
ATOM 2722 C C . ASN A 1 351 ? -16.328 14.953 -1.022 1 74.19 351 ASN A C 1
ATOM 2724 O O . ASN A 1 351 ? -17.484 15.016 -0.624 1 74.19 351 ASN A O 1
ATOM 2728 N N . SER A 1 352 ? -15.945 14.32 -1.979 1 78.69 352 SER A N 1
ATOM 2729 C CA . SER A 1 352 ? -16.969 13.711 -2.818 1 78.69 352 SER A CA 1
ATOM 2730 C C . SER A 1 352 ? -17.266 12.281 -2.387 1 78.69 352 SER A C 1
ATOM 2732 O O . SER A 1 352 ? -16.359 11.547 -1.99 1 78.69 352 SER A O 1
ATOM 2734 N N . PRO A 1 353 ? -18.531 11.914 -2.408 1 75.5 353 PRO A N 1
ATOM 2735 C CA . PRO A 1 353 ? -18.891 10.523 -2.088 1 75.5 353 PRO A CA 1
ATOM 2736 C C . PRO A 1 353 ? -18.219 9.516 -3.016 1 75.5 353 PRO A C 1
ATOM 2738 O O . PRO A 1 353 ? -17.922 8.391 -2.602 1 75.5 353 PRO A O 1
ATOM 2741 N N . LEU A 1 354 ? -17.984 9.883 -4.145 1 81.62 354 LEU A N 1
ATOM 2742 C CA . LEU A 1 354 ? -17.328 9.016 -5.113 1 81.62 354 LEU A CA 1
ATOM 2743 C C . LEU A 1 354 ? -15.938 8.609 -4.625 1 81.62 354 LEU A C 1
ATOM 2745 O O . LEU A 1 354 ? -15.594 7.426 -4.629 1 81.62 354 LEU A O 1
ATOM 2749 N N . THR A 1 355 ? -15.258 9.547 -4.137 1 80.94 355 THR A N 1
ATOM 2750 C CA . THR A 1 355 ? -13.875 9.312 -3.746 1 80.94 355 THR A CA 1
ATOM 2751 C C . THR A 1 355 ? -13.805 8.57 -2.414 1 80.94 355 THR A C 1
ATOM 2753 O O . THR A 1 355 ? -12.938 7.719 -2.217 1 80.94 355 THR A O 1
ATOM 2756 N N . LEU A 1 356 ? -14.695 8.859 -1.544 1 77.38 356 LEU A N 1
ATOM 2757 C CA . LEU A 1 356 ? -14.617 8.32 -0.192 1 77.38 356 LEU A CA 1
ATOM 2758 C C . LEU A 1 356 ? -15.18 6.902 -0.141 1 77.38 356 LEU A C 1
ATOM 2760 O O . LEU A 1 356 ? -14.758 6.09 0.683 1 77.38 356 LEU A O 1
ATOM 2764 N N . SER A 1 357 ? -16.078 6.582 -1.069 1 81.06 357 SER A N 1
ATOM 2765 C CA . SER A 1 357 ? -16.75 5.301 -0.925 1 81.06 357 SER A CA 1
ATOM 2766 C C . SER A 1 357 ? -16.719 4.508 -2.227 1 81.06 357 SER A C 1
ATOM 2768 O O . SER A 1 357 ? -16.219 3.381 -2.26 1 81.06 357 SER A O 1
ATOM 2770 N N . THR A 1 358 ? -17.078 5.09 -3.281 1 85.69 358 THR A N 1
ATOM 2771 C CA . THR A 1 358 ? -17.312 4.355 -4.52 1 85.69 358 THR A CA 1
ATOM 2772 C C . THR A 1 358 ? -15.992 3.895 -5.137 1 85.69 358 THR A C 1
ATOM 2774 O O . THR A 1 358 ? -15.828 2.715 -5.449 1 85.69 358 THR A O 1
ATOM 2777 N N . TYR A 1 359 ? -15.094 4.789 -5.301 1 88 359 TYR A N 1
ATOM 2778 C CA . TYR A 1 359 ? -13.82 4.438 -5.93 1 88 359 TYR A CA 1
ATOM 2779 C C . TYR A 1 359 ? -13.078 3.383 -5.117 1 88 359 TYR A C 1
ATOM 2781 O O . TYR A 1 359 ? -12.578 2.404 -5.668 1 88 359 TYR A O 1
ATOM 2789 N N . PRO A 1 360 ? -13.086 3.561 -3.773 1 86.31 360 PRO A N 1
ATOM 2790 C CA . PRO A 1 360 ? -12.438 2.523 -2.969 1 86.31 360 PRO A CA 1
ATOM 2791 C C . PRO A 1 360 ? -13.062 1.144 -3.17 1 86.31 360 PRO A C 1
ATOM 2793 O O . PRO A 1 360 ? -12.344 0.149 -3.291 1 86.31 360 PRO A O 1
ATOM 2796 N N . GLU A 1 361 ? -14.312 1.073 -3.266 1 89.12 361 GLU A N 1
ATOM 2797 C CA . GLU A 1 361 ? -15 -0.201 -3.457 1 89.12 361 GLU A CA 1
ATOM 2798 C C . GLU A 1 361 ? -14.672 -0.808 -4.816 1 89.12 361 GLU A C 1
ATOM 2800 O O . GLU A 1 361 ? -14.453 -2.016 -4.926 1 89.12 361 GLU A O 1
ATOM 2805 N N . ILE A 1 362 ? -14.625 -0.009 -5.785 1 89.81 362 ILE A N 1
ATOM 2806 C CA . ILE A 1 362 ? -14.289 -0.469 -7.125 1 89.81 362 ILE A CA 1
ATOM 2807 C C . ILE A 1 362 ? -12.867 -1.027 -7.137 1 89.81 362 ILE A C 1
ATOM 2809 O O . ILE A 1 362 ? -12.625 -2.115 -7.66 1 89.81 362 ILE A O 1
ATOM 2813 N N . LEU A 1 363 ? -11.992 -0.269 -6.566 1 90.12 363 LEU A N 1
ATOM 2814 C CA . LEU A 1 363 ? -10.594 -0.704 -6.527 1 90.12 363 LEU A CA 1
ATOM 2815 C C . LEU A 1 363 ? -10.469 -2.039 -5.805 1 90.12 363 LEU A C 1
ATOM 2817 O O . LEU A 1 363 ? -9.75 -2.932 -6.262 1 90.12 363 LEU A O 1
ATOM 2821 N N . CYS A 1 364 ? -11.164 -2.199 -4.742 1 88.44 364 CYS A N 1
ATOM 2822 C CA . CYS A 1 364 ? -11.133 -3.453 -3.998 1 88.44 364 CYS A CA 1
ATOM 2823 C C . CYS A 1 364 ? -11.648 -4.609 -4.848 1 88.44 364 CYS A C 1
ATOM 2825 O O . CYS A 1 364 ? -11.102 -5.711 -4.805 1 88.44 364 CYS A O 1
ATOM 2827 N N . ASN A 1 365 ? -12.664 -4.367 -5.566 1 89.38 365 ASN A N 1
ATOM 2828 C CA . ASN A 1 365 ? -13.211 -5.398 -6.441 1 89.38 365 ASN A CA 1
ATOM 2829 C C . ASN A 1 365 ? -12.211 -5.805 -7.52 1 89.38 365 ASN A C 1
ATOM 2831 O O . ASN A 1 365 ? -12.047 -6.992 -7.805 1 89.38 365 ASN A O 1
ATOM 2835 N N . VAL A 1 366 ? -11.602 -4.824 -8.062 1 88.19 366 VAL A N 1
ATOM 2836 C CA . VAL A 1 366 ? -10.617 -5.078 -9.109 1 88.19 366 VAL A CA 1
ATOM 2837 C C . VAL A 1 366 ? -9.445 -5.875 -8.539 1 88.19 366 VAL A C 1
ATOM 2839 O O . VAL A 1 366 ? -8.984 -6.84 -9.148 1 88.19 366 VAL A O 1
ATOM 2842 N N . LEU A 1 367 ? -9.008 -5.504 -7.398 1 88.81 367 LEU A N 1
ATOM 2843 C CA . LEU A 1 367 ? -7.902 -6.211 -6.762 1 88.81 367 LEU A CA 1
ATOM 2844 C C . LEU A 1 367 ? -8.312 -7.633 -6.387 1 88.81 367 LEU A C 1
ATOM 2846 O O . LEU A 1 367 ? -7.523 -8.57 -6.539 1 88.81 367 LEU A O 1
ATOM 2850 N N . SER A 1 368 ? -9.477 -7.773 -5.898 1 87.94 368 SER A N 1
ATOM 2851 C CA . SER A 1 368 ? -9.977 -9.109 -5.613 1 87.94 368 SER A CA 1
ATOM 2852 C C . SER A 1 368 ? -9.938 -9.992 -6.855 1 87.94 368 SER A C 1
ATOM 2854 O O . SER A 1 368 ? -9.461 -11.133 -6.801 1 87.94 368 SER A O 1
ATOM 2856 N N . ASP A 1 369 ? -10.344 -9.438 -7.941 1 85.44 369 ASP A N 1
ATOM 2857 C CA . ASP A 1 369 ? -10.352 -10.172 -9.203 1 85.44 369 ASP A CA 1
ATOM 2858 C C . ASP A 1 369 ? -8.93 -10.484 -9.664 1 85.44 369 ASP A C 1
ATOM 2860 O O . ASP A 1 369 ? -8.664 -11.562 -10.203 1 85.44 369 ASP A O 1
ATOM 2864 N N . MET A 1 370 ? -8.102 -9.586 -9.5 1 84.56 370 MET A N 1
ATOM 2865 C CA . MET A 1 370 ? -6.703 -9.75 -9.898 1 84.56 370 MET A CA 1
ATOM 2866 C C . MET A 1 370 ? -6.074 -10.953 -9.195 1 84.56 370 MET A C 1
ATOM 2868 O O . MET A 1 370 ? -5.336 -11.719 -9.812 1 84.56 370 MET A O 1
ATOM 2872 N N . PHE A 1 371 ? -6.434 -11.188 -7.949 1 84.81 371 PHE A N 1
ATOM 2873 C CA . PHE A 1 371 ? -5.785 -12.234 -7.172 1 84.81 371 PHE A CA 1
ATOM 2874 C C . PHE A 1 371 ? -6.648 -13.492 -7.133 1 84.81 371 PHE A C 1
ATOM 2876 O O . PHE A 1 371 ? -6.375 -14.414 -6.367 1 84.81 371 PHE A O 1
ATOM 2883 N N . THR A 1 372 ? -7.715 -13.422 -7.836 1 84.62 372 THR A N 1
ATOM 2884 C CA . THR A 1 372 ? -8.531 -14.617 -8.023 1 84.62 372 THR A CA 1
ATOM 2885 C C . THR A 1 372 ? -8.25 -15.266 -9.375 1 84.62 372 THR A C 1
ATOM 2887 O O . THR A 1 372 ? -8.32 -14.609 -10.414 1 84.62 372 THR A O 1
ATOM 2890 N N . VAL A 1 373 ? -7.754 -16.438 -9.32 1 85.31 373 VAL A N 1
ATOM 2891 C CA . VAL A 1 373 ? -7.473 -17.156 -10.555 1 85.31 373 VAL A CA 1
ATOM 2892 C C . VAL A 1 373 ? -8.547 -18.219 -10.797 1 85.31 373 VAL A C 1
ATOM 2894 O O . VAL A 1 373 ? -8.727 -19.125 -9.969 1 85.31 373 VAL A O 1
ATOM 2897 N N . GLU A 1 374 ? -9.258 -18 -11.875 1 86.44 374 GLU A N 1
ATOM 2898 C CA . GLU A 1 374 ? -10.25 -18.938 -12.406 1 86.44 374 GLU A CA 1
ATOM 2899 C C . GLU A 1 374 ? -9.977 -19.25 -13.875 1 86.44 374 GLU A C 1
ATOM 2901 O O . GLU A 1 374 ? -9.016 -18.75 -14.453 1 86.44 374 GLU A O 1
ATOM 2906 N N . GLU A 1 375 ? -10.719 -20.078 -14.398 1 83.5 375 GLU A N 1
ATOM 2907 C CA . GLU A 1 375 ? -10.492 -20.469 -15.789 1 83.5 375 GLU A CA 1
ATOM 2908 C C . GLU A 1 375 ? -10.594 -19.266 -16.719 1 83.5 375 GLU A C 1
ATOM 2910 O O . GLU A 1 375 ? -9.758 -19.094 -17.609 1 83.5 375 GLU A O 1
ATOM 2915 N N . ASN A 1 376 ? -11.594 -18.516 -16.422 1 80.94 376 ASN A N 1
ATOM 2916 C CA . ASN A 1 376 ? -11.773 -17.312 -17.219 1 80.94 376 ASN A CA 1
ATOM 2917 C C . ASN A 1 376 ? -11.266 -16.078 -16.469 1 80.94 376 ASN A C 1
ATOM 2919 O O . ASN A 1 376 ? -11.547 -15.898 -15.289 1 80.94 376 ASN A O 1
ATOM 2923 N N . ARG A 1 377 ? -10.438 -15.414 -17.172 1 83.31 377 ARG A N 1
ATOM 2924 C CA . ARG A 1 377 ? -9.883 -14.203 -16.578 1 83.31 377 ARG A CA 1
ATOM 2925 C C . ARG A 1 377 ? -9.938 -13.039 -17.562 1 83.31 377 ARG A C 1
ATOM 2927 O O . ARG A 1 377 ? -9.766 -13.227 -18.766 1 83.31 377 ARG A O 1
ATOM 2934 N N . ASN A 1 378 ? -10.164 -11.859 -16.953 1 80.62 378 ASN A N 1
ATOM 2935 C CA . ASN A 1 378 ? -10.172 -10.617 -17.734 1 80.62 378 ASN A CA 1
ATOM 2936 C C . ASN A 1 378 ? -8.961 -9.75 -17.406 1 80.62 378 ASN A C 1
ATOM 2938 O O . ASN A 1 378 ? -8.273 -9.984 -16.406 1 80.62 378 ASN A O 1
ATOM 2942 N N . THR A 1 379 ? -8.742 -8.781 -18.297 1 84.38 379 THR A N 1
ATOM 2943 C CA . THR A 1 379 ? -7.711 -7.797 -17.984 1 84.38 379 THR A CA 1
ATOM 2944 C C . THR A 1 379 ? -8.164 -6.883 -16.844 1 84.38 379 THR A C 1
ATOM 2946 O O . THR A 1 379 ? -9.359 -6.785 -16.562 1 84.38 379 THR A O 1
ATOM 2949 N N . LEU A 1 380 ? -7.18 -6.27 -16.297 1 83.81 380 LEU A N 1
ATOM 2950 C CA . LEU A 1 380 ? -7.48 -5.367 -15.188 1 83.81 380 LEU A CA 1
ATOM 2951 C C . LEU A 1 380 ? -8.305 -4.176 -15.664 1 83.81 380 LEU A C 1
ATOM 2953 O O . LEU A 1 380 ? -9.242 -3.75 -14.977 1 83.81 380 LEU A O 1
ATOM 2957 N N . ILE A 1 381 ? -8.023 -3.645 -16.797 1 86.06 381 ILE A N 1
ATOM 2958 C CA . ILE A 1 381 ? -8.719 -2.469 -17.312 1 86.06 381 ILE A CA 1
ATOM 2959 C C . ILE A 1 381 ? -10.164 -2.828 -17.625 1 86.06 381 ILE A C 1
ATOM 2961 O O . ILE A 1 381 ? -11.078 -2.041 -17.375 1 86.06 381 ILE A O 1
ATOM 2965 N N . ASN A 1 382 ? -10.328 -4.023 -18.188 1 86.94 382 ASN A N 1
ATOM 2966 C CA . ASN A 1 382 ? -11.695 -4.453 -18.484 1 86.94 382 ASN A CA 1
ATOM 2967 C C . ASN A 1 382 ? -12.508 -4.652 -17.203 1 86.94 382 ASN A C 1
ATOM 2969 O O . ASN A 1 382 ? -13.68 -4.301 -17.141 1 86.94 382 ASN A O 1
ATOM 2973 N N . ASP A 1 383 ? -11.891 -5.207 -16.266 1 87.31 383 ASP A N 1
ATOM 2974 C CA . ASP A 1 383 ? -12.547 -5.371 -14.969 1 87.31 383 ASP A CA 1
ATOM 2975 C C . ASP A 1 383 ? -12.906 -4.016 -14.367 1 87.31 383 ASP A C 1
ATOM 2977 O O . ASP A 1 383 ? -14.016 -3.828 -13.859 1 87.31 383 ASP A O 1
ATOM 2981 N N . PHE A 1 384 ? -12.023 -3.104 -14.438 1 89.75 384 PHE A N 1
ATOM 2982 C CA . PHE A 1 384 ? -12.234 -1.764 -13.906 1 89.75 384 PHE A CA 1
ATOM 2983 C C . PHE A 1 384 ? -13.383 -1.068 -14.617 1 89.75 384 PHE A C 1
ATOM 2985 O O . PHE A 1 384 ? -14.289 -0.541 -13.977 1 89.75 384 PHE A O 1
ATOM 2992 N N . ILE A 1 385 ? -13.383 -1.118 -15.922 1 87.94 385 ILE A N 1
ATOM 2993 C CA . ILE A 1 385 ? -14.422 -0.482 -16.719 1 87.94 385 ILE A CA 1
ATOM 2994 C C . ILE A 1 385 ? -15.773 -1.129 -16.422 1 87.94 385 ILE A C 1
ATOM 2996 O O . ILE A 1 385 ? -16.781 -0.437 -16.312 1 87.94 385 ILE A O 1
ATOM 3000 N N . TYR A 1 386 ? -15.742 -2.418 -16.359 1 87.38 386 TYR A N 1
ATOM 3001 C CA . TYR A 1 386 ? -16.969 -3.143 -16.047 1 87.38 386 TYR A CA 1
ATOM 3002 C C . TYR A 1 386 ? -17.547 -2.689 -14.703 1 87.38 386 TYR A C 1
ATOM 3004 O O . TYR A 1 386 ? -18.75 -2.463 -14.586 1 87.38 386 TYR A O 1
ATOM 3012 N N . ARG A 1 387 ? -16.719 -2.547 -13.711 1 87.56 387 ARG A N 1
ATOM 3013 C CA . ARG A 1 387 ? -17.172 -2.145 -12.383 1 87.56 387 ARG A CA 1
ATOM 3014 C C . ARG A 1 387 ? -17.688 -0.71 -12.391 1 87.56 387 ARG A C 1
ATOM 3016 O O . ARG A 1 387 ? -18.656 -0.39 -11.695 1 87.56 387 ARG A O 1
ATOM 3023 N N . LEU A 1 388 ? -17.016 0.161 -13.102 1 90 388 LEU A N 1
ATOM 3024 C CA . LEU A 1 388 ? -17.484 1.536 -13.242 1 90 388 LEU A CA 1
ATOM 3025 C C . LEU A 1 388 ? -18.891 1.577 -13.836 1 90 388 LEU A C 1
ATOM 3027 O O . LEU A 1 388 ? -19.75 2.293 -13.336 1 90 388 LEU A O 1
ATOM 3031 N N . LYS A 1 389 ? -19.078 0.791 -14.875 1 89.5 389 LYS A N 1
ATOM 3032 C CA . LYS A 1 389 ? -20.359 0.736 -15.555 1 89.5 389 LYS A CA 1
ATOM 3033 C C . LYS A 1 389 ? -21.453 0.231 -14.609 1 89.5 389 LYS A C 1
ATOM 3035 O O . LYS A 1 389 ? -22.578 0.73 -14.641 1 89.5 389 LYS A O 1
ATOM 3040 N N . GLU A 1 390 ? -21.125 -0.703 -13.875 1 88.44 390 GLU A N 1
ATOM 3041 C CA . GLU A 1 390 ? -22.078 -1.249 -12.906 1 88.44 390 GLU A CA 1
ATOM 3042 C C . GLU A 1 390 ? -22.547 -0.178 -11.93 1 88.44 390 GLU A C 1
ATOM 3044 O O . GLU A 1 390 ? -23.688 -0.214 -11.469 1 88.44 390 GLU A O 1
ATOM 3049 N N . LYS A 1 391 ? -21.703 0.779 -11.617 1 88.31 391 LYS A N 1
ATOM 3050 C CA . LYS A 1 391 ? -22.031 1.819 -10.648 1 88.31 391 LYS A CA 1
ATOM 3051 C C . LYS A 1 391 ? -22.516 3.084 -11.344 1 88.31 391 LYS A C 1
ATOM 3053 O O . LYS A 1 391 ? -22.781 4.098 -10.688 1 88.31 391 LYS A O 1
ATOM 3058 N N . GLY A 1 392 ? -22.531 3.119 -12.633 1 87.5 392 GLY A N 1
ATOM 3059 C CA . GLY A 1 392 ? -23.047 4.238 -13.406 1 87.5 392 GLY A CA 1
ATOM 3060 C C . GLY A 1 392 ? -22.078 5.395 -13.5 1 87.5 392 GLY A C 1
ATOM 3061 O O . GLY A 1 392 ? -22.484 6.555 -13.602 1 87.5 392 GLY A O 1
ATOM 3062 N N . ILE A 1 393 ? -20.781 5.145 -13.414 1 90.19 393 ILE A N 1
ATOM 3063 C CA . ILE A 1 393 ? -19.781 6.199 -13.461 1 90.19 393 ILE A CA 1
ATOM 3064 C C . ILE A 1 393 ? -19.094 6.191 -14.82 1 90.19 393 ILE A C 1
ATOM 3066 O O . ILE A 1 393 ? -18.422 5.219 -15.188 1 90.19 393 ILE A O 1
ATOM 3070 N N . PRO A 1 394 ? -19.188 7.258 -15.523 1 89.69 394 PRO A N 1
ATOM 3071 C CA . PRO A 1 394 ? -18.5 7.324 -16.812 1 89.69 394 PRO A CA 1
ATOM 3072 C C . PRO A 1 394 ? -16.969 7.367 -16.672 1 89.69 394 PRO A C 1
ATOM 3074 O O . PRO A 1 394 ? -16.453 7.969 -15.727 1 89.69 394 PRO A O 1
ATOM 3077 N N . LEU A 1 395 ? -16.312 6.773 -17.578 1 87.5 395 LEU A N 1
ATOM 3078 C CA . LEU A 1 395 ? -14.852 6.77 -17.578 1 87.5 395 LEU A CA 1
ATOM 3079 C C . LEU A 1 395 ? -14.312 8.195 -17.625 1 87.5 395 LEU A C 1
ATOM 3081 O O . LEU A 1 395 ? -13.273 8.484 -17.016 1 87.5 395 LEU A O 1
ATOM 3085 N N . SER A 1 396 ? -14.969 9.023 -18.297 1 88.62 396 SER A N 1
ATOM 3086 C CA . SER A 1 396 ? -14.539 10.414 -18.391 1 88.62 396 SER A CA 1
ATOM 3087 C C . SER A 1 396 ? -14.5 11.078 -17.031 1 88.62 396 SER A C 1
ATOM 3089 O O . SER A 1 396 ? -13.602 11.883 -16.75 1 88.62 396 SER A O 1
ATOM 3091 N N . GLN A 1 397 ? -15.445 10.742 -16.234 1 88.5 397 GLN A N 1
ATOM 3092 C CA . GLN A 1 397 ? -15.484 11.281 -14.883 1 88.5 397 GLN A CA 1
ATOM 3093 C C . GLN A 1 397 ? -14.297 10.781 -14.062 1 88.5 397 GLN A C 1
ATOM 3095 O O . GLN A 1 397 ? -13.672 11.547 -13.328 1 88.5 397 GLN A O 1
ATOM 3100 N N . THR A 1 398 ? -14 9.578 -14.195 1 87.94 398 THR A N 1
ATOM 3101 C CA . THR A 1 398 ? -12.883 8.992 -13.477 1 87.94 398 THR A CA 1
ATOM 3102 C C . THR A 1 398 ? -11.57 9.648 -13.891 1 87.94 398 THR A C 1
ATOM 3104 O O . THR A 1 398 ? -10.727 9.961 -13.047 1 87.94 398 THR A O 1
ATOM 3107 N N . VAL A 1 399 ? -11.406 9.836 -15.141 1 86.25 399 VAL A N 1
ATOM 3108 C CA . VAL A 1 399 ? -10.203 10.461 -15.664 1 86.25 399 VAL A CA 1
ATOM 3109 C C . VAL A 1 399 ? -10.086 11.891 -15.133 1 86.25 399 VAL A C 1
ATOM 3111 O O . VAL A 1 399 ? -9.008 12.32 -14.734 1 86.25 399 VAL A O 1
ATOM 3114 N N . ARG A 1 400 ? -11.18 12.57 -15.109 1 86.44 400 ARG A N 1
ATOM 3115 C CA . ARG A 1 400 ? -11.195 13.93 -14.57 1 86.44 400 ARG A CA 1
ATOM 3116 C C . ARG A 1 400 ? -10.82 13.938 -13.094 1 86.44 400 ARG A C 1
ATOM 3118 O O . ARG A 1 400 ? -10.047 14.781 -12.648 1 86.44 400 ARG A O 1
ATOM 3125 N N . ASP A 1 401 ? -11.398 13.047 -12.43 1 86.62 401 ASP A N 1
ATOM 3126 C CA . ASP A 1 401 ? -11.117 12.961 -11 1 86.62 401 ASP A CA 1
ATOM 3127 C C . ASP A 1 401 ? -9.648 12.641 -10.75 1 86.62 401 ASP A C 1
ATOM 3129 O O . ASP A 1 401 ? -9.023 13.211 -9.852 1 86.62 401 ASP A O 1
ATOM 3133 N N . LEU A 1 402 ? -9.094 11.742 -11.539 1 83.31 402 LEU A N 1
ATOM 3134 C CA . LEU A 1 402 ? -7.684 11.398 -11.406 1 83.31 402 LEU A CA 1
ATOM 3135 C C . LEU A 1 402 ? -6.801 12.602 -11.719 1 83.31 402 LEU A C 1
ATOM 3137 O O . LEU A 1 402 ? -5.809 12.844 -11.031 1 83.31 402 LEU A O 1
ATOM 3141 N N . TRP A 1 403 ? -7.215 13.305 -12.68 1 83.5 403 TRP A N 1
ATOM 3142 C CA . TRP A 1 403 ? -6.465 14.5 -13.055 1 83.5 403 TRP A CA 1
ATOM 3143 C C . TRP A 1 403 ? -6.484 15.531 -11.93 1 83.5 403 TRP A C 1
ATOM 3145 O O . TRP A 1 403 ? -5.457 16.141 -11.617 1 83.5 403 TRP A O 1
ATOM 3155 N N . LYS A 1 404 ? -7.605 15.727 -11.344 1 82.94 404 LYS A N 1
ATOM 3156 C CA . LYS A 1 404 ? -7.73 16.641 -10.211 1 82.94 404 LYS A CA 1
ATOM 3157 C C . LYS A 1 404 ? -6.855 16.203 -9.047 1 82.94 404 LYS A C 1
ATOM 3159 O O . LYS A 1 404 ? -6.262 17.031 -8.352 1 82.94 404 LYS A O 1
ATOM 3164 N N . ALA A 1 405 ? -6.75 14.969 -8.93 1 80.06 405 ALA A N 1
ATOM 3165 C CA . ALA A 1 405 ? -6.016 14.414 -7.789 1 80.06 405 ALA A CA 1
ATOM 3166 C C . ALA A 1 405 ? -4.516 14.672 -7.934 1 80.06 405 ALA A C 1
ATOM 3168 O O . ALA A 1 405 ? -3.818 14.891 -6.941 1 80.06 405 ALA A O 1
ATOM 3169 N N . ILE A 1 406 ? -4.039 14.719 -9.227 1 79.38 406 ILE A N 1
ATOM 3170 C CA . ILE A 1 406 ? -2.592 14.766 -9.398 1 79.38 406 ILE A CA 1
ATOM 3171 C C . ILE A 1 406 ? -2.154 16.203 -9.688 1 79.38 406 ILE A C 1
ATOM 3173 O O . ILE A 1 406 ? -0.963 16.516 -9.641 1 79.38 406 ILE A O 1
ATOM 3177 N N . LYS A 1 407 ? -3.109 17.141 -10.039 1 80.62 407 LYS A N 1
ATOM 3178 C CA . LYS A 1 407 ? -2.797 18.531 -10.336 1 80.62 407 LYS A CA 1
ATOM 3179 C C . LYS A 1 407 ? -2.729 19.359 -9.062 1 80.62 407 LYS A C 1
ATOM 3181 O O . LYS A 1 407 ? -1.907 20.281 -8.953 1 80.62 407 LYS A O 1
ATOM 3186 N N . MET B 1 1 ? 6.898 -53.938 -32.969 1 58.91 1 MET B N 1
ATOM 3187 C CA . MET B 1 1 ? 7.719 -53.656 -31.781 1 58.91 1 MET B CA 1
ATOM 3188 C C . MET B 1 1 ? 6.879 -53.719 -30.5 1 58.91 1 MET B C 1
ATOM 3190 O O . MET B 1 1 ? 5.707 -53.312 -30.516 1 58.91 1 MET B O 1
ATOM 3194 N N . SER B 1 2 ? 7.34 -54.469 -29.547 1 85 2 SER B N 1
ATOM 3195 C CA . SER B 1 2 ? 6.633 -54.594 -28.281 1 85 2 SER B CA 1
ATOM 3196 C C . SER B 1 2 ? 6.93 -53.438 -27.359 1 85 2 SER B C 1
ATOM 3198 O O . SER B 1 2 ? 8.078 -53 -27.219 1 85 2 SER B O 1
ATOM 3200 N N . PHE B 1 3 ? 5.867 -52.75 -26.969 1 91.38 3 PHE B N 1
ATOM 3201 C CA . PHE B 1 3 ? 6.008 -51.625 -26.078 1 91.38 3 PHE B CA 1
ATOM 3202 C C . PHE B 1 3 ? 5.812 -52.031 -24.625 1 91.38 3 PHE B C 1
ATOM 3204 O O . PHE B 1 3 ? 5.066 -52.969 -24.328 1 91.38 3 PHE B O 1
ATOM 3211 N N . ASP B 1 4 ? 6.539 -51.281 -23.781 1 95.44 4 ASP B N 1
ATOM 3212 C CA . ASP B 1 4 ? 6.445 -51.594 -22.359 1 95.44 4 ASP B CA 1
ATOM 3213 C C . ASP B 1 4 ? 5.195 -50.969 -21.75 1 95.44 4 ASP B C 1
ATOM 3215 O O . ASP B 1 4 ? 4.684 -51.438 -20.734 1 95.44 4 ASP B O 1
ATOM 3219 N N . ALA B 1 5 ? 4.691 -49.906 -22.328 1 97.75 5 ALA B N 1
ATOM 3220 C CA . ALA B 1 5 ? 3.496 -49.188 -21.906 1 97.75 5 ALA B CA 1
ATOM 3221 C C . ALA B 1 5 ? 2.898 -48.406 -23.078 1 97.75 5 ALA B C 1
ATOM 3223 O O . ALA B 1 5 ? 3.539 -48.219 -24.109 1 97.75 5 ALA B O 1
ATOM 3224 N N . ASP B 1 6 ? 1.641 -48 -22.891 1 97.81 6 ASP B N 1
ATOM 3225 C CA . ASP B 1 6 ? 1.046 -47.094 -23.875 1 97.81 6 ASP B CA 1
ATOM 3226 C C . ASP B 1 6 ? 1.731 -45.75 -23.859 1 97.81 6 ASP B C 1
ATOM 3228 O O . ASP B 1 6 ? 1.91 -45.125 -24.906 1 97.81 6 ASP B O 1
ATOM 3232 N N . VAL B 1 7 ? 2.057 -45.312 -22.656 1 98.38 7 VAL B N 1
ATOM 3233 C CA . VAL B 1 7 ? 2.676 -44 -22.438 1 98.38 7 VAL B CA 1
ATOM 3234 C C . VAL B 1 7 ? 3.736 -44.125 -21.344 1 98.38 7 VAL B C 1
ATOM 3236 O O . VAL B 1 7 ? 3.525 -44.781 -20.328 1 98.38 7 VAL B O 1
ATOM 3239 N N . ILE B 1 8 ? 4.891 -43.469 -21.547 1 98.88 8 ILE B N 1
ATOM 3240 C CA . ILE B 1 8 ? 5.883 -43.281 -20.484 1 98.88 8 ILE B CA 1
ATOM 3241 C C . ILE B 1 8 ? 6.027 -41.812 -20.172 1 98.88 8 ILE B C 1
ATOM 3243 O O . ILE B 1 8 ? 6.152 -40.969 -21.078 1 98.88 8 ILE B O 1
ATOM 3247 N N . ILE B 1 9 ? 5.883 -41.5 -18.906 1 98.88 9 ILE B N 1
ATOM 3248 C CA . ILE B 1 9 ? 6.027 -40.125 -18.422 1 98.88 9 ILE B CA 1
ATOM 3249 C C . ILE B 1 9 ? 7.379 -39.969 -17.719 1 98.88 9 ILE B C 1
ATOM 3251 O O . ILE B 1 9 ? 7.727 -40.781 -16.859 1 98.88 9 ILE B O 1
ATOM 3255 N N . VAL B 1 10 ? 8.141 -38.938 -18.125 1 98.75 10 VAL B N 1
ATOM 3256 C CA . VAL B 1 10 ? 9.445 -38.688 -17.531 1 98.75 10 VAL B CA 1
ATOM 3257 C C . VAL B 1 10 ? 9.367 -37.5 -16.594 1 98.75 10 VAL B C 1
ATOM 3259 O O . VAL B 1 10 ? 9.289 -36.344 -17.047 1 98.75 10 VAL B O 1
ATOM 3262 N N . GLY B 1 11 ? 9.461 -37.75 -15.281 1 97.56 11 GLY B N 1
ATOM 3263 C CA . GLY B 1 11 ? 9.359 -36.75 -14.25 1 97.56 11 GLY B CA 1
ATOM 3264 C C . GLY B 1 11 ? 8.133 -36.906 -13.375 1 97.56 11 GLY B C 1
ATOM 3265 O O . GLY B 1 11 ? 7 -36.906 -13.867 1 97.56 11 GLY B O 1
ATOM 3266 N N . GLY B 1 12 ? 8.359 -37 -12.148 1 96.94 12 GLY B N 1
ATOM 3267 C CA . GLY B 1 12 ? 7.285 -37.219 -11.195 1 96.94 12 GLY B CA 1
ATOM 3268 C C . GLY B 1 12 ? 6.922 -36 -10.398 1 96.94 12 GLY B C 1
ATOM 3269 O O . GLY B 1 12 ? 6.664 -36.062 -9.195 1 96.94 12 GLY B O 1
ATOM 3270 N N . GLY B 1 13 ? 6.984 -34.844 -10.984 1 95.88 13 GLY B N 1
ATOM 3271 C CA . GLY B 1 13 ? 6.473 -33.625 -10.391 1 95.88 13 GLY B CA 1
ATOM 3272 C C . GLY B 1 13 ? 4.98 -33.438 -10.602 1 95.88 13 GLY B C 1
ATOM 3273 O O . GLY B 1 13 ? 4.277 -34.375 -10.961 1 95.88 13 GLY B O 1
ATOM 3274 N N . LEU B 1 14 ? 4.477 -32.219 -10.43 1 96.69 14 LEU B N 1
ATOM 3275 C CA . LEU B 1 14 ? 3.047 -31.953 -10.492 1 96.69 14 LEU B CA 1
ATOM 3276 C C . LEU B 1 14 ? 2.498 -32.25 -11.883 1 96.69 14 LEU B C 1
ATOM 3278 O O . LEU B 1 14 ? 1.431 -32.844 -12.023 1 96.69 14 LEU B O 1
ATOM 3282 N N . SER B 1 15 ? 3.211 -31.812 -12.836 1 97.88 15 SER B N 1
ATOM 3283 C CA . SER B 1 15 ? 2.707 -32 -14.195 1 97.88 15 SER B CA 1
ATOM 3284 C C . SER B 1 15 ? 2.707 -33.469 -14.594 1 97.88 15 SER B C 1
ATOM 3286 O O . SER B 1 15 ? 1.739 -33.969 -15.18 1 97.88 15 SER B O 1
ATOM 3288 N N . GLY B 1 16 ? 3.781 -34.188 -14.281 1 98.56 16 GLY B N 1
ATOM 3289 C CA . GLY B 1 16 ? 3.855 -35.625 -14.594 1 98.56 16 GLY B CA 1
ATOM 3290 C C . GLY B 1 16 ? 2.805 -36.438 -13.875 1 98.56 16 GLY B C 1
ATOM 3291 O O . GLY B 1 16 ? 2.146 -37.281 -14.484 1 98.56 16 GLY B O 1
ATOM 3292 N N . LEU B 1 17 ? 2.689 -36.156 -12.633 1 98.62 17 LEU B N 1
ATOM 3293 C CA . LEU B 1 17 ? 1.699 -36.906 -11.836 1 98.62 17 LEU B CA 1
ATOM 3294 C C . LEU B 1 17 ? 0.288 -36.594 -12.344 1 98.62 17 LEU B C 1
ATOM 3296 O O . LEU B 1 17 ? -0.547 -37.5 -12.406 1 98.62 17 LEU B O 1
ATOM 3300 N N . SER B 1 18 ? 0.032 -35.375 -12.68 1 98.81 18 SER B N 1
ATOM 3301 C CA . SER B 1 18 ? -1.284 -35 -13.195 1 98.81 18 SER B CA 1
ATOM 3302 C C . SER B 1 18 ? -1.566 -35.688 -14.523 1 98.81 18 SER B C 1
ATOM 3304 O O . SER B 1 18 ? -2.684 -36.156 -14.766 1 98.81 18 SER B O 1
ATOM 3306 N N . ALA B 1 19 ? -0.606 -35.75 -15.375 1 98.88 19 ALA B N 1
ATOM 3307 C CA . ALA B 1 19 ? -0.737 -36.469 -16.641 1 98.88 19 ALA B CA 1
ATOM 3308 C C . ALA B 1 19 ? -0.999 -37.969 -16.391 1 98.88 19 ALA B C 1
ATOM 3310 O O . ALA B 1 19 ? -1.876 -38.562 -17.031 1 98.88 19 ALA B O 1
ATOM 3311 N N . GLY B 1 20 ? -0.233 -38.531 -15.492 1 98.81 20 GLY B N 1
ATOM 3312 C CA . GLY B 1 20 ? -0.391 -39.938 -15.148 1 98.81 20 GLY B CA 1
ATOM 3313 C C . GLY B 1 20 ? -1.767 -40.25 -14.609 1 98.81 20 GLY B C 1
ATOM 3314 O O . GLY B 1 20 ? -2.398 -41.219 -15.047 1 98.81 20 GLY B O 1
ATOM 3315 N N . ILE B 1 21 ? -2.17 -39.438 -13.664 1 98.75 21 ILE B N 1
ATOM 3316 C CA . ILE B 1 21 ? -3.488 -39.625 -13.062 1 98.75 21 ILE B CA 1
ATOM 3317 C C . ILE B 1 21 ? -4.555 -39.625 -14.156 1 98.75 21 ILE B C 1
ATOM 3319 O O . ILE B 1 21 ? -5.375 -40.531 -14.242 1 98.75 21 ILE B O 1
ATOM 3323 N N . THR B 1 22 ? -4.512 -38.625 -14.984 1 98.81 22 THR B N 1
ATOM 3324 C CA . THR B 1 22 ? -5.52 -38.469 -16.031 1 98.81 22 THR B CA 1
ATOM 3325 C C . THR B 1 22 ? -5.457 -39.625 -17.016 1 98.81 22 THR B C 1
ATOM 3327 O O . THR B 1 22 ? -6.484 -40.219 -17.391 1 98.81 22 THR B O 1
ATOM 3330 N N . ALA B 1 23 ? -4.297 -40 -17.438 1 98.75 23 ALA B N 1
ATOM 3331 C CA . ALA B 1 23 ? -4.121 -41.062 -18.422 1 98.75 23 ALA B CA 1
ATOM 3332 C C . ALA B 1 23 ? -4.621 -42.406 -17.875 1 98.75 23 ALA B C 1
ATOM 3334 O O . ALA B 1 23 ? -5.297 -43.156 -18.594 1 98.75 23 ALA B O 1
ATOM 3335 N N . VAL B 1 24 ? -4.27 -42.719 -16.656 1 98.56 24 VAL B N 1
ATOM 3336 C CA . VAL B 1 24 ? -4.707 -43.969 -16.031 1 98.56 24 VAL B CA 1
ATOM 3337 C C . VAL B 1 24 ? -6.23 -43.969 -15.922 1 98.56 24 VAL B C 1
ATOM 3339 O O . VAL B 1 24 ? -6.871 -45 -16.172 1 98.56 24 VAL B O 1
ATOM 3342 N N . MET B 1 25 ? -6.77 -42.875 -15.5 1 98.06 25 MET B N 1
ATOM 3343 C CA . MET B 1 25 ? -8.219 -42.781 -15.391 1 98.06 25 MET B CA 1
ATOM 3344 C C . MET B 1 25 ? -8.891 -43 -16.75 1 98.06 25 MET B C 1
ATOM 3346 O O . MET B 1 25 ? -10.031 -43.469 -16.812 1 98.06 25 MET B O 1
ATOM 3350 N N . GLU B 1 26 ? -8.172 -42.656 -17.781 1 97.94 26 GLU B N 1
ATOM 3351 C CA . GLU B 1 26 ? -8.68 -42.844 -19.141 1 97.94 26 GLU B CA 1
ATOM 3352 C C . GLU B 1 26 ? -8.438 -44.281 -19.625 1 97.94 26 GLU B C 1
ATOM 3354 O O . GLU B 1 26 ? -8.734 -44.594 -20.781 1 97.94 26 GLU B O 1
ATOM 3359 N N . GLY B 1 27 ? -7.77 -45.125 -18.859 1 97.94 27 GLY B N 1
ATOM 3360 C CA . GLY B 1 27 ? -7.656 -46.531 -19.141 1 97.94 27 GLY B CA 1
ATOM 3361 C C . GLY B 1 27 ? -6.34 -46.906 -19.797 1 97.94 27 GLY B C 1
ATOM 3362 O O . GLY B 1 27 ? -6.195 -48.031 -20.312 1 97.94 27 GLY B O 1
ATOM 3363 N N . LEU B 1 28 ? -5.363 -46.062 -19.797 1 98.38 28 LEU B N 1
ATOM 3364 C CA . LEU B 1 28 ? -4.09 -46.344 -20.453 1 98.38 28 LEU B CA 1
ATOM 3365 C C . LEU B 1 28 ? -3.123 -47.031 -19.5 1 98.38 28 LEU B C 1
ATOM 3367 O O . LEU B 1 28 ? -3.193 -46.844 -18.281 1 98.38 28 LEU B O 1
ATOM 3371 N N . ASN B 1 29 ? -2.305 -47.844 -20.031 1 98 29 ASN B N 1
ATOM 3372 C CA . ASN B 1 29 ? -1.161 -48.375 -19.297 1 98 29 ASN B CA 1
ATOM 3373 C C . ASN B 1 29 ? -0.001 -47.406 -19.266 1 98 29 ASN B C 1
ATOM 3375 O O . ASN B 1 29 ? 0.595 -47.094 -20.312 1 98 29 ASN B O 1
ATOM 3379 N N . VAL B 1 30 ? 0.336 -46.938 -18.047 1 98.62 30 VAL B N 1
ATOM 3380 C CA . VAL B 1 30 ? 1.28 -45.844 -17.938 1 98.62 30 VAL B CA 1
ATOM 3381 C C . VAL B 1 30 ? 2.393 -46.188 -16.953 1 98.62 30 VAL B C 1
ATOM 3383 O O . VAL B 1 30 ? 2.133 -46.812 -15.906 1 98.62 30 VAL B O 1
ATOM 3386 N N . ILE B 1 31 ? 3.625 -45.844 -17.328 1 98.75 31 ILE B N 1
ATOM 3387 C CA . ILE B 1 31 ? 4.773 -45.906 -16.422 1 98.75 31 ILE B CA 1
ATOM 3388 C C . ILE B 1 31 ? 5.359 -44.5 -16.25 1 98.75 31 ILE B C 1
ATOM 3390 O O . ILE B 1 31 ? 5.617 -43.812 -17.219 1 98.75 31 ILE B O 1
ATOM 3394 N N . LEU B 1 32 ? 5.465 -44.094 -15 1 98.81 32 LEU B N 1
ATOM 3395 C CA . LEU B 1 32 ? 6.082 -42.812 -14.695 1 98.81 32 LEU B CA 1
ATOM 3396 C C . LEU B 1 32 ? 7.469 -43 -14.086 1 98.81 32 LEU B C 1
ATOM 3398 O O . LEU B 1 32 ? 7.641 -43.812 -13.164 1 98.81 32 LEU B O 1
ATOM 3402 N N . LEU B 1 33 ? 8.461 -42.281 -14.656 1 98.56 33 LEU B N 1
ATOM 3403 C CA . LEU B 1 33 ? 9.844 -42.375 -14.195 1 98.56 33 LEU B CA 1
ATOM 3404 C C . LEU B 1 33 ? 10.211 -41.125 -13.391 1 98.56 33 LEU B C 1
ATOM 3406 O O . LEU B 1 33 ? 10.016 -40 -13.852 1 98.56 33 LEU B O 1
ATOM 3410 N N . GLU B 1 34 ? 10.648 -41.312 -12.164 1 97.44 34 GLU B N 1
ATOM 3411 C CA . GLU B 1 34 ? 11.125 -40.25 -11.297 1 97.44 34 GLU B CA 1
ATOM 3412 C C . GLU B 1 34 ? 12.562 -40.5 -10.836 1 97.44 34 GLU B C 1
ATOM 3414 O O . GLU B 1 34 ? 12.859 -41.562 -10.305 1 97.44 34 GLU B O 1
ATOM 3419 N N . ARG B 1 35 ? 13.398 -39.469 -11.062 1 95.38 35 ARG B N 1
ATOM 3420 C CA . ARG B 1 35 ? 14.812 -39.656 -10.75 1 95.38 35 ARG B CA 1
ATOM 3421 C C . ARG B 1 35 ? 15.055 -39.625 -9.242 1 95.38 35 ARG B C 1
ATOM 3423 O O . ARG B 1 35 ? 16.031 -40.188 -8.758 1 95.38 35 ARG B O 1
ATOM 3430 N N . GLY B 1 36 ? 14.258 -38.938 -8.508 1 93.44 36 GLY B N 1
ATOM 3431 C CA . GLY B 1 36 ? 14.391 -38.875 -7.059 1 93.44 36 GLY B CA 1
ATOM 3432 C C . GLY B 1 36 ? 13.859 -40.125 -6.359 1 93.44 36 GLY B C 1
ATOM 3433 O O . GLY B 1 36 ? 13.227 -40.969 -6.988 1 93.44 36 GLY B O 1
ATOM 3434 N N . GLU B 1 37 ? 14.07 -40.125 -5.02 1 93.75 37 GLU B N 1
ATOM 3435 C CA . GLU B 1 37 ? 13.594 -41.25 -4.207 1 93.75 37 GLU B CA 1
ATOM 3436 C C . GLU B 1 37 ? 12.094 -41.125 -3.957 1 93.75 37 GLU B C 1
ATOM 3438 O O . GLU B 1 37 ? 11.445 -42.125 -3.643 1 93.75 37 GLU B O 1
ATOM 3443 N N . TYR B 1 38 ? 11.602 -39.969 -4.082 1 93.12 38 TYR B N 1
ATOM 3444 C CA . TYR B 1 38 ? 10.172 -39.688 -3.979 1 93.12 38 TYR B CA 1
ATOM 3445 C C . TYR B 1 38 ? 9.805 -38.438 -4.789 1 93.12 38 TYR B C 1
ATOM 3447 O O . TYR B 1 38 ? 10.672 -37.656 -5.176 1 93.12 38 TYR B O 1
ATOM 3455 N N . SER B 1 39 ? 8.523 -38.375 -5.148 1 91.31 39 SER B N 1
ATOM 3456 C CA . SER B 1 39 ? 8.062 -37.188 -5.879 1 91.31 39 SER B CA 1
ATOM 3457 C C . SER B 1 39 ? 8.234 -35.906 -5.055 1 91.31 39 SER B C 1
ATOM 3459 O O . SER B 1 39 ? 7.867 -35.875 -3.879 1 91.31 39 SER B O 1
ATOM 3461 N N . GLY B 1 40 ? 8.758 -34.875 -5.652 1 81.25 40 GLY B N 1
ATOM 3462 C CA . GLY B 1 40 ? 8.953 -33.625 -4.957 1 81.25 40 GLY B CA 1
ATOM 3463 C C . GLY B 1 40 ? 10.344 -33.469 -4.367 1 81.25 40 GLY B C 1
ATOM 3464 O O . GLY B 1 40 ? 10.688 -32.406 -3.852 1 81.25 40 GLY B O 1
ATOM 3465 N N . ALA B 1 41 ? 11.148 -34.406 -4.523 1 75.94 41 ALA B N 1
ATOM 3466 C CA . ALA B 1 41 ? 12.469 -34.406 -3.896 1 75.94 41 ALA B CA 1
ATOM 3467 C C . ALA B 1 41 ? 13.375 -33.375 -4.535 1 75.94 41 ALA B C 1
ATOM 3469 O O . ALA B 1 41 ? 14.305 -32.875 -3.895 1 75.94 41 ALA B O 1
ATOM 3470 N N . LYS B 1 42 ? 13.047 -32.969 -5.719 1 70.06 42 LYS B N 1
ATOM 3471 C CA . LYS B 1 42 ? 13.969 -32.094 -6.438 1 70.06 42 LYS B CA 1
ATOM 3472 C C . LYS B 1 42 ? 13.281 -30.781 -6.867 1 70.06 42 LYS B C 1
ATOM 3474 O O . LYS B 1 42 ? 13.727 -30.109 -7.797 1 70.06 42 LYS B O 1
ATOM 3479 N N . ASN B 1 43 ? 12.266 -30.484 -6.172 1 74 43 ASN B N 1
ATOM 3480 C CA . ASN B 1 43 ? 11.477 -29.328 -6.617 1 74 43 ASN B CA 1
ATOM 3481 C C . ASN B 1 43 ? 11.781 -28.094 -5.789 1 74 43 ASN B C 1
ATOM 3483 O O . ASN B 1 43 ? 12.148 -28.188 -4.617 1 74 43 ASN B O 1
ATOM 3487 N N . VAL B 1 44 ? 11.875 -27 -6.609 1 70.31 44 VAL B N 1
ATOM 3488 C CA . VAL B 1 44 ? 11.922 -25.703 -5.945 1 70.31 44 VAL B CA 1
ATOM 3489 C C . VAL B 1 44 ? 10.742 -24.844 -6.398 1 70.31 44 VAL B C 1
ATOM 3491 O O . VAL B 1 44 ? 10.477 -24.734 -7.598 1 70.31 44 VAL B O 1
ATOM 3494 N N . SER B 1 45 ? 9.883 -24.562 -5.477 1 76.88 45 SER B N 1
ATOM 3495 C CA . SER B 1 45 ? 8.773 -23.641 -5.715 1 76.88 45 SER B CA 1
ATOM 3496 C C . SER B 1 45 ? 8.695 -22.578 -4.621 1 76.88 45 SER B C 1
ATOM 3498 O O . SER B 1 45 ? 9.242 -22.766 -3.531 1 76.88 45 SER B O 1
ATOM 3500 N N . GLY B 1 46 ? 8.094 -21.5 -5.066 1 77.31 46 GLY B N 1
ATOM 3501 C CA . GLY B 1 46 ? 7.832 -20.531 -4.016 1 77.31 46 GLY B CA 1
ATOM 3502 C C . GLY B 1 46 ? 6.879 -21.047 -2.951 1 77.31 46 GLY B C 1
ATOM 3503 O O . GLY B 1 46 ? 7.098 -20.828 -1.759 1 77.31 46 GLY B O 1
ATOM 3504 N N . GLY B 1 47 ? 5.844 -21.672 -3.457 1 89.12 47 GLY B N 1
ATOM 3505 C CA . GLY B 1 47 ? 5.027 -22.344 -2.455 1 89.12 47 GLY B CA 1
ATOM 3506 C C . GLY B 1 47 ? 3.592 -21.844 -2.434 1 89.12 47 GLY B C 1
ATOM 3507 O O . GLY B 1 47 ? 2.904 -21.969 -1.417 1 89.12 47 GLY B O 1
ATOM 3508 N N . ARG B 1 48 ? 3.209 -21.234 -3.482 1 94.69 48 ARG B N 1
ATOM 3509 C CA . ARG B 1 48 ? 1.801 -20.875 -3.57 1 94.69 48 ARG B CA 1
ATOM 3510 C C . ARG B 1 48 ? 1.118 -21.594 -4.73 1 94.69 48 ARG B C 1
ATOM 3512 O O . ARG B 1 48 ? 1.649 -21.641 -5.84 1 94.69 48 ARG B O 1
ATOM 3519 N N . MET B 1 49 ? -0.073 -22.109 -4.418 1 96.06 49 MET B N 1
ATOM 3520 C CA . MET B 1 49 ? -0.831 -22.812 -5.453 1 96.06 49 MET B CA 1
ATOM 3521 C C . MET B 1 49 ? -2.25 -22.25 -5.555 1 96.06 49 MET B C 1
ATOM 3523 O O . MET B 1 49 ? -2.979 -22.219 -4.562 1 96.06 49 MET B O 1
ATOM 3527 N N . TYR B 1 50 ? -2.576 -21.812 -6.711 1 95.31 50 TYR B N 1
ATOM 3528 C CA . TYR B 1 50 ? -3.986 -21.562 -6.984 1 95.31 50 TYR B CA 1
ATOM 3529 C C . TYR B 1 50 ? -4.742 -22.875 -7.199 1 95.31 50 TYR B C 1
ATOM 3531 O O . TYR B 1 50 ? -4.301 -23.734 -7.957 1 95.31 50 TYR B O 1
ATOM 3539 N N . ILE B 1 51 ? -5.883 -23.047 -6.68 1 95.75 51 ILE B N 1
ATOM 3540 C CA . ILE B 1 51 ? -6.414 -24.375 -6.418 1 95.75 51 ILE B CA 1
ATOM 3541 C C . ILE B 1 51 ? -7.352 -24.797 -7.547 1 95.75 51 ILE B C 1
ATOM 3543 O O . ILE B 1 51 ? -7.766 -25.953 -7.625 1 95.75 51 ILE B O 1
ATOM 3547 N N . HIS B 1 52 ? -7.688 -23.922 -8.453 1 95.12 52 HIS B N 1
ATOM 3548 C CA . HIS B 1 52 ? -8.711 -24.203 -9.461 1 95.12 52 HIS B CA 1
ATOM 3549 C C . HIS B 1 52 ? -8.344 -25.422 -10.289 1 95.12 52 HIS B C 1
ATOM 3551 O O . HIS B 1 52 ? -9.195 -26.281 -10.555 1 95.12 52 HIS B O 1
ATOM 3557 N N . ALA B 1 53 ? -7.105 -25.562 -10.664 1 97.06 53 ALA B N 1
ATOM 3558 C CA . ALA B 1 53 ? -6.668 -26.719 -11.453 1 97.06 53 ALA B CA 1
ATOM 3559 C C . ALA B 1 53 ? -6.684 -28 -10.625 1 97.06 53 ALA B C 1
ATOM 3561 O O . ALA B 1 53 ? -7.098 -29.047 -11.117 1 97.06 53 ALA B O 1
ATOM 3562 N N . LEU B 1 54 ? -6.254 -27.891 -9.422 1 97.56 54 LEU B N 1
ATOM 3563 C CA . LEU B 1 54 ? -6.258 -29.047 -8.531 1 97.56 54 LEU B CA 1
ATOM 3564 C C . LEU B 1 54 ? -7.676 -29.578 -8.344 1 97.56 54 LEU B C 1
ATOM 3566 O O . LEU B 1 54 ? -7.895 -30.797 -8.352 1 97.56 54 LEU B O 1
ATOM 3570 N N . LYS B 1 55 ? -8.562 -28.703 -8.188 1 96.38 55 LYS B N 1
ATOM 3571 C CA . LYS B 1 55 ? -9.953 -29.094 -7.988 1 96.38 55 LYS B CA 1
ATOM 3572 C C . LYS B 1 55 ? -10.508 -29.797 -9.219 1 96.38 55 LYS B C 1
ATOM 3574 O O . LYS B 1 55 ? -11.359 -30.688 -9.102 1 96.38 55 LYS B O 1
ATOM 3579 N N . MET B 1 56 ? -10.07 -29.422 -10.336 1 96.19 56 MET B N 1
ATOM 3580 C CA . MET B 1 56 ? -10.477 -30.109 -11.57 1 96.19 56 MET B CA 1
ATOM 3581 C C . MET B 1 56 ? -9.93 -31.531 -11.617 1 96.19 56 MET B C 1
ATOM 3583 O O . MET B 1 56 ? -10.625 -32.438 -12.047 1 96.19 56 MET B O 1
ATOM 3587 N N . LEU B 1 57 ? -8.711 -31.688 -11.156 1 97.75 57 LEU B N 1
ATOM 3588 C CA . LEU B 1 57 ? -8.055 -33 -11.188 1 97.75 57 LEU B CA 1
ATOM 3589 C C . LEU B 1 57 ? -8.609 -33.906 -10.117 1 97.75 57 LEU B C 1
ATOM 3591 O O . LEU B 1 57 ? -8.906 -35.062 -10.383 1 97.75 57 LEU B O 1
ATOM 3595 N N . ILE B 1 58 ? -8.695 -33.375 -8.945 1 97.31 58 ILE B N 1
ATOM 3596 C CA . ILE B 1 58 ? -9.219 -34.094 -7.777 1 97.31 58 ILE B CA 1
ATOM 3597 C C . ILE B 1 58 ? -10.25 -33.219 -7.07 1 97.31 58 ILE B C 1
ATOM 3599 O O . ILE B 1 58 ? -9.906 -32.375 -6.227 1 97.31 58 ILE B O 1
ATOM 3603 N N . PRO B 1 59 ? -11.492 -33.375 -7.293 1 95.5 59 PRO B N 1
ATOM 3604 C CA . PRO B 1 59 ? -12.555 -32.469 -6.859 1 95.5 59 PRO B CA 1
ATOM 3605 C C . PRO B 1 59 ? -12.602 -32.312 -5.344 1 95.5 59 PRO B C 1
ATOM 3607 O O . PRO B 1 59 ? -12.93 -31.234 -4.848 1 95.5 59 PRO B O 1
ATOM 3610 N N . ASP B 1 60 ? -12.258 -33.312 -4.5 1 95 60 ASP B N 1
ATOM 3611 C CA . ASP B 1 60 ? -12.32 -33.219 -3.047 1 95 60 ASP B CA 1
ATOM 3612 C C . ASP B 1 60 ? -10.93 -33 -2.453 1 95 60 ASP B C 1
ATOM 3614 O O . ASP B 1 60 ? -10.68 -33.344 -1.297 1 95 60 ASP B O 1
ATOM 3618 N N . ALA B 1 61 ? -10.031 -32.5 -3.25 1 93.5 61 ALA B N 1
ATOM 3619 C CA . ALA B 1 61 ? -8.633 -32.344 -2.852 1 93.5 61 ALA B CA 1
ATOM 3620 C C . ALA B 1 61 ? -8.508 -31.391 -1.661 1 93.5 61 ALA B C 1
ATOM 3622 O O . ALA B 1 61 ? -7.621 -31.562 -0.818 1 93.5 61 ALA B O 1
ATOM 3623 N N . LEU B 1 62 ? -9.312 -30.406 -1.549 1 92.31 62 LEU B N 1
ATOM 3624 C CA . LEU B 1 62 ? -9.195 -29.391 -0.497 1 92.31 62 LEU B CA 1
ATOM 3625 C C . LEU B 1 62 ? -9.344 -30.031 0.881 1 92.31 62 LEU B C 1
ATOM 3627 O O . LEU B 1 62 ? -8.758 -29.562 1.855 1 92.31 62 LEU B O 1
ATOM 3631 N N . GLU B 1 63 ? -10.023 -31.047 0.927 1 93.25 63 GLU B N 1
ATOM 3632 C CA . GLU B 1 63 ? -10.266 -31.734 2.195 1 93.25 63 GLU B CA 1
ATOM 3633 C C . GLU B 1 63 ? -9.133 -32.688 2.527 1 93.25 63 GLU B C 1
ATOM 3635 O O . GLU B 1 63 ? -8.898 -33 3.697 1 93.25 63 GLU B O 1
ATOM 3640 N N . ARG B 1 64 ? -8.406 -33.094 1.53 1 95.44 64 ARG B N 1
ATOM 3641 C CA . ARG B 1 64 ? -7.508 -34.219 1.734 1 95.44 64 ARG B CA 1
ATOM 3642 C C . ARG B 1 64 ? -6.055 -33.812 1.534 1 95.44 64 ARG B C 1
ATOM 3644 O O . ARG B 1 64 ? -5.145 -34.406 2.102 1 95.44 64 ARG B O 1
ATOM 3651 N N . ALA B 1 65 ? -5.848 -32.844 0.777 1 96.69 65 ALA B N 1
ATOM 3652 C CA . ALA B 1 65 ? -4.488 -32.469 0.415 1 96.69 65 ALA B CA 1
ATOM 3653 C C . ALA B 1 65 ? -3.793 -31.734 1.571 1 96.69 65 ALA B C 1
ATOM 3655 O O . ALA B 1 65 ? -4.441 -31.062 2.365 1 96.69 65 ALA B O 1
ATOM 3656 N N . PRO B 1 66 ? -2.518 -31.922 1.673 1 96.44 66 PRO B N 1
ATOM 3657 C CA . PRO B 1 66 ? -1.755 -31.266 2.732 1 96.44 66 PRO B CA 1
ATOM 3658 C C . PRO B 1 66 ? -1.439 -29.812 2.406 1 96.44 66 PRO B C 1
ATOM 3660 O O . PRO B 1 66 ? -0.27 -29.438 2.277 1 96.44 66 PRO B O 1
ATOM 3663 N N . LEU B 1 67 ? -2.453 -29.031 2.412 1 96.75 67 LEU B N 1
ATOM 3664 C CA . LEU B 1 67 ? -2.295 -27.594 2.211 1 96.75 67 LEU B CA 1
ATOM 3665 C C . LEU B 1 67 ? -1.872 -26.906 3.506 1 96.75 67 LEU B C 1
ATOM 3667 O O . LEU B 1 67 ? -2.232 -27.359 4.598 1 96.75 67 LEU B O 1
ATOM 3671 N N . GLU B 1 68 ? -1.075 -25.875 3.387 1 96.25 68 GLU B N 1
ATOM 3672 C CA . GLU B 1 68 ? -0.618 -25.141 4.566 1 96.25 68 GLU B CA 1
ATOM 3673 C C . GLU B 1 68 ? -1.63 -24.078 4.992 1 96.25 68 GLU B C 1
ATOM 3675 O O . GLU B 1 68 ? -2.602 -24.391 5.688 1 96.25 68 GLU B O 1
ATOM 3680 N N . ARG B 1 69 ? -1.609 -22.891 4.34 1 96.31 69 ARG B N 1
ATOM 3681 C CA . ARG B 1 69 ? -2.543 -21.812 4.691 1 96.31 69 ARG B CA 1
ATOM 3682 C C . ARG B 1 69 ? -3.182 -21.219 3.443 1 96.31 69 ARG B C 1
ATOM 3684 O O . ARG B 1 69 ? -2.52 -21.062 2.416 1 96.31 69 ARG B O 1
ATOM 3691 N N . PRO B 1 70 ? -4.535 -20.922 3.629 1 96.88 70 PRO B N 1
ATOM 3692 C CA . PRO B 1 70 ? -5.078 -20.062 2.566 1 96.88 70 PRO B CA 1
ATOM 3693 C C . PRO B 1 70 ? -4.43 -18.688 2.529 1 96.88 70 PRO B C 1
ATOM 3695 O O . PRO B 1 70 ? -4.129 -18.109 3.58 1 96.88 70 PRO B O 1
ATOM 3698 N N . ILE B 1 71 ? -4.188 -18.203 1.348 1 96.44 71 ILE B N 1
ATOM 3699 C CA . ILE B 1 71 ? -3.592 -16.875 1.2 1 96.44 71 ILE B CA 1
ATOM 3700 C C . ILE B 1 71 ? -4.688 -15.812 1.211 1 96.44 71 ILE B C 1
ATOM 3702 O O . ILE B 1 71 ? -5.539 -15.781 0.318 1 96.44 71 ILE B O 1
ATOM 3706 N N . THR B 1 72 ? -4.68 -14.953 2.205 1 96.75 72 THR B N 1
ATOM 3707 C CA . THR B 1 72 ? -5.727 -13.953 2.359 1 96.75 72 THR B CA 1
ATOM 3708 C C . THR B 1 72 ? -5.145 -12.547 2.281 1 96.75 72 THR B C 1
ATOM 3710 O O . THR B 1 72 ? -5.883 -11.562 2.303 1 96.75 72 THR B O 1
ATOM 3713 N N . LYS B 1 73 ? -3.863 -12.422 2.221 1 95.81 73 LYS B N 1
ATOM 3714 C CA . LYS B 1 73 ? -3.203 -11.125 2.166 1 95.81 73 LYS B CA 1
ATOM 3715 C C . LYS B 1 73 ? -2.064 -11.125 1.149 1 95.81 73 LYS B C 1
ATOM 3717 O O . LYS B 1 73 ? -1.225 -12.031 1.152 1 95.81 73 LYS B O 1
ATOM 3722 N N . GLU B 1 74 ? -2.121 -10.141 0.249 1 95.62 74 GLU B N 1
ATOM 3723 C CA . GLU B 1 74 ? -1.075 -9.891 -0.738 1 95.62 74 GLU B CA 1
ATOM 3724 C C . GLU B 1 74 ? -0.303 -8.609 -0.41 1 95.62 74 GLU B C 1
ATOM 3726 O O . GLU B 1 74 ? -0.9 -7.551 -0.215 1 95.62 74 GLU B O 1
ATOM 3731 N N . THR B 1 75 ? 0.991 -8.758 -0.333 1 96 75 THR B N 1
ATOM 3732 C CA . THR B 1 75 ? 1.803 -7.586 -0.026 1 96 75 THR B CA 1
ATOM 3733 C C . THR B 1 75 ? 2.914 -7.414 -1.058 1 96 75 THR B C 1
ATOM 3735 O O . THR B 1 75 ? 3.6 -8.375 -1.405 1 96 75 THR B O 1
ATOM 3738 N N . PHE B 1 76 ? 3.031 -6.238 -1.565 1 94.44 76 PHE B N 1
ATOM 3739 C CA . PHE B 1 76 ? 4.105 -5.855 -2.475 1 94.44 76 PHE B CA 1
ATOM 3740 C C . PHE B 1 76 ? 5.02 -4.82 -1.826 1 94.44 76 PHE B C 1
ATOM 3742 O O . PHE B 1 76 ? 4.547 -3.822 -1.279 1 94.44 76 PHE B O 1
ATOM 3749 N N . GLU B 1 77 ? 6.27 -5.09 -1.805 1 95.44 77 GLU B N 1
ATOM 3750 C CA . GLU B 1 77 ? 7.25 -4.18 -1.226 1 95.44 77 GLU B CA 1
ATOM 3751 C C . GLU B 1 77 ? 8.305 -3.775 -2.252 1 95.44 77 GLU B C 1
ATOM 3753 O O . GLU B 1 77 ? 8.828 -4.625 -2.973 1 95.44 77 GLU B O 1
ATOM 3758 N N . ILE B 1 78 ? 8.578 -2.533 -2.299 1 93.62 78 ILE B N 1
ATOM 3759 C CA . ILE B 1 78 ? 9.602 -1.98 -3.184 1 93.62 78 ILE B CA 1
ATOM 3760 C C . ILE B 1 78 ? 10.641 -1.221 -2.363 1 93.62 78 ILE B C 1
ATOM 3762 O O . ILE B 1 78 ? 10.312 -0.239 -1.692 1 93.62 78 ILE B O 1
ATOM 3766 N N . PHE B 1 79 ? 11.844 -1.688 -2.404 1 93 79 PHE B N 1
ATOM 3767 C CA . PHE B 1 79 ? 12.953 -0.994 -1.759 1 93 79 PHE B CA 1
ATOM 3768 C C . PHE B 1 79 ? 13.586 0.011 -2.711 1 93 79 PHE B C 1
ATOM 3770 O O . PHE B 1 79 ? 13.953 -0.337 -3.838 1 93 79 PHE B O 1
ATOM 3777 N N . CYS B 1 80 ? 13.641 1.222 -2.285 1 92.38 80 CYS B N 1
ATOM 3778 C CA . CYS B 1 80 ? 14.266 2.289 -3.057 1 92.38 80 CYS B CA 1
A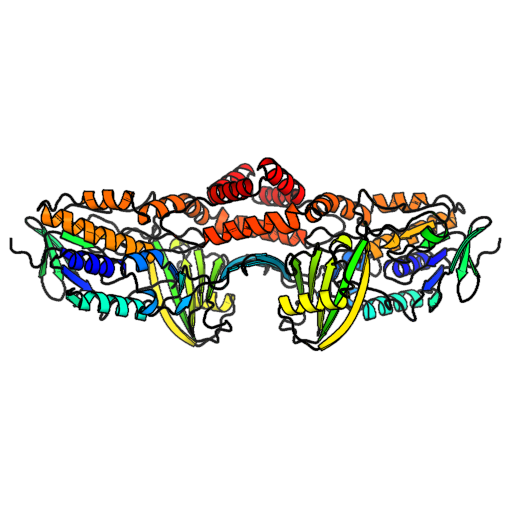TOM 3779 C C . CYS B 1 80 ? 15.562 2.756 -2.396 1 92.38 80 CYS B C 1
ATOM 3781 O O . CYS B 1 80 ? 15.93 2.26 -1.331 1 92.38 80 CYS B O 1
ATOM 3783 N N . ASP B 1 81 ? 16.312 3.643 -3.088 1 88.88 81 ASP B N 1
ATOM 3784 C CA . ASP B 1 81 ? 17.516 4.234 -2.531 1 88.88 81 ASP B CA 1
ATOM 3785 C C . ASP B 1 81 ? 17.203 5.094 -1.31 1 88.88 81 ASP B C 1
ATOM 3787 O O . ASP B 1 81 ? 16.031 5.398 -1.044 1 88.88 81 ASP B O 1
ATOM 3791 N N . LYS B 1 82 ? 18.234 5.359 -0.47 1 87.62 82 LYS B N 1
ATOM 3792 C CA . LYS B 1 82 ? 18.172 6.266 0.672 1 87.62 82 LYS B CA 1
ATOM 3793 C C . LYS B 1 82 ? 17.25 5.719 1.756 1 87.62 82 LYS B C 1
ATOM 3795 O O . LYS B 1 82 ? 16.484 6.469 2.367 1 87.62 82 LYS B O 1
ATOM 3800 N N . ASN B 1 83 ? 17.25 4.359 1.822 1 88.19 83 ASN B N 1
ATOM 3801 C CA . ASN B 1 83 ? 16.5 3.676 2.879 1 88.19 83 ASN B CA 1
ATOM 3802 C C . ASN B 1 83 ? 15.016 3.977 2.807 1 88.19 83 ASN B C 1
ATOM 3804 O O . ASN B 1 83 ? 14.383 4.254 3.826 1 88.19 83 ASN B O 1
ATOM 3808 N N . ARG B 1 84 ? 14.516 4.035 1.657 1 94.19 84 ARG B N 1
ATOM 3809 C CA . ARG B 1 84 ? 13.086 4.246 1.43 1 94.19 84 ARG B CA 1
ATOM 3810 C C . ARG B 1 84 ? 12.406 2.957 0.979 1 94.19 84 ARG B C 1
ATOM 3812 O O . ARG B 1 84 ? 13.047 2.096 0.367 1 94.19 84 ARG B O 1
ATOM 3819 N N . LYS B 1 85 ? 11.164 2.836 1.318 1 95.19 85 LYS B N 1
ATOM 3820 C CA . LYS B 1 85 ? 10.422 1.619 0.998 1 95.19 85 LYS B CA 1
ATOM 3821 C C . LYS B 1 85 ? 8.945 1.916 0.783 1 95.19 85 LYS B C 1
ATOM 3823 O O . LYS B 1 85 ? 8.344 2.682 1.539 1 95.19 85 LYS B O 1
ATOM 3828 N N . ILE B 1 86 ? 8.406 1.414 -0.279 1 95.81 86 ILE B N 1
ATOM 3829 C CA . ILE B 1 86 ? 6.969 1.445 -0.543 1 95.81 86 ILE B CA 1
ATOM 3830 C C . ILE B 1 86 ? 6.359 0.078 -0.244 1 95.81 86 ILE B C 1
ATOM 3832 O O . ILE B 1 86 ? 6.934 -0.955 -0.601 1 95.81 86 ILE B O 1
ATOM 3836 N N . THR B 1 87 ? 5.238 0.052 0.421 1 96.44 87 THR B N 1
ATOM 3837 C CA . THR B 1 87 ? 4.516 -1.191 0.67 1 96.44 87 THR B CA 1
ATOM 3838 C C . THR B 1 87 ? 3.049 -1.056 0.274 1 96.44 87 THR B C 1
ATOM 3840 O O . THR B 1 87 ? 2.393 -0.076 0.633 1 96.44 87 THR B O 1
ATOM 3843 N N . PHE B 1 88 ? 2.582 -1.93 -0.48 1 95.31 88 PHE B N 1
ATOM 3844 C CA . PHE B 1 88 ? 1.174 -2.053 -0.834 1 95.31 88 PHE B CA 1
ATOM 3845 C C . PHE B 1 88 ? 0.632 -3.42 -0.437 1 95.31 88 PHE B C 1
ATOM 3847 O O . PHE B 1 88 ? 1.254 -4.445 -0.723 1 95.31 88 PHE B O 1
ATOM 3854 N N . SER B 1 89 ? -0.504 -3.439 0.233 1 96.06 89 SER B N 1
ATOM 3855 C CA . SER B 1 89 ? -1.095 -4.723 0.607 1 96.06 89 SER B CA 1
ATOM 3856 C C . SER B 1 89 ? -2.602 -4.727 0.367 1 96.06 89 SER B C 1
ATOM 3858 O O . SER B 1 89 ? -3.25 -3.682 0.44 1 96.06 89 SER B O 1
ATOM 3860 N N . PHE B 1 90 ? -3.098 -5.809 0.026 1 95.62 90 PHE B N 1
ATOM 3861 C CA . PHE B 1 90 ? -4.527 -6.07 -0.114 1 95.62 90 PHE B CA 1
ATOM 3862 C C . PHE B 1 90 ? -4.922 -7.324 0.656 1 95.62 90 PHE B C 1
ATOM 3864 O O . PHE B 1 90 ? -4.336 -8.391 0.464 1 95.62 90 PHE B O 1
ATOM 3871 N N . GLU B 1 91 ? -5.898 -7.184 1.503 1 95.75 91 GLU B N 1
ATOM 3872 C CA . GLU B 1 91 ? -6.367 -8.281 2.346 1 95.75 91 GLU B CA 1
ATOM 3873 C C . GLU B 1 91 ? -7.832 -8.609 2.059 1 95.75 91 GLU B C 1
ATOM 3875 O O . GLU B 1 91 ? -8.656 -7.707 1.901 1 95.75 91 GLU B O 1
ATOM 3880 N N . GLU B 1 92 ? -8.125 -9.789 1.887 1 94.69 92 GLU B N 1
ATOM 3881 C CA . GLU B 1 92 ? -9.469 -10.336 1.769 1 94.69 92 GLU B CA 1
ATOM 3882 C C . GLU B 1 92 ? -9.648 -11.57 2.654 1 94.69 92 GLU B C 1
ATOM 3884 O O . GLU B 1 92 ? -9.328 -12.688 2.242 1 94.69 92 GLU B O 1
ATOM 3889 N N . LYS B 1 93 ? -10.297 -11.375 3.791 1 91 93 LYS B N 1
ATOM 3890 C CA . LYS B 1 93 ? -10.445 -12.445 4.773 1 91 93 LYS B CA 1
ATOM 3891 C C . LYS B 1 93 ? -11.312 -13.578 4.234 1 91 93 LYS B C 1
ATOM 3893 O O . LYS B 1 93 ? -12.234 -13.336 3.455 1 91 93 LYS B O 1
ATOM 3898 N N . ASP B 1 94 ? -11 -14.836 4.527 1 89.38 94 ASP B N 1
ATOM 3899 C CA . ASP B 1 94 ? -11.75 -16.047 4.234 1 89.38 94 ASP B CA 1
ATOM 3900 C C . ASP B 1 94 ? -11.594 -16.453 2.771 1 89.38 94 ASP B C 1
ATOM 3902 O O . ASP B 1 94 ? -12.273 -17.375 2.303 1 89.38 94 ASP B O 1
ATOM 3906 N N . LYS B 1 95 ? -10.797 -15.719 2.053 1 92.06 95 LYS B N 1
ATOM 3907 C CA . LYS B 1 95 ? -10.516 -16.125 0.678 1 92.06 95 LYS B CA 1
ATOM 3908 C C . LYS B 1 95 ? -9.836 -17.484 0.636 1 92.06 95 LYS B C 1
ATOM 3910 O O . LYS B 1 95 ? -8.914 -17.75 1.415 1 92.06 95 LYS B O 1
ATOM 3915 N N . LYS B 1 96 ? -10.297 -18.344 -0.225 1 92.69 96 LYS B N 1
ATOM 3916 C CA . LYS B 1 96 ? -9.734 -19.688 -0.338 1 92.69 96 LYS B CA 1
ATOM 3917 C C . LYS B 1 96 ? -9.43 -20.047 -1.792 1 92.69 96 LYS B C 1
ATOM 3919 O O . LYS B 1 96 ? -9.672 -21.172 -2.23 1 92.69 96 LYS B O 1
ATOM 3924 N N . ASN B 1 97 ? -8.914 -19.109 -2.482 1 94.5 97 ASN B N 1
ATOM 3925 C CA . ASN B 1 97 ? -8.609 -19.297 -3.898 1 94.5 97 ASN B CA 1
ATOM 3926 C C . ASN B 1 97 ? -7.211 -19.859 -4.105 1 94.5 97 ASN B C 1
ATOM 3928 O O . ASN B 1 97 ? -6.949 -20.531 -5.109 1 94.5 97 ASN B O 1
ATOM 3932 N N . SER B 1 98 ? -6.367 -19.625 -3.156 1 96.44 98 SER B N 1
ATOM 3933 C CA . SER B 1 98 ? -5 -20.141 -3.221 1 96.44 98 SER B CA 1
ATOM 3934 C C . SER B 1 98 ? -4.473 -20.484 -1.831 1 96.44 98 SER B C 1
ATOM 3936 O O . SER B 1 98 ? -5 -20 -0.826 1 96.44 98 SER B O 1
ATOM 3938 N N . PHE B 1 99 ? -3.467 -21.312 -1.814 1 96.81 99 PHE B N 1
ATOM 3939 C CA . PHE B 1 99 ? -2.889 -21.812 -0.571 1 96.81 99 PHE B CA 1
ATOM 3940 C C . PHE B 1 99 ? -1.37 -21.891 -0.674 1 96.81 99 PHE B C 1
ATOM 3942 O O . PHE B 1 99 ? -0.828 -22.109 -1.758 1 96.81 99 PHE B O 1
ATOM 3949 N N . SER B 1 100 ? -0.716 -21.656 0.446 1 96.75 100 SER B N 1
ATOM 3950 C CA . SER B 1 100 ? 0.682 -22.078 0.523 1 96.75 100 SER B CA 1
ATOM 3951 C C . SER B 1 100 ? 0.803 -23.594 0.633 1 96.75 100 SER B C 1
ATOM 3953 O O . SER B 1 100 ? -0.048 -24.25 1.239 1 96.75 100 SER B O 1
ATOM 3955 N N . VAL B 1 101 ? 1.872 -24.078 -0.006 1 95.94 101 VAL B N 1
ATOM 3956 C CA . VAL B 1 101 ? 2.096 -25.516 -0.018 1 95.94 101 VAL B CA 1
ATOM 3957 C C . VAL B 1 101 ? 3.588 -25.812 0.128 1 95.94 101 VAL B C 1
ATOM 3959 O O . VAL B 1 101 ? 4.426 -25.031 -0.345 1 95.94 101 VAL B O 1
ATOM 3962 N N . LEU B 1 102 ? 3.867 -26.828 0.816 1 93.62 102 LEU B N 1
ATOM 3963 C CA . LEU B 1 102 ? 5.199 -27.422 0.813 1 93.62 102 LEU B CA 1
ATOM 3964 C C . LEU B 1 102 ? 5.262 -28.609 -0.138 1 93.62 102 LEU B C 1
ATOM 3966 O O . LEU B 1 102 ? 4.664 -29.656 0.125 1 93.62 102 LEU B O 1
ATOM 3970 N N . ARG B 1 103 ? 6.035 -28.438 -1.157 1 92.38 103 ARG B N 1
ATOM 3971 C CA . ARG B 1 103 ? 6.023 -29.375 -2.27 1 92.38 103 ARG B CA 1
ATOM 3972 C C . ARG B 1 103 ? 6.504 -30.75 -1.822 1 92.38 103 ARG B C 1
ATOM 3974 O O . ARG B 1 103 ? 6.059 -31.781 -2.35 1 92.38 103 ARG B O 1
ATOM 3981 N N . SER B 1 104 ? 7.406 -30.828 -0.889 1 88.25 104 SER B N 1
ATOM 3982 C CA . SER B 1 104 ? 7.887 -32.094 -0.389 1 88.25 104 SER B CA 1
ATOM 3983 C C . SER B 1 104 ? 6.742 -32.938 0.169 1 88.25 104 SER B C 1
ATOM 3985 O O . SER B 1 104 ? 6.738 -34.156 0.033 1 88.25 104 SER B O 1
ATOM 3987 N N . LYS B 1 105 ? 5.82 -32.281 0.78 1 91.88 105 LYS B N 1
ATOM 3988 C CA . LYS B 1 105 ? 4.652 -32.969 1.335 1 91.88 105 LYS B CA 1
ATOM 3989 C C . LYS B 1 105 ? 3.566 -33.156 0.279 1 91.88 105 LYS B C 1
ATOM 3991 O O . LYS B 1 105 ? 2.992 -34.25 0.149 1 91.88 105 LYS B O 1
ATOM 3996 N N . PHE B 1 106 ? 3.338 -32.188 -0.409 1 96.06 106 PHE B N 1
ATOM 3997 C CA . PHE B 1 106 ? 2.217 -32.156 -1.343 1 96.06 106 PHE B CA 1
ATOM 3998 C C . PHE B 1 106 ? 2.449 -33.156 -2.479 1 96.06 106 PHE B C 1
ATOM 4000 O O . PHE B 1 106 ? 1.545 -33.906 -2.846 1 96.06 106 PHE B O 1
ATOM 4007 N N . ASP B 1 107 ? 3.607 -33.125 -3.098 1 96 107 ASP B N 1
ATOM 4008 C CA . ASP B 1 107 ? 3.891 -34 -4.223 1 96 107 ASP B CA 1
ATOM 4009 C C . ASP B 1 107 ? 3.816 -35.469 -3.797 1 96 107 ASP B C 1
ATOM 4011 O O . ASP B 1 107 ? 3.393 -36.312 -4.574 1 96 107 ASP B O 1
ATOM 4015 N N . ARG B 1 108 ? 4.27 -35.75 -2.631 1 95.75 108 ARG B N 1
ATOM 4016 C CA . ARG B 1 108 ? 4.168 -37.125 -2.121 1 95.75 108 ARG B CA 1
ATOM 4017 C C . ARG B 1 108 ? 2.711 -37.531 -1.989 1 95.75 108 ARG B C 1
ATOM 4019 O O . ARG B 1 108 ? 2.359 -38.688 -2.32 1 95.75 108 ARG B O 1
ATOM 4026 N N . TRP B 1 109 ? 1.989 -36.625 -1.448 1 97.44 109 TRP B N 1
ATOM 4027 C CA . TRP B 1 109 ? 0.559 -36.906 -1.34 1 97.44 109 TRP B CA 1
ATOM 4028 C C . TRP B 1 109 ? -0.054 -37.156 -2.713 1 97.44 109 TRP B C 1
ATOM 4030 O O . TRP B 1 109 ? -0.789 -38.125 -2.904 1 97.44 109 TRP B O 1
ATOM 4040 N N . LEU B 1 110 ? 0.25 -36.312 -3.66 1 97.94 110 LEU B N 1
ATOM 4041 C CA . LEU B 1 110 ? -0.306 -36.438 -5 1 97.94 110 LEU B CA 1
ATOM 4042 C C . LEU B 1 110 ? 0.144 -37.75 -5.645 1 97.94 110 LEU B C 1
ATOM 4044 O O . LEU B 1 110 ? -0.634 -38.406 -6.34 1 97.94 110 LEU B O 1
ATOM 4048 N N . ALA B 1 111 ? 1.37 -38.125 -5.418 1 98.06 111 ALA B N 1
ATOM 4049 C CA . ALA B 1 111 ? 1.894 -39.406 -5.918 1 98.06 111 ALA B CA 1
ATOM 4050 C C . ALA B 1 111 ? 1.123 -40.562 -5.336 1 98.06 111 ALA B C 1
ATOM 4052 O O . ALA B 1 111 ? 0.81 -41.531 -6.051 1 98.06 111 ALA B O 1
ATOM 4053 N N . SER B 1 112 ? 0.901 -40.5 -4.098 1 98 112 SER B N 1
ATOM 4054 C CA . SER B 1 112 ? 0.128 -41.562 -3.459 1 98 112 SER B CA 1
ATOM 4055 C C . SER B 1 112 ? -1.265 -41.656 -4.07 1 98 112 SER B C 1
ATOM 4057 O O . SER B 1 112 ? -1.767 -42.781 -4.281 1 98 112 SER B O 1
ATOM 4059 N N . GLU B 1 113 ? -1.886 -40.531 -4.316 1 97.62 113 GLU B N 1
ATOM 4060 C CA . GLU B 1 113 ? -3.176 -40.531 -5 1 97.62 113 GLU B CA 1
ATOM 4061 C C . GLU B 1 113 ? -3.082 -41.219 -6.363 1 97.62 113 GLU B C 1
ATOM 4063 O O . GLU B 1 113 ? -3.975 -41.969 -6.746 1 97.62 113 GLU B O 1
ATOM 4068 N N . ALA B 1 114 ? -2.037 -40.906 -7.059 1 98.25 114 ALA B N 1
ATOM 4069 C CA . ALA B 1 114 ? -1.815 -41.469 -8.391 1 98.25 114 ALA B CA 1
ATOM 4070 C C . ALA B 1 114 ? -1.625 -43 -8.312 1 98.25 114 ALA B C 1
ATOM 4072 O O . ALA B 1 114 ? -2.205 -43.75 -9.109 1 98.25 114 ALA B O 1
ATOM 4073 N N . GLU B 1 115 ? -0.832 -43.438 -7.395 1 98.19 115 GLU B N 1
ATOM 4074 C CA . GLU B 1 115 ? -0.567 -44.875 -7.219 1 98.19 115 GLU B CA 1
ATOM 4075 C C . GLU B 1 115 ? -1.839 -45.625 -6.844 1 98.19 115 GLU B C 1
ATOM 4077 O O . GLU B 1 115 ? -2.062 -46.75 -7.309 1 98.19 115 GLU B O 1
ATOM 4082 N N . ASN B 1 116 ? -2.627 -45.031 -6.035 1 97.5 116 ASN B N 1
ATOM 4083 C CA . ASN B 1 116 ? -3.893 -45.625 -5.637 1 97.5 116 ASN B CA 1
ATOM 4084 C C . ASN B 1 116 ? -4.82 -45.844 -6.832 1 97.5 116 ASN B C 1
ATOM 4086 O O . ASN B 1 116 ? -5.688 -46.719 -6.809 1 97.5 116 ASN B O 1
ATOM 4090 N N . LEU B 1 117 ? -4.621 -45.062 -7.852 1 97.06 117 LEU B N 1
ATOM 4091 C CA . LEU B 1 117 ? -5.445 -45.156 -9.055 1 97.06 117 LEU B CA 1
ATOM 4092 C C . LEU B 1 117 ? -4.848 -46.156 -10.039 1 97.06 117 LEU B C 1
ATOM 4094 O O . LEU B 1 117 ? -5.445 -46.469 -11.078 1 97.06 117 LEU B O 1
ATOM 4098 N N . GLY B 1 118 ? -3.613 -46.625 -9.727 1 97.06 118 GLY B N 1
ATOM 4099 C CA . GLY B 1 118 ? -3.027 -47.656 -10.562 1 97.06 118 GLY B CA 1
ATOM 4100 C C . GLY B 1 118 ? -1.824 -47.188 -11.352 1 97.06 118 GLY B C 1
ATOM 4101 O O . GLY B 1 118 ? -1.283 -47.938 -12.18 1 97.06 118 GLY B O 1
ATOM 4102 N N . LEU B 1 119 ? -1.389 -46 -11.086 1 98.5 119 LEU B N 1
ATOM 4103 C CA . LEU B 1 119 ? -0.199 -45.5 -11.773 1 98.5 119 LEU B CA 1
ATOM 4104 C C . LEU B 1 119 ? 1.055 -46.219 -11.258 1 98.5 119 LEU B C 1
ATOM 4106 O O . LEU B 1 119 ? 1.284 -46.25 -10.047 1 98.5 119 LEU B O 1
ATOM 4110 N N . LEU B 1 120 ? 1.838 -46.719 -12.18 1 98.38 120 LEU B N 1
ATOM 4111 C CA . LEU B 1 120 ? 3.123 -47.312 -11.82 1 98.38 120 LEU B CA 1
ATOM 4112 C C . LEU B 1 120 ? 4.227 -46.25 -11.836 1 98.38 120 LEU B C 1
ATOM 4114 O O . LEU B 1 120 ? 4.562 -45.719 -12.891 1 98.38 120 LEU B O 1
ATOM 4118 N N . ILE B 1 121 ? 4.777 -46.031 -10.664 1 98.38 121 ILE B N 1
ATOM 4119 C CA . ILE B 1 121 ? 5.844 -45.031 -10.555 1 98.38 121 ILE B CA 1
ATOM 4120 C C . ILE B 1 121 ? 7.168 -45.75 -10.258 1 98.38 121 ILE B C 1
ATOM 4122 O O . ILE B 1 121 ? 7.27 -46.5 -9.289 1 98.38 121 ILE B O 1
ATOM 4126 N N . SER B 1 122 ? 8.102 -45.5 -11.117 1 98.06 122 SER B N 1
ATOM 4127 C CA . SER B 1 122 ? 9.453 -46 -10.898 1 98.06 122 SER B CA 1
ATOM 4128 C C . SER B 1 122 ? 10.367 -44.906 -10.359 1 98.06 122 SER B C 1
ATOM 4130 O O . SER B 1 122 ? 10.805 -44.031 -11.109 1 98.06 122 SER B O 1
ATOM 4132 N N . TYR B 1 123 ? 10.672 -45 -9.086 1 97.12 123 TYR B N 1
ATOM 4133 C CA . TYR B 1 123 ? 11.547 -44.031 -8.445 1 97.12 123 TYR B CA 1
ATOM 4134 C C . TYR B 1 123 ? 13.016 -44.375 -8.688 1 97.12 123 TYR B C 1
ATOM 4136 O O . TYR B 1 123 ? 13.336 -45.438 -9.164 1 97.12 123 TYR B O 1
ATOM 4144 N N . SER B 1 124 ? 13.891 -43.344 -8.406 1 96.94 124 SER B N 1
ATOM 4145 C CA . SER B 1 124 ? 15.336 -43.5 -8.57 1 96.94 124 SER B CA 1
ATOM 4146 C C . SER B 1 124 ? 15.672 -44 -9.977 1 96.94 124 SER B C 1
ATOM 4148 O O . SER B 1 124 ? 16.547 -44.844 -10.148 1 96.94 124 SER B O 1
ATOM 4150 N N . THR B 1 125 ? 14.93 -43.594 -10.961 1 97.5 125 THR B N 1
ATOM 4151 C CA . THR B 1 125 ? 15.117 -43.969 -12.359 1 97.5 125 THR B CA 1
ATOM 4152 C C . THR B 1 125 ? 15.508 -42.719 -13.188 1 97.5 125 THR B C 1
ATOM 4154 O O . THR B 1 125 ? 14.664 -41.875 -13.445 1 97.5 125 THR B O 1
ATOM 4157 N N . LEU B 1 126 ? 16.688 -42.688 -13.531 1 96.94 126 LEU B N 1
ATOM 4158 C CA . LEU B 1 126 ? 17.25 -41.594 -14.289 1 96.94 126 LEU B CA 1
ATOM 4159 C C . LEU B 1 126 ? 17.312 -41.906 -15.773 1 96.94 126 LEU B C 1
ATOM 4161 O O . LEU B 1 126 ? 17.844 -42.938 -16.172 1 96.94 126 LEU B O 1
ATOM 4165 N N . VAL B 1 127 ? 16.75 -41.062 -16.594 1 98.31 127 VAL B N 1
ATOM 4166 C CA . VAL B 1 127 ? 16.844 -41.219 -18.047 1 98.31 127 VAL B CA 1
ATOM 4167 C C . VAL B 1 127 ? 18.188 -40.688 -18.531 1 98.31 127 VAL B C 1
ATOM 4169 O O . VAL B 1 127 ? 18.516 -39.531 -18.312 1 98.31 127 VAL B O 1
ATOM 4172 N N . LEU B 1 128 ? 18.891 -41.531 -19.281 1 98.12 128 LEU B N 1
ATOM 4173 C CA . LEU B 1 128 ? 20.266 -41.219 -19.688 1 98.12 128 LEU B CA 1
ATOM 4174 C C . LEU B 1 128 ? 20.328 -40.938 -21.188 1 98.12 128 LEU B C 1
ATOM 4176 O O . LEU B 1 128 ? 21.219 -40.219 -21.656 1 98.12 128 LEU B O 1
ATOM 4180 N N . ASN B 1 129 ? 19.453 -41.562 -21.844 1 98.31 129 ASN B N 1
ATOM 4181 C CA . ASN B 1 129 ? 19.406 -41.406 -23.297 1 98.31 129 ASN B CA 1
ATOM 4182 C C . ASN B 1 129 ? 18.016 -41.688 -23.859 1 98.31 129 ASN B C 1
ATOM 4184 O O . ASN B 1 129 ? 17.203 -42.344 -23.203 1 98.31 129 ASN B O 1
ATOM 4188 N N . ALA B 1 130 ? 17.781 -41.156 -25.047 1 98.5 130 ALA B N 1
ATOM 4189 C CA . ALA B 1 130 ? 16.516 -41.344 -25.75 1 98.5 130 ALA B CA 1
ATOM 4190 C C . ALA B 1 130 ? 16.719 -41.344 -27.266 1 98.5 130 ALA B C 1
ATOM 4192 O O . ALA B 1 130 ? 17.516 -40.562 -27.781 1 98.5 130 ALA B O 1
ATOM 4193 N N . TYR B 1 131 ? 16.062 -42.25 -27.953 1 97.75 131 TYR B N 1
ATOM 4194 C CA . TYR B 1 131 ? 16.125 -42.281 -29.422 1 97.75 131 TYR B CA 1
ATOM 4195 C C . TYR B 1 131 ? 14.867 -42.906 -30 1 97.75 131 TYR B C 1
ATOM 4197 O O . TYR B 1 131 ? 14.203 -43.719 -29.344 1 97.75 131 TYR B O 1
ATOM 4205 N N . ARG B 1 132 ? 14.578 -42.5 -31.172 1 96.62 132 ARG B N 1
ATOM 4206 C CA . ARG B 1 132 ? 13.422 -43.031 -31.875 1 96.62 132 ARG B CA 1
ATOM 4207 C C . ARG B 1 132 ? 13.727 -44.406 -32.438 1 96.62 132 ARG B C 1
ATOM 4209 O O . ARG B 1 132 ? 14.82 -44.656 -32.969 1 96.62 132 ARG B O 1
ATOM 4216 N N . GLU B 1 133 ? 12.875 -45.281 -32.281 1 92.62 133 GLU B N 1
ATOM 4217 C CA . GLU B 1 133 ? 12.969 -46.625 -32.781 1 92.62 133 GLU B CA 1
ATOM 4218 C C . GLU B 1 133 ? 11.594 -47.156 -33.188 1 92.62 133 GLU B C 1
ATOM 4220 O O . GLU B 1 133 ? 10.695 -47.25 -32.344 1 92.62 133 GLU B O 1
ATOM 4225 N N . GLY B 1 134 ? 11.461 -47.562 -34.5 1 90 134 GLY B N 1
ATOM 4226 C CA . GLY B 1 134 ? 10.156 -48 -34.969 1 90 134 GLY B CA 1
ATOM 4227 C C . GLY B 1 134 ? 9.094 -46.906 -34.906 1 90 134 GLY B C 1
ATOM 4228 O O . GLY B 1 134 ? 9.289 -45.812 -35.406 1 90 134 GLY B O 1
ATOM 4229 N N . GLU B 1 135 ? 8.062 -47.312 -34.188 1 91.88 135 GLU B N 1
ATOM 4230 C CA . GLU B 1 135 ? 6.934 -46.375 -34.094 1 91.88 135 GLU B CA 1
ATOM 4231 C C . GLU B 1 135 ? 6.914 -45.656 -32.75 1 91.88 135 GLU B C 1
ATOM 4233 O O . GLU B 1 135 ? 5.91 -45.031 -32.406 1 91.88 135 GLU B O 1
ATOM 4238 N N . GLY B 1 136 ? 8.047 -45.75 -32.062 1 96 136 GLY B N 1
ATOM 4239 C CA . GLY B 1 136 ? 8.055 -45.156 -30.734 1 96 136 GLY B CA 1
ATOM 4240 C C . GLY B 1 136 ? 9.406 -44.594 -30.344 1 96 136 GLY B C 1
ATOM 4241 O O . GLY B 1 136 ? 10.203 -44.219 -31.219 1 96 136 GLY B O 1
ATOM 4242 N N . ILE B 1 137 ? 9.562 -44.344 -29.062 1 97.88 137 ILE B N 1
ATOM 4243 C CA . ILE B 1 137 ? 10.805 -43.844 -28.484 1 97.88 137 ILE B CA 1
ATOM 4244 C C . ILE B 1 137 ? 11.328 -44.812 -27.438 1 97.88 137 ILE B C 1
ATOM 4246 O O . ILE B 1 137 ? 10.562 -45.344 -26.641 1 97.88 137 ILE B O 1
ATOM 4250 N N . THR B 1 138 ? 12.578 -45.062 -27.547 1 98.19 138 THR B N 1
ATOM 4251 C CA . THR B 1 138 ? 13.273 -45.875 -26.562 1 98.19 138 THR B CA 1
ATOM 4252 C C . THR B 1 138 ? 14.039 -45 -25.578 1 98.19 138 THR B C 1
ATOM 4254 O O . THR B 1 138 ? 14.773 -44.094 -25.984 1 98.19 138 THR B O 1
ATOM 4257 N N . LEU B 1 139 ? 13.836 -45.25 -24.266 1 98.56 139 LEU B N 1
ATOM 4258 C CA . LEU B 1 139 ? 14.539 -44.531 -23.188 1 98.56 139 LEU B CA 1
ATOM 4259 C C . LEU B 1 139 ? 15.547 -45.469 -22.516 1 98.56 139 LEU B C 1
ATOM 4261 O O . LEU B 1 139 ? 15.188 -46.562 -22.062 1 98.56 139 LEU B O 1
ATOM 4265 N N . GLU B 1 140 ? 16.781 -45.062 -22.5 1 98.62 140 GLU B N 1
ATOM 4266 C CA . GLU B 1 140 ? 17.797 -45.719 -21.703 1 98.62 140 GLU B CA 1
ATOM 4267 C C . GLU B 1 140 ? 17.906 -45.094 -20.312 1 98.62 140 GLU B C 1
ATOM 4269 O O . GLU B 1 140 ? 18.125 -43.875 -20.188 1 98.62 140 GLU B O 1
ATOM 4274 N N . THR B 1 141 ? 17.672 -45.938 -19.297 1 98.12 141 THR B N 1
ATOM 4275 C CA . THR B 1 141 ? 17.75 -45.469 -17.922 1 98.12 141 THR B CA 1
ATOM 4276 C C . THR B 1 141 ? 18.844 -46.188 -17.156 1 98.12 141 THR B C 1
ATOM 4278 O O . THR B 1 141 ? 19.469 -47.094 -17.688 1 98.12 141 THR B O 1
ATOM 4281 N N . ASN B 1 142 ? 19.094 -45.719 -15.945 1 97.81 142 ASN B N 1
ATOM 4282 C CA . ASN B 1 142 ? 20.047 -46.406 -15.07 1 97.81 142 ASN B CA 1
ATOM 4283 C C . ASN B 1 142 ? 19.5 -47.75 -14.586 1 97.81 142 ASN B C 1
ATOM 4285 O O . ASN B 1 142 ? 20.203 -48.5 -13.93 1 97.81 142 ASN B O 1
ATOM 4289 N N . ARG B 1 143 ? 18.25 -48.062 -14.945 1 96.75 143 ARG B N 1
ATOM 4290 C CA . ARG B 1 143 ? 17.625 -49.281 -14.484 1 96.75 143 ARG B CA 1
ATOM 4291 C C . ARG B 1 143 ? 17.172 -50.156 -15.664 1 96.75 143 ARG B C 1
ATOM 4293 O O . ARG B 1 143 ? 16.406 -51.094 -15.492 1 96.75 143 ARG B O 1
ATOM 4300 N N . GLY B 1 144 ? 17.641 -49.812 -16.844 1 96.94 144 GLY B N 1
ATOM 4301 C CA . GLY B 1 144 ? 17.266 -50.562 -18.031 1 96.94 144 GLY B CA 1
ATOM 4302 C C . GLY B 1 144 ? 16.656 -49.719 -19.125 1 96.94 144 GLY B C 1
ATOM 4303 O O . GLY B 1 144 ? 16.656 -48.5 -19.047 1 96.94 144 GLY B O 1
ATOM 4304 N N . THR B 1 145 ? 16.172 -50.438 -20.094 1 97.62 145 THR B N 1
ATOM 4305 C CA . THR B 1 145 ? 15.602 -49.781 -21.25 1 97.62 145 THR B CA 1
ATOM 4306 C C . THR B 1 145 ? 14.086 -49.938 -21.297 1 97.62 145 THR B C 1
ATOM 4308 O O . THR B 1 145 ? 13.57 -51.031 -21 1 97.62 145 THR B O 1
ATOM 4311 N N . LEU B 1 146 ? 13.422 -48.844 -21.625 1 97.88 146 LEU B N 1
ATOM 4312 C CA . LEU B 1 146 ? 11.969 -48.844 -21.766 1 97.88 146 LEU B CA 1
ATOM 4313 C C . LEU B 1 146 ? 11.547 -48.219 -23.094 1 97.88 146 LEU B C 1
ATOM 4315 O O . LEU B 1 146 ? 12.219 -47.312 -23.609 1 97.88 146 LEU B O 1
ATOM 4319 N N . LYS B 1 147 ? 10.414 -48.75 -23.625 1 97.5 147 LYS B N 1
ATOM 4320 C CA . LYS B 1 147 ? 9.914 -48.25 -24.891 1 97.5 147 LYS B CA 1
ATOM 4321 C C . LYS B 1 147 ? 8.422 -47.969 -24.844 1 97.5 147 LYS B C 1
ATOM 4323 O O . LYS B 1 147 ? 7.664 -48.719 -24.219 1 97.5 147 LYS B O 1
ATOM 4328 N N . ALA B 1 148 ? 8.008 -46.906 -25.484 1 97.94 148 ALA B N 1
ATOM 4329 C CA . ALA B 1 148 ? 6.586 -46.594 -25.609 1 97.94 148 ALA B CA 1
ATOM 4330 C C . ALA B 1 148 ? 6.312 -45.812 -26.891 1 97.94 148 ALA B C 1
ATOM 4332 O O . ALA B 1 148 ? 7.215 -45.188 -27.453 1 97.94 148 ALA B O 1
ATOM 4333 N N . PRO B 1 149 ? 5.137 -45.906 -27.406 1 97.75 149 PRO B N 1
ATOM 4334 C CA . PRO B 1 149 ? 4.789 -45.156 -28.609 1 97.75 149 PRO B CA 1
ATOM 4335 C C . PRO B 1 149 ? 4.625 -43.656 -28.344 1 97.75 149 PRO B C 1
ATOM 4337 O O . PRO B 1 149 ? 4.699 -42.844 -29.266 1 97.75 149 PRO B O 1
ATOM 4340 N N . LEU B 1 150 ? 4.41 -43.281 -27.141 1 98.25 150 LEU B N 1
ATOM 4341 C CA . LEU B 1 150 ? 4.25 -41.875 -26.734 1 98.25 150 LEU B CA 1
ATOM 4342 C C . LEU B 1 150 ? 5 -41.594 -25.438 1 98.25 150 LEU B C 1
ATOM 4344 O O . LEU B 1 150 ? 4.91 -42.375 -24.484 1 98.25 150 LEU B O 1
ATOM 4348 N N . ILE B 1 151 ? 5.75 -40.469 -25.438 1 98.81 151 ILE B N 1
ATOM 4349 C CA . ILE B 1 151 ? 6.453 -40.031 -24.25 1 98.81 151 ILE B CA 1
ATOM 4350 C C . ILE B 1 151 ? 5.934 -38.625 -23.844 1 98.81 151 ILE B C 1
ATOM 4352 O O . ILE B 1 151 ? 5.723 -37.781 -24.703 1 98.81 151 ILE B O 1
ATOM 4356 N N . ILE B 1 152 ? 5.617 -38.469 -22.594 1 98.88 152 ILE B N 1
ATOM 4357 C CA . ILE B 1 152 ? 5.332 -37.156 -22.016 1 98.88 152 ILE B CA 1
ATOM 4358 C C . ILE B 1 152 ? 6.531 -36.688 -21.203 1 98.88 152 ILE B C 1
ATOM 4360 O O . ILE B 1 152 ? 6.891 -37.312 -20.203 1 98.88 152 ILE B O 1
ATOM 4364 N N . ASP B 1 153 ? 7.129 -35.625 -21.641 1 98.75 153 ASP B N 1
ATOM 4365 C CA . ASP B 1 153 ? 8.281 -35.031 -20.953 1 98.75 153 ASP B CA 1
ATOM 4366 C C . ASP B 1 153 ? 7.84 -34.062 -19.859 1 98.75 153 ASP B C 1
ATOM 4368 O O . ASP B 1 153 ? 7.484 -32.906 -20.156 1 98.75 153 ASP B O 1
ATOM 4372 N N . ALA B 1 154 ? 7.902 -34.469 -18.688 1 98.19 154 ALA B N 1
ATOM 4373 C CA . ALA B 1 154 ? 7.594 -33.688 -17.484 1 98.19 154 ALA B CA 1
ATOM 4374 C C . ALA B 1 154 ? 8.828 -33.531 -16.609 1 98.19 154 ALA B C 1
ATOM 4376 O O . ALA B 1 154 ? 8.734 -33.531 -15.383 1 98.19 154 ALA B O 1
ATOM 4377 N N . SER B 1 155 ? 9.977 -33.375 -17.219 1 96.25 155 SER B N 1
ATOM 4378 C CA . SER B 1 155 ? 11.25 -33.438 -16.516 1 96.25 155 SER B CA 1
ATOM 4379 C C . SER B 1 155 ? 11.68 -32.031 -16.062 1 96.25 155 SER B C 1
ATOM 4381 O O . SER B 1 155 ? 12.867 -31.797 -15.828 1 96.25 155 SER B O 1
ATOM 4383 N N . GLY B 1 156 ? 10.734 -31.109 -16 1 93.44 156 GLY B N 1
ATOM 4384 C CA . GLY B 1 156 ? 11.047 -29.766 -15.523 1 93.44 156 GLY B CA 1
ATOM 4385 C C . GLY B 1 156 ? 11.781 -28.922 -16.547 1 93.44 156 GLY B C 1
ATOM 4386 O O . GLY B 1 156 ? 11.633 -29.141 -17.75 1 93.44 156 GLY B O 1
ATOM 4387 N N . VAL B 1 157 ? 12.461 -27.953 -16.078 1 91.25 157 VAL B N 1
ATOM 4388 C CA . VAL B 1 157 ? 13.055 -26.938 -16.938 1 91.25 157 VAL B CA 1
ATOM 4389 C C . VAL B 1 157 ? 14.141 -27.562 -17.797 1 91.25 157 VAL B C 1
ATOM 4391 O O . VAL B 1 157 ? 14.453 -27.062 -18.891 1 91.25 157 VAL B O 1
ATOM 4394 N N . THR B 1 158 ? 14.633 -28.672 -17.438 1 90.38 158 THR B N 1
ATOM 4395 C CA . THR B 1 158 ? 15.703 -29.328 -18.188 1 90.38 158 THR B CA 1
ATOM 4396 C C . THR B 1 158 ? 15.156 -29.938 -19.469 1 90.38 158 THR B C 1
ATOM 4398 O O . THR B 1 158 ? 15.875 -30.062 -20.469 1 90.38 158 THR B O 1
ATOM 4401 N N . SER B 1 159 ? 13.898 -30.359 -19.391 1 94.94 159 SER B N 1
ATOM 4402 C CA . SER B 1 159 ? 13.273 -30.969 -20.562 1 94.94 159 SER B CA 1
ATOM 4403 C C . SER B 1 159 ? 14.172 -32.031 -21.156 1 94.94 159 SER B C 1
ATOM 4405 O O . SER B 1 159 ? 14.453 -32.031 -22.359 1 94.94 159 SER B O 1
ATOM 4407 N N . ILE B 1 160 ? 14.492 -33 -20.484 1 96.25 160 ILE B N 1
ATOM 4408 C CA . ILE B 1 160 ? 15.609 -33.906 -20.75 1 96.25 160 ILE B CA 1
ATOM 4409 C C . ILE B 1 160 ? 15.336 -34.719 -22.016 1 96.25 160 ILE B C 1
ATOM 4411 O O . ILE B 1 160 ? 16.25 -34.938 -22.828 1 96.25 160 ILE B O 1
ATOM 4415 N N . VAL B 1 161 ? 14.125 -35.188 -22.281 1 98.19 161 VAL B N 1
ATOM 4416 C CA . VAL B 1 161 ? 13.836 -36.031 -23.438 1 98.19 161 VAL B CA 1
ATOM 4417 C C . VAL B 1 161 ? 13.953 -35.188 -24.719 1 98.19 161 VAL B C 1
ATOM 4419 O O . VAL B 1 161 ? 14.562 -35.656 -25.688 1 98.19 161 VAL B O 1
ATOM 4422 N N . PHE B 1 162 ? 13.375 -34 -24.641 1 97.94 162 PHE B N 1
ATOM 4423 C CA . PHE B 1 162 ? 13.516 -33.125 -25.781 1 97.94 162 PHE B CA 1
ATOM 4424 C C . PHE B 1 162 ? 14.984 -32.875 -26.094 1 97.94 162 PHE B C 1
ATOM 4426 O O . PHE B 1 162 ? 15.383 -32.844 -27.266 1 97.94 162 PHE B O 1
ATOM 4433 N N . ARG B 1 163 ? 15.727 -32.688 -25.094 1 96.19 163 ARG B N 1
ATOM 4434 C CA . ARG B 1 163 ? 17.156 -32.375 -25.266 1 96.19 163 ARG B CA 1
ATOM 4435 C C . ARG B 1 163 ? 17.891 -33.594 -25.812 1 96.19 163 ARG B C 1
ATOM 4437 O O . ARG B 1 163 ? 18.719 -33.469 -26.734 1 96.19 163 ARG B O 1
ATOM 4444 N N . LEU B 1 164 ? 17.688 -34.75 -25.328 1 97.12 164 LEU B N 1
ATOM 4445 C CA . LEU B 1 164 ? 18.375 -35.969 -25.75 1 97.12 164 LEU B CA 1
ATOM 4446 C C . LEU B 1 164 ? 18.031 -36.312 -27.203 1 97.12 164 LEU B C 1
ATOM 4448 O O . LEU B 1 164 ? 18.859 -36.875 -27.922 1 97.12 164 LEU B O 1
ATOM 4452 N N . LEU B 1 165 ? 16.859 -35.875 -27.641 1 97.62 165 LEU B N 1
ATOM 4453 C CA . LEU B 1 165 ? 16.438 -36.125 -29.016 1 97.62 165 LEU B CA 1
ATOM 4454 C C . LEU B 1 165 ? 16.922 -35 -29.938 1 97.62 165 LEU B C 1
ATOM 4456 O O . LEU B 1 165 ? 16.594 -35 -31.141 1 97.62 165 LEU B O 1
ATOM 4460 N N . GLY B 1 166 ? 17.594 -33.938 -29.359 1 95.62 166 GLY B N 1
ATOM 4461 C CA . GLY B 1 166 ? 18.156 -32.844 -30.141 1 95.62 166 GLY B CA 1
ATOM 4462 C C . GLY B 1 166 ? 17.109 -31.812 -30.531 1 95.62 166 GLY B C 1
ATOM 4463 O O . GLY B 1 166 ? 17.312 -31.047 -31.469 1 95.62 166 GLY B O 1
ATOM 4464 N N . LEU B 1 167 ? 16 -31.75 -29.844 1 95.94 167 LEU B N 1
ATOM 4465 C CA . LEU B 1 167 ? 14.898 -30.891 -30.219 1 95.94 167 LEU B CA 1
ATOM 4466 C C . LEU B 1 167 ? 14.938 -29.578 -29.422 1 95.94 167 LEU B C 1
ATOM 4468 O O . LEU B 1 167 ? 14.164 -28.656 -29.688 1 95.94 167 LEU B O 1
ATOM 4472 N N . ARG B 1 168 ? 15.727 -29.531 -28.406 1 93.62 168 ARG B N 1
ATOM 4473 C CA . ARG B 1 168 ? 15.852 -28.359 -27.547 1 93.62 168 ARG B CA 1
ATOM 4474 C C . ARG B 1 168 ? 17.297 -28.141 -27.109 1 93.62 168 ARG B C 1
ATOM 4476 O O . ARG B 1 168 ? 18 -29.109 -26.797 1 93.62 168 ARG B O 1
ATOM 4483 N N . LYS B 1 169 ? 17.719 -26.875 -27.125 1 88.56 169 LYS B N 1
ATOM 4484 C CA . LYS B 1 169 ? 19.047 -26.516 -26.672 1 88.56 169 LYS B CA 1
ATOM 4485 C C . LYS B 1 169 ? 19.016 -25.859 -25.281 1 88.56 169 LYS B C 1
ATOM 4487 O O . LYS B 1 169 ? 17.969 -25.375 -24.859 1 88.56 169 LYS B O 1
ATOM 4492 N N . PHE B 1 170 ? 20.109 -25.938 -24.75 1 79.69 170 PHE B N 1
ATOM 4493 C CA . PHE B 1 170 ? 20.25 -25.266 -23.453 1 79.69 170 PHE B CA 1
ATOM 4494 C C . PHE B 1 170 ? 20.203 -23.75 -23.625 1 79.69 170 PHE B C 1
ATOM 4496 O O . PHE B 1 170 ? 20.938 -23.188 -24.438 1 79.69 170 PHE B O 1
ATOM 4503 N N . THR B 1 171 ? 19.219 -23.062 -22.922 1 81.88 171 THR B N 1
ATOM 4504 C CA . THR B 1 171 ? 19.047 -21.609 -23.047 1 81.88 171 THR B CA 1
ATOM 4505 C C . THR B 1 171 ? 19.047 -20.938 -21.688 1 81.88 171 THR B C 1
ATOM 4507 O O . THR B 1 171 ? 17.984 -20.5 -21.219 1 81.88 171 THR B O 1
ATOM 4510 N N . PRO B 1 172 ? 20.156 -20.703 -21.125 1 79 172 PRO B N 1
ATOM 4511 C CA . PRO B 1 172 ? 20.203 -20.094 -19.797 1 79 172 PRO B CA 1
ATOM 4512 C C . PRO B 1 172 ? 19.594 -18.688 -19.75 1 79 172 PRO B C 1
ATOM 4514 O O . PRO B 1 172 ? 19.109 -18.25 -18.703 1 79 172 PRO B O 1
ATOM 4517 N N . ASP B 1 173 ? 19.609 -18.016 -20.859 1 83.19 173 ASP B N 1
ATOM 4518 C CA . ASP B 1 173 ? 19.078 -16.656 -20.938 1 83.19 173 ASP B CA 1
ATOM 4519 C C . ASP B 1 173 ? 17.547 -16.656 -20.812 1 83.19 173 ASP B C 1
ATOM 4521 O O . ASP B 1 173 ? 16.938 -15.609 -20.578 1 83.19 173 ASP B O 1
ATOM 4525 N N . LYS B 1 174 ? 17.031 -17.828 -20.906 1 87.19 174 LYS B N 1
ATOM 4526 C CA . LYS B 1 174 ? 15.586 -17.953 -20.797 1 87.19 174 LYS B CA 1
ATOM 4527 C C . LYS B 1 174 ? 15.195 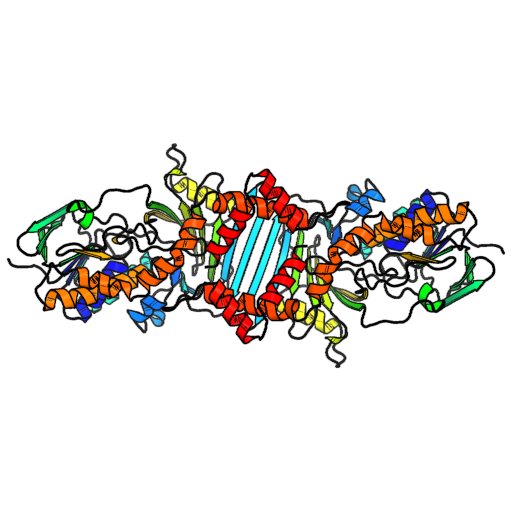-18.625 -19.484 1 87.19 174 LYS B C 1
ATOM 4529 O O . LYS B 1 174 ? 14.07 -19.125 -19.359 1 87.19 174 LYS B O 1
ATOM 4534 N N . TRP B 1 175 ? 16.125 -18.609 -18.609 1 88.06 175 TRP B N 1
ATOM 4535 C CA . TRP B 1 175 ? 15.867 -19.188 -17.281 1 88.06 175 TRP B CA 1
ATOM 4536 C C . TRP B 1 175 ? 16.156 -18.172 -16.188 1 88.06 175 TRP B C 1
ATOM 4538 O O . TRP B 1 175 ? 16.797 -17.141 -16.422 1 88.06 175 TRP B O 1
ATOM 4548 N N . MET B 1 176 ? 15.609 -18.453 -15.094 1 88.19 176 MET B N 1
ATOM 4549 C CA . MET B 1 176 ? 15.922 -17.734 -13.859 1 88.19 176 MET B CA 1
ATOM 4550 C C . MET B 1 176 ? 16.344 -18.719 -12.766 1 88.19 176 MET B C 1
ATOM 4552 O O . MET B 1 176 ? 16.062 -19.906 -12.836 1 88.19 176 MET B O 1
ATOM 4556 N N . LEU B 1 177 ? 17.078 -18.141 -11.875 1 88.56 177 LEU B N 1
ATOM 4557 C CA . LEU B 1 177 ? 17.422 -18.906 -10.68 1 88.56 177 LEU B CA 1
ATOM 4558 C C . LEU B 1 177 ? 16.406 -18.672 -9.57 1 88.56 177 LEU B C 1
ATOM 4560 O O . LEU B 1 177 ? 16.156 -17.531 -9.1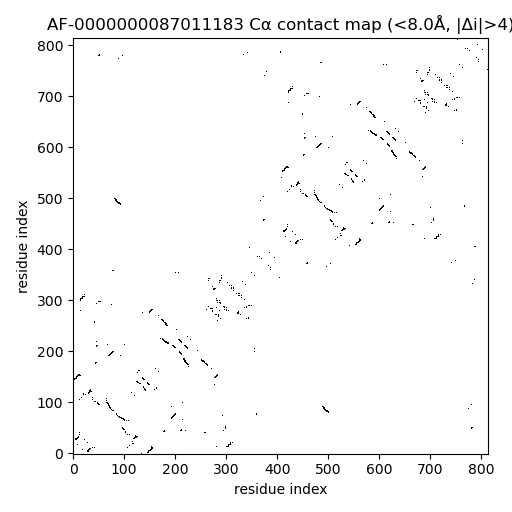88 1 88.56 177 LEU B O 1
ATOM 4564 N N . GLY B 1 178 ? 15.82 -19.75 -9.141 1 90.44 178 GLY B N 1
ATOM 4565 C CA . GLY B 1 178 ? 15.016 -19.703 -7.934 1 90.44 178 GLY B CA 1
ATOM 4566 C C . GLY B 1 178 ? 15.734 -20.266 -6.723 1 90.44 178 GLY B C 1
ATOM 4567 O O . GLY B 1 178 ? 16.25 -21.391 -6.762 1 90.44 178 GLY B O 1
ATOM 4568 N N . VAL B 1 179 ? 15.82 -19.5 -5.707 1 91.56 179 VAL B N 1
ATOM 4569 C CA . VAL B 1 179 ? 16.406 -19.938 -4.449 1 91.56 179 VAL B CA 1
ATOM 4570 C C . VAL B 1 179 ? 15.406 -19.75 -3.314 1 91.56 179 VAL B C 1
ATOM 4572 O O . VAL B 1 179 ? 14.633 -18.797 -3.312 1 91.56 179 VAL B O 1
ATOM 4575 N N . LYS B 1 180 ? 15.422 -20.703 -2.426 1 93.25 180 LYS B N 1
ATOM 4576 C CA . LYS B 1 180 ? 14.422 -20.641 -1.369 1 93.25 180 LYS B CA 1
ATOM 4577 C C . LYS B 1 180 ? 14.945 -21.266 -0.078 1 93.25 180 LYS B C 1
ATOM 4579 O O . LYS B 1 180 ? 15.68 -22.25 -0.115 1 93.25 180 LYS B O 1
ATOM 4584 N N . GLU B 1 181 ? 14.578 -20.688 1.003 1 94.69 181 GLU B N 1
ATOM 4585 C CA . GLU B 1 181 ? 14.773 -21.219 2.346 1 94.69 181 GLU B CA 1
ATOM 4586 C C . GLU B 1 181 ? 13.438 -21.391 3.07 1 94.69 181 GLU B C 1
ATOM 4588 O O . GLU B 1 181 ? 12.523 -20.578 2.9 1 94.69 181 GLU B O 1
ATOM 4593 N N . ILE B 1 182 ? 13.367 -22.469 3.766 1 95.12 182 ILE B N 1
ATOM 4594 C CA . ILE B 1 182 ? 12.266 -22.625 4.707 1 95.12 182 ILE B CA 1
ATOM 4595 C C . ILE B 1 182 ? 12.742 -22.281 6.117 1 95.12 182 ILE B C 1
ATOM 4597 O O . ILE B 1 182 ? 13.664 -22.906 6.641 1 95.12 182 ILE B O 1
ATOM 4601 N N . ILE B 1 183 ? 12.086 -21.328 6.676 1 96.5 183 ILE B N 1
ATOM 4602 C CA . ILE B 1 183 ? 12.539 -20.797 7.953 1 96.5 183 ILE B CA 1
ATOM 4603 C C . ILE B 1 183 ? 11.5 -21.094 9.039 1 96.5 183 ILE B C 1
ATOM 4605 O O . ILE B 1 183 ? 10.328 -20.734 8.898 1 96.5 183 ILE B O 1
ATOM 4609 N N . LYS B 1 184 ? 11.93 -21.75 10.07 1 96.25 184 LYS B N 1
ATOM 4610 C CA . LYS B 1 184 ? 11.086 -21.906 11.242 1 96.25 184 LYS B CA 1
ATOM 4611 C C . LYS B 1 184 ? 11.062 -20.641 12.086 1 96.25 184 LYS B C 1
ATOM 4613 O O . LYS B 1 184 ? 12.102 -20.188 12.57 1 96.25 184 LYS B O 1
ATOM 4618 N N . THR B 1 185 ? 9.977 -20.016 12.172 1 92.25 185 THR B N 1
ATOM 4619 C CA . THR B 1 185 ? 9.82 -18.797 12.938 1 92.25 185 THR B CA 1
ATOM 4620 C C . THR B 1 185 ? 8.391 -18.656 13.453 1 92.25 185 THR B C 1
ATOM 4622 O O . THR B 1 185 ? 7.523 -19.469 13.125 1 92.25 185 THR B O 1
ATOM 4625 N N . ASP B 1 186 ? 8.141 -17.734 14.367 1 88.25 186 ASP B N 1
ATOM 4626 C CA . ASP B 1 186 ? 6.793 -17.438 14.844 1 88.25 186 ASP B CA 1
ATOM 4627 C C . ASP B 1 186 ? 5.977 -16.719 13.781 1 88.25 186 ASP B C 1
ATOM 4629 O O . ASP B 1 186 ? 6.309 -15.594 13.391 1 88.25 186 ASP B O 1
ATOM 4633 N N . VAL B 1 187 ? 5.008 -17.547 13.328 1 86.88 187 VAL B N 1
ATOM 4634 C CA . VAL B 1 187 ? 4.078 -16.953 12.383 1 86.88 187 VAL B CA 1
ATOM 4635 C C . VAL B 1 187 ? 2.969 -16.219 13.133 1 86.88 187 VAL B C 1
ATOM 4637 O O . VAL B 1 187 ? 2.207 -16.844 13.883 1 86.88 187 VAL B O 1
ATOM 4640 N N . ASN B 1 188 ? 2.988 -14.953 13.367 1 83.31 188 ASN B N 1
ATOM 4641 C CA . ASN B 1 188 ? 2.037 -14.141 14.125 1 83.31 188 ASN B CA 1
ATOM 4642 C C . ASN B 1 188 ? 0.806 -13.805 13.289 1 83.31 188 ASN B C 1
ATOM 4644 O O . ASN B 1 188 ? 0.442 -12.633 13.156 1 83.31 188 ASN B O 1
ATOM 4648 N N . LEU B 1 189 ? 0.094 -14.812 12.711 1 89.19 189 LEU B N 1
ATOM 4649 C CA . LEU B 1 189 ? -1.154 -14.695 11.969 1 89.19 189 LEU B CA 1
ATOM 4650 C C . LEU B 1 189 ? -2.141 -15.781 12.391 1 89.19 189 LEU B C 1
ATOM 4652 O O . LEU B 1 189 ? -1.733 -16.875 12.781 1 89.19 189 LEU B O 1
ATOM 4656 N N . PRO B 1 190 ? -3.412 -15.492 12.359 1 87.81 190 PRO B N 1
ATOM 4657 C CA . PRO B 1 190 ? -4.391 -16.562 12.594 1 87.81 190 PRO B CA 1
ATOM 4658 C C . PRO B 1 190 ? -4.195 -17.75 11.664 1 87.81 190 PRO B C 1
ATOM 4660 O O . PRO B 1 190 ? -3.688 -17.594 10.547 1 87.81 190 PRO B O 1
ATOM 4663 N N . GLU B 1 191 ? -4.605 -18.938 12.117 1 86.5 191 GLU B N 1
ATOM 4664 C CA . GLU B 1 191 ? -4.344 -20.203 11.43 1 86.5 191 GLU B CA 1
ATOM 4665 C C . GLU B 1 191 ? -4.93 -20.188 10.023 1 86.5 191 GLU B C 1
ATOM 4667 O O . GLU B 1 191 ? -4.395 -20.828 9.117 1 86.5 191 GLU B O 1
ATOM 4672 N N . ASN B 1 192 ? -5.957 -19.516 9.781 1 89.75 192 ASN B N 1
ATOM 4673 C CA . ASN B 1 192 ? -6.621 -19.547 8.484 1 89.75 192 ASN B CA 1
ATOM 4674 C C . ASN B 1 192 ? -6.262 -18.344 7.641 1 89.75 192 ASN B C 1
ATOM 4676 O O . ASN B 1 192 ? -6.98 -18 6.699 1 89.75 192 ASN B O 1
ATOM 4680 N N . GLU B 1 193 ? -5.195 -17.734 8.008 1 94.69 193 GLU B N 1
ATOM 4681 C CA . GLU B 1 193 ? -4.746 -16.562 7.254 1 94.69 193 GLU B CA 1
ATOM 4682 C C . GLU B 1 193 ? -3.279 -16.688 6.863 1 94.69 193 GLU B C 1
ATOM 4684 O O . GLU B 1 193 ? -2.439 -17.062 7.688 1 94.69 193 GLU B O 1
ATOM 4689 N N . GLY B 1 194 ? -3.014 -16.547 5.598 1 96.62 194 GLY B N 1
ATOM 4690 C CA . GLY B 1 194 ? -1.655 -16.516 5.078 1 96.62 194 GLY B CA 1
ATOM 4691 C C . GLY B 1 194 ? -1.356 -15.273 4.258 1 96.62 194 GLY B C 1
ATOM 4692 O O . GLY B 1 194 ? -2.271 -14.633 3.744 1 96.62 194 GLY B O 1
ATOM 4693 N N . GLU B 1 195 ? -0.069 -14.984 4.219 1 96.56 195 GLU B N 1
ATOM 4694 C CA . GLU B 1 195 ? 0.372 -13.797 3.49 1 96.56 195 GLU B CA 1
ATOM 4695 C C . GLU B 1 195 ? 1.433 -14.156 2.451 1 96.56 195 GLU B C 1
ATOM 4697 O O . GLU B 1 195 ? 2.287 -15.008 2.691 1 96.56 195 GLU B O 1
ATOM 4702 N N . VAL B 1 196 ? 1.292 -13.539 1.316 1 96.06 196 VAL B N 1
ATOM 4703 C CA . VAL B 1 196 ? 2.334 -13.578 0.295 1 96.06 196 VAL B CA 1
ATOM 4704 C C . VAL B 1 196 ? 2.941 -12.188 0.123 1 96.06 196 VAL B C 1
ATOM 4706 O O . VAL B 1 196 ? 2.223 -11.219 -0.12 1 96.06 196 VAL B O 1
ATOM 4709 N N . ARG B 1 197 ? 4.25 -12.125 0.275 1 95.75 197 ARG B N 1
ATOM 4710 C CA . ARG B 1 197 ? 4.992 -10.883 0.043 1 95.75 197 ARG B CA 1
ATOM 4711 C C . ARG B 1 197 ? 5.855 -10.992 -1.207 1 95.75 197 ARG B C 1
ATOM 4713 O O . ARG B 1 197 ? 6.598 -11.961 -1.375 1 95.75 197 ARG B O 1
ATOM 4720 N N . THR B 1 198 ? 5.66 -10.102 -2.055 1 94.06 198 THR B N 1
ATOM 4721 C CA . THR B 1 198 ? 6.531 -9.93 -3.211 1 94.06 198 THR B CA 1
ATOM 4722 C C . THR B 1 198 ? 7.414 -8.695 -3.045 1 94.06 198 THR B C 1
ATOM 4724 O O . THR B 1 198 ? 6.914 -7.598 -2.807 1 94.06 198 THR B O 1
ATOM 4727 N N . ILE B 1 199 ? 8.703 -8.906 -3.189 1 93.94 199 ILE B N 1
ATOM 4728 C CA . ILE B 1 199 ? 9.641 -7.852 -2.822 1 93.94 199 ILE B CA 1
ATOM 4729 C C . ILE B 1 199 ? 10.586 -7.574 -3.988 1 93.94 199 ILE B C 1
ATOM 4731 O O . ILE B 1 199 ? 11.172 -8.5 -4.559 1 93.94 199 ILE B O 1
ATOM 4735 N N . VAL B 1 200 ? 10.727 -6.332 -4.316 1 90.75 200 VAL B N 1
ATOM 4736 C CA . VAL B 1 200 ? 11.648 -5.941 -5.379 1 90.75 200 VAL B CA 1
ATOM 4737 C C . VAL B 1 200 ? 12.625 -4.891 -4.859 1 90.75 200 VAL B C 1
ATOM 4739 O O . VAL B 1 200 ? 12.281 -4.102 -3.975 1 90.75 200 VAL B O 1
ATOM 4742 N N . GLY B 1 201 ? 13.844 -4.957 -5.301 1 88.69 201 GLY B N 1
ATOM 4743 C CA . GLY B 1 201 ? 14.836 -3.926 -5.035 1 88.69 201 GLY B CA 1
ATOM 4744 C C . GLY B 1 201 ? 15.539 -4.105 -3.701 1 88.69 201 GLY B C 1
ATOM 4745 O O . GLY B 1 201 ? 16.281 -3.225 -3.26 1 88.69 201 GLY B O 1
ATOM 4746 N N . ALA B 1 202 ? 15.312 -5.18 -3.062 1 88.69 202 ALA B N 1
ATOM 4747 C CA . ALA B 1 202 ? 15.898 -5.391 -1.743 1 88.69 202 ALA B CA 1
ATOM 4748 C C . ALA B 1 202 ? 17.406 -5.582 -1.841 1 88.69 202 ALA B C 1
ATOM 4750 O O . ALA B 1 202 ? 18.156 -5.195 -0.935 1 88.69 202 ALA B O 1
ATOM 4751 N N . ILE B 1 203 ? 17.766 -6.277 -2.91 1 85.69 203 ILE B N 1
ATOM 4752 C CA . ILE B 1 203 ? 19.188 -6.461 -3.141 1 85.69 203 ILE B CA 1
ATOM 4753 C C . ILE B 1 203 ? 19.625 -5.652 -4.363 1 85.69 203 ILE B C 1
ATOM 4755 O O . ILE B 1 203 ? 19.203 -5.941 -5.484 1 85.69 203 ILE B O 1
ATOM 4759 N N . LYS B 1 204 ? 20.5 -4.738 -4.043 1 79.38 204 LYS B N 1
ATOM 4760 C CA . LYS B 1 204 ? 20.922 -3.834 -5.105 1 79.38 204 LYS B CA 1
ATOM 4761 C C . LYS B 1 204 ? 21.672 -4.594 -6.203 1 79.38 204 LYS B C 1
ATOM 4763 O O . LYS B 1 204 ? 22.5 -5.461 -5.918 1 79.38 204 LYS B O 1
ATOM 4768 N N . GLY B 1 205 ? 21.297 -4.262 -7.441 1 76.69 205 GLY B N 1
ATOM 4769 C CA . GLY B 1 205 ? 22.031 -4.801 -8.578 1 76.69 205 GLY B CA 1
ATOM 4770 C C . GLY B 1 205 ? 21.484 -6.133 -9.055 1 76.69 205 GLY B C 1
ATOM 4771 O O . GLY B 1 205 ? 21.875 -6.621 -10.125 1 76.69 205 GLY B O 1
ATOM 4772 N N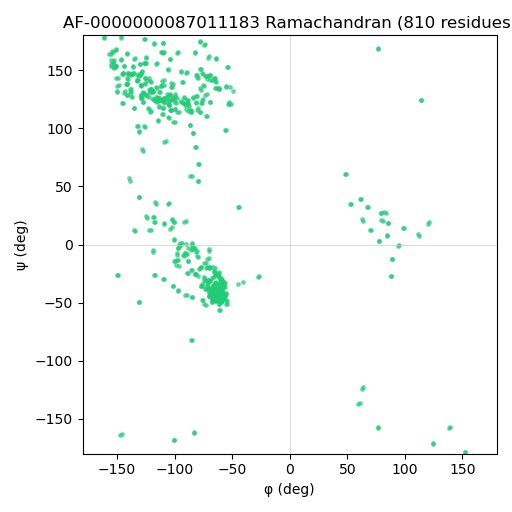 . VAL B 1 206 ? 20.672 -6.734 -8.32 1 80 206 VAL B N 1
ATOM 4773 C CA . VAL B 1 206 ? 20.109 -8.031 -8.695 1 80 206 VAL B CA 1
ATOM 4774 C C . VAL B 1 206 ? 18.797 -7.824 -9.438 1 80 206 VAL B C 1
ATOM 4776 O O . VAL B 1 206 ? 17.922 -7.09 -8.969 1 80 206 VAL B O 1
ATOM 4779 N N . LYS B 1 207 ? 18.719 -8.422 -10.609 1 82.94 207 LYS B N 1
ATOM 4780 C CA . LYS B 1 207 ? 17.5 -8.359 -11.391 1 82.94 207 LYS B CA 1
ATOM 4781 C C . LYS B 1 207 ? 16.547 -9.492 -11.016 1 82.94 207 LYS B C 1
ATOM 4783 O O . LYS B 1 207 ? 16.891 -10.664 -11.141 1 82.94 207 LYS B O 1
ATOM 4788 N N . GLY B 1 208 ? 15.5 -9.18 -10.602 1 86.19 208 GLY B N 1
ATOM 4789 C CA . GLY B 1 208 ? 14.516 -10.117 -10.094 1 86.19 208 GLY B CA 1
ATOM 4790 C C . GLY B 1 208 ? 13.82 -9.641 -8.836 1 86.19 208 GLY B C 1
ATOM 4791 O O . GLY B 1 208 ? 13.688 -8.438 -8.617 1 86.19 208 GLY B O 1
ATOM 4792 N N . GLY B 1 209 ? 13.289 -10.586 -8.117 1 88.19 209 GLY B N 1
ATOM 4793 C CA . GLY B 1 209 ? 12.539 -10.25 -6.918 1 88.19 209 GLY B CA 1
ATOM 4794 C C . GLY B 1 209 ? 12.531 -11.359 -5.887 1 88.19 209 GLY B C 1
ATOM 4795 O O . GLY B 1 209 ? 13.102 -12.43 -6.113 1 88.19 209 GLY B O 1
ATOM 4796 N N . GLY B 1 210 ? 12.141 -10.945 -4.777 1 92.38 210 GLY B N 1
ATOM 4797 C CA . GLY B 1 210 ? 12.016 -11.898 -3.68 1 92.38 210 GLY B CA 1
ATOM 4798 C C . GLY B 1 210 ? 10.578 -12.156 -3.27 1 92.38 210 GLY B C 1
ATOM 4799 O O . GLY B 1 210 ? 9.664 -11.461 -3.723 1 92.38 210 GLY B O 1
ATOM 4800 N N . PHE B 1 211 ? 10.445 -13.227 -2.502 1 95.19 211 PHE B N 1
ATOM 4801 C CA . PHE B 1 211 ? 9.109 -13.578 -2.018 1 95.19 211 PHE B CA 1
ATOM 4802 C C . PHE B 1 211 ? 9.18 -14.141 -0.602 1 95.19 211 PHE B C 1
ATOM 4804 O O . PHE B 1 211 ? 10.219 -14.641 -0.178 1 95.19 211 PHE B O 1
ATOM 4811 N N . VAL B 1 212 ? 8.141 -14 0.119 1 96.69 212 VAL B N 1
ATOM 4812 C CA . VAL B 1 212 ? 7.91 -14.625 1.418 1 96.69 212 VAL B CA 1
ATOM 4813 C C . VAL B 1 212 ? 6.492 -15.188 1.48 1 96.69 212 VAL B C 1
ATOM 4815 O O . VAL B 1 212 ? 5.52 -14.453 1.318 1 96.69 212 VAL B O 1
ATOM 4818 N N . TYR B 1 213 ? 6.387 -16.438 1.628 1 96.5 213 TYR B N 1
ATOM 4819 C CA . TYR B 1 213 ? 5.09 -17.094 1.775 1 96.5 213 TYR B CA 1
ATOM 4820 C C . TYR B 1 213 ? 4.918 -17.656 3.182 1 96.5 213 TYR B C 1
ATOM 4822 O O . TYR B 1 213 ? 5.836 -18.281 3.723 1 96.5 213 TYR B O 1
ATOM 4830 N N . THR B 1 214 ? 3.766 -17.453 3.736 1 96.75 214 THR B N 1
ATOM 4831 C CA . THR B 1 214 ? 3.473 -17.922 5.082 1 96.75 214 THR B CA 1
ATOM 4832 C C . THR B 1 214 ? 2.902 -19.344 5.039 1 96.75 214 THR B C 1
ATOM 4834 O O . THR B 1 214 ? 1.89 -19.594 4.379 1 96.75 214 THR B O 1
ATOM 4837 N N . ASN B 1 215 ? 3.57 -20.203 5.699 1 96.31 215 ASN B N 1
ATOM 4838 C CA . ASN B 1 215 ? 3.051 -21.562 5.906 1 96.31 215 ASN B CA 1
ATOM 4839 C C . ASN B 1 215 ? 2.443 -21.719 7.297 1 96.31 215 ASN B C 1
ATOM 4841 O O . ASN B 1 215 ? 2.088 -20.734 7.941 1 96.31 215 ASN B O 1
ATOM 4845 N N . LYS B 1 216 ? 2.15 -22.953 7.695 1 94.81 216 LYS B N 1
ATOM 4846 C CA . LYS B 1 216 ? 1.521 -23.172 8.992 1 94.81 216 LYS B CA 1
ATOM 4847 C C . LYS B 1 216 ? 2.439 -22.734 10.133 1 94.81 216 LYS B C 1
ATOM 4849 O O . LYS B 1 216 ? 2.057 -21.906 10.969 1 94.81 216 LYS B O 1
ATOM 4854 N N . ASP B 1 217 ? 3.75 -23.203 10.062 1 93.19 217 ASP B N 1
ATOM 4855 C CA . ASP B 1 217 ? 4.68 -22.906 11.156 1 93.19 217 ASP B CA 1
ATOM 4856 C C . ASP B 1 217 ? 6.027 -22.438 10.609 1 93.19 217 ASP B C 1
ATOM 4858 O O . ASP B 1 217 ? 7.012 -22.391 11.352 1 93.19 217 ASP B O 1
ATOM 4862 N N . THR B 1 218 ? 6.051 -22.156 9.352 1 95.5 218 THR B N 1
ATOM 4863 C CA . THR B 1 218 ? 7.289 -21.734 8.711 1 95.5 218 THR B CA 1
ATOM 4864 C C . THR B 1 218 ? 7.023 -20.641 7.688 1 95.5 218 THR B C 1
ATOM 4866 O O . THR B 1 218 ? 5.867 -20.344 7.371 1 95.5 218 THR B O 1
ATOM 4869 N N . LEU B 1 219 ? 8.109 -20 7.328 1 96.56 219 LEU B N 1
ATOM 4870 C CA . LEU B 1 219 ? 8.094 -19.078 6.195 1 96.56 219 LEU B CA 1
ATOM 4871 C C . LEU B 1 219 ? 8.938 -19.625 5.043 1 96.56 219 LEU B C 1
ATOM 4873 O O . LEU B 1 219 ? 10.016 -20.188 5.266 1 96.56 219 LEU B O 1
ATOM 4877 N N . SER B 1 220 ? 8.352 -19.609 3.867 1 96.12 220 SER B N 1
ATOM 4878 C CA . SER B 1 220 ? 9.164 -19.797 2.666 1 96.12 220 SER B CA 1
ATOM 4879 C C . SER B 1 220 ? 9.75 -18.469 2.188 1 96.12 220 SER B C 1
ATOM 4881 O O . SER B 1 220 ? 9.008 -17.578 1.793 1 96.12 220 SER B O 1
ATOM 4883 N N . VAL B 1 221 ? 11.039 -18.328 2.242 1 96.31 221 VAL B N 1
ATOM 4884 C CA . VAL B 1 221 ? 11.734 -17.109 1.856 1 96.31 221 VAL B CA 1
ATOM 4885 C C . VAL B 1 221 ? 12.656 -17.391 0.672 1 96.31 221 VAL B C 1
ATOM 4887 O O . VAL B 1 221 ? 13.508 -18.281 0.74 1 96.31 221 VAL B O 1
ATOM 4890 N N . GLY B 1 222 ? 12.43 -16.609 -0.38 1 94.5 222 GLY B N 1
ATOM 4891 C CA . GLY B 1 222 ? 13.25 -16.906 -1.539 1 94.5 222 GLY B CA 1
ATOM 4892 C C . GLY B 1 222 ? 13.305 -15.766 -2.539 1 94.5 222 GLY B C 1
ATOM 4893 O O . GLY B 1 222 ? 12.781 -14.688 -2.285 1 94.5 222 GLY B O 1
ATOM 4894 N N . MET B 1 223 ? 14.109 -16.016 -3.604 1 92 223 MET B N 1
ATOM 4895 C CA . MET B 1 223 ? 14.258 -15.062 -4.695 1 92 223 MET B CA 1
ATOM 4896 C C . MET B 1 223 ? 14.242 -15.773 -6.047 1 92 223 MET B C 1
ATOM 4898 O O . MET B 1 223 ? 14.609 -16.938 -6.145 1 92 223 MET B O 1
ATOM 4902 N N . ALA B 1 224 ? 13.727 -15.133 -6.988 1 90.12 224 ALA B N 1
ATOM 4903 C CA . ALA B 1 224 ? 13.906 -15.469 -8.398 1 90.12 224 ALA B CA 1
ATOM 4904 C C . ALA B 1 224 ? 14.688 -14.391 -9.133 1 90.12 224 ALA B C 1
ATOM 4906 O O . ALA B 1 224 ? 14.258 -13.234 -9.203 1 90.12 224 ALA B O 1
ATOM 4907 N N . VAL B 1 225 ? 15.836 -14.781 -9.664 1 88.19 225 VAL B N 1
ATOM 4908 C CA . VAL B 1 225 ? 16.719 -13.773 -10.242 1 88.19 225 VAL B CA 1
ATOM 4909 C C . VAL B 1 225 ? 17.266 -14.266 -11.586 1 88.19 225 VAL B C 1
ATOM 4911 O O . VAL B 1 225 ? 17.375 -15.477 -11.812 1 88.19 225 VAL B O 1
ATOM 4914 N N . THR B 1 226 ? 17.562 -13.312 -12.375 1 84.5 226 THR B N 1
ATOM 4915 C CA . THR B 1 226 ? 18.156 -13.688 -13.656 1 84.5 226 THR B CA 1
ATOM 4916 C C . THR B 1 226 ? 19.625 -14.055 -13.484 1 84.5 226 THR B C 1
ATOM 4918 O O . THR B 1 226 ? 20.328 -13.461 -12.656 1 84.5 226 THR B O 1
ATOM 4921 N N . PHE B 1 227 ? 20.016 -14.898 -14.328 1 80.31 227 PHE B N 1
ATOM 4922 C CA . PHE B 1 227 ? 21.375 -15.391 -14.203 1 80.31 227 PHE B CA 1
ATOM 4923 C C . PHE B 1 227 ? 22.375 -14.297 -14.539 1 80.31 227 PHE B C 1
ATOM 4925 O O . PHE B 1 227 ? 23.469 -14.258 -13.969 1 80.31 227 PHE B O 1
ATOM 4932 N N . ASP B 1 228 ? 22.047 -13.43 -15.375 1 77.88 228 ASP B N 1
ATOM 4933 C CA . ASP B 1 228 ? 22.984 -12.406 -15.836 1 77.88 228 ASP B CA 1
ATOM 4934 C C . ASP B 1 228 ? 23.203 -11.344 -14.758 1 77.88 228 ASP B C 1
ATOM 4936 O O . ASP B 1 228 ? 24.141 -10.547 -14.844 1 77.88 228 ASP B O 1
ATOM 4940 N N . SER B 1 229 ? 22.375 -11.344 -13.852 1 75.88 229 SER B N 1
ATOM 4941 C CA . SER B 1 229 ? 22.5 -10.328 -12.82 1 75.88 229 SER B CA 1
ATOM 4942 C C . SER B 1 229 ? 23.328 -10.828 -11.641 1 75.88 229 SER B C 1
ATOM 4944 O O . SER B 1 229 ? 23.625 -10.062 -10.719 1 75.88 229 SER B O 1
ATOM 4946 N N . LEU B 1 230 ? 23.609 -12.062 -11.656 1 74.56 230 LEU B N 1
ATOM 4947 C CA . LEU B 1 230 ? 24.406 -12.641 -10.578 1 74.56 230 LEU B CA 1
ATOM 4948 C C . LEU B 1 230 ? 25.875 -12.266 -10.727 1 74.56 230 LEU B C 1
ATOM 4950 O O . LEU B 1 230 ? 26.406 -12.211 -11.844 1 74.56 230 LEU B O 1
ATOM 4954 N N . PRO B 1 231 ? 26.5 -11.664 -9.656 1 62.78 231 PRO B N 1
ATOM 4955 C CA . PRO B 1 231 ? 27.922 -11.336 -9.773 1 62.78 231 PRO B CA 1
ATOM 4956 C C . PRO B 1 231 ? 28.766 -12.531 -10.219 1 62.78 231 PRO B C 1
ATOM 4958 O O . PRO B 1 231 ? 28.422 -13.68 -9.93 1 62.78 231 PRO B O 1
ATOM 4961 N N . LYS B 1 232 ? 29.641 -12.188 -11.164 1 56.53 232 LYS B N 1
ATOM 4962 C CA . LYS B 1 232 ? 30.562 -13.18 -11.719 1 56.53 232 LYS B CA 1
ATOM 4963 C C . LYS B 1 232 ? 31.188 -14.031 -10.617 1 56.53 232 LYS B C 1
ATOM 4965 O O . LYS B 1 232 ? 31.719 -15.117 -10.891 1 56.53 232 LYS B O 1
ATOM 4970 N N . SER B 1 233 ? 31.406 -13.422 -9.523 1 49.94 233 SER B N 1
ATOM 4971 C CA . SER B 1 233 ? 32.031 -14.242 -8.492 1 49.94 233 SER B CA 1
ATOM 4972 C C . SER B 1 233 ? 31.094 -15.305 -7.961 1 49.94 233 SER B C 1
ATOM 4974 O O . SER B 1 233 ? 29.875 -15.133 -8.016 1 49.94 233 SER B O 1
ATOM 4976 N N . GLU B 1 234 ? 31.516 -16.391 -7.707 1 50.91 234 GLU B N 1
ATOM 4977 C CA . GLU B 1 234 ? 30.844 -17.578 -7.152 1 50.91 234 GLU B CA 1
ATOM 4978 C C . GLU B 1 234 ? 29.938 -17.188 -5.984 1 50.91 234 GLU B C 1
ATOM 4980 O O . GLU B 1 234 ? 30.281 -17.422 -4.824 1 50.91 234 GLU B O 1
ATOM 4985 N N . PHE B 1 235 ? 29.375 -16.078 -6 1 55.44 235 PHE B N 1
ATOM 4986 C CA . PHE B 1 235 ? 28.422 -15.875 -4.906 1 55.44 235 PHE B CA 1
ATOM 4987 C C . PHE B 1 235 ? 27.359 -16.969 -4.898 1 55.44 235 PHE B C 1
ATOM 4989 O O . PHE B 1 235 ? 26.578 -17.094 -5.844 1 55.44 235 PHE B O 1
ATOM 4996 N N . PRO B 1 236 ? 27.609 -17.922 -4.031 1 69.56 236 PRO B N 1
ATOM 4997 C CA . PRO B 1 236 ? 26.672 -19.047 -3.938 1 69.56 236 PRO B CA 1
ATOM 4998 C C . PRO B 1 236 ? 25.219 -18.594 -3.74 1 69.56 236 PRO B C 1
ATOM 5000 O O . PRO B 1 236 ? 24.969 -17.578 -3.105 1 69.56 236 PRO B O 1
ATOM 5003 N N . ALA B 1 237 ? 24.375 -19 -4.625 1 77.81 237 ALA B N 1
ATOM 5004 C CA . ALA B 1 237 ? 22.922 -18.812 -4.508 1 77.81 237 ALA B CA 1
ATOM 5005 C C . ALA B 1 237 ? 22.5 -18.734 -3.041 1 77.81 237 ALA B C 1
ATOM 5007 O O . ALA B 1 237 ? 21.609 -17.969 -2.686 1 77.81 237 ALA B O 1
ATOM 5008 N N . LYS B 1 238 ? 23.266 -19.359 -2.25 1 81.69 238 LYS B N 1
ATOM 5009 C CA . LYS B 1 238 ? 22.984 -19.422 -0.821 1 81.69 238 LYS B CA 1
ATOM 5010 C C . LYS B 1 238 ? 23.219 -18.062 -0.159 1 81.69 238 LYS B C 1
ATOM 5012 O O . LYS B 1 238 ? 22.438 -17.641 0.705 1 81.69 238 LYS B O 1
ATOM 5017 N N . ASP B 1 239 ? 24.219 -17.406 -0.614 1 86.31 239 ASP B N 1
ATOM 5018 C CA . ASP B 1 239 ? 24.547 -16.094 -0.042 1 86.31 239 ASP B CA 1
ATOM 5019 C C . ASP B 1 239 ? 23.5 -15.055 -0.426 1 86.31 239 ASP B C 1
ATOM 5021 O O . ASP B 1 239 ? 23.203 -14.156 0.357 1 86.31 239 ASP B O 1
ATOM 5025 N N . LEU B 1 240 ? 22.984 -15.242 -1.531 1 87.62 240 LEU B N 1
ATOM 5026 C CA . LEU B 1 240 ? 22 -14.305 -2.037 1 87.62 240 LEU B CA 1
ATOM 5027 C C . LEU B 1 240 ? 20.719 -14.344 -1.191 1 87.62 240 LEU B C 1
ATOM 5029 O O . LEU B 1 240 ? 20.234 -13.305 -0.741 1 87.62 240 LEU B O 1
ATOM 5033 N N . VAL B 1 241 ? 20.266 -15.492 -0.92 1 91.5 241 VAL B N 1
ATOM 5034 C CA . VAL B 1 241 ? 19.016 -15.625 -0.174 1 91.5 241 VAL B CA 1
ATOM 5035 C C . VAL B 1 241 ? 19.234 -15.227 1.284 1 91.5 241 VAL B C 1
ATOM 5037 O O . VAL B 1 241 ? 18.359 -14.664 1.924 1 91.5 241 VAL B O 1
ATOM 5040 N N . GLU B 1 242 ? 20.391 -15.523 1.741 1 92.31 242 GLU B N 1
ATOM 5041 C CA . GLU B 1 242 ? 20.719 -15.117 3.104 1 92.31 242 GLU B CA 1
ATOM 5042 C C . GLU B 1 242 ? 20.75 -13.594 3.238 1 92.31 242 GLU B C 1
ATOM 5044 O O . GLU B 1 242 ? 20.188 -13.039 4.184 1 92.31 242 GLU B O 1
ATOM 5049 N N . ALA B 1 243 ? 21.422 -12.977 2.316 1 91.75 243 ALA B N 1
ATOM 5050 C CA . ALA B 1 243 ? 21.469 -11.523 2.311 1 91.75 243 ALA B CA 1
ATOM 5051 C C . ALA B 1 243 ? 20.062 -10.93 2.199 1 91.75 243 ALA B C 1
ATOM 5053 O O . ALA B 1 243 ? 19.75 -9.938 2.863 1 91.75 243 ALA B O 1
ATOM 5054 N N . PHE B 1 244 ? 19.297 -11.477 1.406 1 94 244 PHE B N 1
ATOM 5055 C CA . PHE B 1 244 ? 17.906 -11.047 1.231 1 94 244 PHE B CA 1
ATOM 5056 C C . PHE B 1 244 ? 17.125 -11.195 2.533 1 94 244 PHE B C 1
ATOM 5058 O O . PHE B 1 244 ? 16.469 -10.25 2.977 1 94 244 PHE B O 1
ATOM 5065 N N . ARG B 1 245 ? 17.219 -12.375 3.113 1 95.19 245 ARG B N 1
ATOM 5066 C CA . ARG B 1 245 ? 16.531 -12.648 4.371 1 95.19 245 ARG B CA 1
ATOM 5067 C C . ARG B 1 245 ? 16.922 -11.641 5.441 1 95.19 245 ARG B C 1
ATOM 5069 O O . ARG B 1 245 ? 16.062 -11.117 6.152 1 95.19 245 ARG B O 1
ATOM 5076 N N . GLU B 1 246 ? 18.156 -11.312 5.535 1 93.5 246 GLU B N 1
ATOM 5077 C CA . GLU B 1 246 ? 18.656 -10.336 6.504 1 93.5 246 GLU B CA 1
ATOM 5078 C C . GLU B 1 246 ? 18.109 -8.938 6.199 1 93.5 246 GLU B C 1
ATOM 5080 O O . GLU B 1 246 ? 17.703 -8.211 7.109 1 93.5 246 GLU B O 1
ATOM 5085 N N . ARG B 1 247 ? 18.109 -8.617 4.949 1 92.56 247 ARG B N 1
ATOM 5086 C CA . ARG B 1 247 ? 17.656 -7.305 4.5 1 92.56 247 ARG B CA 1
ATOM 5087 C C . ARG B 1 247 ? 16.188 -7.07 4.883 1 92.56 247 ARG B C 1
ATOM 5089 O O . ARG B 1 247 ? 15.812 -5.957 5.242 1 92.56 247 ARG B O 1
ATOM 5096 N N . ILE B 1 248 ? 15.445 -8.102 4.812 1 94.06 248 ILE B N 1
ATOM 5097 C CA . ILE B 1 248 ? 14.016 -7.918 5.059 1 94.06 248 ILE B CA 1
ATOM 5098 C C . ILE B 1 248 ? 13.695 -8.242 6.516 1 94.06 248 ILE B C 1
ATOM 5100 O O . ILE B 1 248 ? 12.539 -8.211 6.922 1 94.06 248 ILE B O 1
ATOM 5104 N N . GLY B 1 249 ? 14.703 -8.625 7.266 1 92.56 249 GLY B N 1
ATOM 5105 C CA . GLY B 1 249 ? 14.594 -8.711 8.711 1 92.56 249 GLY B CA 1
ATOM 5106 C C . GLY B 1 249 ? 13.945 -9.992 9.195 1 92.56 249 GLY B C 1
ATOM 5107 O O . GLY B 1 249 ? 13.258 -10.008 10.211 1 92.56 249 GLY B O 1
ATOM 5108 N N . ILE B 1 250 ? 14.031 -11.031 8.5 1 94.31 250 ILE B N 1
ATOM 5109 C CA . ILE B 1 250 ? 13.477 -12.305 8.922 1 94.31 250 ILE B CA 1
ATOM 5110 C C . ILE B 1 250 ? 14.555 -13.133 9.617 1 94.31 250 ILE B C 1
ATOM 5112 O O . ILE B 1 250 ? 15.617 -13.391 9.047 1 94.31 250 ILE B O 1
ATOM 5116 N N . GLU B 1 251 ? 14.266 -13.492 10.781 1 92.19 251 GLU B N 1
ATOM 5117 C CA . GLU B 1 251 ? 15.148 -14.344 11.578 1 92.19 251 GLU B CA 1
ATOM 5118 C C . GLU B 1 251 ? 14.492 -15.688 11.891 1 92.19 251 GLU B C 1
ATOM 5120 O O . GLU B 1 251 ? 13.273 -15.812 11.82 1 92.19 251 GLU B O 1
ATOM 5125 N N . GLY B 1 252 ? 15.289 -16.672 12.141 1 93.25 252 GLY B N 1
ATOM 5126 C CA . GLY B 1 252 ? 14.797 -17.984 12.5 1 93.25 252 GLY B CA 1
ATOM 5127 C C . GLY B 1 252 ? 15.742 -19.109 12.109 1 93.25 252 GLY B C 1
ATOM 5128 O O . GLY B 1 252 ? 16.844 -18.859 11.617 1 93.25 252 GLY B O 1
ATOM 5129 N N . GLU B 1 253 ? 15.312 -20.344 12.398 1 95.75 253 GLU B N 1
ATOM 5130 C CA . GLU B 1 253 ? 16.094 -21.531 12.062 1 95.75 253 GLU B CA 1
ATOM 5131 C C . GLU B 1 253 ? 15.844 -21.969 10.625 1 95.75 253 GLU B C 1
ATOM 5133 O O . GLU B 1 253 ? 14.695 -22.141 10.203 1 95.75 253 GLU B O 1
ATOM 5138 N N . ILE B 1 254 ? 16.906 -22.125 9.867 1 94.94 254 ILE B N 1
ATOM 5139 C CA . ILE B 1 254 ? 16.781 -22.594 8.492 1 94.94 254 ILE B CA 1
ATOM 5140 C C . ILE B 1 254 ? 16.547 -24.094 8.484 1 94.94 254 ILE B C 1
ATOM 5142 O O . ILE B 1 254 ? 17.406 -24.875 8.93 1 94.94 254 ILE B O 1
ATOM 5146 N N . LEU B 1 255 ? 15.461 -24.5 7.906 1 93.12 255 LEU B N 1
ATOM 5147 C CA . LEU B 1 255 ? 15.117 -25.922 7.883 1 93.12 255 LEU B CA 1
ATOM 5148 C C . LEU B 1 255 ? 15.539 -26.562 6.566 1 93.12 255 LEU B C 1
ATOM 5150 O O . LEU B 1 255 ? 15.914 -27.734 6.531 1 93.12 255 LEU B O 1
ATOM 5154 N N . GLU B 1 256 ? 15.359 -25.859 5.527 1 89.88 256 GLU B N 1
ATOM 5155 C CA . GLU B 1 256 ? 15.648 -26.359 4.184 1 89.88 256 GLU B CA 1
ATOM 5156 C C . GLU B 1 256 ? 16.188 -25.25 3.285 1 89.88 256 GLU B C 1
ATOM 5158 O O . GLU B 1 256 ? 15.852 -24.078 3.471 1 89.88 256 GLU B O 1
ATOM 5163 N N . TYR B 1 257 ? 17 -25.609 2.426 1 90 257 TYR B N 1
ATOM 5164 C CA . TYR B 1 257 ? 17.5 -24.75 1.354 1 90 257 TYR B CA 1
ATOM 5165 C C . TYR B 1 257 ? 17.359 -25.438 -0 1 90 257 TYR B C 1
ATOM 5167 O O . TYR B 1 257 ? 17.609 -26.641 -0.12 1 90 257 TYR B O 1
ATOM 5175 N N . SER B 1 258 ? 16.906 -24.672 -0.96 1 88.62 258 SER B N 1
ATOM 5176 C CA . SER B 1 258 ? 16.812 -25.234 -2.307 1 88.62 258 SER B CA 1
ATOM 5177 C C . SER B 1 258 ? 17.125 -24.172 -3.361 1 88.62 258 SER B C 1
ATOM 5179 O O . SER B 1 258 ? 16.859 -22.984 -3.158 1 88.62 258 SER B O 1
ATOM 5181 N N . ALA B 1 259 ? 17.703 -24.609 -4.406 1 88.56 259 ALA B N 1
ATOM 5182 C CA . ALA B 1 259 ? 17.969 -23.781 -5.578 1 88.56 259 ALA B CA 1
ATOM 5183 C C . ALA B 1 259 ? 17.688 -24.531 -6.871 1 88.56 259 ALA B C 1
ATOM 5185 O O . ALA B 1 259 ? 17.984 -25.734 -6.977 1 88.56 259 ALA B O 1
ATOM 5186 N N . HIS B 1 260 ? 16.969 -23.891 -7.723 1 87.56 260 HIS B N 1
ATOM 5187 C CA . HIS B 1 260 ? 16.625 -24.531 -8.992 1 87.56 260 HIS B CA 1
ATOM 5188 C C . HIS B 1 260 ? 16.438 -23.484 -10.094 1 87.56 260 HIS B C 1
ATOM 5190 O O . HIS B 1 260 ? 16.047 -22.359 -9.82 1 87.56 260 HIS B O 1
ATOM 5196 N N . ALA B 1 261 ? 16.656 -23.922 -11.273 1 88.69 261 ALA B N 1
ATOM 5197 C CA . ALA B 1 261 ? 16.344 -23.078 -12.422 1 88.69 261 ALA B CA 1
ATOM 5198 C C . ALA B 1 261 ? 14.844 -23.141 -12.742 1 88.69 261 ALA B C 1
ATOM 5200 O O . ALA B 1 261 ? 14.219 -24.203 -12.594 1 88.69 261 ALA B O 1
ATOM 5201 N N . ILE B 1 262 ? 14.305 -22.047 -13.156 1 88.75 262 ILE B N 1
ATOM 5202 C CA . ILE B 1 262 ? 12.906 -21.984 -13.562 1 88.75 262 ILE B CA 1
ATOM 5203 C C . ILE B 1 262 ? 12.797 -21.344 -14.945 1 88.75 262 ILE B C 1
ATOM 5205 O O . ILE B 1 262 ? 13.625 -20.516 -15.312 1 88.75 262 ILE B O 1
ATOM 5209 N N . PRO B 1 263 ? 11.805 -21.781 -15.664 1 89.5 263 PRO B N 1
ATOM 5210 C CA . PRO B 1 263 ? 11.68 -21.219 -17.016 1 89.5 263 PRO B CA 1
ATOM 5211 C C . PRO B 1 263 ? 11.219 -19.766 -17.016 1 89.5 263 PRO B C 1
ATOM 5213 O O . PRO B 1 263 ? 10.414 -19.359 -16.156 1 89.5 263 PRO B O 1
ATOM 5216 N N . TYR B 1 264 ? 11.688 -19.062 -17.875 1 86.19 264 TYR B N 1
ATOM 5217 C CA . TYR B 1 264 ? 11.398 -17.656 -18.047 1 86.19 264 TYR B CA 1
ATOM 5218 C C . TYR B 1 264 ? 11.227 -17.297 -19.516 1 86.19 264 TYR B C 1
ATOM 5220 O O . TYR B 1 264 ? 11.859 -16.359 -20.016 1 86.19 264 TYR B O 1
ATOM 5228 N N . TYR B 1 265 ? 10.352 -17.969 -20.188 1 83.56 265 TYR B N 1
ATOM 5229 C CA . TYR B 1 265 ? 10.203 -17.844 -21.641 1 83.56 265 TYR B CA 1
ATOM 5230 C C . TYR B 1 265 ? 9.211 -16.75 -22 1 83.56 265 TYR B C 1
ATOM 5232 O O . TYR B 1 265 ? 9.453 -15.961 -22.922 1 83.56 265 TYR B O 1
ATOM 5240 N N . GLY B 1 266 ? 8.141 -16.703 -21.312 1 86.5 266 GLY B N 1
ATOM 5241 C CA . GLY B 1 266 ? 6.996 -15.922 -21.766 1 86.5 266 GLY B CA 1
ATOM 5242 C C . GLY B 1 266 ? 6.219 -16.594 -22.875 1 86.5 266 GLY B C 1
ATOM 5243 O O . GLY B 1 266 ? 6.746 -17.453 -23.578 1 86.5 266 GLY B O 1
ATOM 5244 N N . PHE B 1 267 ? 5.066 -16.078 -23.172 1 91.5 267 PHE B N 1
ATOM 5245 C CA . PHE B 1 267 ? 4.129 -16.75 -24.078 1 91.5 267 PHE B CA 1
ATOM 5246 C C . PHE B 1 267 ? 4.688 -16.812 -25.5 1 91.5 267 PHE B C 1
ATOM 5248 O O . PHE B 1 267 ? 4.68 -17.859 -26.125 1 91.5 267 PHE B O 1
ATOM 5255 N N . LYS B 1 268 ? 5.273 -15.781 -26 1 91.06 268 LYS B N 1
ATOM 5256 C CA . LYS B 1 268 ? 5.688 -15.68 -27.406 1 91.06 268 LYS B CA 1
ATOM 5257 C C . LYS B 1 268 ? 7.004 -16.406 -27.641 1 91.06 268 LYS B C 1
ATOM 5259 O O . LYS B 1 268 ? 7.391 -16.656 -28.781 1 91.06 268 LYS B O 1
ATOM 5264 N N . ASN B 1 269 ? 7.672 -16.828 -26.562 1 90.5 269 ASN B N 1
ATOM 5265 C CA . ASN B 1 269 ? 8.984 -17.453 -26.703 1 90.5 269 ASN B CA 1
ATOM 5266 C C . ASN B 1 269 ? 8.977 -18.891 -26.188 1 90.5 269 ASN B C 1
ATOM 5268 O O . ASN B 1 269 ? 10.023 -19.438 -25.828 1 90.5 269 ASN B O 1
ATOM 5272 N N . LEU B 1 270 ? 7.867 -19.438 -26.188 1 93.81 270 LEU B N 1
ATOM 5273 C CA . LEU B 1 270 ? 7.781 -20.828 -25.719 1 93.81 270 LEU B CA 1
ATOM 5274 C C . LEU B 1 270 ? 8.539 -21.766 -26.656 1 93.81 270 LEU B C 1
ATOM 5276 O O . LEU B 1 270 ? 8.516 -21.578 -27.875 1 93.81 270 LEU B O 1
ATOM 5280 N N . PRO B 1 271 ? 9.18 -22.781 -26.062 1 93.69 271 PRO B N 1
ATOM 5281 C CA . PRO B 1 271 ? 9.797 -23.812 -26.906 1 93.69 271 PRO B CA 1
ATOM 5282 C C . PRO B 1 271 ? 8.766 -24.75 -27.531 1 93.69 271 PRO B C 1
ATOM 5284 O O . PRO B 1 271 ? 7.574 -24.656 -27.219 1 93.69 271 PRO B O 1
ATOM 5287 N N . PRO B 1 272 ? 9.297 -25.594 -28.453 1 94.81 272 PRO B N 1
ATOM 5288 C CA . PRO B 1 272 ? 8.344 -26.562 -29 1 94.81 272 PRO B CA 1
ATOM 5289 C C . PRO B 1 272 ? 7.645 -27.391 -27.922 1 94.81 272 PRO B C 1
ATOM 5291 O O . PRO B 1 272 ? 8.305 -27.938 -27.031 1 94.81 272 PRO B O 1
ATOM 5294 N N . LEU B 1 273 ? 6.367 -27.547 -28.109 1 97.62 273 LEU B N 1
ATOM 5295 C CA . LEU B 1 273 ? 5.562 -28.188 -27.062 1 97.62 273 LEU B CA 1
ATOM 5296 C C . LEU B 1 273 ? 5.328 -29.656 -27.391 1 97.62 273 LEU B C 1
ATOM 5298 O O . LEU B 1 273 ? 4.906 -30.422 -26.531 1 97.62 273 LEU B O 1
ATOM 5302 N N . TYR B 1 274 ? 5.543 -29.969 -28.641 1 97.94 274 TYR B N 1
ATOM 5303 C CA . TYR B 1 274 ? 5.316 -31.344 -29.062 1 97.94 274 TYR B CA 1
ATOM 5304 C C . TYR B 1 274 ? 6.16 -31.688 -30.297 1 97.94 274 TYR B C 1
ATOM 5306 O O . TYR B 1 274 ? 6.668 -30.781 -30.969 1 97.94 274 TYR B O 1
ATOM 5314 N N . ASP B 1 275 ? 6.426 -32.875 -30.469 1 97.88 275 ASP B N 1
ATOM 5315 C CA . ASP B 1 275 ? 7.012 -33.5 -31.641 1 97.88 275 ASP B CA 1
ATOM 5316 C C . ASP B 1 275 ? 6.48 -34.906 -31.844 1 97.88 275 ASP B C 1
ATOM 5318 O O . ASP B 1 275 ? 5.648 -35.375 -31.062 1 97.88 275 ASP B O 1
ATOM 5322 N N . LYS B 1 276 ? 6.934 -35.625 -32.938 1 96.44 276 LYS B N 1
ATOM 5323 C CA . LYS B 1 276 ? 6.48 -37 -33.188 1 96.44 276 LYS B CA 1
ATOM 5324 C C . LYS B 1 276 ? 6.711 -37.844 -31.953 1 96.44 276 LYS B C 1
ATOM 5326 O O . LYS B 1 276 ? 7.84 -37.969 -31.469 1 96.44 276 LYS B O 1
ATOM 5331 N N . ASN B 1 277 ? 5.633 -38.469 -31.344 1 97.94 277 ASN B N 1
ATOM 5332 C CA . ASN B 1 277 ? 5.656 -39.406 -30.234 1 97.94 277 ASN B CA 1
ATOM 5333 C C . ASN B 1 277 ? 6.031 -38.719 -28.922 1 97.94 277 ASN B C 1
ATOM 5335 O O . ASN B 1 277 ? 6.316 -39.375 -27.922 1 97.94 277 ASN B O 1
ATOM 5339 N N . LEU B 1 278 ? 6.02 -37.281 -28.922 1 98.38 278 LEU B N 1
ATOM 5340 C CA . LEU B 1 278 ? 6.582 -36.594 -27.781 1 98.38 278 LEU B CA 1
ATOM 5341 C C . LEU B 1 278 ? 5.781 -35.312 -27.453 1 98.38 278 LEU B C 1
ATOM 5343 O O . LEU B 1 278 ? 5.457 -34.531 -28.344 1 98.38 278 LEU B O 1
ATOM 5347 N N . ILE B 1 279 ? 5.445 -35.219 -26.141 1 98.44 279 ILE B N 1
ATOM 5348 C CA . ILE B 1 279 ? 4.734 -34.031 -25.656 1 98.44 279 ILE B CA 1
ATOM 5349 C C . ILE B 1 279 ? 5.441 -33.469 -24.422 1 98.44 279 ILE B C 1
ATOM 5351 O O . ILE B 1 279 ? 5.941 -34.25 -23.594 1 98.44 279 ILE B O 1
ATOM 5355 N N . ALA B 1 280 ? 5.41 -32.094 -24.281 1 98.56 280 ALA B N 1
ATOM 5356 C CA . ALA B 1 280 ? 6.008 -31.438 -23.125 1 98.56 280 ALA B CA 1
ATOM 5357 C C . ALA B 1 280 ? 4.938 -30.859 -22.203 1 98.56 280 ALA B C 1
ATOM 5359 O O . ALA B 1 280 ? 3.947 -30.297 -22.688 1 98.56 280 ALA B O 1
ATOM 5360 N N . VAL B 1 281 ? 5.117 -30.938 -20.891 1 98.5 281 VAL B N 1
ATOM 5361 C CA . VAL B 1 281 ? 4.16 -30.391 -19.922 1 98.5 281 VAL B CA 1
ATOM 5362 C C . VAL B 1 281 ? 4.902 -29.641 -18.828 1 98.5 281 VAL B C 1
ATOM 5364 O O . VAL B 1 281 ? 6.09 -29.891 -18.594 1 98.5 281 VAL B O 1
ATOM 5367 N N . GLY B 1 282 ? 4.188 -28.719 -18.094 1 96.94 282 GLY B N 1
ATOM 5368 C CA . GLY B 1 282 ? 4.762 -27.984 -16.984 1 96.94 282 GLY B CA 1
ATOM 5369 C C . GLY B 1 282 ? 5.957 -27.141 -17.375 1 96.94 282 GLY B C 1
ATOM 5370 O O . GLY B 1 282 ? 5.938 -26.484 -18.406 1 96.94 282 GLY B O 1
ATOM 5371 N N . ASP B 1 283 ? 6.965 -27.203 -16.516 1 95.25 283 ASP B N 1
ATOM 5372 C CA . ASP B 1 283 ? 8.148 -26.375 -16.734 1 95.25 283 ASP B CA 1
ATOM 5373 C C . ASP B 1 283 ? 8.898 -26.828 -18 1 95.25 283 ASP B C 1
ATOM 5375 O O . ASP B 1 283 ? 9.57 -26.031 -18.656 1 95.25 283 ASP B O 1
ATOM 5379 N N . SER B 1 284 ? 8.773 -28.109 -18.328 1 96 284 SER B N 1
ATOM 5380 C CA . SER B 1 284 ? 9.375 -28.594 -19.562 1 96 284 SER B CA 1
ATOM 5381 C C . SER B 1 284 ? 8.797 -27.875 -20.781 1 96 284 SER B C 1
ATOM 5383 O O . SER B 1 284 ? 9.492 -27.672 -21.781 1 96 284 SER B O 1
ATOM 5385 N N . ALA B 1 285 ? 7.562 -27.484 -20.656 1 97.12 285 ALA B N 1
ATOM 5386 C CA . ALA B 1 285 ? 6.879 -26.766 -21.734 1 97.12 285 ALA B CA 1
ATOM 5387 C C . ALA B 1 285 ? 7.043 -25.266 -21.578 1 97.12 285 ALA B C 1
ATOM 5389 O O . ALA B 1 285 ? 6.598 -24.484 -22.422 1 97.12 285 ALA B O 1
ATOM 5390 N N . GLY B 1 286 ? 7.613 -24.859 -20.469 1 95.19 286 GLY B N 1
ATOM 5391 C CA . GLY B 1 286 ? 7.828 -23.438 -20.219 1 95.19 286 GLY B CA 1
ATOM 5392 C C . GLY B 1 286 ? 6.621 -22.75 -19.609 1 95.19 286 GLY B C 1
ATOM 5393 O O . GLY B 1 286 ? 6.492 -21.516 -19.703 1 95.19 286 GLY B O 1
ATOM 5394 N N . PHE B 1 287 ? 5.719 -23.516 -19.047 1 96.19 287 PHE B N 1
ATOM 5395 C CA . PHE B 1 287 ? 4.477 -22.953 -18.547 1 96.19 287 PHE B CA 1
ATOM 5396 C C . PHE B 1 287 ? 4.68 -22.344 -17.156 1 96.19 287 PHE B C 1
ATOM 5398 O O . PHE B 1 287 ? 4.395 -23 -16.141 1 96.19 287 PHE B O 1
ATOM 5405 N N . LEU B 1 288 ? 5.152 -21.109 -17.109 1 93.56 288 LEU B N 1
ATOM 5406 C CA . LEU B 1 288 ? 5.348 -20.312 -15.898 1 93.56 288 LEU B CA 1
ATOM 5407 C C . LEU B 1 288 ? 4.977 -18.859 -16.141 1 93.56 288 LEU B C 1
ATOM 5409 O O . LEU B 1 288 ? 5.367 -18.281 -17.156 1 93.56 288 LEU B O 1
ATOM 5413 N N . ILE B 1 289 ? 4.168 -18.422 -15.273 1 90.75 289 ILE B N 1
ATOM 5414 C CA . ILE B 1 289 ? 3.768 -17.016 -15.336 1 90.75 289 ILE B CA 1
ATOM 5415 C C . ILE B 1 289 ? 4.48 -16.234 -14.234 1 90.75 289 ILE B C 1
ATOM 5417 O O . ILE B 1 289 ? 4.426 -16.594 -13.062 1 90.75 289 ILE B O 1
ATOM 5421 N N . ASN B 1 290 ? 5.203 -15.289 -14.617 1 83.69 290 ASN B N 1
ATOM 5422 C CA . ASN B 1 290 ? 5.766 -14.258 -13.75 1 83.69 290 ASN B CA 1
ATOM 5423 C C . ASN B 1 290 ? 5.422 -12.859 -14.25 1 83.69 290 ASN B C 1
ATOM 5425 O O . ASN B 1 290 ? 6.074 -12.336 -15.156 1 83.69 290 ASN B O 1
ATOM 5429 N N . ASP B 1 291 ? 4.461 -12.211 -13.648 1 77.25 291 ASP B N 1
ATOM 5430 C CA . ASP B 1 291 ? 3.996 -10.945 -14.195 1 77.25 291 ASP B CA 1
ATOM 5431 C C . ASP B 1 291 ? 4.234 -9.797 -13.219 1 77.25 291 ASP B C 1
ATOM 5433 O O . ASP B 1 291 ? 3.604 -8.742 -13.32 1 77.25 291 ASP B O 1
ATOM 5437 N N . GLY B 1 292 ? 5.16 -10.07 -12.266 1 73.5 292 GLY B N 1
ATOM 5438 C CA . GLY B 1 292 ? 5.488 -9.016 -11.32 1 73.5 292 GLY B CA 1
ATOM 5439 C C . GLY B 1 292 ? 4.586 -9.008 -10.102 1 73.5 292 GLY B C 1
ATOM 5440 O O . GLY B 1 292 ? 4.996 -8.57 -9.023 1 73.5 292 GLY B O 1
ATOM 5441 N N . PHE B 1 293 ? 3.398 -9.508 -10.336 1 75.12 293 PHE B N 1
ATOM 5442 C CA . PHE B 1 293 ? 2.467 -9.562 -9.219 1 75.12 293 PHE B CA 1
ATOM 5443 C C . PHE B 1 293 ? 2.389 -10.969 -8.641 1 75.12 293 PHE B C 1
ATOM 5445 O O . PHE B 1 293 ? 2.252 -11.141 -7.426 1 75.12 293 PHE B O 1
ATOM 5452 N N . THR B 1 294 ? 2.494 -11.898 -9.547 1 81.31 294 THR B N 1
ATOM 5453 C CA . THR B 1 294 ? 2.396 -13.289 -9.117 1 81.31 294 THR B CA 1
ATOM 5454 C C . THR B 1 294 ? 3.398 -14.156 -9.867 1 81.31 294 THR B C 1
ATOM 5456 O O . THR B 1 294 ? 3.818 -13.812 -10.977 1 81.31 294 THR B O 1
ATOM 5459 N N . ILE B 1 295 ? 3.836 -15.102 -9.188 1 85.62 295 ILE B N 1
ATOM 5460 C CA . ILE B 1 295 ? 4.555 -16.203 -9.812 1 85.62 295 ILE B CA 1
ATOM 5461 C C . ILE B 1 295 ? 3.705 -17.469 -9.758 1 85.62 295 ILE B C 1
ATOM 5463 O O . ILE B 1 295 ? 3.439 -18 -8.68 1 85.62 295 ILE B O 1
ATOM 5467 N N . ARG B 1 296 ? 3.273 -17.891 -10.953 1 91.69 296 ARG B N 1
ATOM 5468 C CA . ARG B 1 296 ? 2.352 -19.016 -11.039 1 91.69 296 ARG B CA 1
ATOM 5469 C C . ARG B 1 296 ? 2.9 -20.109 -11.961 1 91.69 296 ARG B C 1
ATOM 5471 O O . ARG B 1 296 ? 3.342 -19.828 -13.07 1 91.69 296 ARG B O 1
ATOM 5478 N N . GLY B 1 297 ? 2.91 -21.281 -11.477 1 94.25 297 GLY B N 1
ATOM 5479 C CA . GLY B 1 297 ? 3.34 -22.391 -12.305 1 94.25 297 GLY B CA 1
ATOM 5480 C C . GLY B 1 297 ? 2.672 -23.703 -11.945 1 94.25 297 GLY B C 1
ATOM 5481 O O . GLY B 1 297 ? 2.482 -24.562 -12.797 1 94.25 297 GLY B O 1
ATOM 5482 N N . MET B 1 298 ? 2.285 -23.797 -10.742 1 96 298 MET B N 1
ATOM 5483 C CA . MET B 1 298 ? 1.769 -25.062 -10.266 1 96 298 MET B CA 1
ATOM 5484 C C . MET B 1 298 ? 0.415 -25.375 -10.898 1 96 298 MET B C 1
ATOM 5486 O O . MET B 1 298 ? 0.166 -26.516 -11.32 1 96 298 MET B O 1
ATOM 5490 N N . ASP B 1 299 ? -0.432 -24.375 -10.938 1 96.44 299 ASP B N 1
ATOM 5491 C CA . ASP B 1 299 ? -1.729 -24.609 -11.562 1 96.44 299 ASP B CA 1
ATOM 5492 C C . ASP B 1 299 ? -1.576 -24.891 -13.055 1 96.44 299 ASP B C 1
ATOM 5494 O O . ASP B 1 299 ? -2.301 -25.719 -13.617 1 96.44 299 ASP B O 1
ATOM 5498 N N . LEU B 1 300 ? -0.625 -24.25 -13.656 1 97 300 LEU B N 1
ATOM 5499 C CA . LEU B 1 300 ? -0.363 -24.5 -15.07 1 97 300 LEU B CA 1
ATOM 5500 C C . LEU B 1 300 ? 0.209 -25.906 -15.281 1 97 300 LEU B C 1
ATOM 5502 O O . LEU B 1 300 ? -0.105 -26.562 -16.266 1 97 300 LEU B O 1
ATOM 5506 N N . ALA B 1 301 ? 1.052 -26.281 -14.375 1 97.25 301 ALA B N 1
ATOM 5507 C CA . ALA B 1 301 ? 1.607 -27.641 -14.43 1 97.25 301 ALA B CA 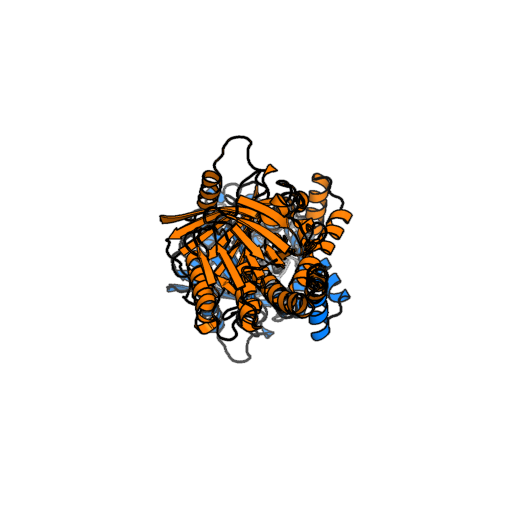1
ATOM 5508 C C . ALA B 1 301 ? 0.503 -28.688 -14.344 1 97.25 301 ALA B C 1
ATOM 5510 O O . ALA B 1 301 ? 0.439 -29.594 -15.172 1 97.25 301 ALA B O 1
ATOM 5511 N N . ILE B 1 302 ? -0.347 -28.547 -13.43 1 98.31 302 ILE B N 1
ATOM 5512 C CA . ILE B 1 302 ? -1.443 -29.484 -13.25 1 98.31 302 ILE B CA 1
ATOM 5513 C C . ILE B 1 302 ? -2.354 -29.469 -14.477 1 98.31 302 ILE B C 1
ATOM 5515 O O . ILE B 1 302 ? -2.693 -30.516 -15.016 1 98.31 302 ILE B O 1
ATOM 5519 N N . GLY B 1 303 ? -2.693 -28.281 -14.906 1 98.44 303 GLY B N 1
ATOM 5520 C CA . GLY B 1 303 ? -3.559 -28.141 -16.062 1 98.44 303 GLY B CA 1
ATOM 5521 C C . GLY B 1 303 ? -2.979 -28.781 -17.312 1 98.44 303 GLY B C 1
ATOM 5522 O O . GLY B 1 303 ? -3.664 -29.531 -18.016 1 98.44 303 GLY B O 1
ATOM 5523 N N . SER B 1 304 ? -1.754 -28.469 -17.578 1 98.69 304 SER B N 1
ATOM 5524 C CA . SER B 1 304 ? -1.117 -29.031 -18.766 1 98.69 304 SER B CA 1
ATOM 5525 C C . SER B 1 304 ? -0.989 -30.547 -18.656 1 98.69 304 SER B C 1
ATOM 5527 O O . SER B 1 304 ? -1.11 -31.266 -19.656 1 98.69 304 SER B O 1
ATOM 5529 N N . GLY B 1 305 ? -0.721 -31.047 -17.469 1 98.88 305 GLY B N 1
ATOM 5530 C CA . GLY B 1 305 ? -0.702 -32.5 -17.25 1 98.88 305 GLY B CA 1
ATOM 5531 C C . GLY B 1 305 ? -2.029 -33.156 -17.547 1 98.88 305 GLY B C 1
ATOM 5532 O O . GLY B 1 305 ? -2.074 -34.156 -18.266 1 98.88 305 GLY B O 1
ATOM 5533 N N . MET B 1 306 ? -3.051 -32.562 -17.047 1 98.81 306 MET B N 1
ATOM 5534 C CA . MET B 1 306 ? -4.387 -33.125 -17.297 1 98.81 306 MET B CA 1
ATOM 5535 C C . MET B 1 306 ? -4.672 -33.188 -18.797 1 98.81 306 MET B C 1
ATOM 5537 O O . MET B 1 306 ? -5.129 -34.219 -19.297 1 98.81 306 MET B O 1
ATOM 5541 N N . ILE B 1 307 ? -4.371 -32.125 -19.469 1 98.75 307 ILE B N 1
ATOM 5542 C CA . ILE B 1 307 ? -4.633 -32.031 -20.906 1 98.75 307 ILE B CA 1
ATOM 5543 C C . ILE B 1 307 ? -3.785 -33.062 -21.641 1 98.75 307 ILE B C 1
ATOM 5545 O O . ILE B 1 307 ? -4.258 -33.719 -22.578 1 98.75 307 ILE B O 1
ATOM 5549 N N . ALA B 1 308 ? -2.578 -33.25 -21.203 1 98.88 308 ALA B N 1
ATOM 5550 C CA . ALA B 1 308 ? -1.688 -34.219 -21.812 1 98.88 308 ALA B CA 1
ATOM 5551 C C . ALA B 1 308 ? -2.24 -35.656 -21.641 1 98.88 308 ALA B C 1
ATOM 5553 O O . ALA B 1 308 ? -2.158 -36.469 -22.562 1 98.88 308 ALA B O 1
ATOM 5554 N N . GLY B 1 309 ? -2.756 -36 -20.484 1 98.81 309 GLY B N 1
ATOM 5555 C CA . GLY B 1 309 ? -3.375 -37.281 -20.281 1 98.81 309 GLY B CA 1
ATOM 5556 C C . GLY B 1 309 ? -4.539 -37.562 -21.219 1 98.81 309 GLY B C 1
ATOM 5557 O O . GLY B 1 309 ? -4.645 -38.625 -21.781 1 98.81 309 GLY B O 1
ATOM 5558 N N . LEU B 1 310 ? -5.344 -36.531 -21.375 1 98.69 310 LEU B N 1
ATOM 5559 C CA . LEU B 1 310 ? -6.484 -36.656 -22.281 1 98.69 310 LEU B CA 1
ATOM 5560 C C . LEU B 1 310 ? -6.023 -36.781 -23.734 1 98.69 310 LEU B C 1
ATOM 5562 O O . LEU B 1 310 ? -6.586 -37.562 -24.5 1 98.69 310 LEU B O 1
ATOM 5566 N N . ALA B 1 311 ? -5.055 -36 -24.078 1 98.62 311 ALA B N 1
ATOM 5567 C CA . ALA B 1 311 ? -4.504 -36.094 -25.422 1 98.62 311 ALA B CA 1
ATOM 5568 C C . ALA B 1 311 ? -3.893 -37.469 -25.688 1 98.62 311 ALA B C 1
ATOM 5570 O O . ALA B 1 311 ? -4.031 -38 -26.797 1 98.62 311 ALA B O 1
ATOM 5571 N N . ALA B 1 312 ? -3.217 -38 -24.703 1 98.56 312 ALA B N 1
ATOM 5572 C CA . ALA B 1 312 ? -2.617 -39.312 -24.828 1 98.56 312 ALA B CA 1
ATOM 5573 C C . ALA B 1 312 ? -3.67 -40.375 -25.188 1 98.56 312 ALA B C 1
ATOM 5575 O O . ALA B 1 312 ? -3.428 -41.25 -26.031 1 98.56 312 ALA B O 1
ATOM 5576 N N . LYS B 1 313 ? -4.762 -40.312 -24.547 1 98.31 313 LYS B N 1
ATOM 5577 C CA . LYS B 1 313 ? -5.848 -41.219 -24.859 1 98.31 313 LYS B CA 1
ATOM 5578 C C . LYS B 1 313 ? -6.219 -41.156 -26.344 1 98.31 313 LYS B C 1
ATOM 5580 O O . LYS B 1 313 ? -6.312 -42.188 -27.016 1 98.31 313 LYS B O 1
ATOM 5585 N N . LYS B 1 314 ? -6.379 -39.969 -26.812 1 98 314 LYS B N 1
ATOM 5586 C CA . LYS B 1 314 ? -6.754 -39.75 -28.203 1 98 314 LYS B CA 1
ATOM 5587 C C . LYS B 1 314 ? -5.68 -40.312 -29.156 1 98 314 LYS B C 1
ATOM 5589 O O . LYS B 1 314 ? -5.992 -40.938 -30.141 1 98 314 LYS B O 1
ATOM 5594 N N . ILE B 1 315 ? -4.469 -40.031 -28.812 1 97.5 315 ILE B N 1
ATOM 5595 C CA . ILE B 1 315 ? -3.34 -40.438 -29.656 1 97.5 315 ILE B CA 1
ATOM 5596 C C . ILE B 1 315 ? -3.219 -41.938 -29.672 1 97.5 315 ILE B C 1
ATOM 5598 O O . ILE B 1 315 ? -3.098 -42.562 -30.75 1 97.5 315 ILE B O 1
ATOM 5602 N N . VAL B 1 316 ? -3.293 -42.594 -28.547 1 96.19 316 VAL B N 1
ATOM 5603 C CA . VAL B 1 316 ? -3.129 -44.062 -28.406 1 96.19 316 VAL B CA 1
ATOM 5604 C C . VAL B 1 316 ? -4.301 -44.781 -29.078 1 96.19 316 VAL B C 1
ATOM 5606 O O . VAL B 1 316 ? -4.113 -45.75 -29.781 1 96.19 316 VAL B O 1
ATOM 5609 N N . GLU B 1 317 ? -5.461 -44.281 -28.906 1 95.88 317 GLU B N 1
ATOM 5610 C CA . GLU B 1 317 ? -6.648 -44.906 -29.484 1 95.88 317 GLU B CA 1
ATOM 5611 C C . GLU B 1 317 ? -6.621 -44.844 -31.016 1 95.88 317 GLU B C 1
ATOM 5613 O O . GLU B 1 317 ? -7.082 -45.75 -31.688 1 95.88 317 GLU B O 1
ATOM 5618 N N . SER B 1 318 ? -6.156 -43.812 -31.531 1 95.62 318 SER B N 1
ATOM 5619 C CA . SER B 1 318 ? -6.105 -43.656 -33 1 95.62 318 SER B CA 1
ATOM 5620 C C . SER B 1 318 ? -4.949 -44.469 -33.594 1 95.62 318 SER B C 1
ATOM 5622 O O . SER B 1 318 ? -4.895 -44.656 -34.812 1 95.62 318 SER B O 1
ATOM 5624 N N . ARG B 1 319 ? -3.98 -44.844 -32.812 1 93.69 319 ARG B N 1
ATOM 5625 C CA . ARG B 1 319 ? -2.768 -45.562 -33.219 1 93.69 319 ARG B CA 1
ATOM 5626 C C . ARG B 1 319 ? -1.925 -44.719 -34.188 1 93.69 319 ARG B C 1
ATOM 5628 O O . ARG B 1 319 ? -1.192 -45.25 -35 1 93.69 319 ARG B O 1
ATOM 5635 N N . ASN B 1 320 ? -2.137 -43.406 -34.156 1 94.06 320 ASN B N 1
ATOM 5636 C CA . ASN B 1 320 ? -1.307 -42.438 -34.875 1 94.06 320 ASN B CA 1
ATOM 5637 C C . ASN B 1 320 ? -0.45 -41.625 -33.906 1 94.06 320 ASN B C 1
ATOM 5639 O O . ASN B 1 320 ? -0.79 -40.5 -33.594 1 94.06 320 ASN B O 1
ATOM 5643 N N . PHE B 1 321 ? 0.672 -42.125 -33.625 1 94.5 321 PHE B N 1
ATOM 5644 C CA . PHE B 1 321 ? 1.51 -41.594 -32.562 1 94.5 321 PHE B CA 1
ATOM 5645 C C . PHE B 1 321 ? 2.281 -40.375 -33.031 1 94.5 321 PHE B C 1
ATOM 5647 O O . PHE B 1 321 ? 2.875 -39.656 -32.219 1 94.5 321 PHE B O 1
ATOM 5654 N N . SER B 1 322 ? 2.219 -40.031 -34.25 1 93.06 322 SER B N 1
ATOM 5655 C CA . SER B 1 322 ? 2.855 -38.812 -34.781 1 93.06 322 SER B CA 1
ATOM 5656 C C . SER B 1 322 ? 1.94 -37.594 -34.688 1 93.06 322 SER B C 1
ATOM 5658 O O . SER B 1 322 ? 2.396 -36.469 -34.781 1 93.06 322 SER B O 1
ATOM 5660 N N . ASN B 1 323 ? 0.664 -37.844 -34.438 1 94.5 323 ASN B N 1
ATOM 5661 C CA . ASN B 1 323 ? -0.314 -36.781 -34.344 1 94.5 323 ASN B CA 1
ATOM 5662 C C . ASN B 1 323 ? -0.372 -36.156 -32.969 1 94.5 323 ASN B C 1
ATOM 5664 O O . ASN B 1 323 ? -1.439 -36.094 -32.344 1 94.5 323 ASN B O 1
ATOM 5668 N N . THR B 1 324 ? 0.764 -35.625 -32.562 1 97.31 324 THR B N 1
ATOM 5669 C CA . THR B 1 324 ? 0.854 -35.062 -31.219 1 97.31 324 THR B CA 1
ATOM 5670 C C . THR B 1 324 ? 0.351 -33.594 -31.219 1 97.31 324 THR B C 1
ATOM 5672 O O . THR B 1 324 ? 0.181 -33 -30.172 1 97.31 324 THR B O 1
ATOM 5675 N N . GLU B 1 325 ? -0.043 -33.094 -32.375 1 97 325 GLU B N 1
ATOM 5676 C CA . GLU B 1 325 ? -0.607 -31.734 -32.5 1 97 325 GLU B CA 1
ATOM 5677 C C . GLU B 1 325 ? -1.942 -31.625 -31.781 1 97 325 GLU B C 1
ATOM 5679 O O . GLU B 1 325 ? -2.344 -30.516 -31.391 1 97 325 GLU B O 1
ATOM 5684 N N . VAL B 1 326 ? -2.604 -32.719 -31.609 1 97.56 326 VAL B N 1
ATOM 5685 C CA . VAL B 1 326 ? -3.881 -32.75 -30.906 1 97.56 326 VAL B CA 1
ATOM 5686 C C . VAL B 1 326 ? -3.699 -32.156 -29.5 1 97.56 326 VAL B C 1
ATOM 5688 O O . VAL B 1 326 ? -4.594 -31.484 -28.984 1 97.56 326 VAL B O 1
ATOM 5691 N N . TYR B 1 327 ? -2.582 -32.406 -28.906 1 98.12 327 TYR B N 1
ATOM 5692 C CA . TYR B 1 327 ? -2.27 -31.828 -27.594 1 98.12 327 TYR B CA 1
ATOM 5693 C C . TYR B 1 327 ? -2.295 -30.297 -27.641 1 98.12 327 TYR B C 1
ATOM 5695 O O . TYR B 1 327 ? -2.92 -29.656 -26.797 1 98.12 327 TYR B O 1
ATOM 5703 N N . TYR B 1 328 ? -1.647 -29.75 -28.609 1 97.56 328 TYR B N 1
ATOM 5704 C CA . TYR B 1 328 ? -1.585 -28.312 -28.75 1 97.56 328 TYR B CA 1
ATOM 5705 C C . TYR B 1 328 ? -2.971 -27.719 -28.984 1 97.56 328 TYR B C 1
ATOM 5707 O O . TYR B 1 328 ? -3.312 -26.672 -28.453 1 97.56 328 TYR B O 1
ATOM 5715 N N . GLU B 1 329 ? -3.732 -28.375 -29.812 1 97.69 329 GLU B N 1
ATOM 5716 C CA . GLU B 1 329 ? -5.094 -27.922 -30.078 1 97.69 329 GLU B CA 1
ATOM 5717 C C . GLU B 1 329 ? -5.926 -27.859 -28.812 1 97.69 329 GLU B C 1
ATOM 5719 O O . GLU B 1 329 ? -6.707 -26.922 -28.609 1 97.69 329 GLU B O 1
ATOM 5724 N N . MET B 1 330 ? -5.734 -28.797 -27.984 1 97.94 330 MET B N 1
ATOM 5725 C CA . MET B 1 330 ? -6.449 -28.828 -26.719 1 97.94 330 MET B CA 1
ATOM 5726 C C . MET B 1 330 ? -5.926 -27.766 -25.766 1 97.94 330 MET B C 1
ATOM 5728 O O . MET B 1 330 ? -6.699 -27.156 -25.016 1 97.94 330 MET B O 1
ATOM 5732 N N . LEU B 1 331 ? -4.656 -27.547 -25.75 1 97.38 331 LEU B N 1
ATOM 5733 C CA . LEU B 1 331 ? -4.027 -26.531 -24.906 1 97.38 331 LEU B CA 1
ATOM 5734 C C . LEU B 1 331 ? -4.539 -25.141 -25.266 1 97.38 331 LEU B C 1
ATOM 5736 O O . LEU B 1 331 ? -4.738 -24.297 -24.375 1 97.38 331 LEU B O 1
ATOM 5740 N N . LYS B 1 332 ? -4.695 -24.875 -26.516 1 95.56 332 LYS B N 1
ATOM 5741 C CA . LYS B 1 332 ? -5.105 -23.562 -27.016 1 95.56 332 LYS B CA 1
ATOM 5742 C C . LYS B 1 332 ? -6.434 -23.125 -26.406 1 95.56 332 LYS B C 1
ATOM 5744 O O . LYS B 1 332 ? -6.664 -21.938 -26.172 1 95.56 332 LYS B O 1
ATOM 5749 N N . ASP B 1 333 ? -7.23 -24.062 -26.141 1 94.25 333 ASP B N 1
ATOM 5750 C CA . ASP B 1 333 ? -8.562 -23.766 -25.625 1 94.25 333 ASP B CA 1
ATOM 5751 C C . ASP B 1 333 ? -8.578 -23.828 -24.094 1 94.25 333 ASP B C 1
ATOM 5753 O O . ASP B 1 333 ? -9.609 -23.578 -23.469 1 94.25 333 ASP B O 1
ATOM 5757 N N . SER B 1 334 ? -7.523 -24.078 -23.531 1 96.19 334 SER B N 1
ATOM 5758 C CA . SER B 1 334 ? -7.438 -24.25 -22.078 1 96.19 334 SER B CA 1
ATOM 5759 C C . SER B 1 334 ? -6.977 -22.953 -21.406 1 96.19 334 SER B C 1
ATOM 5761 O O . SER B 1 334 ? -6.453 -22.047 -22.047 1 96.19 334 SER B O 1
ATOM 5763 N N . PHE B 1 335 ? -7.168 -22.922 -20.062 1 95.38 335 PHE B N 1
ATOM 5764 C CA . PHE B 1 335 ? -6.723 -21.766 -19.281 1 95.38 335 PHE B CA 1
ATOM 5765 C C . PHE B 1 335 ? -5.203 -21.641 -19.312 1 95.38 335 PHE B C 1
ATOM 5767 O O . PHE B 1 335 ? -4.66 -20.562 -19.141 1 95.38 335 PHE B O 1
ATOM 5774 N N . VAL B 1 336 ? -4.504 -22.766 -19.578 1 96.94 336 VAL B N 1
ATOM 5775 C CA . VAL B 1 336 ? -3.047 -22.781 -19.484 1 96.94 336 VAL B CA 1
ATOM 5776 C C . VAL B 1 336 ? -2.457 -21.781 -20.469 1 96.94 336 VAL B C 1
ATOM 5778 O O . VAL B 1 336 ? -1.766 -20.828 -20.078 1 96.94 336 VAL B O 1
ATOM 5781 N N . LEU B 1 337 ? -2.775 -21.906 -21.734 1 95.88 337 LEU B N 1
ATOM 5782 C CA . LEU B 1 337 ? -2.211 -21.016 -22.75 1 95.88 337 LEU B CA 1
ATOM 5783 C C . LEU B 1 337 ? -2.885 -19.641 -22.688 1 95.88 337 LEU B C 1
ATOM 5785 O O . LEU B 1 337 ? -2.234 -18.609 -22.922 1 95.88 337 LEU B O 1
ATOM 5789 N N . LYS B 1 338 ? -4.16 -19.609 -22.391 1 94.31 338 LYS B N 1
ATOM 5790 C CA . LYS B 1 338 ? -4.891 -18.344 -22.328 1 94.31 338 LYS B CA 1
ATOM 5791 C C . LYS B 1 338 ? -4.328 -17.453 -21.234 1 94.31 338 LYS B C 1
ATOM 5793 O O . LYS B 1 338 ? -4.156 -16.25 -21.438 1 94.31 338 LYS B O 1
ATOM 5798 N N . HIS B 1 339 ? -4.078 -18.031 -20.078 1 93.94 339 HIS B N 1
ATOM 5799 C CA . HIS B 1 339 ? -3.521 -17.25 -18.984 1 93.94 339 HIS B CA 1
ATOM 5800 C C . HIS B 1 339 ? -2.105 -16.781 -19.312 1 93.94 339 HIS B C 1
ATOM 5802 O O . HIS B 1 339 ? -1.716 -15.664 -18.953 1 93.94 339 HIS B O 1
ATOM 5808 N N . LEU B 1 340 ? -1.358 -17.672 -19.938 1 93.81 340 LEU B N 1
ATOM 5809 C CA . LEU B 1 340 ? -0.007 -17.281 -20.344 1 93.81 340 LEU B CA 1
ATOM 5810 C C . LEU B 1 340 ? -0.036 -16.109 -21.312 1 93.81 340 LEU B C 1
ATOM 5812 O O . LEU B 1 340 ? 0.754 -15.172 -21.172 1 93.81 340 LEU B O 1
ATOM 5816 N N . GLU B 1 341 ? -0.907 -16.156 -22.219 1 92.44 341 GLU B N 1
ATOM 5817 C CA . GLU B 1 341 ? -1.037 -15.102 -23.219 1 92.44 341 GLU B CA 1
ATOM 5818 C C . GLU B 1 341 ? -1.487 -13.797 -22.578 1 92.44 341 GLU B C 1
ATOM 5820 O O . GLU B 1 341 ? -0.963 -12.727 -22.891 1 92.44 341 GLU B O 1
ATOM 5825 N N . LEU B 1 342 ? -2.416 -13.953 -21.734 1 88.31 342 LEU B N 1
ATOM 5826 C CA . LEU B 1 342 ? -2.941 -12.781 -21.031 1 88.31 342 LEU B CA 1
ATOM 5827 C C . LEU B 1 342 ? -1.851 -12.094 -20.219 1 88.31 342 LEU B C 1
ATOM 5829 O O . LEU B 1 342 ? -1.837 -10.867 -20.094 1 88.31 342 LEU B O 1
ATOM 5833 N N . ALA B 1 343 ? -0.952 -12.836 -19.672 1 89.38 343 ALA B N 1
ATOM 5834 C CA . ALA B 1 343 ? 0.076 -12.312 -18.766 1 89.38 343 ALA B CA 1
ATOM 5835 C C . ALA B 1 343 ? 1.273 -11.789 -19.562 1 89.38 343 ALA B C 1
ATOM 5837 O O . ALA B 1 343 ? 2.203 -11.219 -18.984 1 89.38 343 ALA B O 1
ATOM 5838 N N . TYR B 1 344 ? 1.28 -11.945 -20.812 1 88.25 344 TYR B N 1
ATOM 5839 C CA . TYR B 1 344 ? 2.479 -11.727 -21.625 1 88.25 344 TYR B CA 1
ATOM 5840 C C . TYR B 1 344 ? 2.916 -10.266 -21.562 1 88.25 344 TYR B C 1
ATOM 5842 O O . TYR B 1 344 ? 4.105 -9.977 -21.422 1 88.25 344 TYR B O 1
ATOM 5850 N N . ASN B 1 345 ? 1.975 -9.336 -21.656 1 83.12 345 ASN B N 1
ATOM 5851 C CA . ASN B 1 345 ? 2.318 -7.922 -21.641 1 83.12 345 ASN B CA 1
ATOM 5852 C C . ASN B 1 345 ? 2.961 -7.516 -20.312 1 83.12 345 ASN B C 1
ATOM 5854 O O . ASN B 1 345 ? 3.957 -6.789 -20.297 1 83.12 345 ASN B O 1
ATOM 5858 N N . ARG B 1 346 ? 2.43 -7.945 -19.297 1 84.38 346 ARG B N 1
ATOM 5859 C CA . ARG B 1 346 ? 2.992 -7.652 -17.984 1 84.38 346 ARG B CA 1
ATOM 5860 C C . ARG B 1 346 ? 4.352 -8.32 -17.812 1 84.38 346 ARG B C 1
ATOM 5862 O O . ARG B 1 346 ? 5.254 -7.758 -17.188 1 84.38 346 ARG B O 1
ATOM 5869 N N . PHE B 1 347 ? 4.422 -9.445 -18.375 1 78.06 347 PHE B N 1
ATOM 5870 C CA . PHE B 1 347 ? 5.688 -10.164 -18.359 1 78.06 347 PHE B CA 1
ATOM 5871 C C . PHE B 1 347 ? 6.789 -9.344 -19.031 1 78.06 347 PHE B C 1
ATOM 5873 O O . PHE B 1 347 ? 7.883 -9.203 -18.484 1 78.06 347 PHE B O 1
ATOM 5880 N N . GLU B 1 348 ? 6.52 -8.781 -20.109 1 80.94 348 GLU B N 1
ATOM 5881 C CA . GLU B 1 348 ? 7.496 -7.977 -20.828 1 80.94 348 GLU B CA 1
ATOM 5882 C C . GLU B 1 348 ? 7.871 -6.719 -20.047 1 80.94 348 GLU B C 1
ATOM 5884 O O . GLU B 1 348 ? 9.031 -6.297 -20.062 1 80.94 348 GLU B O 1
ATOM 5889 N N . LEU B 1 349 ? 6.93 -6.246 -19.453 1 81.25 349 LEU B N 1
ATOM 5890 C CA . LEU B 1 349 ? 7.145 -5.008 -18.703 1 81.25 349 LEU B CA 1
ATOM 5891 C C . LEU B 1 349 ? 8.07 -5.246 -17.516 1 81.25 349 LEU B C 1
ATOM 5893 O O . LEU B 1 349 ? 9 -4.477 -17.281 1 81.25 349 LEU B O 1
ATOM 5897 N N . ILE B 1 350 ? 7.812 -6.242 -16.812 1 77.94 350 ILE B N 1
ATOM 5898 C CA . ILE B 1 350 ? 8.547 -6.469 -15.57 1 77.94 350 ILE B CA 1
ATOM 5899 C C . ILE B 1 350 ? 9.984 -6.863 -15.883 1 77.94 350 ILE B C 1
ATOM 5901 O O . ILE B 1 350 ? 10.867 -6.75 -15.031 1 77.94 350 ILE B O 1
ATOM 5905 N N . ASN B 1 351 ? 10.18 -7.289 -17.062 1 74.38 351 ASN B N 1
ATOM 5906 C CA . ASN B 1 351 ? 11.523 -7.68 -17.469 1 74.38 351 ASN B CA 1
ATOM 5907 C C . ASN B 1 351 ? 12.336 -6.477 -17.938 1 74.38 351 ASN B C 1
ATOM 5909 O O . ASN B 1 351 ? 13.531 -6.598 -18.203 1 74.38 351 ASN B O 1
ATOM 5913 N N . SER B 1 352 ? 11.734 -5.418 -17.859 1 78.75 352 SER B N 1
ATOM 5914 C CA . SER B 1 352 ? 12.445 -4.223 -18.297 1 78.75 352 SER B CA 1
ATOM 5915 C C . SER B 1 352 ? 13.133 -3.531 -17.125 1 78.75 352 SER B C 1
ATOM 5917 O O . SER B 1 352 ? 12.594 -3.492 -16.016 1 78.75 352 SER B O 1
ATOM 5919 N N . PRO B 1 353 ? 14.336 -3.043 -17.359 1 75.56 353 PRO B N 1
ATOM 5920 C CA . PRO B 1 353 ? 15.023 -2.289 -16.312 1 75.56 353 PRO B CA 1
ATOM 5921 C C . PRO B 1 353 ? 14.234 -1.064 -15.852 1 75.56 353 PRO B C 1
ATOM 5923 O O . PRO B 1 353 ? 14.336 -0.663 -14.688 1 75.56 353 PRO B O 1
ATOM 5926 N N . LEU B 1 354 ? 13.539 -0.528 -16.672 1 81.81 354 LEU B N 1
ATOM 5927 C CA . LEU B 1 354 ? 12.727 0.638 -16.344 1 81.81 354 LEU B CA 1
ATOM 5928 C C . LEU B 1 354 ? 11.734 0.311 -15.242 1 81.81 354 LEU B C 1
ATOM 5930 O O . LEU B 1 354 ? 11.625 1.046 -14.258 1 81.81 354 LEU B O 1
ATOM 5934 N N . THR B 1 355 ? 11.148 -0.784 -15.383 1 81.19 355 THR B N 1
ATOM 5935 C CA . THR B 1 355 ? 10.086 -1.156 -14.453 1 81.19 355 THR B CA 1
ATOM 5936 C C . THR B 1 355 ? 10.664 -1.635 -13.125 1 81.19 355 THR B C 1
ATOM 5938 O O . THR B 1 355 ? 10.109 -1.353 -12.062 1 81.19 355 THR B O 1
ATOM 5941 N N . LEU B 1 356 ? 11.75 -2.305 -13.172 1 77.62 356 LEU B N 1
ATOM 5942 C CA . LEU B 1 356 ? 12.297 -2.934 -11.977 1 77.62 356 LEU B CA 1
ATOM 5943 C C . LEU B 1 356 ? 13.086 -1.928 -11.141 1 77.62 356 LEU B C 1
ATOM 5945 O O . LEU B 1 356 ? 13.164 -2.053 -9.922 1 77.62 356 LEU B O 1
ATOM 5949 N N . SER B 1 357 ? 13.594 -0.886 -11.789 1 81.06 357 SER B N 1
ATOM 5950 C CA . SER B 1 357 ? 14.5 -0.017 -11.047 1 81.06 357 SER B CA 1
ATOM 5951 C C . SER B 1 357 ? 14.109 1.449 -11.203 1 81.06 357 SER B C 1
ATOM 5953 O O . SER B 1 357 ? 13.852 2.133 -10.211 1 81.06 357 SER B O 1
ATOM 5955 N N . THR B 1 358 ? 13.898 1.89 -12.359 1 85.62 358 THR B N 1
ATOM 5956 C CA . THR B 1 358 ? 13.766 3.318 -12.625 1 85.62 358 THR B CA 1
ATOM 5957 C C . THR B 1 358 ? 12.422 3.834 -12.141 1 85.62 358 THR B C 1
ATOM 5959 O O . THR B 1 358 ? 12.359 4.82 -11.398 1 85.62 358 THR B O 1
ATOM 5962 N N . TYR B 1 359 ? 11.383 3.197 -12.531 1 87.94 359 TYR B N 1
ATOM 5963 C CA . TYR B 1 359 ? 10.055 3.662 -12.141 1 87.94 359 TYR B CA 1
ATOM 5964 C C . TYR B 1 359 ? 9.883 3.641 -10.633 1 87.94 359 TYR B C 1
ATOM 5966 O O . TYR B 1 359 ? 9.383 4.602 -10.039 1 87.94 359 TYR B O 1
ATOM 5974 N N . PRO B 1 360 ? 10.383 2.564 -9.992 1 86.31 360 PRO B N 1
ATOM 5975 C CA . PRO B 1 360 ? 10.289 2.557 -8.531 1 86.31 360 PRO B CA 1
ATOM 5976 C C . PRO B 1 360 ? 11.016 3.73 -7.887 1 86.31 360 PRO B C 1
ATOM 5978 O O . PRO B 1 360 ? 10.5 4.352 -6.957 1 86.31 360 PRO B O 1
ATOM 5981 N N . GLU B 1 361 ? 12.125 4.074 -8.375 1 89.06 361 GLU B N 1
ATOM 5982 C CA . GLU B 1 361 ? 12.898 5.184 -7.824 1 89.06 361 GLU B CA 1
ATOM 5983 C C . GLU B 1 361 ? 12.18 6.512 -8.031 1 89.06 361 GLU B C 1
ATOM 5985 O O . GLU B 1 361 ? 12.164 7.363 -7.141 1 89.06 361 GLU B O 1
ATOM 5990 N N . ILE B 1 362 ? 11.617 6.664 -9.141 1 89.75 362 ILE B N 1
ATOM 5991 C CA . ILE B 1 362 ? 10.875 7.883 -9.445 1 89.75 362 ILE B CA 1
ATOM 5992 C C . ILE B 1 362 ? 9.68 8.008 -8.5 1 89.75 362 ILE B C 1
ATOM 5994 O O . ILE B 1 362 ? 9.453 9.07 -7.918 1 89.75 362 ILE B O 1
ATOM 5998 N N . LEU B 1 363 ? 8.984 6.93 -8.391 1 89.94 363 LEU B N 1
ATOM 5999 C CA . LEU B 1 363 ? 7.816 6.938 -7.512 1 89.94 363 LEU B CA 1
ATOM 6000 C C . LEU B 1 363 ? 8.211 7.281 -6.082 1 89.94 363 LEU B C 1
ATOM 6002 O O . LEU B 1 363 ? 7.543 8.078 -5.422 1 89.94 363 LEU B O 1
ATOM 6006 N N . CYS B 1 364 ? 9.289 6.75 -5.633 1 88.62 364 CYS B N 1
ATOM 6007 C CA . CYS B 1 364 ? 9.766 7.039 -4.285 1 88.62 364 CYS B CA 1
ATOM 6008 C C . CYS B 1 364 ? 10.109 8.516 -4.133 1 88.62 364 CYS B C 1
ATOM 6010 O O . CYS B 1 364 ? 9.828 9.117 -3.098 1 88.62 364 CYS B O 1
ATOM 6012 N N . ASN B 1 365 ? 10.711 9.055 -5.109 1 89.38 365 ASN B N 1
ATOM 6013 C CA . ASN B 1 365 ? 11.047 10.469 -5.07 1 89.38 365 ASN B CA 1
ATOM 6014 C C . ASN B 1 365 ? 9.805 11.344 -5.008 1 89.38 365 ASN B C 1
ATOM 6016 O O . ASN B 1 365 ? 9.75 12.312 -4.246 1 89.38 365 ASN B O 1
ATOM 6020 N N . VAL B 1 366 ? 8.859 10.977 -5.785 1 87.94 366 VAL B N 1
ATOM 6021 C CA . VAL B 1 366 ? 7.613 11.734 -5.82 1 87.94 366 VAL B CA 1
ATOM 6022 C C . VAL B 1 366 ? 6.914 11.641 -4.469 1 87.94 366 VAL B C 1
ATOM 6024 O O . VAL B 1 366 ? 6.43 12.648 -3.941 1 87.94 366 VAL B O 1
ATOM 6027 N N . LEU B 1 367 ? 6.891 10.484 -3.924 1 88.81 367 LEU B N 1
ATOM 6028 C CA . LEU B 1 367 ? 6.258 10.297 -2.621 1 88.81 367 LEU B CA 1
ATOM 6029 C C . LEU B 1 367 ? 7.023 11.047 -1.534 1 88.81 367 LEU B C 1
ATOM 6031 O O . LEU B 1 367 ? 6.418 11.641 -0.64 1 88.81 367 LEU B O 1
ATOM 6035 N N . SER B 1 368 ? 8.289 11 -1.604 1 87.94 368 SER B N 1
ATOM 6036 C CA . SER B 1 368 ? 9.094 11.773 -0.662 1 87.94 368 SER B CA 1
ATOM 6037 C C . SER B 1 368 ? 8.734 13.258 -0.716 1 87.94 368 SER B C 1
ATOM 6039 O O . SER B 1 368 ? 8.531 13.891 0.322 1 87.94 368 SER B O 1
ATOM 6041 N N . ASP B 1 369 ? 8.578 13.758 -1.899 1 85.06 369 ASP B N 1
ATOM 6042 C CA . ASP B 1 369 ? 8.227 15.164 -2.086 1 85.06 369 ASP B CA 1
ATOM 6043 C C . ASP B 1 369 ? 6.816 15.445 -1.575 1 85.06 369 ASP B C 1
ATOM 6045 O O . ASP B 1 369 ? 6.562 16.5 -0.998 1 85.06 369 ASP B O 1
ATOM 6049 N N . MET B 1 370 ? 5.973 14.586 -1.813 1 84.25 370 MET B N 1
ATOM 6050 C CA . MET B 1 370 ? 4.586 14.734 -1.387 1 84.25 370 MET B CA 1
ATOM 6051 C C . MET B 1 370 ? 4.496 14.906 0.126 1 84.25 370 MET B C 1
ATOM 6053 O O . MET B 1 370 ? 3.719 15.727 0.616 1 84.25 370 MET B O 1
ATOM 6057 N N . PHE B 1 371 ? 5.352 14.219 0.873 1 84.75 371 PHE B N 1
ATOM 6058 C CA . PHE B 1 371 ? 5.25 14.242 2.328 1 84.75 371 PHE B CA 1
ATOM 6059 C C . PHE B 1 371 ? 6.27 15.195 2.928 1 84.75 371 PHE B C 1
ATOM 6061 O O . PHE B 1 371 ? 6.477 15.211 4.145 1 84.75 371 PHE B O 1
ATOM 6068 N N . THR B 1 372 ? 6.941 15.852 2.066 1 84.62 372 THR B N 1
ATOM 6069 C CA . THR B 1 372 ? 7.824 16.922 2.512 1 84.62 372 THR B CA 1
ATOM 6070 C C . THR B 1 372 ? 7.16 18.281 2.32 1 84.62 372 THR B C 1
ATOM 6072 O O . THR B 1 372 ? 6.711 18.609 1.22 1 84.62 372 THR B O 1
ATOM 6075 N N . VAL B 1 373 ? 6.941 18.953 3.393 1 85.38 373 VAL B N 1
ATOM 6076 C CA . VAL B 1 373 ? 6.34 20.281 3.309 1 85.38 373 VAL B CA 1
ATOM 6077 C C . VAL B 1 373 ? 7.406 21.344 3.531 1 85.38 373 VAL B C 1
ATOM 6079 O O . VAL B 1 373 ? 8.055 21.375 4.582 1 85.38 373 VAL B O 1
ATOM 6082 N N . GLU B 1 374 ? 7.609 22.109 2.477 1 86.38 374 GLU B N 1
ATOM 6083 C CA . GLU B 1 374 ? 8.461 23.281 2.473 1 86.38 374 GLU B CA 1
ATOM 6084 C C . GLU B 1 374 ? 7.707 24.516 1.976 1 86.38 374 GLU B C 1
ATOM 6086 O O . GLU B 1 374 ? 6.52 24.438 1.656 1 86.38 374 GLU B O 1
ATOM 6091 N N . GLU B 1 375 ? 8.312 25.578 1.99 1 83.31 375 GLU B N 1
ATOM 6092 C CA . GLU B 1 375 ? 7.645 26.812 1.568 1 83.31 375 GLU B CA 1
ATOM 6093 C C . GLU B 1 375 ? 7.16 26.703 0.125 1 83.31 375 GLU B C 1
ATOM 6095 O O . GLU B 1 375 ? 6.035 27.094 -0.189 1 83.31 375 GLU B O 1
ATOM 6100 N N . ASN B 1 376 ? 8.055 26.156 -0.625 1 80.69 376 ASN B N 1
ATOM 6101 C CA . ASN B 1 376 ? 7.699 25.969 -2.027 1 80.69 376 ASN B CA 1
ATOM 6102 C C . ASN B 1 376 ? 7.316 24.516 -2.316 1 80.69 376 ASN B C 1
ATOM 6104 O O . ASN B 1 376 ? 8 23.594 -1.885 1 80.69 376 ASN B O 1
ATOM 6108 N N . ARG B 1 377 ? 6.168 24.438 -2.844 1 83.19 377 ARG B N 1
ATOM 6109 C CA . ARG B 1 377 ? 5.684 23.109 -3.182 1 83.19 377 ARG B CA 1
ATOM 6110 C C . ARG B 1 377 ? 5.145 23.062 -4.605 1 83.19 377 ARG B C 1
ATOM 6112 O O . ARG B 1 377 ? 4.551 24.031 -5.082 1 83.19 377 ARG B O 1
ATOM 6119 N N . ASN B 1 378 ? 5.387 21.875 -5.227 1 80.44 378 ASN B N 1
ATOM 6120 C CA . ASN B 1 378 ? 4.867 21.625 -6.566 1 80.44 378 ASN B CA 1
ATOM 6121 C C . ASN B 1 378 ? 3.744 20.594 -6.543 1 80.44 378 ASN B C 1
ATOM 6123 O O . ASN B 1 378 ? 3.537 19.922 -5.535 1 80.44 378 ASN B O 1
ATOM 6127 N N . THR B 1 379 ? 3.035 20.562 -7.68 1 84.06 379 THR B N 1
ATOM 6128 C CA . THR B 1 379 ? 2.049 19.484 -7.824 1 84.06 379 THR B CA 1
ATOM 6129 C C . THR B 1 379 ? 2.734 18.141 -8.016 1 84.06 379 THR B C 1
ATOM 6131 O O . THR B 1 379 ? 3.912 18.078 -8.375 1 84.06 379 THR B O 1
ATOM 6134 N N . LEU B 1 380 ? 1.936 17.156 -7.75 1 83.5 380 LEU B N 1
ATOM 6135 C CA . LEU B 1 380 ? 2.471 15.797 -7.887 1 83.5 380 LEU B CA 1
ATOM 6136 C C . LEU B 1 380 ? 2.828 15.5 -9.336 1 83.5 380 LEU B C 1
ATOM 6138 O O . LEU B 1 380 ? 3.859 14.883 -9.617 1 83.5 380 LEU B O 1
ATOM 6142 N N . ILE B 1 381 ? 2.053 15.922 -10.266 1 85.75 381 ILE B N 1
ATOM 6143 C CA . ILE B 1 381 ? 2.279 15.641 -11.68 1 85.75 381 ILE B CA 1
ATOM 6144 C C . ILE B 1 381 ? 3.537 16.359 -12.156 1 85.75 381 ILE B C 1
ATOM 6146 O O . ILE B 1 381 ? 4.324 15.805 -12.93 1 85.75 381 ILE B O 1
ATOM 6150 N N . ASN B 1 382 ? 3.684 17.594 -11.664 1 86.88 382 ASN B N 1
ATOM 6151 C CA . ASN B 1 382 ? 4.883 18.328 -12.039 1 86.88 382 ASN B CA 1
ATOM 6152 C C . ASN B 1 382 ? 6.145 17.672 -11.477 1 86.88 382 ASN B C 1
ATOM 6154 O O . ASN B 1 382 ? 7.168 17.609 -12.156 1 86.88 382 ASN B O 1
ATOM 6158 N N . ASP B 1 383 ? 6.043 17.25 -10.297 1 87.12 383 ASP B N 1
ATOM 6159 C CA . ASP B 1 383 ? 7.164 16.531 -9.695 1 87.12 383 ASP B CA 1
ATOM 6160 C C . ASP B 1 383 ? 7.48 15.258 -10.469 1 87.12 383 ASP B C 1
ATOM 6162 O O . ASP B 1 383 ? 8.641 14.961 -10.742 1 87.12 383 ASP B O 1
ATOM 6166 N N . PHE B 1 384 ? 6.484 14.547 -10.844 1 89.62 384 PHE B N 1
ATOM 6167 C CA . PHE B 1 384 ? 6.645 13.305 -11.586 1 89.62 384 PHE B CA 1
ATOM 6168 C C . PHE B 1 384 ? 7.293 13.562 -12.945 1 89.62 384 PHE B C 1
ATOM 6170 O O . PHE B 1 384 ? 8.266 12.906 -13.305 1 89.62 384 PHE B O 1
ATOM 6177 N N . ILE B 1 385 ? 6.793 14.539 -13.648 1 87.69 385 ILE B N 1
ATOM 6178 C CA . ILE B 1 385 ? 7.309 14.883 -14.969 1 87.69 385 ILE B CA 1
ATOM 6179 C C . ILE B 1 385 ? 8.766 15.336 -14.852 1 87.69 385 ILE B C 1
ATOM 6181 O O . ILE B 1 385 ? 9.602 14.969 -15.68 1 87.69 385 ILE B O 1
ATOM 6185 N N . TYR B 1 386 ? 9 16.125 -13.859 1 87.12 386 TYR B N 1
ATOM 6186 C CA . TYR B 1 386 ? 10.359 16.609 -13.625 1 87.12 386 TYR B CA 1
ATOM 6187 C C . TYR B 1 386 ? 11.312 15.43 -13.414 1 87.12 386 TYR B C 1
ATOM 6189 O O . TYR B 1 386 ? 12.414 15.406 -13.977 1 87.12 386 TYR B O 1
ATOM 6197 N N . ARG B 1 387 ? 10.922 14.477 -12.641 1 87.19 387 ARG B N 1
ATOM 6198 C CA . ARG B 1 387 ? 11.766 13.328 -12.344 1 87.19 387 ARG B CA 1
ATOM 6199 C C . ARG B 1 387 ? 11.977 12.469 -13.586 1 87.19 387 ARG B C 1
ATOM 6201 O O . ARG B 1 387 ? 13.062 11.922 -13.789 1 87.19 387 ARG B O 1
ATOM 6208 N N . LEU B 1 388 ? 10.945 12.273 -14.359 1 89.62 388 LEU B N 1
ATOM 6209 C CA . LEU B 1 388 ? 11.07 11.539 -15.609 1 89.62 388 LEU B CA 1
ATOM 6210 C C . LEU B 1 388 ? 12.102 12.188 -16.531 1 89.62 388 LEU B C 1
ATOM 6212 O O . LEU B 1 388 ? 12.953 11.5 -17.094 1 89.62 388 LEU B O 1
ATOM 6216 N N . LYS B 1 389 ? 12.008 13.508 -16.625 1 89.31 389 LYS B N 1
ATOM 6217 C CA . LYS B 1 389 ? 12.93 14.258 -17.469 1 89.31 389 LYS B CA 1
ATOM 6218 C C . LYS B 1 389 ? 14.367 14.109 -16.984 1 89.31 389 LYS B C 1
ATOM 6220 O O . LYS B 1 389 ? 15.289 13.992 -17.797 1 89.31 389 LYS B O 1
ATOM 6225 N N . GLU B 1 390 ? 14.523 14.133 -15.766 1 88.19 390 GLU B N 1
ATOM 6226 C CA . GLU B 1 390 ? 15.859 13.969 -15.195 1 88.19 390 GLU B CA 1
ATOM 6227 C C . GLU B 1 390 ? 16.469 12.625 -15.586 1 88.19 390 GLU B C 1
ATOM 6229 O O . GLU B 1 390 ? 17.688 12.516 -15.742 1 88.19 390 GLU B O 1
ATOM 6234 N N . LYS B 1 391 ? 15.648 11.617 -15.781 1 88.19 391 LYS B N 1
ATOM 6235 C CA . LYS B 1 391 ? 16.141 10.281 -16.109 1 88.19 391 LYS B CA 1
ATOM 6236 C C . LYS B 1 391 ? 16.094 10.031 -17.609 1 88.19 391 LYS B C 1
ATOM 6238 O O . LYS B 1 391 ? 16.406 8.93 -18.062 1 88.19 391 LYS B O 1
ATOM 6243 N N . GLY B 1 392 ? 15.602 10.945 -18.359 1 87.19 392 GLY B N 1
ATOM 6244 C CA . GLY B 1 392 ? 15.562 10.852 -19.812 1 87.19 392 GLY B CA 1
ATOM 6245 C C . GLY B 1 392 ? 14.438 9.977 -20.328 1 87.19 392 GLY B C 1
ATOM 6246 O O . GLY B 1 392 ? 14.562 9.352 -21.391 1 87.19 392 GLY B O 1
ATOM 6247 N N . ILE B 1 393 ? 13.352 9.852 -19.594 1 90 393 ILE B N 1
ATOM 6248 C CA . ILE B 1 393 ? 12.227 9.016 -20 1 90 393 ILE B CA 1
ATOM 6249 C C . ILE B 1 393 ? 11.086 9.883 -20.5 1 90 393 ILE B C 1
ATOM 6251 O O . ILE B 1 393 ? 10.523 10.68 -19.75 1 90 393 ILE B O 1
ATOM 6255 N N . PRO B 1 394 ? 10.711 9.688 -21.719 1 89.44 394 PRO B N 1
ATOM 6256 C CA . PRO B 1 394 ? 9.578 10.461 -22.234 1 89.44 394 PRO B CA 1
ATOM 6257 C C . PRO B 1 394 ? 8.25 10.062 -21.609 1 89.44 394 PRO B C 1
ATOM 6259 O O . PRO B 1 394 ? 8.031 8.883 -21.297 1 89.44 394 PRO B O 1
ATOM 6262 N N . LEU B 1 395 ? 7.406 10.984 -21.438 1 87.38 395 LEU B N 1
ATOM 6263 C CA . LEU B 1 395 ? 6.086 10.734 -20.875 1 87.38 395 LEU B CA 1
ATOM 6264 C C . LEU B 1 395 ? 5.316 9.727 -21.719 1 87.38 395 LEU B C 1
ATOM 6266 O O . LEU B 1 395 ? 4.555 8.914 -21.188 1 87.38 395 LEU B O 1
ATOM 6270 N N . SER B 1 396 ? 5.512 9.789 -22.953 1 88.38 396 SER B N 1
ATOM 6271 C CA . SER B 1 396 ? 4.832 8.859 -23.844 1 88.38 396 SER B CA 1
ATOM 6272 C C . SER B 1 396 ? 5.203 7.414 -23.531 1 88.38 396 SER B C 1
ATOM 6274 O O . SER B 1 396 ? 4.359 6.52 -23.609 1 88.38 396 SER B O 1
ATOM 6276 N N . GLN B 1 397 ? 6.422 7.215 -23.203 1 88.38 397 GLN B N 1
ATOM 6277 C CA . GLN B 1 397 ? 6.879 5.883 -22.828 1 88.38 397 GLN B CA 1
ATOM 6278 C C . GLN B 1 397 ? 6.207 5.41 -21.547 1 88.38 397 GLN B C 1
ATOM 6280 O O . GLN B 1 397 ? 5.797 4.254 -21.438 1 88.38 397 GLN B O 1
ATOM 6285 N N . THR B 1 398 ? 6.117 6.258 -20.641 1 87.81 398 THR B N 1
ATOM 6286 C CA . THR B 1 398 ? 5.48 5.93 -19.375 1 87.81 398 THR B CA 1
ATOM 6287 C C . THR B 1 398 ? 4.012 5.562 -19.578 1 87.81 398 THR B C 1
ATOM 6289 O O . THR B 1 398 ? 3.521 4.59 -19 1 87.81 398 THR B O 1
ATOM 6292 N N . VAL B 1 399 ? 3.363 6.328 -20.359 1 86.19 399 VAL B N 1
ATOM 6293 C CA . VAL B 1 399 ? 1.954 6.078 -20.656 1 86.19 399 VAL B CA 1
ATOM 6294 C C . VAL B 1 399 ? 1.8 4.727 -21.344 1 86.19 399 VAL B C 1
ATOM 6296 O O . VAL B 1 399 ? 0.897 3.951 -21.016 1 86.19 399 VAL B O 1
ATOM 6299 N N . ARG B 1 400 ? 2.699 4.445 -22.266 1 86.81 400 ARG B N 1
ATOM 6300 C CA . ARG B 1 400 ? 2.68 3.158 -22.953 1 86.81 400 ARG B CA 1
ATOM 6301 C C . ARG B 1 400 ? 2.91 2.014 -21.969 1 86.81 400 ARG B C 1
ATOM 6303 O O . ARG B 1 400 ? 2.229 0.988 -22.031 1 86.81 400 ARG B O 1
ATOM 6310 N N . ASP B 1 401 ? 3.828 2.215 -21.156 1 86.81 401 ASP B N 1
ATOM 6311 C CA . ASP B 1 401 ? 4.141 1.185 -20.172 1 86.81 401 ASP B CA 1
ATOM 6312 C C . ASP B 1 401 ? 2.963 0.958 -19.219 1 86.81 401 ASP B C 1
ATOM 6314 O O . ASP B 1 401 ? 2.641 -0.184 -18.891 1 86.81 401 ASP B O 1
ATOM 6318 N N . LEU B 1 402 ? 2.326 2.021 -18.797 1 83.69 402 LEU B N 1
ATOM 6319 C CA . LEU B 1 402 ? 1.16 1.907 -17.922 1 83.69 402 LEU B CA 1
ATOM 6320 C C . LEU B 1 402 ? 0.025 1.176 -18.641 1 83.69 402 LEU B C 1
ATOM 6322 O O . LEU B 1 402 ? -0.653 0.34 -18.031 1 83.69 402 LEU B O 1
ATOM 6326 N N . TRP B 1 403 ? -0.094 1.48 -19.844 1 83.44 403 TRP B N 1
ATOM 6327 C CA . TRP B 1 403 ? -1.133 0.826 -20.641 1 83.44 403 TRP B CA 1
ATOM 6328 C C . TRP B 1 403 ? -0.866 -0.671 -20.75 1 83.44 403 TRP B C 1
ATOM 6330 O O . TRP B 1 403 ? -1.783 -1.483 -20.625 1 83.44 403 TRP B O 1
ATOM 6340 N N . LYS B 1 404 ? 0.325 -1.026 -21 1 83.5 404 LYS B N 1
ATOM 6341 C CA . LYS B 1 404 ? 0.708 -2.434 -21.078 1 83.5 404 LYS B CA 1
ATOM 6342 C C . LYS B 1 404 ? 0.447 -3.139 -19.75 1 83.5 404 LYS B C 1
ATOM 6344 O O . LYS B 1 404 ? 0.028 -4.297 -19.734 1 83.5 404 LYS B O 1
ATOM 6349 N N . ALA B 1 405 ? 0.619 -2.432 -18.75 1 80.31 405 ALA B N 1
ATOM 6350 C CA . ALA B 1 405 ? 0.489 -3.02 -17.422 1 80.31 405 ALA B CA 1
ATOM 6351 C C . ALA B 1 405 ? -0.967 -3.352 -17.109 1 80.31 405 ALA B C 1
ATOM 6353 O O . ALA B 1 405 ? -1.254 -4.348 -16.438 1 80.31 405 ALA B O 1
ATOM 6354 N N . ILE B 1 406 ? -1.901 -2.533 -17.672 1 79.69 406 ILE B N 1
ATOM 6355 C CA . ILE B 1 406 ? -3.287 -2.701 -17.25 1 79.69 406 ILE B CA 1
ATOM 6356 C C . ILE B 1 406 ? -4.047 -3.521 -18.297 1 79.69 406 ILE B C 1
ATOM 6358 O O . ILE B 1 406 ? -5.168 -3.975 -18.031 1 79.69 406 ILE B O 1
ATOM 6362 N N . LYS B 1 407 ? -3.5 -3.709 -19.531 1 81.31 407 LYS B N 1
ATOM 6363 C CA . LYS B 1 407 ? -4.148 -4.477 -20.594 1 81.31 407 LYS B CA 1
ATOM 6364 C C . LYS B 1 407 ? -3.84 -5.965 -20.469 1 81.31 407 LYS B C 1
ATOM 6366 O O . LYS B 1 407 ? -2.676 -6.355 -20.359 1 81.31 407 LYS B O 1
#

InterPro domains:
  IPR036188 FAD/NAD(P)-binding domain superfamily [G3DSA:3.50.50.60] (2-364)
  IPR036188 FAD/NAD(P)-binding domain superfamily [SSF51905] (2-347)
  IPR039651 Protein FixC-like [PTHR43624] (2-404)

Solvent-accessible surface area (backbone atoms only — not comparable to full-atom values): 40886 Å² total; per-residue (Å²): 135,86,58,76,30,59,30,36,30,39,21,43,41,63,15,23,43,30,17,45,40,39,22,36,75,71,69,48,50,51,39,33,31,17,56,38,86,48,38,29,69,84,64,67,72,78,31,59,35,49,44,59,38,51,37,71,76,36,73,66,37,85,80,68,51,68,63,49,10,28,42,22,30,43,32,42,36,39,39,40,75,82,64,22,37,40,37,40,33,44,34,34,65,83,41,75,53,27,28,19,41,52,53,61,59,34,35,37,51,52,47,50,57,26,41,75,68,64,44,43,71,42,55,61,31,42,80,76,43,44,45,79,51,92,77,23,40,36,37,36,35,82,81,45,75,48,34,17,36,28,38,38,31,20,46,30,59,70,22,55,61,46,36,56,64,68,74,48,74,93,55,69,89,37,29,26,40,33,36,38,33,33,28,43,40,89,65,93,57,61,80,72,45,15,41,38,36,40,33,31,45,76,51,84,80,49,47,54,36,34,39,37,32,32,42,74,59,33,34,31,39,28,34,44,30,39,63,85,38,49,67,91,57,86,67,50,71,64,54,53,46,48,53,47,37,55,69,73,66,60,72,64,50,77,73,45,74,44,71,35,70,38,49,51,44,46,55,92,52,48,60,82,46,53,44,75,25,32,36,41,22,15,39,30,29,33,44,44,43,57,42,81,82,50,73,45,34,55,34,36,7,31,42,37,6,36,48,45,11,54,34,46,52,56,28,61,73,66,70,42,41,62,56,35,60,57,39,54,61,54,40,64,77,32,46,53,48,45,52,36,51,63,39,32,51,26,30,56,45,52,68,30,66,51,55,62,47,50,50,50,42,48,52,50,51,42,51,52,50,70,75,45,74,58,75,73,77,77,42,58,50,58,46,45,52,52,49,32,55,74,72,70,47,56,66,68,55,52,53,50,52,52,48,39,62,36,86,134,86,58,78,30,60,32,35,30,37,21,43,41,63,17,24,42,29,18,47,39,39,22,36,75,72,69,49,50,51,40,34,30,17,57,39,86,47,38,30,69,84,65,67,70,78,30,61,34,50,42,58,38,50,37,71,78,37,73,68,38,86,81,66,51,68,62,47,9,26,42,23,30,43,33,41,35,38,39,38,77,85,63,22,37,41,37,40,33,43,34,35,65,82,40,74,52,28,28,19,42,51,53,61,58,34,34,39,52,53,46,51,56,27,40,75,69,64,43,43,72,40,55,61,32,41,79,76,42,43,45,79,51,94,78,23,41,36,37,36,35,84,80,46,74,46,34,17,36,30,35,38,33,20,45,30,58,69,23,54,59,46,35,56,64,68,74,47,75,92,55,67,89,36,29,26,40,34,35,37,33,33,28,41,40,89,66,93,58,60,82,73,44,14,42,40,36,40,35,32,43,76,50,83,79,50,47,54,36,32,37,36,32,32,40,73,59,33,34,30,39,28,33,42,29,38,63,86,39,49,68,90,56,86,67,50,69,64,56,54,47,50,52,47,36,56,70,72,65,60,72,64,50,78,75,45,77,43,71,35,71,38,48,52,44,46,55,92,52,48,60,82,46,54,43,74,26,31,38,40,22,15,38,30,28,33,44,45,44,57,42,81,82,48,74,45,35,56,34,35,7,30,42,38,7,36,50,45,12,54,34,47,51,57,26,61,72,67,71,41,42,60,56,36,60,58,39,54,61,54,40,64,75,30,47,54,49,46,50,37,52,60,39,30,48,25,29,56,46,52,70,30,66,53,54,62,48,50,51,50,44,47,51,50,52,42,51,52,51,71,75,46,74,57,75,75,79,77,37,59,51,58,47,45,53,52,50,32,54,74,72,71,47,56,67,68,56,52,52,50,52,53,48,37,61,35,76